Protein AF-0000000077149013 (afdb_homodimer)

pLDDT: mean 93.18, std 8.73, range [43.16, 98.94]

Nearest PDB structures (foldseek):
  7kct-assembly1_B  TM=9.239E-01  e=1.072E-62  Hydrogenobacter thermophilus
  7kbl-assembly1_A  TM=9.612E-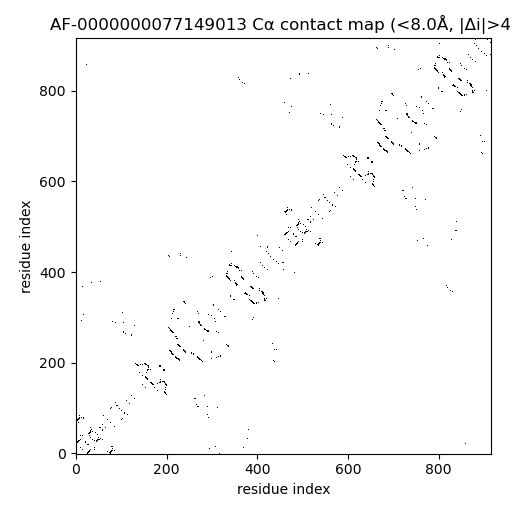01  e=2.343E-59  Hydrogenobacter thermophilus
  7kc7-assembly1_B  TM=8.946E-01  e=3.527E-60  Hydrogenobacter thermophilus
  1ulz-assembly1_A-2  TM=8.862E-01  e=1.771E-60  Aquifex aeolicus VF5
  5ks8-assembly1_B  TM=9.676E-01  e=6.541E-50  Methylobacillus flagellatus KT

Structure (mmCIF, N/CA/C/O backbone):
data_AF-0000000077149013-model_v1
#
loop_
_entity.id
_entity.type
_entity.pdbx_description
1 polymer 'Biotin carboxylase'
#
loop_
_atom_site.group_PDB
_atom_site.id
_atom_site.type_symbol
_atom_site.label_atom_id
_atom_site.label_alt_id
_atom_site.label_comp_id
_atom_site.label_asym_id
_atom_site.label_entity_id
_atom_site.label_seq_id
_atom_site.pdbx_PDB_ins_code
_atom_site.Cartn_x
_atom_site.Cartn_y
_atom_site.Cartn_z
_atom_site.occupancy
_atom_site.B_iso_or_equiv
_atom_site.auth_seq_id
_atom_site.auth_comp_id
_atom_site.auth_asym_id
_atom_site.auth_atom_id
_atom_site.pdbx_PDB_model_num
ATOM 1 N N . MET A 1 1 ? 26.406 -10.234 -0.593 1 88.75 1 MET A N 1
ATOM 2 C CA . MET A 1 1 ? 25.266 -9.703 -1.339 1 88.75 1 MET A CA 1
ATOM 3 C C . MET A 1 1 ? 25.641 -9.43 -2.791 1 88.75 1 MET A C 1
ATOM 5 O O . MET A 1 1 ? 26.812 -9.156 -3.092 1 88.75 1 MET A O 1
ATOM 9 N N . PHE A 1 2 ? 24.703 -9.703 -3.668 1 97.06 2 PHE A N 1
ATOM 10 C CA . PHE A 1 2 ? 24.938 -9.508 -5.094 1 97.06 2 PHE A CA 1
ATOM 11 C C . PHE A 1 2 ? 25.062 -8.031 -5.422 1 97.06 2 PHE A C 1
ATOM 13 O O . PHE A 1 2 ? 24.438 -7.188 -4.781 1 97.06 2 PHE A O 1
ATOM 20 N N . ASN A 1 3 ? 25.891 -7.766 -6.355 1 98 3 ASN A N 1
ATOM 21 C CA . ASN A 1 3 ? 26 -6.398 -6.848 1 98 3 ASN A CA 1
ATOM 22 C C . ASN A 1 3 ? 25.109 -6.172 -8.07 1 98 3 ASN A C 1
ATOM 24 O O . ASN A 1 3 ? 24.688 -5.047 -8.336 1 98 3 ASN A O 1
ATOM 28 N N . LYS A 1 4 ? 25.016 -7.203 -8.844 1 98.56 4 LYS A N 1
ATOM 29 C CA . LYS A 1 4 ? 24.234 -7.109 -10.078 1 98.56 4 LYS A CA 1
ATOM 30 C C . LYS A 1 4 ? 23.453 -8.391 -10.336 1 98.56 4 LYS A C 1
ATOM 32 O O . LYS A 1 4 ? 24.016 -9.492 -10.273 1 98.56 4 LYS A O 1
ATOM 37 N N . ILE A 1 5 ? 22.062 -8.234 -10.617 1 98.94 5 ILE A N 1
ATOM 38 C CA . ILE A 1 5 ? 21.156 -9.359 -10.859 1 98.94 5 ILE A CA 1
ATOM 39 C C . ILE A 1 5 ? 20.438 -9.18 -12.195 1 98.94 5 ILE A C 1
ATOM 41 O O . ILE A 1 5 ? 19.969 -8.086 -12.508 1 98.94 5 ILE A O 1
ATOM 45 N N . LEU A 1 6 ? 20.453 -10.234 -13.039 1 98.94 6 LEU A N 1
ATOM 46 C CA . LEU A 1 6 ? 19.641 -10.258 -14.25 1 98.94 6 LEU A CA 1
ATOM 47 C C . LEU A 1 6 ? 18.266 -10.828 -13.961 1 98.94 6 LEU A C 1
ATOM 49 O O . LEU A 1 6 ? 18.125 -11.859 -13.305 1 98.94 6 LEU A O 1
ATOM 53 N N . ILE A 1 7 ? 17.266 -10.125 -14.367 1 98.94 7 ILE A N 1
ATOM 54 C CA . ILE A 1 7 ? 15.891 -10.594 -14.242 1 98.94 7 ILE A CA 1
ATOM 55 C C . ILE A 1 7 ? 15.469 -11.312 -15.523 1 98.94 7 ILE A C 1
ATOM 57 O O . ILE A 1 7 ? 15.219 -10.672 -16.547 1 98.94 7 ILE A O 1
ATOM 61 N N . ALA A 1 8 ? 15.32 -12.617 -15.414 1 98.81 8 ALA A N 1
ATOM 62 C CA . ALA A 1 8 ? 14.977 -13.43 -16.578 1 98.81 8 ALA A CA 1
ATOM 63 C C . ALA A 1 8 ? 13.469 -13.617 -16.688 1 98.81 8 ALA A C 1
ATOM 65 O O . ALA A 1 8 ? 12.977 -14.75 -16.75 1 98.81 8 ALA A O 1
ATOM 66 N N . ASN A 1 9 ? 12.773 -12.539 -16.75 1 98.56 9 ASN A N 1
ATOM 67 C CA . ASN A 1 9 ? 11.32 -12.531 -16.828 1 98.56 9 ASN A CA 1
ATOM 68 C C . ASN A 1 9 ? 10.797 -11.211 -17.406 1 98.56 9 ASN A C 1
ATOM 70 O O . ASN A 1 9 ? 11.586 -10.375 -17.859 1 98.56 9 ASN A O 1
ATOM 74 N N . ARG A 1 10 ? 9.562 -11.062 -17.484 1 98.31 10 ARG A N 1
ATOM 75 C CA . ARG A 1 10 ? 8.844 -9.891 -17.969 1 98.31 10 ARG A CA 1
ATOM 76 C C . ARG A 1 10 ? 7.633 -9.586 -17.094 1 98.31 10 ARG A C 1
ATOM 78 O O . ARG A 1 10 ? 7.344 -10.328 -16.156 1 98.31 10 ARG A O 1
ATOM 85 N N . GLY A 1 11 ? 6.91 -8.508 -17.453 1 97.81 11 GLY A N 1
ATOM 86 C CA . GLY A 1 11 ? 5.625 -8.234 -16.828 1 97.81 11 GLY A CA 1
ATOM 87 C C . GLY A 1 11 ? 5.754 -7.746 -15.391 1 97.81 11 GLY A C 1
ATOM 88 O O . GLY A 1 11 ? 6.762 -7.137 -15.031 1 97.81 11 GLY A O 1
ATOM 89 N N . GLU A 1 12 ? 4.695 -7.906 -14.664 1 98.25 12 GLU A N 1
ATOM 90 C CA . GLU A 1 12 ? 4.594 -7.328 -13.328 1 98.25 12 GLU A CA 1
ATOM 91 C C . GLU A 1 12 ? 5.609 -7.957 -12.383 1 98.25 12 GLU A C 1
ATOM 93 O O . GLU A 1 12 ? 6.109 -7.293 -11.469 1 98.25 12 GLU A O 1
ATOM 98 N N . VAL A 1 13 ? 5.98 -9.219 -12.57 1 98.56 13 VAL A N 1
ATOM 99 C CA . VAL A 1 13 ? 6.918 -9.867 -11.664 1 98.56 13 VAL A CA 1
ATOM 100 C C . VAL A 1 13 ? 8.328 -9.312 -11.883 1 98.56 13 VAL A C 1
ATOM 102 O O . VAL A 1 13 ? 9.102 -9.18 -10.93 1 98.56 13 VAL A O 1
ATOM 105 N N . ALA A 1 14 ? 8.664 -9.023 -13.156 1 98.81 14 ALA A N 1
ATOM 106 C CA . ALA A 1 14 ? 9.961 -8.391 -13.414 1 98.81 14 ALA A CA 1
ATOM 107 C C . ALA A 1 14 ? 10.047 -7.027 -12.734 1 98.81 14 ALA A C 1
ATOM 109 O O . ALA A 1 14 ? 11.078 -6.695 -12.141 1 98.81 14 ALA A O 1
ATOM 110 N N . VAL A 1 15 ? 8.953 -6.285 -12.805 1 98.81 15 VAL A N 1
ATOM 111 C CA . VAL A 1 15 ? 8.898 -4.98 -12.156 1 98.81 15 VAL A CA 1
ATOM 112 C C . VAL A 1 15 ? 9.07 -5.152 -10.648 1 98.81 15 VAL A C 1
ATOM 114 O O . VAL A 1 15 ? 9.836 -4.422 -10.016 1 98.81 15 VAL A O 1
ATOM 117 N N . ARG A 1 16 ? 8.414 -6.102 -10.055 1 98.81 16 ARG A N 1
ATOM 118 C CA . ARG A 1 16 ? 8.477 -6.398 -8.625 1 98.81 16 ARG A CA 1
ATOM 119 C C . ARG A 1 16 ? 9.906 -6.715 -8.203 1 98.81 16 ARG A C 1
ATOM 121 O O . ARG A 1 16 ? 10.375 -6.242 -7.164 1 98.81 16 ARG A O 1
ATOM 128 N N . ILE A 1 17 ? 10.578 -7.48 -8.984 1 98.88 17 ILE A N 1
ATOM 129 C CA . ILE A 1 17 ? 11.938 -7.918 -8.664 1 98.88 17 ILE A CA 1
ATOM 130 C C . ILE A 1 17 ? 12.906 -6.746 -8.812 1 98.88 17 ILE A C 1
ATOM 132 O O . ILE A 1 17 ? 13.797 -6.559 -7.977 1 98.88 17 ILE A O 1
ATOM 136 N N . ILE A 1 18 ? 12.75 -5.98 -9.852 1 98.81 18 ILE A N 1
ATOM 137 C CA . ILE A 1 18 ? 13.602 -4.816 -10.078 1 98.81 18 ILE A CA 1
ATOM 138 C C . ILE A 1 18 ? 13.484 -3.859 -8.898 1 98.81 18 ILE A C 1
ATOM 140 O O . ILE A 1 18 ? 14.5 -3.393 -8.367 1 98.81 18 ILE A O 1
ATOM 144 N N . ARG A 1 19 ? 12.273 -3.598 -8.438 1 98.5 19 ARG A N 1
ATOM 145 C CA . ARG A 1 19 ? 12.062 -2.711 -7.297 1 98.5 19 ARG A CA 1
ATOM 146 C C . ARG A 1 19 ? 12.734 -3.262 -6.047 1 98.5 19 ARG A C 1
ATOM 148 O O . ARG A 1 19 ? 13.375 -2.518 -5.297 1 98.5 19 ARG A O 1
ATOM 155 N N . ALA A 1 20 ? 12.609 -4.543 -5.82 1 98.56 20 ALA A N 1
ATOM 156 C CA . ALA A 1 20 ? 13.242 -5.168 -4.668 1 98.56 20 ALA A CA 1
ATOM 157 C C . ALA A 1 20 ? 14.758 -5.016 -4.727 1 98.56 20 ALA A C 1
ATOM 159 O O . ALA A 1 20 ? 15.391 -4.656 -3.73 1 98.56 20 ALA A O 1
ATOM 160 N N . CYS A 1 21 ? 15.281 -5.293 -5.906 1 98.69 21 CYS A N 1
ATOM 161 C CA . CYS A 1 21 ? 16.719 -5.176 -6.09 1 98.69 21 CYS A CA 1
ATOM 162 C C . CYS A 1 21 ? 17.188 -3.752 -5.812 1 98.69 21 CYS A C 1
ATOM 164 O O . CYS A 1 21 ? 18.156 -3.543 -5.074 1 98.69 21 CYS A O 1
ATOM 166 N N . LYS A 1 22 ? 16.531 -2.836 -6.367 1 97.88 22 LYS A N 1
ATOM 167 C CA . LYS A 1 22 ? 16.922 -1.44 -6.188 1 97.88 22 LYS A CA 1
ATOM 168 C C . LYS A 1 22 ? 16.875 -1.041 -4.715 1 97.88 22 LYS A C 1
ATOM 170 O O . LYS A 1 22 ? 17.781 -0.356 -4.227 1 97.88 22 LYS A O 1
ATOM 175 N N . GLU A 1 23 ? 15.875 -1.445 -4.016 1 97.62 23 GLU A N 1
ATOM 176 C CA . GLU A 1 23 ? 15.766 -1.161 -2.588 1 97.62 23 GLU A CA 1
ATOM 177 C C . GLU A 1 23 ? 16.922 -1.794 -1.812 1 97.62 23 GLU A C 1
ATOM 179 O O . GLU A 1 23 ? 17.297 -1.31 -0.743 1 97.62 23 GLU A O 1
ATOM 184 N N . MET A 1 24 ? 17.469 -2.842 -2.355 1 97.69 24 MET A N 1
ATOM 185 C CA . MET A 1 24 ? 18.547 -3.562 -1.688 1 97.69 24 MET A CA 1
ATOM 186 C C . MET A 1 24 ? 19.906 -3.047 -2.141 1 97.69 24 MET A C 1
ATOM 188 O O . MET A 1 24 ? 20.953 -3.555 -1.71 1 97.69 24 MET A O 1
ATOM 192 N N . GLY A 1 25 ? 19.891 -2.086 -3.059 1 96.56 25 GLY A N 1
ATOM 193 C CA . GLY A 1 25 ? 21.141 -1.521 -3.553 1 96.56 25 GLY A CA 1
ATOM 194 C C . GLY A 1 25 ? 21.797 -2.385 -4.605 1 96.56 25 GLY A C 1
ATOM 195 O O . GLY A 1 25 ? 23.016 -2.33 -4.777 1 96.56 25 GLY A O 1
ATOM 196 N N . ILE A 1 26 ? 21.047 -3.219 -5.289 1 98.44 26 ILE A N 1
ATOM 197 C CA . ILE A 1 26 ? 21.562 -4.141 -6.297 1 98.44 26 ILE A CA 1
ATOM 198 C C . ILE A 1 26 ? 21.25 -3.604 -7.691 1 98.44 26 ILE A C 1
ATOM 200 O O . ILE A 1 26 ? 20.109 -3.225 -7.98 1 98.44 26 ILE A O 1
ATOM 204 N N . SER A 1 27 ? 22.234 -3.549 -8.57 1 98.44 27 SER A N 1
ATOM 205 C CA . SER A 1 27 ? 22.031 -3.146 -9.961 1 98.44 27 SER A CA 1
ATOM 206 C C . SER A 1 27 ? 21.203 -4.184 -10.711 1 98.44 27 SER A C 1
ATOM 208 O O . SER A 1 27 ? 21.391 -5.387 -10.523 1 98.44 27 SER A O 1
ATOM 210 N N . THR A 1 28 ? 20.375 -3.707 -11.648 1 98.81 28 THR A N 1
ATOM 211 C CA . THR A 1 28 ? 19.422 -4.602 -12.289 1 98.81 28 THR A CA 1
ATOM 212 C C . THR A 1 28 ? 19.656 -4.645 -13.797 1 98.81 28 THR A C 1
ATOM 214 O O . THR A 1 28 ? 19.953 -3.619 -14.414 1 98.81 28 THR A O 1
ATOM 217 N N . VAL A 1 29 ? 19.547 -5.855 -14.352 1 98.88 29 VAL A N 1
ATOM 218 C CA . VAL A 1 29 ? 19.594 -6.074 -15.797 1 98.88 29 VAL A CA 1
ATOM 219 C C . VAL A 1 29 ? 18.297 -6.707 -16.266 1 98.88 29 VAL A C 1
ATOM 221 O O . VAL A 1 29 ? 17.938 -7.812 -15.844 1 98.88 29 VAL A O 1
ATOM 224 N N . ALA A 1 30 ? 17.609 -6.016 -17.141 1 98.88 30 ALA A N 1
ATOM 225 C CA . ALA A 1 30 ? 16.406 -6.57 -17.734 1 98.88 30 ALA A CA 1
ATOM 226 C C . ALA A 1 30 ? 16.688 -7.164 -19.109 1 98.88 30 ALA A C 1
ATOM 228 O O . ALA A 1 30 ? 17.609 -6.715 -19.812 1 98.88 30 ALA A O 1
ATOM 229 N N . ILE A 1 31 ? 15.945 -8.148 -19.453 1 98.88 31 ILE A N 1
ATOM 230 C CA . ILE A 1 31 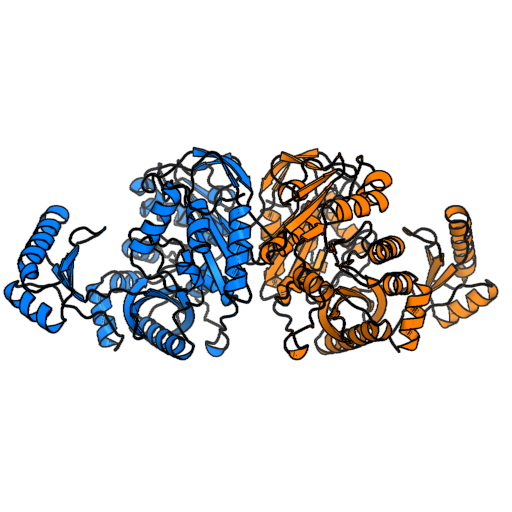? 15.914 -8.672 -20.812 1 98.88 31 ILE A CA 1
ATOM 231 C C . ILE A 1 31 ? 14.523 -8.453 -21.406 1 98.88 31 ILE A C 1
ATOM 233 O O . ILE A 1 31 ? 13.539 -8.344 -20.688 1 98.88 31 ILE A O 1
ATOM 237 N N . PHE A 1 32 ? 14.492 -8.367 -22.75 1 98.81 32 PHE A N 1
ATOM 238 C CA . PHE A 1 32 ? 13.195 -8.148 -23.391 1 98.81 32 PHE A CA 1
ATOM 239 C C . PHE A 1 32 ? 13.195 -8.672 -24.812 1 98.81 32 PHE A C 1
ATOM 241 O O . PHE A 1 32 ? 14.25 -8.758 -25.453 1 98.81 32 PHE A O 1
ATOM 248 N N . SER A 1 33 ? 12.055 -9.148 -25.234 1 98.69 33 SER A N 1
ATOM 249 C CA . SER A 1 33 ? 11.836 -9.43 -26.641 1 98.69 33 SER A CA 1
ATOM 250 C C . SER A 1 33 ? 11.57 -8.148 -27.422 1 98.69 33 SER A C 1
ATOM 252 O O . SER A 1 33 ? 11.297 -7.098 -26.844 1 98.69 33 SER A O 1
ATOM 254 N N . GLU A 1 34 ? 11.539 -8.281 -28.719 1 98.38 34 GLU A N 1
ATOM 255 C CA . GLU A 1 34 ? 11.234 -7.133 -29.562 1 98.38 34 GLU A CA 1
ATOM 256 C C . GLU A 1 34 ? 9.844 -6.578 -29.266 1 98.38 34 GLU A C 1
ATOM 258 O O . GLU A 1 34 ? 9.625 -5.367 -29.312 1 98.38 34 GLU A O 1
ATOM 263 N N . ALA A 1 35 ? 9.008 -7.414 -28.922 1 98.06 35 ALA A N 1
ATOM 264 C CA . ALA A 1 35 ? 7.633 -7.012 -28.641 1 98.06 35 ALA A CA 1
ATOM 265 C C . ALA A 1 35 ? 7.551 -6.23 -27.328 1 98.06 35 ALA A C 1
ATOM 267 O O . ALA A 1 35 ? 6.629 -5.438 -27.125 1 98.06 35 ALA A O 1
ATOM 268 N N . ASP A 1 36 ? 8.562 -6.391 -26.469 1 98.31 36 ASP A N 1
ATOM 269 C CA . ASP A 1 36 ? 8.539 -5.785 -25.141 1 98.31 36 ASP A CA 1
ATOM 270 C C . ASP A 1 36 ? 9.484 -4.59 -25.062 1 98.31 36 ASP A C 1
ATOM 272 O O . ASP A 1 36 ? 9.867 -4.16 -23.969 1 98.31 36 ASP A O 1
ATOM 276 N N . ARG A 1 37 ? 9.766 -4.07 -26.141 1 98.06 37 ARG A N 1
ATOM 277 C CA . ARG A 1 37 ? 10.75 -2.994 -26.203 1 98.06 37 ARG A CA 1
ATOM 278 C C . ARG A 1 37 ? 10.352 -1.837 -25.297 1 98.06 37 ARG A C 1
ATOM 280 O O . ARG A 1 37 ? 11.203 -1.197 -24.688 1 98.06 37 ARG A O 1
ATOM 287 N N . HIS A 1 38 ? 9.07 -1.606 -25.156 1 97.62 38 HIS A N 1
ATOM 288 C CA . HIS A 1 38 ? 8.602 -0.462 -24.375 1 97.62 38 HIS A CA 1
ATOM 289 C C . HIS A 1 38 ? 7.941 -0.909 -23.078 1 97.62 38 HIS A C 1
ATOM 291 O O . HIS A 1 38 ? 7.199 -0.143 -22.453 1 97.62 38 HIS A O 1
ATOM 297 N N . ALA A 1 39 ? 8.219 -2.137 -22.719 1 98.25 39 ALA A N 1
ATOM 298 C CA . ALA A 1 39 ? 7.66 -2.631 -21.469 1 98.25 39 ALA A CA 1
ATOM 299 C C . ALA A 1 39 ? 8.258 -1.898 -20.266 1 98.25 39 ALA A C 1
ATOM 301 O O . ALA A 1 39 ? 9.406 -1.44 -20.328 1 98.25 39 ALA A O 1
ATOM 302 N N . LEU A 1 40 ? 7.523 -1.811 -19.219 1 98.31 40 LEU A N 1
ATOM 303 C CA . LEU A 1 40 ? 7.898 -1.022 -18.047 1 98.31 40 LEU A CA 1
ATOM 304 C C . LEU A 1 40 ? 9.172 -1.565 -17.406 1 98.31 40 LEU A C 1
ATOM 306 O O . LEU A 1 40 ? 10.008 -0.795 -16.938 1 98.31 40 LEU A O 1
ATOM 310 N N . HIS A 1 41 ? 9.297 -2.896 -17.312 1 98.56 41 HIS A N 1
ATOM 311 C CA . HIS A 1 41 ? 10.477 -3.467 -16.672 1 98.56 41 HIS A CA 1
ATOM 312 C C . HIS A 1 41 ? 11.75 -3.084 -17.406 1 98.56 41 HIS A C 1
ATOM 314 O O . HIS A 1 41 ? 12.82 -2.982 -16.797 1 98.56 41 HIS A O 1
ATOM 320 N N . VAL A 1 42 ? 11.664 -2.879 -18.719 1 98.56 42 VAL A N 1
ATOM 321 C CA . VAL A 1 42 ? 12.805 -2.475 -19.547 1 98.56 42 VAL A CA 1
ATOM 322 C C . VAL A 1 42 ? 13.25 -1.066 -19.156 1 98.56 42 VAL A C 1
ATOM 324 O O . VAL A 1 42 ? 14.445 -0.801 -19.016 1 98.56 42 VAL A O 1
ATOM 327 N N . THR A 1 43 ? 12.312 -0.212 -18.891 1 97.12 43 THR A N 1
ATOM 328 C CA . THR A 1 43 ? 12.578 1.186 -18.562 1 97.12 43 THR A CA 1
ATOM 329 C C . THR A 1 43 ? 13.078 1.323 -17.125 1 97.12 43 THR A C 1
ATOM 331 O O . THR A 1 43 ? 13.906 2.184 -16.828 1 97.12 43 THR A O 1
ATOM 334 N N . LEU A 1 44 ? 12.648 0.525 -16.25 1 97.88 44 LEU A N 1
ATOM 335 C CA . LEU A 1 44 ? 12.938 0.665 -14.828 1 97.88 44 LEU A CA 1
ATOM 336 C C . LEU A 1 44 ? 14.312 0.098 -14.5 1 97.88 44 LEU A C 1
ATOM 338 O O . LEU A 1 44 ? 14.953 0.533 -13.539 1 97.88 44 LEU A O 1
ATOM 342 N N . ALA A 1 45 ? 14.758 -0.873 -15.266 1 98.56 45 ALA A N 1
ATOM 343 C CA . ALA A 1 45 ? 16.031 -1.538 -14.961 1 98.56 45 ALA A CA 1
ATOM 344 C C . ALA A 1 45 ? 17.203 -0.619 -15.242 1 98.56 45 ALA A C 1
ATOM 346 O O . ALA A 1 45 ? 17.109 0.314 -16.047 1 98.56 45 ALA A O 1
ATOM 347 N N . ASP A 1 46 ? 18.297 -0.883 -14.617 1 98.12 46 ASP A N 1
ATOM 348 C CA . ASP A 1 46 ? 19.5 -0.101 -14.828 1 98.12 46 ASP A CA 1
ATOM 349 C C . ASP A 1 46 ? 20.094 -0.368 -16.219 1 98.12 46 ASP A C 1
ATOM 351 O O . ASP A 1 46 ? 20.703 0.519 -16.812 1 98.12 46 ASP A O 1
ATOM 355 N N . GLU A 1 47 ? 20.016 -1.617 -16.641 1 98.31 47 GLU A N 1
ATOM 356 C CA . GLU A 1 47 ? 20.406 -2.072 -17.969 1 98.31 47 GLU A CA 1
ATOM 357 C C . GLU A 1 47 ? 19.328 -2.951 -18.594 1 98.31 47 GLU A C 1
ATOM 359 O O . GLU A 1 47 ? 18.609 -3.652 -17.875 1 98.31 47 GLU A O 1
ATOM 364 N N . SER A 1 48 ? 19.266 -2.893 -19.953 1 98.75 48 SER A N 1
ATOM 365 C CA . SER A 1 48 ? 18.297 -3.742 -20.641 1 98.75 48 SER A CA 1
ATOM 366 C C . SER A 1 48 ? 18.859 -4.25 -21.953 1 98.75 48 SER A C 1
ATOM 368 O O . SER A 1 48 ? 19.531 -3.514 -22.672 1 98.75 48 SER A O 1
ATOM 370 N N . TYR A 1 49 ? 18.578 -5.5 -22.25 1 98.81 49 TYR A N 1
ATOM 371 C CA . TYR A 1 49 ? 19.109 -6.117 -23.453 1 98.81 49 TYR A CA 1
ATOM 372 C C . TYR A 1 49 ? 18.016 -6.875 -24.203 1 98.81 49 TYR A C 1
ATOM 374 O O . TYR A 1 49 ? 17.234 -7.609 -23.594 1 98.81 49 TYR A O 1
ATOM 382 N N . CYS A 1 50 ? 17.953 -6.746 -25.5 1 98.75 50 CYS A N 1
ATOM 383 C CA . CYS A 1 50 ? 17.031 -7.5 -26.344 1 98.75 50 CYS A CA 1
ATOM 384 C C . CYS A 1 50 ? 17.531 -8.914 -26.578 1 98.75 50 CYS A C 1
ATOM 386 O O . CYS A 1 50 ? 18.688 -9.109 -26.984 1 98.75 50 CYS A O 1
ATOM 388 N N . ILE A 1 51 ? 16.672 -9.867 -26.406 1 98.56 51 ILE A N 1
ATOM 389 C CA . ILE A 1 51 ? 17.172 -11.234 -26.469 1 98.56 51 ILE A CA 1
ATOM 390 C C . ILE A 1 51 ? 16.484 -11.977 -27.625 1 98.56 51 ILE A C 1
ATOM 392 O O . ILE A 1 51 ? 16.594 -13.203 -27.734 1 98.56 51 ILE A O 1
ATOM 396 N N . GLY A 1 52 ? 15.672 -11.32 -28.453 1 98.25 52 GLY A N 1
ATOM 397 C CA . GLY A 1 52 ? 15.07 -11.992 -29.594 1 98.25 52 GLY A CA 1
ATOM 398 C C . GLY A 1 52 ? 13.719 -11.422 -29.984 1 98.25 52 GLY A C 1
ATOM 399 O O . GLY A 1 52 ? 13.305 -10.375 -29.469 1 98.25 52 GLY A O 1
ATOM 400 N N . PRO A 1 53 ? 13.078 -12.094 -30.969 1 98.19 53 PRO A N 1
ATOM 401 C CA . PRO A 1 53 ? 11.773 -11.641 -31.453 1 98.19 53 PRO A CA 1
ATOM 402 C C . PRO A 1 53 ? 10.641 -11.945 -30.469 1 98.19 53 PRO A C 1
ATOM 404 O O . PRO A 1 53 ? 10.898 -12.367 -29.328 1 98.19 53 PRO A O 1
ATOM 407 N N . ALA A 1 54 ? 9.43 -11.719 -30.828 1 97.81 54 ALA A N 1
ATOM 408 C CA . ALA A 1 54 ? 8.25 -11.773 -29.969 1 97.81 54 ALA A CA 1
ATOM 409 C C . ALA A 1 54 ? 7.988 -13.203 -29.5 1 97.81 54 ALA A C 1
ATOM 411 O O . ALA A 1 54 ? 7.516 -13.414 -28.375 1 97.81 54 ALA A O 1
ATOM 412 N N . GLN A 1 55 ? 8.344 -14.148 -30.297 1 96.62 55 GLN A N 1
ATOM 413 C CA . GLN A 1 55 ? 8.055 -15.539 -29.953 1 96.62 55 GLN A CA 1
ATOM 414 C C . GLN A 1 55 ? 8.812 -15.969 -28.703 1 96.62 55 GLN A C 1
ATOM 416 O O . GLN A 1 55 ? 10.047 -15.898 -28.672 1 96.62 55 GLN A O 1
ATOM 421 N N . THR A 1 56 ? 8.148 -16.516 -27.766 1 94.94 56 THR A N 1
ATOM 422 C CA . THR A 1 56 ? 8.727 -16.844 -26.453 1 94.94 56 THR A CA 1
ATOM 423 C C . THR A 1 56 ? 9.883 -17.812 -26.609 1 94.94 56 THR A C 1
ATOM 425 O O . THR A 1 56 ? 10.891 -17.703 -25.906 1 94.94 56 THR A O 1
ATOM 428 N N . GLY A 1 57 ? 9.703 -18.812 -27.469 1 95.19 57 GLY A N 1
ATOM 429 C CA . GLY A 1 57 ? 10.719 -19.828 -27.688 1 95.19 57 GLY A CA 1
ATOM 430 C C . GLY A 1 57 ? 12.023 -19.266 -28.219 1 95.19 57 GLY A C 1
ATOM 431 O O . GLY A 1 57 ? 13.086 -19.859 -28.031 1 95.19 57 GLY A O 1
ATOM 432 N N . LYS A 1 58 ? 11.938 -18.094 -28.781 1 97.06 58 LYS A N 1
ATOM 433 C CA . LYS A 1 58 ? 13.102 -17.469 -29.406 1 97.06 58 LYS A CA 1
ATOM 434 C C . LYS A 1 58 ? 13.617 -16.297 -28.578 1 97.06 58 LYS A C 1
ATOM 436 O O . LYS A 1 58 ? 14.578 -15.633 -28.953 1 97.06 58 LYS A O 1
ATOM 441 N N . SER A 1 59 ? 12.969 -16.078 -27.484 1 97.88 59 SER A N 1
ATOM 442 C CA . SER A 1 59 ? 13.375 -14.969 -26.625 1 97.88 59 SER A CA 1
ATOM 443 C C . SER A 1 59 ? 13.398 -15.398 -25.156 1 97.88 59 SER A C 1
ATOM 445 O O . SER A 1 59 ? 14.391 -15.945 -24.688 1 97.88 59 SER A O 1
ATOM 447 N N . TYR A 1 60 ? 12.297 -15.414 -24.469 1 98.06 60 TYR A N 1
ATOM 448 C CA . TYR A 1 60 ? 12.258 -15.586 -23.016 1 98.06 60 TYR A CA 1
ATOM 449 C C . TYR A 1 60 ? 12.562 -17.031 -22.641 1 98.06 60 TYR A C 1
ATOM 451 O O . TYR A 1 60 ? 12.875 -17.328 -21.484 1 98.06 60 TYR A O 1
ATOM 459 N N . LEU A 1 61 ? 12.484 -17.969 -23.594 1 97.12 61 LEU A N 1
ATOM 460 C CA . LEU A 1 61 ? 12.812 -19.359 -23.312 1 97.12 61 LEU A CA 1
ATOM 461 C C . LEU A 1 61 ? 14.156 -19.734 -23.938 1 97.12 61 LEU A C 1
ATOM 463 O O . LEU A 1 61 ? 14.562 -20.906 -23.906 1 97.12 61 LEU A O 1
ATOM 467 N N . ASN A 1 62 ? 14.797 -18.75 -24.531 1 98 62 ASN A N 1
ATOM 468 C CA . ASN A 1 62 ? 16.125 -18.953 -25.109 1 98 62 ASN A CA 1
ATOM 469 C C . ASN A 1 62 ? 17.203 -18.906 -24.031 1 98 62 ASN A C 1
ATOM 471 O O . ASN A 1 62 ? 17.781 -17.844 -23.781 1 98 62 ASN A O 1
ATOM 475 N N . MET A 1 63 ? 17.594 -20.078 -23.547 1 98.38 63 MET A N 1
ATOM 476 C CA . MET A 1 63 ? 18.516 -20.188 -22.422 1 98.38 63 MET A CA 1
ATOM 477 C C . MET A 1 63 ? 19.891 -19.625 -22.781 1 98.38 63 MET A C 1
ATOM 479 O O . MET A 1 63 ? 20.531 -18.953 -21.969 1 98.38 63 MET A O 1
ATOM 483 N N . VAL A 1 64 ? 20.312 -19.906 -23.953 1 97.75 64 VAL A N 1
ATOM 484 C CA . VAL A 1 64 ? 21.641 -19.484 -24.406 1 97.75 64 VAL A CA 1
ATOM 485 C C . VAL A 1 64 ? 21.719 -17.969 -24.469 1 97.75 64 VAL A C 1
ATOM 487 O O . VAL A 1 64 ? 22.703 -17.359 -24.031 1 97.75 64 VAL A O 1
ATOM 490 N N . ALA A 1 65 ? 20.719 -17.359 -25 1 98.44 65 ALA A N 1
ATOM 491 C CA . ALA A 1 65 ? 20.672 -15.898 -25.094 1 98.44 65 ALA A CA 1
ATOM 492 C C . ALA A 1 65 ? 20.719 -15.266 -23.703 1 98.44 65 ALA A C 1
ATOM 494 O O . ALA A 1 65 ? 21.422 -14.266 -23.5 1 98.44 65 ALA A O 1
ATOM 495 N N . ILE A 1 66 ? 20.016 -15.82 -22.797 1 98.81 66 ILE A N 1
ATOM 496 C CA . ILE A 1 66 ? 19.938 -15.273 -21.438 1 98.81 66 ILE A CA 1
ATOM 497 C C . ILE A 1 66 ? 21.281 -15.398 -20.75 1 98.81 66 ILE A C 1
ATOM 499 O O . ILE A 1 66 ? 21.766 -14.445 -20.141 1 98.81 66 ILE A O 1
ATOM 503 N N . ILE A 1 67 ? 21.922 -16.562 -20.875 1 98.62 67 ILE A N 1
ATOM 504 C CA . ILE A 1 67 ? 23.219 -16.797 -20.25 1 98.62 67 ILE A CA 1
ATOM 505 C C . ILE A 1 67 ? 24.266 -15.883 -20.875 1 98.62 67 ILE A C 1
ATOM 507 O O . ILE A 1 67 ? 25.125 -15.352 -20.172 1 98.62 67 ILE A O 1
ATOM 511 N N . THR A 1 68 ? 24.156 -15.719 -22.141 1 98.56 68 THR A N 1
ATOM 512 C CA . THR A 1 68 ? 25.094 -14.844 -22.844 1 98.56 68 THR A CA 1
ATOM 513 C C . THR A 1 68 ? 25.016 -13.422 -22.297 1 98.56 68 THR A C 1
ATOM 515 O O . THR A 1 68 ? 26.047 -12.789 -22.047 1 98.56 68 THR A O 1
ATOM 518 N N . VAL A 1 69 ? 23.812 -12.906 -22.125 1 98.75 69 VAL A N 1
ATOM 519 C CA . VAL A 1 69 ? 23.625 -11.562 -21.578 1 98.75 69 VAL A CA 1
ATOM 520 C C . VAL A 1 69 ? 24.156 -11.5 -20.156 1 98.75 69 VAL A C 1
ATOM 522 O O . VAL A 1 69 ? 24.828 -10.531 -19.781 1 98.75 69 VAL A O 1
ATOM 525 N N . ALA A 1 70 ? 23.844 -12.484 -19.359 1 98.81 70 ALA A N 1
ATOM 526 C CA . ALA A 1 70 ? 24.297 -12.516 -17.969 1 98.81 70 ALA A CA 1
ATOM 527 C C . ALA A 1 70 ? 25.812 -12.43 -17.875 1 98.81 70 ALA A C 1
ATOM 529 O O . ALA A 1 70 ? 26.344 -11.68 -17.062 1 98.81 70 ALA A O 1
ATOM 530 N N . ILE A 1 71 ? 26.484 -13.188 -18.703 1 98.38 71 ILE A N 1
ATOM 531 C CA . ILE A 1 71 ? 27.938 -13.211 -18.719 1 98.38 71 ILE A CA 1
ATOM 532 C C . ILE A 1 71 ? 28.469 -11.867 -19.203 1 98.38 71 ILE A C 1
ATOM 534 O O . ILE A 1 71 ? 29.375 -11.289 -18.594 1 98.38 71 ILE A O 1
ATOM 538 N N . ALA A 1 72 ? 27.859 -11.359 -20.266 1 98.19 72 ALA A N 1
ATOM 539 C CA . ALA A 1 72 ? 28.328 -10.125 -20.891 1 98.19 72 ALA A CA 1
ATOM 540 C C . ALA A 1 72 ? 28.219 -8.945 -19.922 1 98.19 72 ALA A C 1
ATOM 542 O O . ALA A 1 72 ? 29.031 -8.031 -19.953 1 98.19 72 ALA A O 1
ATOM 543 N N . CYS A 1 73 ? 27.219 -8.922 -19.109 1 97.88 73 CYS A N 1
ATOM 544 C CA . CYS A 1 73 ? 27 -7.793 -18.203 1 97.88 73 CYS A CA 1
ATOM 545 C C . CYS A 1 73 ? 27.594 -8.078 -16.828 1 97.88 73 CYS A C 1
ATOM 547 O O . CYS A 1 73 ? 27.484 -7.246 -15.922 1 97.88 73 CYS A O 1
ATOM 549 N N . ASN A 1 74 ? 28.156 -9.25 -16.609 1 98 74 ASN A N 1
ATOM 550 C CA . ASN A 1 74 ? 28.766 -9.656 -15.352 1 98 74 ASN A CA 1
ATOM 551 C C . ASN A 1 74 ? 27.75 -9.75 -14.227 1 98 74 ASN A C 1
ATOM 553 O O . ASN A 1 74 ? 28 -9.281 -13.109 1 98 74 ASN A O 1
ATOM 557 N N . ALA A 1 75 ? 26.562 -10.156 -14.547 1 98.62 75 ALA A N 1
ATOM 558 C CA . ALA A 1 75 ? 25.578 -10.438 -13.5 1 98.62 75 ALA A CA 1
ATOM 559 C C . ALA A 1 75 ? 26.016 -11.617 -12.641 1 98.62 75 ALA A C 1
ATOM 561 O O . ALA A 1 75 ? 26.453 -12.648 -13.164 1 98.62 75 ALA A O 1
ATOM 562 N N . GLN A 1 76 ? 25.844 -11.469 -11.367 1 98.69 76 GLN A N 1
ATOM 563 C CA . GLN A 1 76 ? 26.25 -12.523 -10.445 1 98.69 76 GLN A CA 1
ATOM 564 C C . GLN A 1 76 ? 25.125 -13.555 -10.258 1 98.69 76 GLN A C 1
ATOM 566 O O . GLN A 1 76 ? 25.391 -14.688 -9.867 1 98.69 76 GLN A O 1
ATOM 571 N N . ALA A 1 77 ? 23.953 -13.133 -10.516 1 98.88 77 ALA A N 1
ATOM 572 C CA . ALA A 1 77 ? 22.797 -13.992 -10.273 1 98.88 77 ALA A CA 1
ATOM 573 C C . ALA A 1 77 ? 21.672 -13.703 -11.273 1 98.88 77 ALA A C 1
ATOM 575 O O . ALA A 1 77 ? 21.656 -12.648 -11.914 1 98.88 77 ALA A O 1
ATOM 576 N N . ILE A 1 78 ? 20.766 -14.664 -11.445 1 98.94 78 ILE A N 1
ATOM 577 C CA . ILE A 1 78 ? 19.578 -14.547 -12.289 1 98.94 78 ILE A CA 1
ATOM 578 C C . ILE A 1 78 ? 18.328 -14.82 -11.461 1 98.94 78 ILE A C 1
ATOM 580 O O . ILE A 1 78 ? 18.219 -15.875 -10.828 1 98.94 78 ILE A O 1
ATOM 584 N N . HIS A 1 79 ? 17.469 -13.898 -11.375 1 98.94 79 HIS A N 1
ATOM 585 C CA . HIS A 1 79 ? 16.141 -14.117 -10.805 1 98.94 79 HIS A CA 1
ATOM 586 C C . HIS A 1 79 ? 15.141 -14.492 -11.891 1 98.94 79 HIS A C 1
ATOM 588 O O . HIS A 1 79 ? 14.859 -13.695 -12.789 1 98.94 79 HIS A O 1
ATOM 594 N N . PRO A 1 80 ? 14.492 -15.617 -11.758 1 98.5 80 PRO A N 1
ATOM 595 C CA . PRO A 1 80 ? 13.648 -16.094 -12.859 1 98.5 80 PRO A CA 1
ATOM 596 C C . PRO A 1 80 ? 12.188 -15.648 -12.719 1 98.5 80 PRO A C 1
ATOM 598 O O . PRO A 1 80 ? 11.398 -15.82 -13.648 1 98.5 80 PRO A O 1
ATOM 601 N N . GLY A 1 81 ? 11.789 -15.031 -11.602 1 98 81 GLY A N 1
ATOM 602 C CA . GLY A 1 81 ? 10.383 -14.758 -11.352 1 98 81 GLY A CA 1
ATOM 603 C C . GLY A 1 81 ? 9.523 -16 -11.328 1 98 81 GLY A C 1
ATOM 604 O O . GLY A 1 81 ? 9.836 -16.969 -10.617 1 98 81 GLY A O 1
ATOM 605 N N . TYR A 1 82 ? 8.422 -15.953 -11.953 1 96 82 TYR A N 1
ATOM 606 C CA . TYR A 1 82 ? 7.586 -17.125 -12.164 1 96 82 TYR A CA 1
ATOM 607 C C . TYR A 1 82 ? 7.203 -17.266 -13.641 1 96 82 TYR A C 1
ATOM 609 O O . TYR A 1 82 ? 7.223 -16.281 -14.383 1 96 82 TYR A O 1
ATOM 617 N N . GLY A 1 83 ? 6.93 -18.531 -14 1 92 83 GLY A N 1
ATOM 618 C CA . GLY A 1 83 ? 6.715 -18.797 -15.406 1 92 83 GLY A CA 1
ATOM 619 C C . GLY A 1 83 ? 8.008 -18.906 -16.203 1 92 83 GLY A C 1
ATOM 620 O O . GLY A 1 83 ? 9.094 -18.781 -15.641 1 92 83 GLY A O 1
ATOM 621 N N . LEU A 1 84 ? 7.871 -19.297 -17.484 1 95.69 84 LEU A N 1
ATOM 622 C CA . LEU A 1 84 ? 9.008 -19.375 -18.391 1 95.69 84 LEU A CA 1
ATOM 623 C C . LEU A 1 84 ? 10.047 -20.359 -17.891 1 95.69 84 LEU A C 1
ATOM 625 O O . LEU A 1 84 ? 9.758 -21.547 -17.719 1 95.69 84 LEU A O 1
ATOM 629 N N . LEU A 1 85 ? 11.25 -19.859 -17.516 1 96.31 85 LEU A N 1
ATOM 630 C CA . LEU A 1 85 ? 12.32 -20.797 -17.188 1 96.31 85 LEU A CA 1
ATOM 631 C C . LEU A 1 85 ? 12.461 -20.953 -15.68 1 96.31 85 LEU A C 1
ATOM 633 O O . LEU A 1 85 ? 13.43 -21.547 -15.203 1 96.31 85 LEU A O 1
ATOM 637 N N . SER A 1 86 ? 11.492 -20.531 -14.891 1 97 86 SER A N 1
ATOM 638 C CA . SER A 1 86 ? 11.609 -20.438 -13.445 1 97 86 SER A CA 1
ATOM 639 C C . SER A 1 86 ? 11.672 -21.812 -12.797 1 97 86 SER A C 1
ATOM 641 O O . SER A 1 86 ? 12.172 -21.969 -11.688 1 97 86 SER A O 1
ATOM 643 N N . GLU A 1 87 ? 11.188 -22.828 -13.5 1 93.25 87 GLU A N 1
ATOM 644 C CA . GLU A 1 87 ? 11.227 -24.188 -12.977 1 93.25 87 GLU A CA 1
ATOM 645 C C . GLU A 1 87 ? 11.906 -25.141 -13.953 1 93.25 87 GLU A C 1
ATOM 647 O O . GLU A 1 87 ? 11.547 -26.312 -14.023 1 93.25 87 GLU A O 1
ATOM 652 N N . ASN A 1 88 ? 12.781 -24.609 -14.766 1 95.5 88 ASN A N 1
ATOM 653 C CA . ASN A 1 88 ? 13.492 -25.406 -15.758 1 95.5 88 ASN A CA 1
ATOM 654 C C . ASN A 1 88 ? 14.844 -25.891 -15.227 1 95.5 88 ASN A C 1
ATOM 656 O O . ASN A 1 88 ? 15.789 -25.109 -15.125 1 95.5 88 ASN A O 1
ATOM 660 N N . ALA A 1 89 ? 14.945 -27.188 -15 1 96.62 89 ALA A N 1
ATOM 661 C CA . ALA A 1 89 ? 16.141 -27.766 -14.398 1 96.62 89 ALA A CA 1
ATOM 662 C C . ALA A 1 89 ? 17.359 -27.609 -15.32 1 96.62 89 ALA A C 1
ATOM 664 O O . ALA A 1 89 ? 18.469 -27.406 -14.844 1 96.62 89 ALA A O 1
ATOM 665 N N . LYS A 1 90 ? 17.141 -27.75 -16.594 1 96.94 90 LYS A N 1
ATOM 666 C CA . LYS A 1 90 ? 18.234 -27.594 -17.547 1 96.94 90 LYS A CA 1
ATOM 667 C C . LYS A 1 90 ? 18.812 -26.188 -17.484 1 96.94 90 LYS A C 1
ATOM 669 O O . LYS A 1 90 ? 20.031 -26.016 -17.547 1 96.94 90 LYS A O 1
ATOM 674 N N . PHE A 1 91 ? 18.016 -25.234 -17.453 1 98.31 91 PHE A N 1
ATOM 675 C CA . PHE A 1 91 ? 18.453 -23.844 -17.359 1 98.31 91 PHE A CA 1
ATOM 676 C C . PHE A 1 91 ? 19.266 -23.609 -16.094 1 98.31 91 PHE A C 1
ATOM 678 O O . PHE A 1 91 ? 20.297 -22.953 -16.109 1 98.31 91 PHE A O 1
ATOM 685 N N . VAL A 1 92 ? 18.766 -24.109 -14.977 1 98.44 92 VAL A N 1
ATOM 686 C CA . VAL A 1 92 ? 19.453 -23.969 -13.703 1 98.44 92 VAL A CA 1
ATOM 687 C C . VAL A 1 92 ? 20.844 -24.609 -13.789 1 98.44 92 VAL A C 1
ATOM 689 O O . VAL A 1 92 ? 21.828 -24.047 -13.312 1 98.44 92 VAL A O 1
ATOM 692 N N . SER A 1 93 ? 20.891 -25.797 -14.352 1 98.19 93 SER A N 1
ATOM 693 C CA . SER A 1 93 ? 22.172 -26.484 -14.531 1 98.19 93 SER A CA 1
ATOM 694 C C . SER A 1 93 ? 23.141 -25.641 -15.352 1 98.19 93 SER A C 1
ATOM 696 O O . SER A 1 93 ? 24.328 -25.594 -15.055 1 98.19 93 SER A O 1
ATOM 698 N N . LEU A 1 94 ? 22.609 -25.031 -16.391 1 98.19 94 LEU A N 1
ATOM 699 C CA . LEU A 1 94 ? 23.438 -24.172 -17.219 1 98.19 94 LEU A CA 1
ATOM 700 C C . LEU A 1 94 ? 23.969 -22.984 -16.422 1 98.19 94 LEU A C 1
ATOM 702 O O . LEU A 1 94 ? 25.141 -22.609 -16.578 1 98.19 94 LEU A O 1
ATOM 706 N N . CYS A 1 95 ? 23.125 -22.359 -15.633 1 98.56 95 CYS A N 1
ATOM 707 C CA . CYS A 1 95 ? 23.578 -21.281 -14.75 1 98.56 95 CYS A CA 1
ATOM 708 C C . CYS A 1 95 ? 24.734 -21.75 -13.867 1 98.56 95 CYS A C 1
ATOM 710 O O . CYS A 1 95 ? 25.734 -21.062 -13.734 1 98.56 95 CYS A O 1
ATOM 712 N N . GLU A 1 96 ? 24.531 -22.891 -13.266 1 97.12 96 GLU A N 1
ATOM 713 C CA . GLU A 1 96 ? 25.531 -23.453 -12.367 1 97.12 96 GLU A CA 1
ATOM 714 C C . GLU A 1 96 ? 26.859 -23.688 -13.086 1 97.12 96 GLU A C 1
ATOM 716 O O . GLU A 1 96 ? 27.922 -23.359 -12.555 1 97.12 96 GLU A O 1
ATOM 721 N N . LYS A 1 97 ? 26.812 -24.203 -14.203 1 97.44 97 LYS A N 1
ATOM 722 C CA . LYS A 1 97 ? 28.016 -24.484 -15 1 97.44 97 LYS A CA 1
ATOM 723 C C . LYS A 1 97 ? 28.734 -23.188 -15.375 1 97.44 97 LYS A C 1
ATOM 725 O O . LYS A 1 97 ? 29.969 -23.172 -15.516 1 97.44 97 LYS A O 1
ATOM 730 N N . CYS A 1 98 ? 27.984 -22.141 -15.57 1 97.88 98 CYS A N 1
ATOM 731 C CA . CYS A 1 98 ? 28.562 -20.859 -15.961 1 97.88 98 CYS A CA 1
ATOM 732 C C . CYS A 1 98 ? 28.891 -20.016 -14.734 1 97.88 98 CYS A C 1
ATOM 734 O O . CYS A 1 98 ? 29.266 -18.859 -14.859 1 97.88 98 CYS A O 1
ATOM 736 N N . ASN A 1 99 ? 28.75 -20.594 -13.57 1 97.38 99 ASN A N 1
ATOM 737 C CA . ASN A 1 99 ? 29.062 -19.938 -12.297 1 97.38 99 ASN A CA 1
ATOM 738 C C . ASN A 1 99 ? 28.188 -18.703 -12.078 1 97.38 99 ASN A C 1
ATOM 740 O O . ASN A 1 99 ? 28.688 -17.656 -11.664 1 97.38 99 ASN A O 1
ATOM 744 N N . ILE A 1 100 ? 26.984 -18.734 -12.516 1 98.5 100 ILE A N 1
ATOM 745 C CA . ILE A 1 100 ? 25.953 -17.75 -12.234 1 98.5 100 ILE A CA 1
ATOM 746 C C . ILE A 1 100 ? 24.953 -18.312 -11.227 1 98.5 100 ILE A C 1
ATOM 748 O O . ILE A 1 100 ? 24.438 -19.406 -11.406 1 98.5 100 ILE A O 1
ATOM 752 N N . VAL A 1 101 ? 24.688 -17.609 -10.164 1 98.69 101 VAL A N 1
ATOM 753 C CA . VAL A 1 101 ? 23.766 -18.094 -9.141 1 98.69 101 VAL A CA 1
ATOM 754 C C . VAL A 1 101 ? 22.328 -17.984 -9.641 1 98.69 101 VAL A C 1
ATOM 756 O O . VAL A 1 101 ? 21.891 -16.922 -10.078 1 98.69 101 VAL A O 1
ATOM 759 N N . PHE A 1 102 ? 21.688 -19.094 -9.734 1 98.69 102 PHE A N 1
ATOM 760 C CA . PHE A 1 102 ? 20.25 -19.094 -9.969 1 98.69 102 PHE A CA 1
ATOM 761 C C . PHE A 1 102 ? 19.5 -18.812 -8.68 1 98.69 102 PHE A C 1
ATOM 763 O O . PHE A 1 102 ? 19.641 -19.547 -7.691 1 98.69 102 PHE A O 1
ATOM 770 N N . ILE A 1 103 ? 18.719 -17.781 -8.617 1 98.81 103 ILE A N 1
ATOM 771 C CA . ILE A 1 103 ? 17.953 -17.438 -7.422 1 98.81 103 ILE A CA 1
ATOM 772 C C . ILE A 1 103 ? 16.719 -18.344 -7.336 1 98.81 103 ILE A C 1
ATOM 774 O O . ILE A 1 103 ? 15.633 -17.969 -7.801 1 98.81 103 ILE A O 1
ATOM 778 N N . GLY A 1 104 ? 16.828 -19.422 -6.746 1 98 104 GLY A N 1
ATOM 779 C CA . GLY A 1 104 ? 15.898 -20.547 -6.617 1 98 104 GLY A CA 1
ATOM 780 C C . GLY A 1 104 ? 16.578 -21.844 -6.207 1 98 104 GLY A C 1
ATOM 781 O O . GLY A 1 104 ? 17.75 -21.828 -5.824 1 98 104 GLY A O 1
ATOM 782 N N . PRO A 1 105 ? 15.875 -22.875 -6.176 1 97.5 105 PRO A N 1
ATOM 783 C CA . PRO A 1 105 ? 16.469 -24.156 -5.793 1 97.5 105 PRO A CA 1
ATOM 784 C C . PRO A 1 105 ? 17.422 -24.703 -6.852 1 97.5 105 PRO A C 1
ATOM 786 O O . PRO A 1 105 ? 17.484 -24.172 -7.965 1 97.5 105 PRO A O 1
ATOM 789 N N . SER A 1 106 ? 18.125 -25.719 -6.484 1 97.31 106 SER A N 1
ATOM 790 C CA . SER A 1 106 ? 19.078 -26.344 -7.391 1 97.31 106 SER A CA 1
ATOM 791 C C . SER A 1 106 ? 18.375 -27.094 -8.508 1 97.31 106 SER A C 1
ATOM 793 O O . SER A 1 106 ? 17.188 -27.391 -8.406 1 97.31 106 SER A O 1
ATOM 795 N N . ALA A 1 107 ? 19.172 -27.375 -9.531 1 97.5 107 ALA A N 1
ATOM 796 C CA . ALA A 1 107 ? 18.656 -28.141 -10.656 1 97.5 107 ALA A CA 1
ATOM 797 C C . ALA A 1 107 ? 18.141 -29.5 -10.203 1 97.5 107 ALA A C 1
ATOM 799 O O . ALA A 1 107 ? 17.109 -29.984 -10.695 1 97.5 107 ALA A O 1
ATOM 800 N N . ASP A 1 108 ? 18.781 -30.062 -9.258 1 95.62 108 ASP A N 1
ATOM 801 C CA . ASP A 1 108 ? 18.406 -31.375 -8.727 1 95.62 108 ASP A CA 1
ATOM 802 C C . ASP A 1 108 ? 17.047 -31.344 -8.047 1 95.62 108 ASP A C 1
ATOM 804 O O . ASP A 1 108 ? 16.188 -32.188 -8.297 1 95.62 108 ASP A O 1
ATOM 808 N N . ILE A 1 109 ? 16.859 -30.375 -7.215 1 95.06 109 ILE A N 1
ATOM 809 C CA . ILE A 1 109 ? 15.602 -30.219 -6.488 1 95.06 109 ILE A CA 1
ATOM 810 C C . ILE A 1 109 ? 14.453 -29.984 -7.469 1 95.06 109 ILE A C 1
ATOM 812 O O . ILE A 1 109 ? 13.391 -30.609 -7.352 1 95.06 109 ILE A O 1
ATOM 816 N N . ILE A 1 110 ? 14.695 -29.094 -8.453 1 95.5 110 ILE A N 1
ATOM 817 C CA . ILE A 1 110 ? 13.672 -28.766 -9.445 1 95.5 110 ILE A CA 1
ATOM 818 C C . ILE A 1 110 ? 13.312 -30.016 -10.242 1 95.5 110 ILE A C 1
ATOM 820 O O . ILE A 1 110 ? 12.133 -30.297 -10.477 1 95.5 110 ILE A O 1
ATOM 824 N N . SER A 1 111 ? 14.281 -30.766 -10.57 1 93.38 111 SER A N 1
ATOM 825 C CA . SER A 1 111 ? 14.055 -31.984 -11.336 1 93.38 111 SER A CA 1
ATOM 826 C C . SER A 1 111 ? 13.273 -33 -10.523 1 93.38 111 SER A C 1
ATOM 828 O O . SER A 1 111 ? 12.297 -33.594 -11.008 1 93.38 111 SER A O 1
ATOM 830 N N . LYS A 1 112 ? 13.648 -33.219 -9.305 1 90 112 LYS A N 1
ATOM 831 C CA . LYS A 1 112 ? 13.023 -34.219 -8.438 1 90 112 LYS A CA 1
ATOM 832 C C . LYS A 1 112 ? 11.57 -33.844 -8.148 1 90 112 LYS A C 1
ATOM 834 O O . LYS A 1 112 ? 10.688 -34.719 -8.172 1 90 112 LYS A O 1
ATOM 839 N N . MET A 1 113 ? 11.32 -32.625 -7.895 1 89.88 113 MET A N 1
ATOM 840 C CA . MET A 1 113 ? 9.977 -32.188 -7.504 1 89.88 113 MET A CA 1
ATOM 841 C C . MET A 1 113 ? 9.094 -31.969 -8.727 1 89.88 113 MET A C 1
ATOM 843 O O . MET A 1 113 ? 7.867 -31.984 -8.617 1 89.88 113 MET A O 1
ATOM 847 N N . GLY A 1 114 ? 9.758 -31.719 -9.852 1 83.56 114 GLY A N 1
ATOM 848 C CA . GLY A 1 114 ? 9.008 -31.578 -11.086 1 83.56 114 GLY A CA 1
ATOM 849 C C . GLY A 1 114 ? 8.453 -32.906 -11.602 1 83.56 114 GLY A C 1
ATOM 850 O O . GLY A 1 114 ? 7.469 -32.906 -12.344 1 83.56 114 GLY A O 1
ATOM 851 N N . ASP A 1 115 ? 9.031 -33.938 -11.188 1 81 115 ASP A N 1
ATOM 852 C CA . ASP A 1 115 ? 8.547 -35.281 -11.484 1 81 115 ASP A CA 1
ATOM 853 C C . ASP A 1 115 ? 7.465 -35.719 -10.492 1 81 115 ASP A C 1
ATOM 855 O O . ASP A 1 115 ? 7.77 -36.062 -9.352 1 81 115 ASP A O 1
ATOM 859 N N . LYS A 1 116 ? 6.273 -35.781 -10.961 1 75.56 116 LYS A N 1
ATOM 860 C CA . LYS A 1 116 ? 5.125 -35.969 -10.078 1 75.56 116 LYS A CA 1
ATOM 861 C C . LYS A 1 116 ? 5.223 -37.312 -9.359 1 75.56 116 LYS A C 1
ATOM 863 O O . LYS A 1 116 ? 4.836 -37.438 -8.195 1 75.56 116 LYS A O 1
ATOM 868 N N . ASP A 1 117 ? 5.648 -38.312 -10.07 1 76.12 117 ASP A N 1
ATOM 869 C CA . ASP A 1 117 ? 5.789 -39.625 -9.453 1 76.12 117 ASP A CA 1
ATOM 870 C C . ASP A 1 117 ? 6.852 -39.625 -8.359 1 76.12 117 ASP A C 1
ATOM 872 O O . ASP A 1 117 ? 6.652 -40.188 -7.285 1 76.12 117 ASP A O 1
ATOM 876 N N . ASN A 1 118 ? 7.93 -39.062 -8.695 1 82.25 118 ASN A N 1
ATOM 877 C CA . ASN A 1 118 ? 8.992 -38.938 -7.703 1 82.25 118 ASN A CA 1
ATOM 878 C C . ASN A 1 118 ? 8.539 -38.125 -6.492 1 82.25 118 ASN A C 1
ATOM 880 O O . ASN A 1 118 ? 8.828 -38.469 -5.352 1 82.25 118 ASN A O 1
ATOM 884 N N . ALA A 1 119 ? 7.906 -37.031 -6.754 1 85.56 119 ALA A N 1
ATOM 885 C CA . ALA A 1 119 ? 7.426 -36.156 -5.676 1 85.56 119 ALA A CA 1
ATOM 886 C C . ALA A 1 119 ? 6.469 -36.906 -4.758 1 85.56 119 ALA A C 1
ATOM 888 O O . ALA A 1 119 ? 6.57 -36.844 -3.533 1 85.56 119 ALA A O 1
ATOM 889 N N . ARG A 1 120 ? 5.586 -37.656 -5.332 1 84.75 120 ARG A N 1
ATOM 890 C CA . ARG A 1 120 ? 4.605 -38.438 -4.566 1 84.75 120 ARG A CA 1
ATOM 891 C C . ARG A 1 120 ? 5.285 -39.469 -3.686 1 84.75 120 ARG A C 1
ATOM 893 O O . ARG A 1 120 ? 4.93 -39.625 -2.514 1 84.75 120 ARG A O 1
ATOM 900 N N . ARG A 1 121 ? 6.16 -40.156 -4.23 1 86.5 121 ARG A N 1
ATOM 901 C CA . ARG A 1 121 ? 6.891 -41.188 -3.48 1 86.5 121 ARG A CA 1
ATOM 902 C C . ARG A 1 121 ? 7.652 -40.562 -2.316 1 86.5 121 ARG A C 1
ATOM 904 O O . ARG A 1 121 ? 7.672 -41.125 -1.214 1 86.5 121 ARG A O 1
ATOM 911 N N . MET A 1 122 ? 8.281 -39.5 -2.631 1 89.31 122 MET A N 1
ATOM 912 C CA . MET A 1 122 ? 9.031 -38.781 -1.589 1 89.31 122 MET A CA 1
ATOM 913 C C . MET A 1 122 ? 8.117 -38.375 -0.447 1 89.31 122 MET A C 1
ATOM 915 O O . MET A 1 122 ? 8.484 -38.469 0.724 1 89.31 122 MET A O 1
ATOM 919 N N . MET A 1 123 ? 6.965 -37.906 -0.811 1 90.94 123 MET A N 1
ATOM 920 C CA . MET A 1 123 ? 6.004 -37.469 0.196 1 90.94 123 MET A CA 1
ATOM 921 C C . MET A 1 123 ? 5.496 -38.625 1.02 1 90.94 123 MET A C 1
ATOM 923 O O . MET A 1 123 ? 5.355 -38.531 2.238 1 90.94 123 MET A O 1
ATOM 927 N N . GLN A 1 124 ? 5.234 -39.719 0.358 1 89.62 124 GLN A N 1
ATOM 928 C CA . GLN A 1 124 ? 4.812 -40.906 1.06 1 89.62 124 GLN A CA 1
ATOM 929 C C . GLN A 1 124 ? 5.871 -41.375 2.059 1 89.62 124 GLN A C 1
ATOM 931 O O . GLN A 1 124 ? 5.551 -41.719 3.197 1 89.62 124 GLN A O 1
ATOM 936 N N . ASN A 1 125 ? 7.051 -41.344 1.622 1 91.25 125 ASN A N 1
ATOM 937 C CA . ASN A 1 125 ? 8.156 -41.75 2.482 1 91.25 125 ASN A CA 1
ATOM 938 C C . ASN A 1 125 ? 8.297 -40.812 3.686 1 91.25 125 ASN A C 1
ATOM 940 O O . ASN A 1 125 ? 8.75 -41.219 4.75 1 91.25 125 ASN A O 1
ATOM 944 N N . ALA A 1 126 ? 7.941 -39.625 3.492 1 92.25 126 ALA A N 1
ATOM 945 C CA . ALA A 1 126 ? 8.039 -38.625 4.559 1 92.25 126 ALA A CA 1
ATOM 946 C C . ALA A 1 126 ? 6.762 -38.594 5.395 1 92.25 126 ALA A C 1
ATOM 948 O O . ALA A 1 126 ? 6.598 -37.719 6.258 1 92.25 126 ALA A O 1
ATOM 949 N N . SER A 1 127 ? 5.777 -39.438 5.125 1 92.19 127 SER A N 1
ATOM 950 C CA . SER A 1 127 ? 4.508 -39.531 5.836 1 92.19 127 SER A CA 1
ATOM 951 C C . SER A 1 127 ? 3.66 -38.281 5.648 1 92.19 127 SER A C 1
ATOM 953 O O . SER A 1 127 ? 3.023 -37.812 6.594 1 92.19 127 SER A O 1
ATOM 955 N N . VAL A 1 128 ? 3.854 -37.688 4.543 1 93.06 128 VAL A N 1
ATOM 956 C CA . VAL A 1 128 ? 2.979 -36.594 4.129 1 93.06 128 VAL A CA 1
ATOM 957 C C . VAL A 1 128 ? 1.746 -37.156 3.426 1 93.06 128 VAL A C 1
ATOM 959 O O . VAL A 1 128 ? 1.862 -38.031 2.547 1 93.06 128 VAL A O 1
ATOM 962 N N . PRO A 1 129 ? 0.59 -36.75 3.85 1 92.06 129 PRO A N 1
ATOM 963 C CA . PRO A 1 129 ? -0.613 -37.25 3.188 1 92.06 129 PRO A CA 1
ATOM 964 C C . PRO A 1 129 ? -0.647 -36.938 1.696 1 92.06 129 PRO A C 1
ATOM 966 O O . PRO A 1 129 ? -0.484 -35.781 1.309 1 92.06 129 PRO A O 1
ATOM 969 N N . VAL A 1 130 ? -0.861 -37.906 0.895 1 91.69 130 VAL A N 1
ATOM 970 C CA . VAL A 1 130 ? -0.989 -37.719 -0.547 1 91.69 130 VAL A CA 1
ATOM 971 C C . VAL A 1 130 ? -2.357 -38.219 -1.009 1 91.69 130 VAL A C 1
ATOM 973 O O . VAL A 1 130 ? -3.02 -38.969 -0.301 1 91.69 130 VAL A O 1
ATOM 976 N N . ILE A 1 131 ? -2.74 -37.75 -2.135 1 87.44 131 ILE A N 1
ATOM 977 C CA . ILE A 1 131 ? -4.008 -38.219 -2.691 1 87.44 131 ILE A CA 1
ATOM 978 C C . ILE A 1 131 ? -3.934 -39.719 -2.955 1 87.44 131 ILE A C 1
ATOM 980 O O . ILE A 1 131 ? -2.992 -40.188 -3.592 1 87.44 131 ILE A O 1
ATOM 984 N N . PRO A 1 132 ? -4.922 -40.344 -2.459 1 85.69 132 PRO A N 1
ATOM 985 C CA . PRO A 1 132 ? -4.902 -41.75 -2.764 1 85.69 132 PRO A CA 1
ATOM 986 C C . PRO A 1 132 ? -4.875 -42.062 -4.266 1 85.69 132 PRO A C 1
ATOM 988 O O . PRO A 1 132 ? -5.613 -41.406 -5.027 1 85.69 132 PRO A O 1
ATOM 991 N N . GLY A 1 133 ? -3.959 -42.844 -4.629 1 84.94 133 GLY A N 1
ATOM 992 C CA . GLY A 1 133 ? -3.799 -43.156 -6.047 1 84.94 133 GLY A CA 1
ATOM 993 C C . GLY A 1 133 ? -2.867 -44.312 -6.316 1 84.94 133 GLY A C 1
ATOM 994 O O . GLY A 1 133 ? -2.52 -45.062 -5.402 1 84.94 133 GLY A O 1
ATOM 995 N N . SER A 1 134 ? -2.684 -44.469 -7.668 1 81.69 134 SER A N 1
ATOM 996 C CA . SER A 1 134 ? -1.841 -45.594 -8.062 1 81.69 134 SER A CA 1
ATOM 997 C C . SER A 1 134 ? -0.568 -45.125 -8.75 1 81.69 134 SER A C 1
ATOM 999 O O . SER A 1 134 ? -0.473 -43.969 -9.156 1 81.69 134 SER A O 1
ATOM 1001 N N . ASP A 1 135 ? 0.378 -45.969 -8.711 1 78.69 135 ASP A N 1
ATOM 1002 C CA . ASP A 1 135 ? 1.469 -45.781 -9.664 1 78.69 135 ASP A CA 1
ATOM 1003 C C . ASP A 1 135 ? 0.999 -46.062 -11.094 1 78.69 135 ASP A C 1
ATOM 1005 O O . ASP A 1 135 ? -0.188 -46.281 -11.328 1 78.69 135 ASP A O 1
ATOM 1009 N N . ILE A 1 136 ? 1.964 -45.844 -12.047 1 79.56 136 ILE A N 1
ATOM 1010 C CA . ILE A 1 136 ? 1.641 -46.094 -13.445 1 79.56 136 ILE A CA 1
ATOM 1011 C C . ILE A 1 136 ? 1.073 -47.5 -13.602 1 79.56 136 ILE A C 1
ATOM 1013 O O . ILE A 1 136 ? 1.636 -48.469 -13.07 1 79.56 136 ILE A O 1
ATOM 1017 N N . ILE A 1 137 ? -0.064 -47.5 -14.273 1 80.56 137 ILE A N 1
ATOM 1018 C CA . ILE A 1 137 ? -0.766 -48.781 -14.453 1 80.56 137 ILE A CA 1
ATOM 1019 C C . ILE A 1 137 ? -0.183 -49.5 -15.656 1 80.56 137 ILE A C 1
ATOM 1021 O O . ILE A 1 137 ? -0.245 -49.031 -16.781 1 80.56 137 ILE A O 1
ATOM 1025 N N . GLU A 1 138 ? 0.467 -50.531 -15.398 1 73.94 138 GLU A N 1
ATOM 1026 C CA . GLU A 1 138 ? 1.057 -51.344 -16.469 1 73.94 138 GLU A CA 1
ATOM 1027 C C . GLU A 1 138 ? 0.019 -52.25 -17.125 1 73.94 138 GLU A C 1
ATOM 1029 O O . GLU A 1 138 ? 0.027 -52.438 -18.328 1 73.94 138 GLU A O 1
ATOM 1034 N N . ASN A 1 139 ? -0.885 -52.781 -16.219 1 74.94 139 ASN A N 1
ATOM 1035 C CA . ASN A 1 139 ? -1.877 -53.75 -16.688 1 74.94 139 ASN A CA 1
ATOM 1036 C C . ASN A 1 139 ? -3.295 -53.312 -16.344 1 74.94 139 ASN A C 1
ATOM 1038 O O . ASN A 1 139 ? -3.621 -53.094 -15.172 1 74.94 139 ASN A O 1
ATOM 1042 N N . PRO A 1 140 ? -4.16 -53.156 -17.375 1 71.06 140 PRO A N 1
ATOM 1043 C CA . PRO A 1 140 ? -5.531 -52.719 -17.141 1 71.06 140 PRO A CA 1
ATOM 1044 C C . PRO A 1 140 ? -6.277 -53.594 -16.141 1 71.06 140 PRO A C 1
ATOM 1046 O O . PRO A 1 140 ? -7.152 -53.094 -15.414 1 71.06 140 PRO A O 1
ATOM 1049 N N . LYS A 1 141 ? -5.996 -54.812 -16.203 1 74.88 141 LYS A N 1
ATOM 1050 C CA . LYS A 1 141 ? -6.699 -55.719 -15.273 1 74.88 141 LYS A CA 1
ATOM 1051 C C . LYS A 1 141 ? -6.406 -55.344 -13.82 1 74.88 141 LYS A C 1
ATOM 1053 O O . LYS A 1 141 ? -7.301 -55.375 -12.977 1 74.88 141 LYS A O 1
ATOM 1058 N N . ASP A 1 142 ? -5.223 -54.969 -13.617 1 83.19 142 ASP A N 1
ATOM 1059 C CA . ASP A 1 142 ? -4.82 -54.562 -12.273 1 83.19 142 ASP A CA 1
ATOM 1060 C C . ASP A 1 142 ? -5.383 -53.188 -11.938 1 83.19 142 ASP A C 1
ATOM 1062 O O . ASP A 1 142 ? -5.5 -52.844 -10.758 1 83.19 142 ASP A O 1
ATOM 1066 N N . ALA A 1 143 ? -5.734 -52.5 -12.945 1 86.12 143 ALA A N 1
ATOM 1067 C CA . ALA A 1 143 ? -6.199 -51.125 -12.773 1 86.12 143 ALA A CA 1
ATOM 1068 C C . ALA A 1 143 ? -7.555 -51.094 -12.07 1 86.12 143 ALA A C 1
ATOM 1070 O O . ALA A 1 143 ? -7.801 -50.219 -11.227 1 86.12 143 ALA A O 1
ATOM 1071 N N . ILE A 1 144 ? -8.312 -52.062 -12.367 1 85.88 144 ILE A N 1
ATOM 1072 C CA . ILE A 1 144 ? -9.648 -52.094 -11.781 1 85.88 144 ILE A CA 1
ATOM 1073 C C . ILE A 1 144 ? -9.547 -52.406 -10.289 1 85.88 144 ILE A C 1
ATOM 1075 O O . ILE A 1 144 ? -10.281 -51.844 -9.484 1 85.88 144 ILE A O 1
ATOM 1079 N N . LYS A 1 145 ? -8.703 -53.312 -9.984 1 87.38 145 LYS A N 1
ATOM 1080 C CA . LYS A 1 145 ? -8.492 -53.656 -8.578 1 87.38 145 LYS A CA 1
ATOM 1081 C C . LYS A 1 145 ? -8.008 -52.438 -7.793 1 87.38 145 LYS A C 1
ATOM 1083 O O . LYS A 1 145 ? -8.5 -52.188 -6.695 1 87.38 145 LYS A O 1
ATOM 1088 N N . ILE A 1 146 ? -7.074 -51.812 -8.336 1 87.81 146 ILE A N 1
ATOM 1089 C CA . ILE A 1 146 ? -6.523 -50.594 -7.711 1 87.81 146 ILE A CA 1
ATOM 1090 C C . ILE A 1 146 ? -7.621 -49.562 -7.547 1 87.81 146 ILE A C 1
ATOM 1092 O O . ILE A 1 146 ? -7.715 -48.906 -6.504 1 87.81 146 ILE A O 1
ATOM 1096 N N . ALA A 1 147 ? -8.391 -49.406 -8.531 1 89.88 147 ALA A N 1
ATOM 1097 C CA . ALA A 1 147 ? -9.492 -48.438 -8.523 1 89.88 147 ALA A CA 1
ATOM 1098 C C . ALA A 1 147 ? -10.484 -48.75 -7.402 1 89.88 147 ALA A C 1
ATOM 1100 O O . ALA A 1 147 ? -10.961 -47.844 -6.715 1 89.88 147 ALA A O 1
ATOM 1101 N N . ASN A 1 148 ? -10.734 -50 -7.289 1 88.94 148 ASN A N 1
ATOM 1102 C CA . ASN A 1 148 ? -11.656 -50.438 -6.25 1 88.94 148 ASN A CA 1
ATOM 1103 C C . ASN A 1 148 ? -11.086 -50.188 -4.852 1 88.94 148 ASN A C 1
ATOM 1105 O O . ASN A 1 148 ? -11.828 -49.844 -3.926 1 88.94 148 ASN A O 1
ATOM 1109 N N . ASP A 1 149 ? -9.891 -50.344 -4.73 1 89.88 149 ASP A N 1
ATOM 1110 C CA . ASP A 1 149 ? -9.227 -50.125 -3.453 1 89.88 149 ASP A CA 1
ATOM 1111 C C . ASP A 1 149 ? -9.266 -48.625 -3.084 1 89.88 149 ASP A C 1
ATOM 1113 O O . ASP A 1 149 ? -9.445 -48.281 -1.915 1 89.88 149 ASP A O 1
ATOM 1117 N N . ILE A 1 150 ? -9.031 -47.75 -4.004 1 88.06 150 ILE A N 1
ATOM 1118 C CA . ILE A 1 150 ? -9.039 -46.312 -3.795 1 88.06 150 ILE A CA 1
ATOM 1119 C C . ILE A 1 150 ? -10.477 -45.812 -3.58 1 88.06 150 ILE A C 1
ATOM 1121 O O . ILE A 1 150 ? -10.727 -44.969 -2.717 1 88.06 150 ILE A O 1
ATOM 1125 N N . GLY A 1 151 ? -11.359 -46.375 -4.289 1 88.5 151 GLY A N 1
ATOM 1126 C CA . GLY A 1 151 ? -12.766 -46 -4.215 1 88.5 151 GLY A CA 1
ATOM 1127 C C . GLY A 1 151 ? -13.141 -44.906 -5.203 1 88.5 151 GLY A C 1
ATOM 1128 O O . GLY A 1 151 ? -12.383 -43.969 -5.418 1 88.5 151 GLY A O 1
ATOM 1129 N N . TYR A 1 152 ? -14.305 -45.062 -5.844 1 88.94 152 TYR A N 1
ATOM 1130 C CA . TYR A 1 152 ? -14.836 -44.094 -6.809 1 88.94 152 TYR A CA 1
ATOM 1131 C C . TYR A 1 152 ? -15.477 -42.906 -6.098 1 88.94 152 TYR A C 1
ATOM 1133 O O . TYR A 1 152 ? -15.938 -43.031 -4.961 1 88.94 152 TYR A O 1
ATOM 1141 N N . PRO A 1 153 ? -15.531 -41.688 -6.609 1 88.56 153 PRO A N 1
ATOM 1142 C CA . PRO A 1 153 ? -15.07 -41.375 -7.961 1 88.56 153 PRO A CA 1
ATOM 1143 C C . PRO A 1 153 ? -13.547 -41.219 -8.047 1 88.56 153 PRO A C 1
ATOM 1145 O O . PRO A 1 153 ? -12.891 -41 -7.027 1 88.56 153 PRO A O 1
ATOM 1148 N N . LEU A 1 154 ? -13.055 -41.469 -9.344 1 89.81 154 LEU A N 1
ATOM 1149 C CA . LEU A 1 154 ? -11.617 -41.469 -9.586 1 89.81 154 LEU A CA 1
ATOM 1150 C C . LEU A 1 154 ? -11.266 -40.688 -10.836 1 89.81 154 LEU A C 1
ATOM 1152 O O . LEU A 1 154 ? -12.141 -40.406 -11.656 1 89.81 154 LEU A O 1
ATOM 1156 N N . LEU A 1 155 ? -10.016 -40.25 -10.828 1 86.19 155 LEU A N 1
ATOM 1157 C CA . LEU A 1 155 ? -9.469 -39.625 -12.031 1 86.19 155 LEU A CA 1
ATOM 1158 C C . LEU A 1 155 ? -8.406 -40.531 -12.656 1 86.19 155 LEU A C 1
ATOM 1160 O O . LEU A 1 155 ? -7.512 -41 -11.961 1 86.19 155 LEU A O 1
ATOM 1164 N N . ILE A 1 156 ? -8.609 -40.812 -13.953 1 84.81 156 ILE A N 1
ATOM 1165 C CA . ILE A 1 156 ? -7.547 -41.438 -14.727 1 84.81 156 ILE A CA 1
ATOM 1166 C C . ILE A 1 156 ? -6.699 -40.375 -15.406 1 84.81 156 ILE A C 1
ATOM 1168 O O . ILE A 1 156 ? -7.227 -39.5 -16.109 1 84.81 156 ILE A O 1
ATOM 1172 N N . LYS A 1 157 ? -5.469 -40.312 -15.031 1 80.31 157 LYS A N 1
ATOM 1173 C CA . LYS A 1 157 ? -4.57 -39.312 -15.609 1 80.31 157 LYS A CA 1
ATOM 1174 C C . LYS A 1 157 ? -3.449 -39.969 -16.406 1 80.31 157 LYS A C 1
ATOM 1176 O O . LYS A 1 157 ? -2.885 -41 -15.961 1 80.31 157 LYS A O 1
ATOM 1181 N N . ALA A 1 158 ? -3.268 -39.438 -17.594 1 74.75 158 ALA A N 1
ATOM 1182 C CA . ALA A 1 158 ? -2.121 -39.906 -18.375 1 74.75 158 ALA A CA 1
ATOM 1183 C C . ALA A 1 158 ? -0.817 -39.344 -17.812 1 74.75 158 ALA A C 1
ATOM 1185 O O . ALA A 1 158 ? -0.771 -38.188 -17.359 1 74.75 158 ALA A O 1
ATOM 1186 N N . ARG A 1 159 ? 0.217 -40.125 -17.797 1 70.38 159 ARG A N 1
ATOM 1187 C CA . ARG A 1 159 ? 1.527 -39.719 -17.312 1 70.38 159 ARG A CA 1
ATOM 1188 C C . ARG A 1 159 ? 2.016 -38.469 -18.047 1 70.38 159 ARG A C 1
ATOM 1190 O O . ARG A 1 159 ? 2.518 -37.531 -17.438 1 70.38 159 ARG A O 1
ATOM 1197 N N . ALA A 1 160 ? 1.921 -38.625 -19.328 1 58.5 160 ALA A N 1
ATOM 1198 C CA . ALA A 1 160 ? 2.416 -37.562 -20.188 1 58.5 160 ALA A CA 1
ATOM 1199 C C . ALA A 1 160 ? 1.328 -36.5 -20.453 1 58.5 160 ALA A C 1
ATOM 1201 O O . ALA A 1 160 ? 1.471 -35.656 -21.328 1 58.5 160 ALA A O 1
ATOM 1202 N N . GLY A 1 161 ? 0.268 -36.656 -19.609 1 52.84 161 GLY A N 1
ATOM 1203 C CA . GLY A 1 161 ? -0.841 -35.75 -19.906 1 52.84 161 GLY A CA 1
ATOM 1204 C C . GLY A 1 161 ? -0.656 -34.344 -19.359 1 52.84 161 GLY A C 1
ATOM 1205 O O . GLY A 1 161 ? 0.093 -34.156 -18.406 1 52.84 161 GLY A O 1
ATOM 1206 N N . GLY A 1 162 ? -0.886 -33.219 -20.172 1 51.09 162 GLY A N 1
ATOM 1207 C CA . GLY A 1 162 ? -0.921 -31.812 -19.828 1 51.09 162 GLY A CA 1
ATOM 1208 C C . GLY A 1 162 ? -2.143 -31.094 -20.375 1 51.09 162 GLY A C 1
ATOM 1209 O O . GLY A 1 162 ? -2.773 -31.562 -21.328 1 51.09 162 GLY A O 1
ATOM 1210 N N . GLY A 1 163 ? -2.75 -30.109 -19.734 1 44.78 163 GLY A N 1
ATOM 1211 C CA . GLY A 1 163 ? -3.826 -29.281 -20.25 1 44.78 163 GLY A CA 1
ATOM 1212 C C . GLY A 1 163 ? -5.18 -29.969 -20.203 1 44.78 163 GLY A C 1
ATOM 1213 O O . GLY A 1 163 ? -6.031 -29.734 -21.062 1 44.78 163 GLY A O 1
ATOM 1214 N N . GLY A 1 164 ? -5.352 -30.891 -19.359 1 54.69 164 GLY A N 1
ATOM 1215 C CA . GLY A 1 164 ? -6.637 -31.562 -19.266 1 54.69 164 GLY A CA 1
ATOM 1216 C C . GLY A 1 164 ? -6.754 -32.781 -20.172 1 54.69 164 GLY A C 1
ATOM 1217 O O . GLY A 1 164 ? -7.684 -33.562 -20.047 1 54.69 164 GLY A O 1
ATOM 1218 N N . LYS A 1 165 ? -5.848 -32.906 -21.156 1 57.19 165 LYS A N 1
ATOM 1219 C CA . LYS A 1 165 ? -5.879 -34.062 -22.062 1 57.19 165 LYS A CA 1
ATOM 1220 C C . LYS A 1 165 ? -5.379 -35.312 -21.375 1 57.19 165 LYS A C 1
ATOM 1222 O O . LYS A 1 165 ? -4.371 -35.281 -20.656 1 57.19 165 LYS A O 1
ATOM 1227 N N . GLY A 1 166 ? -6.039 -36.312 -21.484 1 63.75 166 GLY A N 1
ATOM 1228 C CA . GLY A 1 166 ? -5.711 -37.594 -20.891 1 63.75 166 GLY A CA 1
ATOM 1229 C C . GLY A 1 166 ? -6.219 -37.75 -19.469 1 63.75 166 GLY A C 1
ATOM 1230 O O . GLY A 1 166 ? -5.645 -38.5 -18.672 1 63.75 166 GLY A O 1
ATOM 1231 N N . ILE A 1 167 ? -7.047 -36.844 -19.062 1 74.69 167 ILE A N 1
ATOM 1232 C CA . ILE A 1 167 ? -7.656 -36.938 -17.75 1 74.69 167 ILE A CA 1
ATOM 1233 C C . ILE A 1 167 ? -9.133 -37.312 -17.875 1 74.69 167 ILE A C 1
ATOM 1235 O O . ILE A 1 167 ? -9.852 -36.688 -18.672 1 74.69 167 ILE A O 1
ATOM 1239 N N . ARG A 1 168 ? -9.625 -38.406 -17.25 1 80.19 168 ARG A N 1
ATOM 1240 C CA . ARG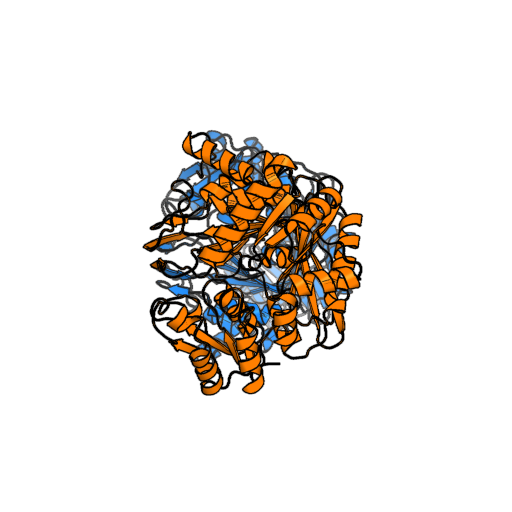 A 1 168 ? -11.016 -38.844 -17.297 1 80.19 168 ARG A CA 1
ATOM 1241 C C . ARG A 1 168 ? -11.555 -39.094 -15.891 1 80.19 168 ARG A C 1
ATOM 1243 O O . ARG A 1 168 ? -10.875 -39.688 -15.055 1 80.19 168 ARG A O 1
ATOM 1250 N N . LEU A 1 169 ? -12.641 -38.438 -15.656 1 85.88 169 LEU A N 1
ATOM 1251 C CA . LEU A 1 169 ? -13.344 -38.75 -14.414 1 85.88 169 LEU A CA 1
ATOM 1252 C C . LEU A 1 169 ? -14.141 -40.031 -14.531 1 85.88 169 LEU A C 1
ATOM 1254 O O . LEU A 1 169 ? -14.828 -40.25 -15.531 1 85.88 169 LEU A O 1
ATOM 1258 N N . VAL A 1 170 ? -14 -40.938 -13.609 1 88.38 170 VAL A N 1
ATOM 1259 C CA . VAL A 1 170 ? -14.719 -42.219 -13.555 1 88.38 170 VAL A CA 1
ATOM 1260 C C . VAL A 1 170 ? -15.547 -42.281 -12.281 1 88.38 170 VAL A C 1
ATOM 1262 O O . VAL A 1 170 ? -15 -42.312 -11.172 1 88.38 170 VAL A O 1
ATOM 1265 N N . ASN A 1 171 ? -16.781 -42.344 -12.375 1 90.12 171 ASN A N 1
ATOM 1266 C CA . ASN A 1 171 ? -17.656 -42.281 -11.219 1 90.12 171 ASN A CA 1
ATOM 1267 C C . ASN A 1 171 ? -17.969 -43.688 -10.703 1 90.12 171 ASN A C 1
ATOM 1269 O O . ASN A 1 171 ? -18.312 -43.875 -9.539 1 90.12 171 ASN A O 1
ATOM 1273 N N . LYS A 1 172 ? -18 -44.656 -11.672 1 91.62 172 LYS A N 1
ATOM 1274 C CA . LYS A 1 172 ? -18.359 -46 -11.297 1 91.62 172 LYS A CA 1
ATOM 1275 C C . LYS A 1 172 ? -17.469 -47.031 -12.016 1 91.62 172 LYS A C 1
ATOM 1277 O O . LYS A 1 172 ? -16.875 -46.719 -13.047 1 91.62 172 LYS A O 1
ATOM 1282 N N . GLU A 1 173 ? -17.484 -48.156 -11.484 1 90.31 173 GLU A N 1
ATOM 1283 C CA . GLU A 1 173 ? -16.609 -49.219 -11.969 1 90.31 173 GLU A CA 1
ATOM 1284 C C . GLU A 1 173 ? -16.891 -49.562 -13.422 1 90.31 173 GLU A C 1
ATOM 1286 O O . GLU A 1 173 ? -15.984 -49.844 -14.203 1 90.31 173 GLU A O 1
ATOM 1291 N N . ASP A 1 174 ? -18.141 -49.469 -13.789 1 89.44 174 ASP A N 1
ATOM 1292 C CA . ASP A 1 174 ? -18.547 -49.875 -15.125 1 89.44 174 ASP A CA 1
ATOM 1293 C C . ASP A 1 174 ? -17.984 -48.938 -16.188 1 89.44 174 ASP A C 1
ATOM 1295 O O . ASP A 1 174 ? -17.906 -49.281 -17.359 1 89.44 174 ASP A O 1
ATOM 1299 N N . GLU A 1 175 ? -17.578 -47.812 -15.742 1 90.5 175 GLU A N 1
ATOM 1300 C CA . GLU A 1 175 ? -17.062 -46.781 -16.656 1 90.5 175 GLU A CA 1
ATOM 1301 C C . GLU A 1 175 ? -15.539 -46.875 -16.75 1 90.5 175 GLU A C 1
ATOM 1303 O 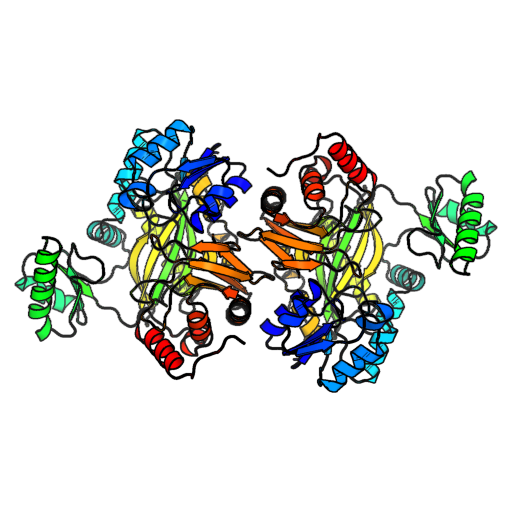O . GLU A 1 175 ? -14.938 -46.281 -17.641 1 90.5 175 GLU A O 1
ATOM 1308 N N . PHE A 1 176 ? -14.898 -47.594 -15.961 1 89.62 176 PHE A N 1
ATOM 1309 C CA . PHE A 1 176 ? -13.461 -47.5 -15.75 1 89.62 176 PHE A CA 1
ATOM 1310 C C . PHE A 1 176 ? -12.703 -47.938 -17 1 89.62 176 PHE A C 1
ATOM 1312 O O . PHE A 1 176 ? -11.812 -47.219 -17.469 1 89.62 176 PHE A O 1
ATOM 1319 N N . GLU A 1 177 ? -13.086 -49.094 -17.516 1 86.62 177 GLU A N 1
ATOM 1320 C CA . GLU A 1 177 ? -12.336 -49.656 -18.625 1 86.62 177 GLU A CA 1
ATOM 1321 C C . GLU A 1 177 ? -12.375 -48.719 -19.844 1 86.62 177 GLU A C 1
ATOM 1323 O O . GLU A 1 177 ? -11.344 -48.469 -20.469 1 86.62 177 GLU A O 1
ATOM 1328 N N . SER A 1 178 ? -13.578 -48.281 -20.094 1 88.75 178 SER A N 1
ATOM 1329 C CA . SER A 1 178 ? -13.727 -47.375 -21.234 1 88.75 178 SER A CA 1
ATOM 1330 C C . SER A 1 178 ? -12.953 -46.062 -21.016 1 88.75 178 SER A C 1
ATOM 1332 O O . SER A 1 178 ? -12.312 -45.562 -21.938 1 88.75 178 SER A O 1
ATOM 1334 N N . ALA A 1 179 ? -13.039 -45.562 -19.859 1 88.19 179 ALA A N 1
ATOM 1335 C CA . ALA A 1 179 ? -12.352 -44.312 -19.531 1 88.19 179 ALA A CA 1
ATOM 1336 C C . ALA A 1 179 ? -10.836 -44.5 -19.609 1 88.19 179 ALA A C 1
ATOM 1338 O O . ALA A 1 179 ? -10.125 -43.625 -20.094 1 88.19 179 ALA A O 1
ATOM 1339 N N . TYR A 1 180 ? -10.352 -45.594 -19.156 1 87.75 180 TYR A N 1
ATOM 1340 C CA . TYR A 1 180 ? -8.93 -45.906 -19.156 1 87.75 180 TYR A CA 1
ATOM 1341 C C . TYR A 1 180 ? -8.398 -46 -20.578 1 87.75 180 TYR A C 1
ATOM 1343 O O . TYR A 1 180 ? -7.367 -45.406 -20.906 1 87.75 180 TYR A O 1
ATOM 1351 N N . LEU A 1 181 ? -9.141 -46.719 -21.359 1 85.5 181 LEU A N 1
ATOM 1352 C CA . LEU A 1 181 ? -8.727 -46.906 -22.75 1 85.5 181 LEU A CA 1
ATOM 1353 C C . LEU A 1 181 ? -8.727 -45.594 -23.5 1 85.5 181 LEU A C 1
ATOM 1355 O O . LEU A 1 181 ? -7.824 -45.312 -24.297 1 85.5 181 LEU A O 1
ATOM 1359 N N . THR A 1 182 ? -9.719 -44.875 -23.219 1 86.75 182 THR A N 1
ATOM 1360 C CA . THR A 1 182 ? -9.82 -43.594 -23.875 1 86.75 182 THR A CA 1
ATOM 1361 C C . THR A 1 182 ? -8.68 -42.688 -23.453 1 86.75 182 THR A C 1
ATOM 1363 O O . THR A 1 182 ? -8.047 -42.031 -24.297 1 86.75 182 THR A O 1
ATOM 1366 N N . ALA A 1 183 ? -8.461 -42.562 -22.219 1 82.5 183 ALA A N 1
ATOM 1367 C CA . ALA A 1 183 ? -7.387 -41.719 -21.688 1 82.5 183 ALA A CA 1
ATOM 1368 C C . ALA A 1 183 ? -6.031 -42.188 -22.219 1 82.5 183 ALA A C 1
ATOM 1370 O O . ALA A 1 183 ? -5.207 -41.344 -22.625 1 82.5 183 ALA A O 1
ATOM 1371 N N . SER A 1 184 ? -5.848 -43.469 -22.203 1 84.06 184 SER A N 1
ATOM 1372 C CA . SER A 1 184 ? -4.59 -44.062 -22.672 1 84.06 184 SER A CA 1
ATOM 1373 C C . SER A 1 184 ? -4.375 -43.781 -24.156 1 84.06 184 SER A C 1
ATOM 1375 O O . SER A 1 184 ? -3.279 -43.406 -24.562 1 84.06 184 SER A O 1
ATOM 1377 N N . SER A 1 185 ? -5.406 -44 -24.891 1 85.06 185 SER A N 1
ATOM 1378 C CA . SER A 1 185 ? -5.328 -43.781 -26.344 1 85.06 185 SER A CA 1
ATOM 1379 C C . SER A 1 185 ? -5.082 -42.312 -26.688 1 85.06 185 SER A C 1
ATOM 1381 O O . SER A 1 185 ? -4.277 -42 -27.562 1 85.06 185 SER A O 1
ATOM 1383 N N . GLU A 1 186 ? -5.848 -41.562 -25.969 1 81.38 186 GLU A N 1
ATOM 1384 C CA . GLU A 1 186 ? -5.672 -40.125 -26.188 1 81.38 186 GLU A CA 1
ATOM 1385 C C . GLU A 1 186 ? -4.242 -39.688 -25.875 1 81.38 186 GLU A C 1
ATOM 1387 O O . GLU A 1 186 ? -3.648 -38.906 -26.609 1 81.38 186 GLU A O 1
ATOM 1392 N N . ALA A 1 187 ? -3.736 -40.094 -24.828 1 75.94 187 ALA A N 1
ATOM 1393 C CA . ALA A 1 187 ? -2.385 -39.75 -24.391 1 75.94 187 ALA A CA 1
ATOM 1394 C C . ALA A 1 187 ? -1.34 -40.312 -25.359 1 75.94 187 ALA A C 1
ATOM 1396 O O . ALA A 1 187 ? -0.352 -39.625 -25.672 1 75.94 187 ALA A O 1
ATOM 1397 N N . LYS A 1 188 ? -1.562 -41.562 -25.812 1 80.44 188 LYS A N 1
ATOM 1398 C CA . LYS A 1 188 ? -0.651 -42.188 -26.781 1 80.44 188 LYS A CA 1
ATOM 1399 C C . LYS A 1 188 ? -0.623 -41.406 -28.094 1 80.44 188 LYS A C 1
ATOM 1401 O O . LYS A 1 188 ? 0.447 -41.188 -28.656 1 80.44 188 LYS A O 1
ATOM 1406 N N . SER A 1 189 ? -1.782 -41 -28.469 1 78.19 189 SER A N 1
ATOM 1407 C CA . SER A 1 189 ? -1.901 -40.281 -29.719 1 78.19 189 SER A CA 1
ATOM 1408 C C . SER A 1 189 ? -1.295 -38.875 -29.594 1 78.19 189 SER A C 1
ATOM 1410 O O . SER A 1 189 ? -0.651 -38.375 -30.531 1 78.19 189 SER A O 1
ATOM 1412 N N . ALA A 1 190 ? -1.549 -38.312 -28.453 1 66.38 190 ALA A N 1
ATOM 1413 C CA . ALA A 1 190 ? -1.167 -36.938 -28.266 1 66.38 190 ALA A CA 1
ATOM 1414 C C . ALA A 1 190 ? 0.298 -36.812 -27.859 1 66.38 190 ALA A C 1
ATOM 1416 O O . ALA A 1 190 ? 0.983 -35.844 -28.25 1 66.38 190 ALA A O 1
ATOM 1417 N N . PHE A 1 191 ? 0.75 -37.75 -27.047 1 67.12 191 PHE A N 1
ATOM 1418 C CA . PHE A 1 191 ? 2.045 -37.562 -26.406 1 67.12 191 PHE A CA 1
ATOM 1419 C C . PHE A 1 191 ? 2.959 -38.75 -26.625 1 67.12 191 PHE A C 1
ATOM 1421 O O . PHE A 1 191 ? 4.113 -38.75 -26.203 1 67.12 191 PHE A O 1
ATOM 1428 N N . GLY A 1 192 ? 2.465 -39.812 -27.344 1 72.81 192 GLY A N 1
ATOM 1429 C CA . GLY A 1 192 ? 3.266 -40.969 -27.641 1 72.81 192 GLY A CA 1
ATOM 1430 C C . GLY A 1 192 ? 3.445 -41.875 -26.438 1 72.81 192 GLY A C 1
ATOM 1431 O O . GLY A 1 192 ? 4.254 -42.812 -26.469 1 72.81 192 GLY A O 1
ATOM 1432 N N . ASP A 1 193 ? 2.875 -41.562 -25.375 1 76.69 193 ASP A N 1
ATOM 1433 C CA . ASP A 1 193 ? 2.914 -42.344 -24.125 1 76.69 193 ASP A CA 1
ATOM 1434 C C . ASP A 1 193 ? 1.51 -42.531 -23.562 1 76.69 193 ASP A C 1
ATOM 1436 O O . ASP A 1 193 ? 0.868 -41.562 -23.125 1 76.69 193 ASP A O 1
ATOM 1440 N N . GLY A 1 194 ? 1.085 -43.719 -23.562 1 77.94 194 GLY A N 1
ATOM 1441 C CA . GLY A 1 194 ? -0.276 -44 -23.141 1 77.94 194 GLY A CA 1
ATOM 1442 C C . GLY A 1 194 ? -0.365 -44.469 -21.688 1 77.94 194 GLY A C 1
ATOM 1443 O O . GLY A 1 194 ? -1.422 -44.906 -21.234 1 77.94 194 GLY A O 1
ATOM 1444 N N . ALA A 1 195 ? 0.736 -44.312 -20.969 1 80.44 195 ALA A N 1
ATOM 1445 C CA . ALA A 1 195 ? 0.742 -44.719 -19.578 1 80.44 195 ALA A CA 1
ATOM 1446 C C . ALA A 1 195 ? -0.155 -43.844 -18.719 1 80.44 195 ALA A C 1
ATOM 1448 O O . ALA A 1 195 ? -0.149 -42.625 -18.875 1 80.44 195 ALA A O 1
ATOM 1449 N N . CYS A 1 196 ? -1.017 -44.562 -17.938 1 85.06 196 CYS A N 1
ATOM 1450 C CA . CYS A 1 196 ? -1.961 -43.812 -17.109 1 85.06 196 CYS A CA 1
ATOM 1451 C C . CYS A 1 196 ? -1.833 -44.25 -15.641 1 85.06 196 CYS A C 1
ATOM 1453 O O . CYS A 1 196 ? -1.271 -45.281 -15.336 1 85.06 196 CYS A O 1
ATOM 1455 N N . TYR A 1 197 ? -2.189 -43.375 -14.789 1 84.81 197 TYR A N 1
ATOM 1456 C CA . TYR A 1 197 ? -2.35 -43.656 -13.367 1 84.81 197 TYR A CA 1
ATOM 1457 C C . TYR A 1 197 ? -3.715 -43.219 -12.867 1 84.81 197 TYR A C 1
ATOM 1459 O O . TYR A 1 197 ? -4.445 -42.531 -13.578 1 84.81 197 TYR A O 1
ATOM 1467 N N . ILE A 1 198 ? -4.113 -43.812 -11.672 1 86.25 198 ILE A N 1
ATOM 1468 C CA . ILE A 1 198 ? -5.414 -43.531 -11.078 1 86.25 198 ILE A CA 1
ATOM 1469 C C . ILE A 1 198 ? -5.242 -42.719 -9.812 1 86.25 198 ILE A C 1
ATOM 1471 O O . ILE A 1 198 ? -4.301 -42.938 -9.039 1 86.25 198 ILE A O 1
ATOM 1475 N N . GLU A 1 199 ? -6.094 -41.688 -9.625 1 86.5 199 GLU A N 1
ATOM 1476 C CA . GLU A 1 199 ? -6.129 -40.875 -8.398 1 86.5 199 GLU A CA 1
ATOM 1477 C C . GLU A 1 199 ? -7.562 -40.688 -7.914 1 86.5 199 GLU A C 1
ATOM 1479 O O . GLU A 1 199 ? -8.492 -40.562 -8.727 1 86.5 199 GLU A O 1
ATOM 1484 N N . LYS A 1 200 ? -7.703 -40.688 -6.613 1 88.19 200 LYS A N 1
ATOM 1485 C CA . LYS A 1 200 ? -9.008 -40.344 -6.047 1 88.19 200 LYS A CA 1
ATOM 1486 C C . LYS A 1 200 ? -9.477 -38.969 -6.496 1 88.19 200 LYS A C 1
ATOM 1488 O O . LYS A 1 200 ? -8.688 -38.031 -6.539 1 88.19 200 LYS A O 1
ATOM 1493 N N . TYR A 1 201 ? -10.75 -39 -6.984 1 85.19 201 TYR A N 1
ATOM 1494 C CA . TYR A 1 201 ? -11.336 -37.688 -7.285 1 85.19 201 TYR A CA 1
ATOM 1495 C C . TYR A 1 201 ? -11.953 -37.062 -6.039 1 85.19 201 TYR A C 1
ATOM 1497 O O . TYR A 1 201 ? -12.898 -37.625 -5.465 1 85.19 201 TYR A O 1
ATOM 1505 N N . LEU A 1 202 ? -11.406 -36 -5.637 1 84.56 202 LEU A N 1
ATOM 1506 C CA . LEU A 1 202 ? -11.898 -35.312 -4.453 1 84.56 202 LEU A CA 1
ATOM 1507 C C . LEU A 1 202 ? -12.727 -34.094 -4.84 1 84.56 202 LEU A C 1
ATOM 1509 O O . LEU A 1 202 ? -12.211 -33.156 -5.426 1 84.56 202 LEU A O 1
ATOM 1513 N N . SER A 1 203 ? -14.031 -34.156 -4.562 1 84 203 SER A N 1
ATOM 1514 C CA . SER A 1 203 ? -14.914 -33.031 -4.797 1 84 203 SER A CA 1
ATOM 1515 C C . SER A 1 203 ? -16.062 -33 -3.795 1 84 203 SER A C 1
ATOM 1517 O O . SER A 1 203 ? -16.625 -34.062 -3.459 1 84 203 SER A O 1
ATOM 1519 N N . PRO A 1 204 ? -16.359 -31.828 -3.326 1 89.25 204 PRO A N 1
ATOM 1520 C CA . PRO A 1 204 ? -15.711 -30.516 -3.463 1 89.25 204 PRO A CA 1
ATOM 1521 C C . PRO A 1 204 ? -14.438 -30.406 -2.623 1 89.25 204 PRO A C 1
ATOM 1523 O O . PRO A 1 204 ? -14.328 -31.031 -1.569 1 89.25 204 PRO A O 1
ATOM 1526 N N . VAL A 1 205 ? -13.477 -29.734 -3.166 1 93 205 VAL A N 1
ATOM 1527 C CA . VAL A 1 205 ? -12.25 -29.531 -2.404 1 93 205 VAL A CA 1
ATOM 1528 C C . VAL A 1 205 ? -11.812 -28.062 -2.51 1 93 205 VAL A C 1
ATOM 1530 O O . VAL A 1 205 ? -12.234 -27.344 -3.422 1 93 205 VAL A O 1
ATOM 1533 N N . LYS A 1 206 ? -11.094 -27.688 -1.559 1 96.62 206 LYS A N 1
ATOM 1534 C CA . LYS A 1 206 ? -10.414 -26.391 -1.593 1 96.62 206 LYS A CA 1
ATOM 1535 C C . LYS A 1 206 ? -8.945 -26.562 -1.972 1 96.62 206 LYS A C 1
ATOM 1537 O O . LYS A 1 206 ? -8.344 -27.609 -1.714 1 96.62 206 LYS A O 1
ATOM 1542 N N . HIS A 1 207 ? -8.453 -25.625 -2.707 1 95.44 207 HIS A N 1
ATOM 1543 C CA . HIS A 1 207 ? -7.039 -25.531 -3.059 1 95.44 207 HIS A CA 1
ATOM 1544 C C . HIS A 1 207 ? -6.293 -24.594 -2.115 1 95.44 207 HIS A C 1
ATOM 1546 O O . HIS A 1 207 ? -6.426 -23.375 -2.213 1 95.44 207 HIS A O 1
ATOM 1552 N N . VAL A 1 208 ? -5.492 -25.156 -1.189 1 97.94 208 VAL A N 1
ATOM 1553 C CA . VAL A 1 208 ? -4.785 -24.375 -0.171 1 97.94 208 VAL A CA 1
ATOM 1554 C C . VAL A 1 208 ? -3.279 -24.531 -0.36 1 97.94 208 VAL A C 1
ATOM 1556 O O . VAL A 1 208 ? -2.791 -25.625 -0.662 1 97.94 208 VAL A O 1
ATOM 1559 N N . GLU A 1 209 ? -2.602 -23.453 -0.18 1 98.12 209 GLU A N 1
ATOM 1560 C CA . GLU A 1 209 ? -1.154 -23.438 -0.368 1 98.12 209 GLU A CA 1
ATOM 1561 C C . GLU A 1 209 ? -0.438 -22.938 0.88 1 98.12 20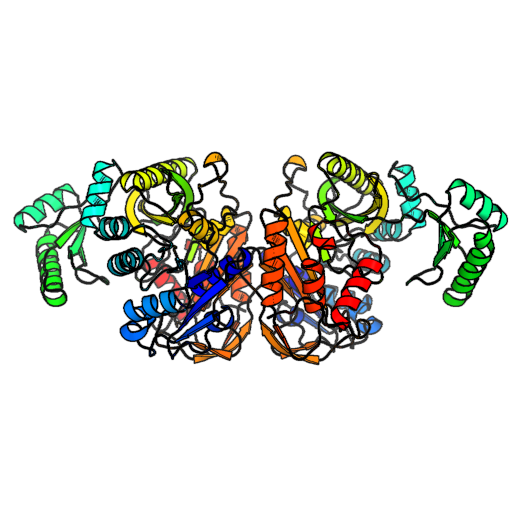9 GLU A C 1
ATOM 1563 O O . GLU A 1 209 ? -0.973 -22.109 1.615 1 98.12 209 GLU A O 1
ATOM 1568 N N . MET A 1 210 ? 0.746 -23.453 1.117 1 98.56 210 MET A N 1
ATOM 1569 C CA . MET A 1 210 ? 1.605 -23.016 2.209 1 98.56 210 MET A CA 1
ATOM 1570 C C . MET A 1 210 ? 2.912 -22.438 1.672 1 98.56 210 MET A C 1
ATOM 1572 O O . MET A 1 210 ? 3.611 -23.094 0.898 1 98.56 210 MET A O 1
ATOM 1576 N N . GLN A 1 211 ? 3.236 -21.234 2.043 1 98.69 211 GLN A N 1
ATOM 1577 C CA . GLN A 1 211 ? 4.473 -20.578 1.629 1 98.69 211 GLN A CA 1
ATOM 1578 C C . GLN A 1 211 ? 5.625 -20.938 2.562 1 98.69 211 GLN A C 1
ATOM 1580 O O . GLN A 1 211 ? 5.516 -20.781 3.779 1 98.69 211 GLN A O 1
ATOM 1585 N N . ILE A 1 212 ? 6.777 -21.312 2.033 1 98.56 212 ILE A N 1
ATOM 1586 C CA . ILE A 1 212 ? 7.918 -21.656 2.875 1 98.56 212 ILE A CA 1
ATOM 1587 C C . ILE A 1 212 ? 9.141 -20.859 2.439 1 98.56 212 ILE A C 1
ATOM 1589 O O . ILE A 1 212 ? 9.25 -20.469 1.275 1 98.56 212 ILE A O 1
ATOM 1593 N N . LEU A 1 213 ? 10.008 -20.578 3.328 1 98.44 213 LEU A N 1
ATOM 1594 C CA . LEU A 1 213 ? 11.359 -20.062 3.166 1 98.44 213 LEU A CA 1
ATOM 1595 C C . LEU A 1 213 ? 12.391 -21.031 3.719 1 98.44 213 LEU A C 1
ATOM 1597 O O . LEU A 1 213 ? 12.289 -21.469 4.871 1 98.44 213 LEU A O 1
ATOM 1601 N N . CYS A 1 214 ? 13.344 -21.344 2.912 1 98.56 214 CYS A N 1
ATOM 1602 C CA . CYS A 1 214 ? 14.375 -22.297 3.307 1 98.56 214 CYS A CA 1
ATOM 1603 C C . CYS A 1 214 ? 15.766 -21.75 3.01 1 98.56 214 CYS A C 1
ATOM 1605 O O . CYS A 1 214 ? 16.109 -21.5 1.851 1 98.56 214 CYS A O 1
ATOM 1607 N N . ASP A 1 215 ? 16.562 -21.609 4.074 1 98 215 ASP A N 1
ATOM 1608 C CA . ASP A 1 215 ? 17.922 -21.141 3.807 1 98 215 ASP A CA 1
ATOM 1609 C C . ASP A 1 215 ? 18.859 -22.297 3.443 1 98 215 ASP A C 1
ATOM 1611 O O . ASP A 1 215 ? 18.391 -23.422 3.223 1 98 215 ASP A O 1
ATOM 1615 N N . ASN A 1 216 ? 20.156 -22.016 3.217 1 96.88 216 ASN A N 1
ATOM 1616 C CA . ASN A 1 216 ? 21.125 -23.016 2.781 1 96.88 216 ASN A CA 1
ATOM 1617 C C . ASN A 1 216 ? 21.688 -23.797 3.959 1 96.88 216 ASN A C 1
ATOM 1619 O O . ASN A 1 216 ? 22.578 -24.625 3.787 1 96.88 216 ASN A O 1
ATOM 1623 N N . TYR A 1 217 ? 21.125 -23.609 5.141 1 96.94 217 TYR A N 1
ATOM 1624 C CA . TYR A 1 217 ? 21.719 -24.188 6.344 1 96.94 217 TYR A CA 1
ATOM 1625 C C . TYR A 1 217 ? 20.719 -25.109 7.039 1 96.94 217 TYR A C 1
ATOM 1627 O O . TYR A 1 217 ? 20.953 -25.531 8.18 1 96.94 217 TYR A O 1
ATOM 1635 N N . GLY A 1 218 ? 19.609 -25.328 6.398 1 95.75 218 GLY A N 1
ATOM 1636 C CA . GLY A 1 218 ? 18.672 -26.312 6.898 1 95.75 218 GLY A CA 1
ATOM 1637 C C . GLY A 1 218 ? 17.484 -25.703 7.633 1 95.75 218 GLY A C 1
ATOM 1638 O O . GLY A 1 218 ? 16.562 -26.406 8.039 1 95.75 218 GLY A O 1
ATOM 1639 N N . LYS A 1 219 ? 17.484 -24.453 7.844 1 97.19 219 LYS A N 1
ATOM 1640 C CA . LYS A 1 219 ? 16.359 -23.797 8.508 1 97.19 219 LYS A CA 1
ATOM 1641 C C . LYS A 1 219 ? 15.195 -23.609 7.543 1 97.19 219 LYS A C 1
ATOM 1643 O O . LYS A 1 219 ? 15.383 -23.125 6.422 1 97.19 219 LYS A O 1
ATOM 1648 N N . VAL A 1 220 ? 14 -23.984 7.977 1 98.06 220 VAL A N 1
ATOM 1649 C CA . VAL A 1 220 ? 12.766 -23.859 7.207 1 98.06 220 VAL A CA 1
ATOM 1650 C C . VAL A 1 220 ? 11.742 -23.047 8.008 1 98.06 220 VAL A C 1
ATOM 1652 O O . VAL A 1 220 ? 11.5 -23.344 9.18 1 98.06 220 VAL A O 1
ATOM 1655 N N . ILE A 1 221 ? 11.195 -22.047 7.355 1 97.81 221 ILE A N 1
ATOM 1656 C CA . ILE A 1 221 ? 10.117 -21.25 7.934 1 97.81 221 ILE A CA 1
ATOM 1657 C C . ILE A 1 221 ? 8.883 -21.312 7.039 1 97.81 221 ILE A C 1
ATOM 1659 O O . ILE A 1 221 ? 8.992 -21.25 5.812 1 97.81 221 ILE A O 1
ATOM 1663 N N . CYS A 1 222 ? 7.758 -21.531 7.684 1 98.44 222 CYS A N 1
ATOM 1664 C CA . CYS A 1 222 ? 6.488 -21.5 6.969 1 98.44 222 CYS A CA 1
ATOM 1665 C C . CYS A 1 222 ? 5.734 -20.203 7.258 1 98.44 222 CYS A C 1
ATOM 1667 O O . CYS A 1 222 ? 5.566 -19.828 8.422 1 98.44 222 CYS A O 1
ATOM 1669 N N . LEU A 1 223 ? 5.234 -19.5 6.23 1 98.19 223 LEU A N 1
ATOM 1670 C CA . LEU A 1 223 ? 4.664 -18.156 6.387 1 98.19 223 LEU A CA 1
ATOM 1671 C C . LEU A 1 223 ? 3.141 -18.219 6.43 1 98.19 223 LEU A C 1
ATOM 1673 O O . LEU A 1 223 ? 2.475 -17.188 6.426 1 98.19 223 LEU A O 1
ATOM 1677 N N . GLY A 1 224 ? 2.584 -19.453 6.402 1 97.5 224 GLY A N 1
ATOM 1678 C CA . GLY A 1 224 ? 1.136 -19.562 6.48 1 97.5 224 GLY A CA 1
ATOM 1679 C C . GLY A 1 224 ? 0.497 -19.984 5.168 1 97.5 224 GLY A C 1
ATOM 1680 O O . GLY A 1 224 ? 1.189 -20.406 4.246 1 97.5 224 GLY A O 1
ATOM 1681 N N . GLU A 1 225 ? -0.915 -19.859 5.152 1 98.44 225 GLU A N 1
ATOM 1682 C CA . GLU A 1 225 ? -1.664 -20.438 4.043 1 98.44 225 GLU A CA 1
ATOM 1683 C C . GLU A 1 225 ? -2.215 -19.359 3.119 1 98.44 225 GLU A C 1
ATOM 1685 O O . GLU A 1 225 ? -2.326 -18.203 3.512 1 98.44 225 GLU A O 1
ATOM 1690 N N . ARG A 1 226 ? -2.508 -19.766 1.901 1 98.44 226 ARG A N 1
ATOM 1691 C CA . ARG A 1 226 ? -3.305 -19.062 0.904 1 98.44 226 ARG A CA 1
ATOM 1692 C C . ARG A 1 226 ? -4.492 -19.906 0.454 1 98.44 226 ARG A C 1
ATOM 1694 O O . ARG A 1 226 ? -4.371 -21.125 0.301 1 98.44 226 ARG A O 1
ATOM 1701 N N . GLU A 1 227 ? -5.621 -19.266 0.319 1 98.31 227 GLU A N 1
ATOM 1702 C CA . GLU A 1 227 ? -6.805 -19.859 -0.294 1 98.31 227 GLU A CA 1
ATOM 1703 C C . GLU A 1 227 ? -6.879 -19.531 -1.783 1 98.31 227 GLU A C 1
ATOM 1705 O O . GLU A 1 227 ? -7.094 -18.375 -2.16 1 98.31 227 GLU A O 1
ATOM 1710 N N . CYS A 1 228 ? -6.68 -20.578 -2.592 1 97.31 228 CYS A N 1
ATOM 1711 C CA . CYS A 1 228 ? -6.59 -20.359 -4.031 1 97.31 228 CYS A CA 1
ATOM 1712 C C . CYS A 1 228 ? -7.637 -21.172 -4.773 1 97.31 228 CYS A C 1
ATOM 1714 O O . CYS A 1 228 ? -7.418 -21.594 -5.914 1 97.31 228 CYS A O 1
ATOM 1716 N N . SER A 1 229 ? -8.758 -21.375 -4.234 1 96.62 229 SER A N 1
ATOM 1717 C CA . SER A 1 229 ? -9.766 -22.312 -4.734 1 96.62 229 SER A CA 1
ATOM 1718 C C . SER A 1 229 ? -10.531 -21.719 -5.914 1 96.62 229 SER A C 1
ATOM 1720 O O . SER A 1 229 ? -11 -22.453 -6.785 1 96.62 229 SER A O 1
ATOM 1722 N N . LEU A 1 230 ? -10.711 -20.438 -5.953 1 95.62 230 LEU A N 1
ATOM 1723 C CA . LEU A 1 230 ? -11.461 -19.828 -7.047 1 95.62 230 LEU A CA 1
ATOM 1724 C C . LEU A 1 230 ? -10.625 -19.781 -8.32 1 95.62 230 LEU A C 1
ATOM 1726 O O . LEU A 1 230 ? -9.727 -18.938 -8.445 1 95.62 230 LEU A O 1
ATOM 1730 N N . GLN A 1 231 ? -11.008 -20.672 -9.188 1 90.88 231 GLN A N 1
ATOM 1731 C CA . GLN A 1 231 ? -10.234 -20.875 -10.414 1 90.88 231 GLN A CA 1
ATOM 1732 C C . GLN A 1 231 ? -11.148 -21.047 -11.617 1 90.88 231 GLN A C 1
ATOM 1734 O O . GLN A 1 231 ? -12.336 -21.359 -11.469 1 90.88 231 GLN A O 1
ATOM 1739 N N . ARG A 1 232 ? -10.617 -20.703 -12.711 1 84.88 232 ARG A N 1
ATOM 1740 C CA . ARG A 1 232 ? -11.227 -21.031 -14 1 84.88 232 ARG A CA 1
ATOM 1741 C C . ARG A 1 232 ? -10.289 -21.875 -14.852 1 84.88 232 ARG A C 1
ATOM 1743 O O . ARG A 1 232 ? -9.203 -21.438 -15.227 1 84.88 232 ARG A O 1
ATOM 1750 N N . LYS A 1 233 ? -10.664 -23.031 -15.188 1 77.5 233 LYS A N 1
ATOM 1751 C CA . LYS A 1 233 ? -9.828 -23.969 -15.93 1 77.5 233 LYS A CA 1
ATOM 1752 C C . LYS A 1 233 ? -8.453 -24.109 -15.289 1 77.5 233 LYS A C 1
ATOM 1754 O O . LYS A 1 233 ? -7.43 -23.969 -15.969 1 77.5 233 LYS A O 1
ATOM 1759 N N . HIS A 1 234 ? -8.43 -24.172 -14.016 1 73.69 234 HIS A N 1
ATOM 1760 C CA . HIS A 1 234 ? -7.25 -24.422 -13.195 1 73.69 234 HIS A CA 1
ATOM 1761 C C . HIS A 1 234 ? -6.348 -23.188 -13.141 1 73.69 234 HIS A C 1
ATOM 1763 O O . HIS A 1 234 ? -5.184 -23.281 -12.742 1 73.69 234 HIS A O 1
ATOM 1769 N N . GLN A 1 235 ? -6.875 -22.141 -13.68 1 82.81 235 GLN A N 1
ATOM 1770 C CA . GLN A 1 235 ? -6.18 -20.875 -13.516 1 82.81 235 GLN A CA 1
ATOM 1771 C C . GLN A 1 235 ? -6.758 -20.078 -12.344 1 82.81 235 GLN A C 1
ATOM 1773 O O . GLN A 1 235 ? -7.957 -19.797 -12.312 1 82.81 235 GLN A O 1
ATOM 1778 N N . LYS A 1 236 ? -5.922 -19.75 -11.477 1 92.5 236 LYS A N 1
ATOM 1779 C CA . LYS A 1 236 ? -6.359 -19.047 -10.281 1 92.5 236 LYS A CA 1
ATOM 1780 C C . LYS A 1 236 ? -6.848 -17.641 -10.617 1 92.5 236 LYS A C 1
ATOM 1782 O O . LYS A 1 236 ? -6.258 -16.953 -11.453 1 92.5 236 LYS A O 1
ATOM 1787 N N . LEU A 1 237 ? -7.973 -17.219 -10 1 95.25 237 LEU A N 1
ATOM 1788 C CA . LEU A 1 237 ? -8.586 -15.914 -10.281 1 95.25 237 LEU A CA 1
ATOM 1789 C C . LEU A 1 237 ? -8.469 -14.992 -9.07 1 95.25 237 LEU A C 1
ATOM 1791 O O . LEU A 1 237 ? -8.062 -13.836 -9.211 1 95.25 237 LEU A O 1
ATOM 1795 N N . VAL A 1 238 ? -8.914 -15.508 -7.941 1 97.94 238 VAL A N 1
ATOM 1796 C CA . VAL A 1 238 ? -8.914 -14.758 -6.688 1 97.94 238 VAL A CA 1
ATOM 1797 C C . VAL A 1 238 ? -8.211 -15.57 -5.602 1 97.94 238 VAL A C 1
ATOM 1799 O O . VAL A 1 238 ? -8.461 -16.766 -5.457 1 97.94 238 VAL A O 1
ATOM 1802 N N . GLU A 1 239 ? -7.34 -14.938 -4.895 1 98.19 239 GLU A N 1
ATOM 1803 C CA . GLU A 1 239 ? -6.641 -15.57 -3.781 1 98.19 239 GLU A CA 1
ATOM 1804 C C . GLU A 1 239 ? -6.82 -14.773 -2.492 1 98.19 239 GLU A C 1
ATOM 1806 O O . GLU A 1 239 ? -6.957 -13.547 -2.529 1 98.19 239 GLU A O 1
ATOM 1811 N N . GLU A 1 240 ? -6.828 -15.414 -1.402 1 98.56 240 GLU A N 1
ATOM 1812 C CA . GLU A 1 240 ? -6.91 -14.703 -0.13 1 98.56 240 GLU A CA 1
ATOM 1813 C C . GLU A 1 240 ? -6.105 -15.414 0.953 1 98.56 240 GLU A C 1
ATOM 1815 O O . GLU A 1 240 ? -5.77 -16.594 0.809 1 98.56 240 GLU A O 1
ATOM 1820 N N . SER A 1 241 ? -5.672 -14.766 1.868 1 98.69 241 SER A N 1
ATOM 1821 C CA . SER A 1 241 ? -5.012 -15.227 3.084 1 98.69 241 SER A CA 1
ATOM 1822 C C . SER A 1 241 ? -5.48 -14.445 4.305 1 98.69 241 SER A C 1
ATOM 1824 O O . SER A 1 241 ? -5.559 -13.211 4.266 1 98.69 241 SER A O 1
ATOM 1826 N N . PRO A 1 242 ? -5.848 -15.164 5.387 1 98 242 PRO A N 1
ATOM 1827 C CA . PRO A 1 242 ? -5.906 -16.609 5.566 1 98 242 PRO A CA 1
ATOM 1828 C C . PRO A 1 242 ? -7.105 -17.25 4.867 1 98 242 PRO A C 1
ATOM 1830 O O . PRO A 1 242 ? -7.906 -16.547 4.246 1 98 242 PRO A O 1
ATOM 1833 N N . SER A 1 243 ? -7.117 -18.5 4.859 1 97.75 243 SER A N 1
ATOM 1834 C CA . SER A 1 243 ? -8.25 -19.234 4.297 1 97.75 243 SER A CA 1
ATOM 1835 C C . SER A 1 243 ? -9.414 -19.281 5.273 1 97.75 243 SER A C 1
ATOM 1837 O O . SER A 1 243 ? -9.219 -19.438 6.48 1 97.75 243 SER A O 1
ATOM 1839 N N . THR A 1 244 ? -10.594 -19.188 4.734 1 94.81 244 THR A N 1
ATOM 1840 C CA . THR A 1 244 ? -11.789 -19.25 5.566 1 94.81 244 THR A CA 1
ATOM 1841 C C . THR A 1 244 ? -12.023 -20.672 6.062 1 94.81 244 THR A C 1
ATOM 1843 O O . THR A 1 244 ? -12.797 -20.891 7 1 94.81 244 THR A O 1
ATOM 1846 N N . ALA A 1 245 ? -11.328 -21.594 5.496 1 95.56 245 ALA A N 1
ATOM 1847 C CA . ALA A 1 245 ? -11.586 -23 5.789 1 95.56 245 ALA A CA 1
ATOM 1848 C C . ALA A 1 245 ? -10.594 -23.547 6.816 1 95.56 245 ALA A C 1
ATOM 1850 O O . ALA A 1 245 ? -10.703 -24.688 7.262 1 95.56 245 ALA A O 1
ATOM 1851 N N . ILE A 1 246 ? -9.719 -22.781 7.199 1 96.81 246 ILE A N 1
ATOM 1852 C CA . ILE A 1 246 ? -8.617 -23.266 8.016 1 96.81 246 ILE A CA 1
ATOM 1853 C C . ILE A 1 246 ? -8.641 -22.594 9.383 1 96.81 246 ILE A C 1
ATOM 1855 O O . ILE A 1 246 ? -8.609 -21.359 9.469 1 96.81 246 ILE A O 1
ATOM 1859 N N . ASP A 1 247 ? -8.711 -23.375 10.406 1 95.56 247 ASP A N 1
ATOM 1860 C CA . ASP A 1 247 ? -8.602 -22.844 11.758 1 95.56 247 ASP A CA 1
ATOM 1861 C C . ASP A 1 247 ? -7.168 -22.953 12.273 1 95.56 247 ASP A C 1
ATOM 1863 O O . ASP A 1 247 ? -6.266 -23.359 11.539 1 95.56 247 ASP A O 1
ATOM 1867 N N . THR A 1 248 ? -6.973 -22.578 13.469 1 95.12 248 THR A N 1
ATOM 1868 C CA . THR A 1 248 ? -5.633 -22.484 14.031 1 95.12 248 THR A CA 1
ATOM 1869 C C . THR A 1 248 ? -4.973 -23.859 14.109 1 95.12 248 THR A C 1
ATOM 1871 O O . THR A 1 248 ? -3.785 -24 13.805 1 95.12 248 THR A O 1
ATOM 1874 N N . GLU A 1 249 ? -5.715 -24.844 14.477 1 96.62 249 GLU A N 1
ATOM 1875 C CA . GLU A 1 249 ? -5.176 -26.203 14.625 1 96.62 249 GLU A CA 1
ATOM 1876 C C . GLU A 1 249 ? -4.789 -26.781 13.273 1 96.62 249 GLU A C 1
ATOM 1878 O O . GLU A 1 249 ? -3.707 -27.359 13.117 1 96.62 249 GLU A O 1
ATOM 1883 N N . LEU A 1 250 ? -5.73 -26.734 12.352 1 97.38 250 LEU A N 1
ATOM 1884 C CA . LEU A 1 250 ? -5.461 -27.234 11.008 1 97.38 250 LEU A CA 1
ATOM 1885 C C . LEU A 1 250 ? -4.281 -26.5 10.375 1 97.38 250 LEU A C 1
ATOM 1887 O O . LEU A 1 250 ? -3.461 -27.109 9.688 1 97.38 250 LEU A O 1
ATOM 1891 N N . ARG A 1 251 ? -4.195 -25.203 10.586 1 97.38 251 ARG A N 1
ATOM 1892 C CA . ARG A 1 251 ? -3.074 -24.406 10.094 1 97.38 251 ARG A CA 1
ATOM 1893 C C . ARG A 1 251 ? -1.749 -24.953 10.617 1 97.38 251 ARG A C 1
ATOM 1895 O O . ARG A 1 251 ? -0.799 -25.125 9.852 1 97.38 251 ARG A O 1
ATOM 1902 N N . LYS A 1 252 ? -1.682 -25.125 11.891 1 96.75 252 LYS A N 1
ATOM 1903 C CA . LYS A 1 252 ? -0.469 -25.641 12.516 1 96.75 252 LYS A CA 1
ATOM 1904 C C . LYS A 1 252 ? -0.068 -26.984 11.898 1 96.75 252 LYS A C 1
ATOM 1906 O O . LYS A 1 252 ? 1.104 -27.203 11.586 1 96.75 252 LYS A O 1
ATOM 1911 N N . LYS A 1 253 ? -1.06 -27.828 11.734 1 97 253 LYS A N 1
ATOM 1912 C CA . LYS A 1 253 ? -0.805 -29.141 11.148 1 97 253 LYS A CA 1
ATOM 1913 C C . LYS A 1 253 ? -0.271 -29.016 9.727 1 97 253 LYS A C 1
ATOM 1915 O O . LYS A 1 253 ? 0.688 -29.703 9.352 1 97 253 LYS A O 1
ATOM 1920 N N . MET A 1 254 ? -0.871 -28.234 8.969 1 97.62 254 MET A N 1
ATOM 1921 C CA . MET A 1 254 ? -0.469 -28.047 7.574 1 97.62 254 MET A CA 1
ATOM 1922 C C . MET A 1 254 ? 0.917 -27.422 7.488 1 97.62 254 MET A C 1
ATOM 1924 O O . MET A 1 254 ? 1.701 -27.75 6.598 1 97.62 254 MET A O 1
ATOM 1928 N N . MET A 1 255 ? 1.197 -26.5 8.375 1 97.81 255 MET A N 1
ATOM 1929 C CA . MET A 1 255 ? 2.525 -25.906 8.422 1 97.81 255 MET A CA 1
ATOM 1930 C C . MET A 1 255 ? 3.586 -26.938 8.766 1 97.81 255 MET A C 1
ATOM 1932 O O . MET A 1 255 ? 4.656 -26.969 8.156 1 97.81 255 MET A O 1
ATOM 1936 N N . GLU A 1 256 ? 3.293 -27.75 9.719 1 96.94 256 GLU A N 1
ATOM 1937 C CA . GLU A 1 256 ? 4.223 -28.812 10.102 1 96.94 256 GLU A CA 1
ATOM 1938 C C . GLU A 1 256 ? 4.504 -29.75 8.938 1 96.94 256 GLU A C 1
ATOM 1940 O O . GLU A 1 256 ? 5.652 -30.141 8.703 1 96.94 256 GLU A O 1
ATOM 1945 N N . VAL A 1 257 ? 3.451 -30.078 8.25 1 97.19 257 VAL A N 1
ATOM 1946 C CA . VAL A 1 257 ? 3.59 -30.969 7.102 1 97.19 257 VAL A CA 1
ATOM 1947 C C . VAL A 1 257 ? 4.418 -30.281 6.016 1 97.19 257 VAL A C 1
ATOM 1949 O O . VAL A 1 257 ? 5.242 -30.922 5.359 1 97.19 257 VAL A O 1
ATOM 1952 N N . SER A 1 258 ? 4.215 -29.031 5.809 1 97.88 258 SER A N 1
ATOM 1953 C CA . SER A 1 258 ? 4.957 -28.281 4.801 1 97.88 258 SER A CA 1
ATOM 1954 C C . SER A 1 258 ? 6.441 -28.219 5.137 1 97.88 258 SER A C 1
ATOM 1956 O O . SER A 1 258 ? 7.289 -28.297 4.246 1 97.88 258 SER A O 1
ATOM 1958 N N . VAL A 1 259 ? 6.73 -28.047 6.418 1 97.19 259 VAL A N 1
ATOM 1959 C CA . VAL A 1 259 ? 8.117 -28.062 6.875 1 97.19 259 VAL A CA 1
ATOM 1960 C C . VAL A 1 259 ? 8.727 -29.438 6.609 1 97.19 259 VAL A C 1
ATOM 1962 O O . VAL A 1 259 ? 9.875 -29.547 6.164 1 97.19 259 VAL A O 1
ATOM 1965 N N . LYS A 1 260 ? 7.953 -30.469 6.84 1 96.5 260 LYS A N 1
ATOM 1966 C CA . LYS A 1 260 ? 8.406 -31.828 6.566 1 96.5 260 LYS A CA 1
ATOM 1967 C C . LYS A 1 260 ? 8.711 -32.031 5.082 1 96.5 260 LYS A C 1
ATOM 1969 O O . LYS A 1 260 ? 9.695 -32.656 4.727 1 96.5 260 LYS A O 1
ATOM 1974 N N . VAL A 1 261 ? 7.863 -31.484 4.262 1 96.19 261 VAL A N 1
ATOM 1975 C CA . VAL A 1 261 ? 8.062 -31.562 2.818 1 96.19 261 VAL A CA 1
ATOM 1976 C C . VAL A 1 261 ? 9.391 -30.906 2.445 1 96.19 261 VAL A C 1
ATOM 1978 O O . VAL A 1 261 ? 10.18 -31.484 1.691 1 96.19 261 VAL A O 1
ATOM 1981 N N . ALA A 1 262 ? 9.625 -29.766 2.961 1 97 262 ALA A N 1
ATOM 1982 C CA . ALA A 1 262 ? 10.844 -29.016 2.662 1 97 262 ALA A CA 1
ATOM 1983 C C . ALA A 1 262 ? 12.078 -29.781 3.131 1 97 262 ALA A C 1
ATOM 1985 O O . ALA A 1 262 ? 13.086 -29.844 2.416 1 97 262 ALA A O 1
ATOM 1986 N N . LYS A 1 263 ? 12.008 -30.344 4.289 1 95.81 263 LYS A N 1
ATOM 1987 C CA . LYS A 1 263 ? 13.141 -31.062 4.855 1 95.81 263 LYS A CA 1
ATOM 1988 C C . LYS A 1 263 ? 13.414 -32.344 4.078 1 95.81 263 LYS A C 1
ATOM 1990 O O . LYS A 1 263 ? 14.57 -32.688 3.822 1 95.81 263 LYS A O 1
ATOM 1995 N N . ALA A 1 264 ? 12.367 -32.969 3.705 1 93.62 264 ALA A N 1
ATOM 1996 C CA . ALA A 1 264 ? 12.5 -34.219 2.967 1 93.62 264 ALA A CA 1
ATOM 1997 C C . ALA A 1 264 ? 13.172 -34 1.615 1 93.62 264 ALA A C 1
ATOM 1999 O O . ALA A 1 264 ? 13.828 -34.906 1.086 1 93.62 264 ALA A O 1
ATOM 2000 N N . THR A 1 265 ? 13.078 -32.875 1.069 1 93.19 265 THR A N 1
ATOM 2001 C CA . THR A 1 265 ? 13.609 -32.562 -0.251 1 93.19 265 THR A CA 1
ATOM 2002 C C . THR A 1 265 ? 14.898 -31.734 -0.133 1 93.19 265 THR A C 1
ATOM 2004 O O . THR A 1 265 ? 15.492 -31.359 -1.144 1 93.19 265 THR A O 1
ATOM 2007 N N . ASN A 1 266 ? 15.305 -31.422 1.052 1 94.81 266 ASN A N 1
ATOM 2008 C CA . ASN A 1 266 ? 16.406 -30.5 1.265 1 94.81 266 ASN A CA 1
ATOM 2009 C C . ASN A 1 266 ? 16.234 -29.203 0.461 1 94.81 266 ASN A C 1
ATOM 2011 O O . ASN A 1 266 ? 17.141 -28.797 -0.261 1 94.81 266 ASN A O 1
ATOM 2015 N N . TYR A 1 267 ? 15.078 -28.75 0.546 1 97.31 267 TYR A N 1
ATOM 2016 C CA . TYR A 1 267 ? 14.688 -27.594 -0.26 1 97.31 267 TYR A CA 1
ATOM 2017 C C . TYR A 1 267 ? 15.453 -26.344 0.16 1 97.31 267 TYR A C 1
ATOM 2019 O O . TYR A 1 267 ? 15.727 -26.141 1.347 1 97.31 267 TYR A O 1
ATOM 2027 N N . THR A 1 268 ? 15.812 -25.484 -0.785 1 97.75 268 THR A N 1
ATOM 2028 C CA . THR A 1 268 ? 16.406 -24.172 -0.547 1 97.75 268 THR A CA 1
ATOM 2029 C C . THR A 1 268 ? 15.703 -23.109 -1.383 1 97.75 268 THR A C 1
ATOM 2031 O O . THR A 1 268 ? 15.32 -23.359 -2.527 1 97.75 268 THR A O 1
ATOM 2034 N N . GLY A 1 269 ? 15.586 -21.906 -0.794 1 97.88 269 GLY A N 1
ATOM 2035 C CA . GLY A 1 269 ? 14.906 -20.812 -1.482 1 97.88 269 GLY A CA 1
ATOM 2036 C C . GLY A 1 269 ? 13.469 -20.641 -1.045 1 97.88 269 GLY A C 1
ATOM 2037 O O . GLY A 1 269 ? 13.109 -21 0.079 1 97.88 269 GLY A O 1
ATOM 2038 N N . VAL A 1 270 ? 12.703 -20 -1.903 1 98.25 270 VAL A N 1
ATOM 2039 C CA . VAL A 1 270 ? 11.273 -19.797 -1.696 1 98.25 270 VAL A CA 1
ATOM 2040 C C . VAL A 1 270 ? 10.484 -20.859 -2.447 1 98.25 270 VAL A C 1
ATOM 2042 O O . VAL A 1 270 ? 10.82 -21.203 -3.58 1 98.25 270 VAL A O 1
ATOM 2045 N N . GLY A 1 271 ? 9.492 -21.422 -1.788 1 97.94 271 GLY A N 1
ATOM 2046 C CA . GLY A 1 271 ? 8.633 -22.438 -2.398 1 97.94 271 GLY A CA 1
ATOM 2047 C C . GLY A 1 271 ? 7.223 -22.422 -1.846 1 97.94 271 GLY A C 1
ATOM 2048 O O . GLY A 1 271 ? 6.945 -21.766 -0.839 1 97.94 271 GLY A O 1
ATOM 2049 N N . THR A 1 272 ? 6.367 -23.109 -2.535 1 97.94 272 THR A N 1
ATOM 2050 C CA . THR A 1 272 ? 4.977 -23.234 -2.115 1 97.94 272 THR A CA 1
ATOM 2051 C C . THR A 1 272 ? 4.512 -24.688 -2.188 1 97.94 272 THR A C 1
ATOM 2053 O O . THR A 1 272 ? 4.652 -25.344 -3.225 1 97.94 272 THR A O 1
ATOM 2056 N N . VAL A 1 273 ? 3.998 -25.141 -1.077 1 97.06 273 VAL A N 1
ATOM 2057 C CA . VAL A 1 273 ? 3.396 -26.484 -1.044 1 97.06 273 VAL A CA 1
ATOM 2058 C C . VAL A 1 273 ? 1.887 -26.375 -1.248 1 97.06 273 VAL A C 1
ATOM 2060 O O . VAL A 1 273 ? 1.216 -25.594 -0.558 1 97.06 273 VAL A O 1
ATOM 2063 N N . GLU A 1 274 ? 1.395 -27.141 -2.203 1 94.94 274 GLU A N 1
ATOM 2064 C CA . GLU A 1 274 ? -0.028 -27.078 -2.525 1 94.94 274 GLU A CA 1
ATOM 2065 C C . GLU A 1 274 ? -0.767 -28.312 -2.004 1 94.94 274 GLU A C 1
ATOM 2067 O O . GLU A 1 274 ? -0.265 -29.438 -2.104 1 94.94 274 GLU A O 1
ATOM 2072 N N . PHE A 1 275 ? -1.935 -28.031 -1.441 1 96 275 PHE A N 1
ATOM 2073 C CA . PHE A 1 275 ? -2.773 -29.078 -0.877 1 96 275 PHE A CA 1
ATOM 2074 C C . PHE A 1 275 ? -4.195 -28.984 -1.413 1 96 275 PHE A C 1
ATOM 2076 O O . PHE A 1 275 ? -4.652 -27.906 -1.786 1 96 275 PHE A O 1
ATOM 2083 N N . LEU A 1 276 ? -4.809 -30.125 -1.442 1 93.88 276 LEU A N 1
ATOM 2084 C CA . LEU A 1 276 ? -6.262 -30.172 -1.536 1 93.88 276 LEU A CA 1
ATOM 2085 C C . LEU A 1 276 ? -6.887 -30.438 -0.169 1 93.88 276 LEU A C 1
ATOM 2087 O O . LEU A 1 276 ? -6.367 -31.25 0.607 1 93.88 276 LEU A O 1
ATOM 2091 N N . LEU A 1 277 ? -7.852 -29.656 0.159 1 96.5 277 LEU A N 1
ATOM 2092 C CA . LEU A 1 277 ? -8.555 -29.766 1.435 1 96.5 277 LEU A CA 1
ATOM 2093 C C . LEU A 1 277 ? -10.016 -30.141 1.223 1 96.5 277 LEU A C 1
ATOM 2095 O O . LEU A 1 277 ? -10.742 -29.438 0.52 1 96.5 277 LEU A O 1
ATOM 2099 N N . ASP A 1 278 ? -10.445 -31.234 1.849 1 93.06 278 ASP A N 1
ATOM 2100 C CA . ASP A 1 278 ? -11.828 -31.656 1.667 1 93.06 278 ASP A CA 1
ATOM 2101 C C . ASP A 1 278 ? -12.719 -31.125 2.781 1 93.06 278 ASP A C 1
ATOM 2103 O O . ASP A 1 278 ? -12.266 -30.359 3.635 1 93.06 278 ASP A O 1
ATOM 2107 N N . LYS A 1 279 ? -13.977 -31.391 2.768 1 90.62 279 LYS A N 1
ATOM 2108 C CA . LYS A 1 279 ? -14.969 -30.844 3.684 1 90.62 279 LYS A CA 1
ATOM 2109 C C . LYS A 1 279 ? -14.75 -31.344 5.105 1 90.62 279 LYS A C 1
ATOM 2111 O O . LYS A 1 279 ? -15.188 -30.719 6.07 1 90.62 279 LYS A O 1
ATOM 2116 N N . ASP A 1 280 ? -14.094 -32.469 5.234 1 91.5 280 ASP A N 1
ATOM 2117 C CA . ASP A 1 280 ? -13.867 -33.062 6.547 1 91.5 280 ASP A CA 1
ATOM 2118 C C . ASP A 1 280 ? -12.516 -32.656 7.121 1 91.5 280 ASP A C 1
ATOM 2120 O O . ASP A 1 280 ? -12.016 -33.281 8.062 1 91.5 280 ASP A O 1
ATOM 2124 N N . SER A 1 281 ? -11.797 -31.719 6.492 1 93.25 281 SER A N 1
ATOM 2125 C CA . SER A 1 281 ? -10.539 -31.125 6.934 1 93.25 281 SER A CA 1
ATOM 2126 C C . SER A 1 281 ? -9.375 -32.062 6.734 1 93.25 281 SER A C 1
ATOM 2128 O O . SER A 1 281 ? -8.359 -31.969 7.426 1 93.25 281 SER A O 1
ATOM 2130 N N . ASN A 1 282 ? -9.656 -33.062 5.875 1 93.75 282 ASN A N 1
ATOM 2131 C CA . ASN A 1 282 ? -8.508 -33.812 5.387 1 93.75 282 ASN A CA 1
ATOM 2132 C C . ASN A 1 282 ? -7.793 -33.094 4.258 1 93.75 282 ASN A C 1
ATOM 2134 O O . ASN A 1 282 ? -8.43 -32.469 3.408 1 93.75 282 ASN A O 1
ATOM 2138 N N . PHE A 1 283 ? -6.523 -33.094 4.398 1 96.19 283 PHE A N 1
ATOM 2139 C CA . PHE A 1 283 ? -5.781 -32.438 3.336 1 96.19 283 PHE A CA 1
ATOM 2140 C C . PHE A 1 283 ? -4.734 -33.375 2.736 1 96.19 283 PHE A C 1
ATOM 2142 O O . PHE A 1 283 ? -4.25 -34.281 3.41 1 96.19 283 PHE A O 1
ATOM 2149 N N . TYR A 1 284 ? -4.402 -33.156 1.44 1 93.94 284 TYR A N 1
ATOM 2150 C CA . TYR A 1 284 ? -3.516 -34.031 0.666 1 93.94 284 TYR A CA 1
ATOM 2151 C C . TYR A 1 284 ? -2.531 -33.188 -0.152 1 93.94 284 TYR A C 1
ATOM 2153 O O . TYR A 1 284 ? -2.912 -32.188 -0.775 1 93.94 284 TYR A O 1
ATOM 2161 N N . PHE A 1 285 ? -1.334 -33.656 -0.149 1 94.19 285 PHE A N 1
ATOM 2162 C CA . PHE A 1 285 ? -0.3 -33.031 -0.967 1 94.19 285 PHE A CA 1
ATOM 2163 C C . PHE A 1 285 ? -0.649 -33.125 -2.447 1 94.19 285 PHE A C 1
ATOM 2165 O O . PHE A 1 285 ? -0.99 -34.188 -2.939 1 94.19 285 PHE A O 1
ATOM 2172 N N . MET A 1 286 ? -0.572 -31.984 -3.068 1 87.19 286 MET A N 1
ATOM 2173 C CA . MET A 1 286 ? -0.815 -31.938 -4.508 1 87.19 286 MET A CA 1
ATOM 2174 C C . MET A 1 286 ? 0.493 -31.781 -5.277 1 87.19 286 MET A C 1
ATOM 2176 O O . MET A 1 286 ? 0.84 -32.625 -6.098 1 87.19 286 MET A O 1
ATOM 2180 N N . GLU A 1 287 ? 1.173 -30.766 -5.027 1 86.69 287 GLU A N 1
ATOM 2181 C CA . GLU A 1 287 ? 2.465 -30.484 -5.645 1 86.69 287 GLU A CA 1
ATOM 2182 C C . GLU A 1 287 ? 3.223 -29.422 -4.875 1 86.69 287 GLU A C 1
ATOM 2184 O O . GLU A 1 287 ? 2.689 -28.828 -3.934 1 86.69 287 GLU A O 1
ATOM 2189 N N . MET A 1 288 ? 4.453 -29.297 -5.219 1 92.62 288 MET A N 1
ATOM 2190 C CA . MET A 1 288 ? 5.266 -28.203 -4.719 1 92.62 288 MET A CA 1
ATOM 2191 C C . MET A 1 288 ? 5.777 -27.328 -5.867 1 92.62 288 MET A C 1
ATOM 2193 O O . MET A 1 288 ? 6.332 -27.844 -6.836 1 92.62 288 MET A O 1
ATOM 2197 N N . ASN A 1 289 ? 5.52 -26.062 -5.746 1 93.75 289 ASN A N 1
ATOM 2198 C CA . ASN A 1 289 ? 6.086 -25.125 -6.699 1 93.75 289 ASN A CA 1
ATOM 2199 C C . ASN A 1 289 ? 7.453 -24.609 -6.242 1 93.75 289 ASN A C 1
ATOM 2201 O O . ASN A 1 289 ? 7.566 -23.984 -5.188 1 93.75 289 ASN A O 1
ATOM 2205 N N . THR A 1 290 ? 8.438 -24.891 -7.066 1 96.88 290 THR A N 1
ATOM 2206 C CA . THR A 1 290 ? 9.82 -24.609 -6.691 1 96.88 290 THR A CA 1
ATOM 2207 C C . THR A 1 290 ? 10.242 -23.234 -7.172 1 96.88 290 THR A C 1
ATOM 2209 O O . THR A 1 290 ? 11.32 -23.078 -7.746 1 96.88 290 THR A O 1
ATOM 2212 N N . ARG A 1 291 ? 9.375 -22.281 -6.984 1 96.31 291 ARG A N 1
ATOM 2213 C CA . ARG A 1 291 ? 9.578 -20.906 -7.422 1 96.31 291 ARG A CA 1
ATOM 2214 C C . ARG A 1 291 ? 8.672 -19.953 -6.656 1 96.31 291 ARG A C 1
ATOM 2216 O O . ARG A 1 291 ? 7.883 -20.375 -5.816 1 96.31 291 ARG A O 1
ATOM 2223 N N . LEU A 1 292 ? 8.898 -18.688 -6.906 1 97.88 292 LEU A N 1
ATOM 2224 C CA . LEU A 1 292 ? 7.953 -17.656 -6.496 1 97.88 292 LEU A CA 1
ATOM 2225 C C . LEU A 1 292 ? 6.594 -17.875 -7.156 1 97.88 292 LEU A C 1
ATOM 2227 O O . LEU A 1 292 ? 6.52 -18.359 -8.289 1 97.88 292 LEU A O 1
ATOM 2231 N N . GLN A 1 293 ? 5.523 -17.531 -6.48 1 97.19 293 GLN A N 1
ATOM 2232 C CA . GLN A 1 293 ? 4.191 -17.672 -7.062 1 97.19 293 GLN A CA 1
ATOM 2233 C C . GLN A 1 293 ? 3.523 -16.312 -7.23 1 97.19 293 GLN A C 1
ATOM 2235 O O . GLN A 1 293 ? 3.904 -15.344 -6.574 1 97.19 293 GLN A O 1
ATOM 2240 N N . VAL A 1 294 ? 2.539 -16.297 -8.18 1 97.94 294 VAL A N 1
ATOM 2241 C CA . VAL A 1 294 ? 1.829 -15.078 -8.547 1 97.94 294 VAL A CA 1
ATOM 2242 C C . VAL A 1 294 ? 1.132 -14.492 -7.316 1 97.94 294 VAL A C 1
ATOM 2244 O O . VAL A 1 294 ? 1.089 -13.273 -7.141 1 97.94 294 VAL A O 1
ATOM 2247 N N . GLU A 1 295 ? 0.66 -15.391 -6.379 1 98.06 295 GLU A N 1
ATOM 2248 C CA . GLU A 1 295 ? -0.178 -14.992 -5.254 1 98.06 295 GLU A CA 1
ATOM 2249 C C . GLU A 1 295 ? 0.663 -14.711 -4.012 1 98.06 295 GLU A C 1
ATOM 2251 O O . GLU A 1 295 ? 0.123 -14.531 -2.92 1 98.06 295 GLU A O 1
ATOM 2256 N N . HIS A 1 296 ? 2.006 -14.5 -4.145 1 98.62 296 HIS A N 1
ATOM 2257 C CA . HIS A 1 296 ? 2.869 -14.297 -2.988 1 98.62 296 HIS A CA 1
ATOM 2258 C C . HIS A 1 296 ? 2.504 -13.008 -2.256 1 98.62 296 HIS A C 1
ATOM 2260 O O . HIS A 1 296 ? 2.746 -12.883 -1.053 1 98.62 296 HIS A O 1
ATOM 2266 N N . PRO A 1 297 ? 1.897 -12.016 -2.941 1 98.75 297 PRO A N 1
ATOM 2267 C CA . PRO A 1 297 ? 1.637 -10.75 -2.26 1 98.75 297 PRO A CA 1
ATOM 2268 C C . PRO A 1 297 ? 0.666 -10.898 -1.089 1 98.75 297 PRO A C 1
ATOM 2270 O O . PRO A 1 297 ? 0.77 -10.164 -0.101 1 98.75 297 PRO A O 1
ATOM 2273 N N . VAL A 1 298 ? -0.33 -11.82 -1.168 1 98.75 298 VAL A N 1
ATOM 2274 C CA . VAL A 1 298 ? -1.275 -11.945 -0.063 1 98.75 298 VAL A CA 1
ATOM 2275 C C . VAL A 1 298 ? -0.539 -12.383 1.2 1 98.75 298 VAL A C 1
ATOM 2277 O O . VAL A 1 298 ? -0.865 -11.938 2.303 1 98.75 298 VAL A O 1
ATOM 2280 N N . THR A 1 299 ? 0.459 -13.242 1.035 1 98.75 299 THR A N 1
ATOM 2281 C CA . THR A 1 299 ? 1.271 -13.672 2.166 1 98.75 299 THR A CA 1
ATOM 2282 C C . THR A 1 299 ? 2.109 -12.516 2.703 1 98.75 299 THR A C 1
ATOM 2284 O O . THR A 1 299 ? 2.229 -12.336 3.918 1 98.75 299 THR A O 1
ATOM 2287 N N . GLU A 1 300 ? 2.678 -11.766 1.761 1 98.5 300 GLU A N 1
ATOM 2288 C CA . GLU A 1 300 ? 3.484 -10.625 2.18 1 98.5 300 GLU A CA 1
ATOM 2289 C C . GLU A 1 300 ? 2.66 -9.641 3.014 1 98.5 300 GLU A C 1
ATOM 2291 O O . GLU A 1 300 ? 3.131 -9.141 4.039 1 98.5 300 GLU A O 1
ATOM 2296 N N . MET A 1 301 ? 1.449 -9.398 2.619 1 98.25 301 MET A N 1
ATOM 2297 C CA . MET A 1 301 ? 0.615 -8.383 3.244 1 98.25 301 MET A CA 1
ATOM 2298 C C . MET A 1 301 ? 0.179 -8.812 4.641 1 98.25 301 MET A C 1
ATOM 2300 O O . MET A 1 301 ? 0.085 -7.988 5.551 1 98.25 301 MET A O 1
ATOM 2304 N N . VAL A 1 302 ? -0.041 -10.102 4.887 1 98.06 302 VAL A N 1
ATOM 2305 C CA . VAL A 1 302 ? -0.576 -10.531 6.172 1 98.06 302 VAL A CA 1
ATOM 2306 C C . VAL A 1 302 ? 0.57 -10.82 7.137 1 98.06 302 VAL A C 1
ATOM 2308 O O . VAL A 1 302 ? 0.367 -10.883 8.352 1 98.06 302 VAL A O 1
ATOM 2311 N N . THR A 1 303 ? 1.817 -11 6.609 1 97.19 303 THR A N 1
ATOM 2312 C CA . THR A 1 303 ? 2.922 -11.359 7.488 1 97.19 303 THR A CA 1
ATOM 2313 C C . THR A 1 303 ? 3.879 -10.188 7.668 1 97.19 303 THR A C 1
ATOM 2315 O O . THR A 1 303 ? 4.66 -10.148 8.617 1 97.19 303 THR A O 1
ATOM 2318 N N . GLY A 1 304 ? 3.885 -9.305 6.652 1 95.5 304 GLY A N 1
ATOM 2319 C CA . GLY A 1 304 ? 4.848 -8.211 6.66 1 95.5 304 GLY A CA 1
ATOM 2320 C C . GLY A 1 304 ? 6.219 -8.625 6.148 1 95.5 304 GLY A C 1
ATOM 2321 O O . GLY A 1 304 ? 7.168 -7.84 6.199 1 95.5 304 GLY A O 1
ATOM 2322 N N . ILE A 1 305 ? 6.312 -9.812 5.578 1 96.75 305 ILE A N 1
ATOM 2323 C CA . ILE A 1 305 ? 7.594 -10.344 5.113 1 96.75 305 ILE A CA 1
ATOM 2324 C C . ILE A 1 305 ? 7.715 -10.141 3.605 1 96.75 305 ILE A C 1
ATOM 2326 O O . ILE A 1 305 ? 6.816 -10.508 2.848 1 96.75 305 ILE A O 1
ATOM 2330 N N . ASP A 1 306 ? 8.789 -9.516 3.189 1 97.69 306 ASP A N 1
ATOM 2331 C CA . ASP A 1 306 ? 9.07 -9.352 1.766 1 97.69 306 ASP A CA 1
ATOM 2332 C C . ASP A 1 306 ? 9.695 -10.625 1.185 1 97.69 306 ASP A C 1
ATOM 2334 O O . ASP A 1 306 ? 10.906 -10.844 1.318 1 97.69 306 ASP A O 1
ATOM 2338 N N . ILE A 1 307 ? 8.953 -11.391 0.524 1 98.5 307 ILE A N 1
ATOM 2339 C CA . ILE A 1 307 ? 9.336 -12.727 0.085 1 98.5 307 ILE A CA 1
ATOM 2340 C C . ILE A 1 307 ? 10.414 -12.617 -0.997 1 98.5 307 ILE A C 1
ATOM 2342 O O . ILE A 1 307 ? 11.359 -13.414 -1.019 1 98.5 307 ILE A O 1
ATOM 2346 N N . VAL A 1 308 ? 10.305 -11.617 -1.891 1 98.75 308 VAL A N 1
ATOM 2347 C CA . VAL A 1 308 ? 11.258 -11.469 -2.984 1 98.75 308 VAL A CA 1
ATOM 2348 C C . VAL A 1 308 ? 12.633 -11.102 -2.426 1 98.75 308 VAL A C 1
ATOM 2350 O O . VAL A 1 308 ? 13.648 -11.641 -2.859 1 98.75 308 VAL A O 1
ATOM 2353 N N . LYS A 1 309 ? 12.695 -10.227 -1.466 1 98.25 309 LYS A N 1
ATOM 2354 C CA . LYS A 1 309 ? 13.969 -9.859 -0.86 1 98.25 309 LYS A CA 1
ATOM 2355 C C . LYS A 1 309 ? 14.602 -11.047 -0.142 1 98.25 309 LYS A C 1
ATOM 2357 O O . LYS A 1 309 ? 15.82 -11.242 -0.201 1 98.25 309 LYS A O 1
ATOM 2362 N N . TRP A 1 310 ? 13.773 -11.828 0.533 1 98.12 310 TRP A N 1
ATOM 2363 C CA . TRP A 1 310 ? 14.312 -13 1.219 1 98.12 310 TRP A CA 1
ATOM 2364 C C . TRP A 1 310 ? 14.82 -14.031 0.218 1 98.12 310 TRP A C 1
ATOM 2366 O O . TRP A 1 310 ? 15.812 -14.719 0.472 1 98.12 310 TRP A O 1
ATOM 2376 N N . GLN A 1 311 ? 14.086 -14.156 -0.869 1 98.69 311 GLN A N 1
ATOM 2377 C CA . GLN A 1 311 ? 14.562 -15.062 -1.913 1 98.69 311 GLN A CA 1
ATOM 2378 C C . GLN A 1 311 ? 15.969 -14.688 -2.363 1 98.69 311 GLN A C 1
ATOM 2380 O O . GLN A 1 311 ? 16.828 -15.562 -2.533 1 98.69 311 GLN A O 1
ATOM 2385 N N . ILE A 1 312 ? 16.203 -13.422 -2.559 1 98.81 312 ILE A N 1
ATOM 2386 C CA . ILE A 1 312 ? 17.5 -12.914 -2.988 1 98.81 312 ILE A CA 1
ATOM 2387 C C . ILE A 1 312 ? 18.531 -13.141 -1.889 1 98.81 312 ILE A C 1
ATOM 2389 O O . ILE A 1 312 ? 19.641 -13.609 -2.156 1 98.81 312 ILE A O 1
ATOM 2393 N N . ARG A 1 313 ? 18.203 -12.875 -0.608 1 98.31 313 ARG A N 1
ATOM 2394 C CA . ARG A 1 313 ? 19.109 -13.047 0.522 1 98.31 313 ARG A CA 1
ATOM 2395 C C . ARG A 1 313 ? 19.531 -14.508 0.663 1 98.31 313 ARG A C 1
ATOM 2397 O O . ARG A 1 313 ? 20.719 -14.797 0.86 1 98.31 313 ARG A O 1
ATOM 2404 N N . ILE A 1 314 ? 18.578 -15.359 0.588 1 98.38 314 ILE A N 1
ATOM 2405 C CA . ILE A 1 314 ? 18.859 -16.781 0.738 1 98.38 314 ILE A CA 1
ATOM 2406 C C . ILE A 1 314 ? 19.797 -17.25 -0.366 1 98.38 314 ILE A C 1
ATOM 2408 O O . ILE A 1 314 ? 20.781 -17.953 -0.101 1 98.38 314 ILE A O 1
ATOM 2412 N N . ALA A 1 315 ? 19.516 -16.828 -1.602 1 98.56 315 ALA A N 1
ATOM 2413 C CA . ALA A 1 315 ? 20.359 -17.188 -2.734 1 98.56 315 ALA A CA 1
ATOM 2414 C C . ALA A 1 315 ? 21.781 -16.656 -2.555 1 98.56 315 ALA A C 1
ATOM 2416 O O . ALA A 1 315 ? 22.75 -17.266 -3.029 1 98.56 315 ALA A O 1
ATOM 2417 N N . ALA A 1 316 ? 21.922 -15.57 -1.861 1 98.19 316 ALA A N 1
ATOM 2418 C CA . ALA A 1 316 ? 23.219 -14.953 -1.606 1 98.19 316 ALA A CA 1
ATOM 2419 C C . ALA A 1 316 ? 23.938 -15.641 -0.445 1 98.19 316 ALA A C 1
ATOM 2421 O O . ALA A 1 316 ? 25.031 -15.227 -0.056 1 98.19 316 ALA A O 1
ATOM 2422 N N . GLY A 1 317 ? 23.266 -16.578 0.157 1 97.5 317 GLY A N 1
ATOM 2423 C CA . GLY A 1 317 ? 23.891 -17.359 1.205 1 97.5 317 GLY A CA 1
ATOM 2424 C C . GLY A 1 317 ? 23.609 -16.844 2.598 1 97.5 317 GLY A C 1
ATOM 2425 O O . GLY A 1 317 ? 24.25 -17.266 3.568 1 97.5 317 GLY A O 1
ATOM 2426 N N . MET A 1 318 ? 22.688 -15.984 2.732 1 97.38 318 MET A N 1
ATOM 2427 C CA . MET A 1 318 ? 22.359 -15.453 4.051 1 97.38 318 MET A CA 1
ATOM 2428 C C . MET A 1 318 ? 21.422 -16.391 4.801 1 97.38 318 MET A C 1
ATOM 2430 O O . MET A 1 318 ? 20.5 -16.953 4.215 1 97.38 318 MET A O 1
ATOM 2434 N N . PRO A 1 319 ? 21.688 -16.578 6.082 1 97.56 319 PRO A N 1
ATOM 2435 C CA . PRO A 1 319 ? 20.781 -17.406 6.879 1 97.56 319 PRO A CA 1
ATOM 2436 C C . PRO A 1 319 ? 19.469 -16.703 7.215 1 97.56 319 PRO A C 1
ATOM 2438 O O . PRO A 1 319 ? 19.422 -15.469 7.25 1 97.56 319 PRO A O 1
ATOM 2441 N N . LEU A 1 320 ? 18.469 -17.469 7.406 1 96.75 320 LEU A N 1
ATOM 2442 C CA . LEU A 1 320 ? 17.219 -16.906 7.906 1 96.75 320 LEU A CA 1
ATOM 2443 C C . LEU A 1 320 ? 17.375 -16.422 9.344 1 96.75 320 LEU A C 1
ATOM 2445 O O . LEU A 1 320 ? 17.781 -17.188 10.219 1 96.75 320 LEU A O 1
ATOM 2449 N N . ASN A 1 321 ? 17.047 -15.203 9.562 1 93.12 321 ASN A N 1
ATOM 2450 C CA . ASN A 1 321 ? 17.172 -14.648 10.906 1 93.12 321 ASN A CA 1
ATOM 2451 C C . ASN A 1 321 ? 15.797 -14.43 11.539 1 93.12 321 ASN A C 1
ATOM 2453 O O . ASN A 1 321 ? 15.656 -13.625 12.461 1 93.12 321 ASN A O 1
ATOM 2457 N N . VAL A 1 322 ? 14.82 -15.078 11.055 1 91.75 322 VAL A N 1
ATOM 2458 C CA . VAL A 1 322 ? 13.469 -15.016 11.602 1 91.75 322 VAL A CA 1
ATOM 2459 C C . VAL A 1 322 ? 13.086 -16.375 12.195 1 91.75 322 VAL A C 1
ATOM 2461 O O . VAL A 1 322 ? 13.406 -17.406 11.625 1 91.75 322 VAL A O 1
ATOM 2464 N N . GLU A 1 323 ? 12.477 -16.312 13.312 1 94.75 323 GLU A N 1
ATOM 2465 C CA . GLU A 1 323 ? 12.008 -17.531 13.961 1 94.75 323 GLU A CA 1
ATOM 2466 C C . GLU A 1 323 ? 10.531 -17.797 13.641 1 94.75 323 GLU A C 1
ATOM 2468 O O . GLU A 1 323 ? 9.75 -16.844 13.516 1 94.75 323 GLU A O 1
ATOM 2473 N N . GLN A 1 324 ? 10.195 -19.047 13.547 1 96.19 324 GLN A N 1
ATOM 2474 C CA . GLN A 1 324 ? 8.828 -19.438 13.234 1 96.19 324 GLN A CA 1
ATOM 2475 C C . GLN A 1 324 ? 7.832 -18.781 14.18 1 96.19 324 GLN A C 1
ATOM 2477 O O . GLN A 1 324 ? 6.762 -18.344 13.75 1 96.19 324 GLN A O 1
ATOM 2482 N N . GLU A 1 325 ? 8.219 -18.656 15.398 1 93.94 325 GLU A N 1
ATOM 2483 C CA . GLU A 1 325 ? 7.332 -18.141 16.438 1 93.94 325 GLU A CA 1
ATOM 2484 C C . GLU A 1 325 ? 7.039 -16.656 16.219 1 93.94 325 GLU A C 1
ATOM 2486 O O . GLU A 1 325 ? 6.031 -16.141 16.703 1 93.94 325 GLU A O 1
ATOM 2491 N N . ASN A 1 326 ? 7.879 -16.016 15.477 1 91.38 326 ASN A N 1
ATOM 2492 C CA . ASN A 1 326 ? 7.727 -14.586 15.25 1 91.38 326 ASN A CA 1
ATOM 2493 C C . ASN A 1 326 ? 6.902 -14.297 14 1 91.38 326 ASN A C 1
ATOM 2495 O O . ASN A 1 326 ? 6.59 -13.141 13.711 1 91.38 326 ASN A O 1
ATOM 2499 N N . ILE A 1 327 ? 6.617 -15.32 13.305 1 92.88 327 ILE A N 1
ATOM 2500 C CA . ILE A 1 327 ? 5.762 -15.164 12.133 1 92.88 327 ILE A CA 1
ATOM 2501 C C . ILE A 1 327 ? 4.297 -15.141 12.57 1 92.88 327 ILE A C 1
ATOM 2503 O O . ILE A 1 327 ? 3.797 -16.125 13.141 1 92.88 327 ILE A O 1
ATOM 2507 N N . GLN A 1 328 ? 3.701 -14.016 12.375 1 91.75 328 GLN A N 1
ATOM 2508 C CA . GLN A 1 328 ? 2.285 -13.875 12.695 1 91.75 328 GLN A CA 1
ATOM 2509 C C . GLN A 1 328 ? 1.48 -13.461 11.461 1 91.75 328 GLN A C 1
ATOM 2511 O O . GLN A 1 328 ? 1.911 -12.609 10.695 1 91.75 328 GLN A O 1
ATOM 2516 N N . VAL A 1 329 ? 0.444 -14.172 11.266 1 94.69 329 VAL A N 1
ATOM 2517 C CA . VAL A 1 329 ? -0.511 -13.797 10.227 1 94.69 329 VAL A CA 1
ATOM 2518 C C . VAL A 1 329 ? -1.576 -12.875 10.82 1 94.69 329 VAL A C 1
ATOM 2520 O O . VAL A 1 329 ? -2.32 -13.273 11.719 1 94.69 329 VAL A O 1
ATOM 2523 N N . LYS A 1 330 ? -1.609 -11.68 10.352 1 94.56 330 LYS A N 1
ATOM 2524 C CA . LYS A 1 330 ? -2.562 -10.695 10.859 1 94.56 330 LYS A CA 1
ATOM 2525 C C . LYS A 1 330 ? -3.451 -10.164 9.742 1 94.56 330 LYS A C 1
ATOM 2527 O O . LYS A 1 330 ? -2.998 -10 8.609 1 94.56 330 LYS A O 1
ATOM 2532 N N . GLY A 1 331 ? -4.688 -9.945 10.133 1 96.75 331 GLY A N 1
ATOM 2533 C CA . GLY A 1 331 ? -5.609 -9.367 9.164 1 96.75 331 GLY A CA 1
ATOM 2534 C C . GLY A 1 331 ? -5.992 -10.328 8.055 1 96.75 331 GLY A C 1
ATOM 2535 O O . GLY A 1 331 ? -6.004 -11.547 8.25 1 96.75 331 GLY A O 1
ATOM 2536 N N . HIS A 1 332 ? -6.445 -9.766 6.988 1 98.56 332 HIS A N 1
ATOM 2537 C CA . HIS A 1 332 ? -6.918 -10.516 5.832 1 98.56 332 HIS A CA 1
ATOM 2538 C C . HIS A 1 332 ? -6.57 -9.805 4.531 1 98.56 332 HIS A C 1
ATOM 2540 O O . HIS A 1 332 ? -6.668 -8.578 4.445 1 98.56 332 HIS A O 1
ATOM 2546 N N . CYS A 1 333 ? -6.125 -10.578 3.602 1 98.81 333 CYS A N 1
ATOM 2547 C CA . CYS A 1 333 ? -5.734 -10.016 2.316 1 98.81 333 CYS A CA 1
ATOM 2548 C C . CYS A 1 333 ? -6.414 -10.75 1.167 1 98.81 333 CYS A C 1
ATOM 2550 O O . CYS A 1 333 ? -6.605 -11.969 1.23 1 98.81 333 CYS A O 1
ATOM 2552 N N . ILE A 1 334 ? -6.844 -10.016 0.15 1 98.88 334 ILE A N 1
ATOM 2553 C CA . ILE A 1 334 ? -7.445 -10.547 -1.068 1 98.88 334 ILE A CA 1
ATOM 2554 C C . ILE A 1 334 ? -6.676 -10.031 -2.287 1 98.88 334 ILE A C 1
ATOM 2556 O O . ILE A 1 334 ? -6.309 -8.859 -2.346 1 98.88 334 ILE A O 1
ATOM 2560 N N . GLU A 1 335 ? -6.438 -10.906 -3.225 1 98.88 335 GLU A N 1
ATOM 2561 C CA . GLU A 1 335 ? -5.797 -10.562 -4.488 1 98.88 335 GLU A CA 1
ATOM 2562 C C . GLU A 1 335 ? -6.668 -10.961 -5.676 1 98.88 335 GLU A C 1
ATOM 2564 O O . GLU A 1 335 ? -7.176 -12.086 -5.73 1 98.88 335 GLU A O 1
ATOM 2569 N N . CYS A 1 336 ? -6.914 -10.047 -6.598 1 98.81 336 CYS A N 1
ATOM 2570 C CA . CYS A 1 336 ? -7.578 -10.32 -7.867 1 98.81 336 CYS A CA 1
ATOM 2571 C C . CYS A 1 336 ? -6.598 -10.211 -9.031 1 98.81 336 CYS A C 1
ATOM 2573 O O . CYS A 1 336 ? -5.898 -9.211 -9.164 1 98.81 336 CYS A O 1
ATOM 2575 N N . ARG A 1 337 ? -6.559 -11.211 -9.82 1 98.38 337 ARG A N 1
ATOM 2576 C CA . ARG A 1 337 ? -5.738 -11.18 -11.023 1 98.38 337 ARG A CA 1
ATOM 2577 C C . ARG A 1 337 ? -6.453 -10.445 -12.156 1 98.38 337 ARG A C 1
ATOM 2579 O O . ARG A 1 337 ? -7.391 -10.977 -12.75 1 98.38 337 ARG A O 1
ATOM 2586 N N . ILE A 1 338 ? -5.992 -9.297 -12.508 1 98.69 338 ILE A N 1
ATOM 2587 C CA . ILE A 1 338 ? -6.57 -8.516 -13.594 1 98.69 338 ILE A CA 1
ATOM 2588 C C . ILE A 1 338 ? -5.902 -8.891 -14.914 1 98.69 338 ILE A C 1
ATOM 2590 O O . ILE A 1 338 ? -4.711 -8.641 -15.109 1 98.69 338 ILE A O 1
ATOM 2594 N N . ASN A 1 339 ? -6.672 -9.461 -15.773 1 97.81 339 ASN A N 1
ATOM 2595 C CA . ASN A 1 339 ? -6.156 -9.938 -17.047 1 97.81 339 ASN A CA 1
ATOM 2596 C C . ASN A 1 339 ? -6.836 -9.242 -18.234 1 97.81 339 ASN A C 1
ATOM 2598 O O . ASN A 1 339 ? -8.008 -8.883 -18.141 1 97.81 339 ASN A O 1
ATOM 2602 N N . ALA A 1 340 ? -6.121 -9.102 -19.297 1 98.25 340 ALA A N 1
ATOM 2603 C CA . ALA A 1 340 ? -6.645 -8.555 -20.547 1 98.25 340 ALA A CA 1
ATOM 2604 C C . ALA A 1 340 ? -7.469 -9.602 -21.312 1 98.25 340 ALA A C 1
ATOM 2606 O O . ALA A 1 340 ? -7.055 -10.078 -22.359 1 98.25 340 ALA A O 1
ATOM 2607 N N . GLU A 1 341 ? -8.625 -9.883 -20.719 1 97.06 341 GLU A N 1
ATOM 2608 C CA . GLU A 1 341 ? -9.516 -10.891 -21.297 1 97.06 341 GLU A CA 1
ATOM 2609 C C . GLU A 1 341 ? -10.977 -10.484 -21.125 1 97.06 341 GLU A C 1
ATOM 2611 O O . GLU A 1 341 ? -11.312 -9.68 -20.25 1 97.06 341 GLU A O 1
ATOM 2616 N N . ASN A 1 342 ? -11.797 -11.055 -22.016 1 96.56 342 ASN A N 1
ATOM 2617 C CA . ASN A 1 342 ? -13.242 -10.852 -21.922 1 96.56 342 ASN A CA 1
ATOM 2618 C C . ASN A 1 342 ? -13.945 -12.094 -21.391 1 96.56 342 ASN A C 1
ATOM 2620 O O . ASN A 1 342 ? -14.195 -13.047 -22.141 1 96.56 342 ASN A O 1
ATOM 2624 N N . PRO A 1 343 ? -14.344 -12.055 -20.141 1 95.12 343 PRO A N 1
ATOM 2625 C CA . PRO A 1 343 ? -14.969 -13.242 -19.547 1 95.12 343 PRO A CA 1
ATOM 2626 C C . PRO A 1 343 ? -16.25 -13.648 -20.25 1 95.12 343 PRO A C 1
ATOM 2628 O O . PRO A 1 343 ? -16.594 -14.836 -20.297 1 95.12 343 PRO A O 1
ATOM 2631 N N . LEU A 1 344 ? -16.953 -12.773 -20.812 1 94.5 344 LEU A N 1
ATOM 2632 C CA . LEU A 1 344 ? -18.25 -13.047 -21.438 1 94.5 344 LEU A CA 1
ATOM 2633 C C . LEU A 1 344 ? -18.062 -13.633 -22.844 1 94.5 344 LEU A C 1
ATOM 2635 O O . LEU A 1 344 ? -19.016 -14.164 -23.422 1 94.5 344 LEU A O 1
ATOM 2639 N N . MET A 1 345 ? -16.906 -13.562 -23.359 1 94.69 345 MET A N 1
ATOM 2640 C CA . MET A 1 345 ? -16.562 -14.172 -24.641 1 94.69 345 MET A CA 1
ATOM 2641 C C . MET A 1 345 ? -15.523 -15.266 -24.453 1 94.69 345 MET A C 1
ATOM 2643 O O . MET A 1 345 ? -14.477 -15.242 -25.109 1 94.69 345 MET A O 1
ATOM 2647 N N . ASN A 1 346 ? -15.828 -16.125 -23.5 1 91.94 346 ASN A N 1
ATOM 2648 C CA . ASN A 1 346 ? -15 -17.281 -23.203 1 91.94 346 ASN A CA 1
ATOM 2649 C C . ASN A 1 346 ? -13.562 -16.891 -22.875 1 91.94 346 ASN A C 1
ATOM 2651 O O . ASN A 1 346 ? -12.617 -17.516 -23.344 1 91.94 346 ASN A O 1
ATOM 2655 N N . PHE A 1 347 ? -13.43 -15.703 -22.297 1 93.69 347 PHE A N 1
ATOM 2656 C CA . PHE A 1 347 ? -12.148 -15.195 -21.828 1 93.69 347 PHE A CA 1
ATOM 2657 C C . PHE A 1 347 ? -11.203 -14.953 -23 1 93.69 347 PHE A C 1
ATOM 2659 O O . PHE A 1 347 ? -10 -15.219 -22.906 1 93.69 347 PHE A O 1
ATOM 2666 N N . ARG A 1 348 ? -11.695 -14.539 -24.016 1 95.31 348 ARG A N 1
ATOM 2667 C CA . ARG A 1 348 ? -10.867 -14.156 -25.156 1 95.31 348 ARG A CA 1
ATOM 2668 C C . ARG A 1 348 ? -9.875 -13.062 -24.781 1 95.31 348 ARG A C 1
ATOM 2670 O O . ARG A 1 348 ? -10.258 -12.055 -24.188 1 95.31 348 ARG A O 1
ATOM 2677 N N . PRO A 1 349 ? -8.586 -13.305 -25.109 1 95.25 349 PRO A N 1
ATOM 2678 C CA . PRO A 1 349 ? -7.602 -12.266 -24.812 1 95.25 349 PRO A CA 1
ATOM 2679 C C . PRO A 1 349 ? -7.879 -10.961 -25.547 1 95.25 349 PRO A C 1
ATOM 2681 O O . PRO A 1 349 ? -8.469 -10.977 -26.641 1 95.25 349 PRO A O 1
ATOM 2684 N N . SER A 1 350 ? -7.461 -9.883 -24.969 1 97.25 350 SER A N 1
ATOM 2685 C CA . SER A 1 350 ? -7.664 -8.555 -25.547 1 97.25 350 SER A CA 1
ATOM 2686 C C . SER A 1 350 ? -6.371 -7.75 -25.531 1 97.25 350 SER A C 1
ATOM 2688 O O . SER A 1 350 ? -5.977 -7.211 -24.5 1 97.25 350 SER A O 1
ATOM 2690 N N . SER A 1 351 ? -5.695 -7.664 -26.656 1 97.38 351 SER A N 1
ATOM 2691 C CA . SER A 1 351 ? -4.512 -6.824 -26.812 1 97.38 351 SER A CA 1
ATOM 2692 C C . SER A 1 351 ? -4.875 -5.445 -27.344 1 97.38 351 SER A C 1
ATOM 2694 O O . SER A 1 351 ? -5.988 -5.238 -27.828 1 97.38 351 SER A O 1
ATOM 2696 N N . GLY A 1 352 ? -3.98 -4.523 -27.125 1 97.75 352 GLY A N 1
ATOM 2697 C CA . GLY A 1 352 ? -4.227 -3.184 -27.625 1 97.75 352 GLY A CA 1
ATOM 2698 C C . GLY A 1 352 ? -3.631 -2.094 -26.75 1 97.75 352 GLY A C 1
ATOM 2699 O O . GLY A 1 352 ? -2.877 -2.383 -25.828 1 97.75 352 GLY A O 1
ATOM 2700 N N . ASN A 1 353 ? -3.959 -0.874 -27.156 1 97.94 353 ASN A N 1
ATOM 2701 C CA . ASN A 1 353 ? -3.443 0.301 -26.453 1 97.94 353 ASN A CA 1
ATOM 2702 C C . ASN A 1 353 ? -4.34 0.696 -25.297 1 97.94 353 ASN A C 1
ATOM 2704 O O . ASN A 1 353 ? -5.562 0.753 -25.438 1 97.94 353 ASN A O 1
ATOM 2708 N N . ILE A 1 354 ? -3.703 0.951 -24.172 1 98 354 ILE A N 1
ATOM 2709 C CA . ILE A 1 354 ? -4.438 1.482 -23.031 1 98 354 ILE A CA 1
ATOM 2710 C C . ILE A 1 354 ? -4.609 2.992 -23.188 1 98 354 ILE A C 1
ATOM 2712 O O . ILE A 1 354 ? -3.652 3.752 -23.031 1 98 354 ILE A O 1
ATOM 2716 N N . SER A 1 355 ? -5.844 3.395 -23.391 1 97.12 355 SER A N 1
ATOM 2717 C CA . SER A 1 355 ? -6.109 4.801 -23.688 1 97.12 355 SER A CA 1
ATOM 2718 C C . SER A 1 355 ? -6.27 5.605 -22.391 1 97.12 355 SER A C 1
ATOM 2720 O O . SER A 1 355 ? -6 6.809 -22.375 1 97.12 355 SER A O 1
ATOM 2722 N N . LEU A 1 356 ? -6.742 5 -21.406 1 96.38 356 LEU A N 1
ATOM 2723 C CA . LEU A 1 356 ? -6.902 5.629 -20.094 1 96.38 356 LEU A CA 1
ATOM 2724 C C . LEU A 1 356 ? -6.609 4.637 -18.969 1 96.38 356 LEU A C 1
ATOM 2726 O O . LEU A 1 356 ? -7.141 3.523 -18.969 1 96.38 356 LEU A O 1
ATOM 2730 N N . LEU A 1 357 ? -5.758 5.055 -18.141 1 97.5 357 LEU A N 1
ATOM 2731 C CA . LEU A 1 357 ? -5.41 4.223 -16.984 1 97.5 357 LEU A CA 1
ATOM 2732 C C . LEU A 1 357 ? -5.562 5 -15.688 1 97.5 357 LEU A C 1
ATOM 2734 O O . LEU A 1 357 ? -5 6.086 -15.539 1 97.5 357 LEU A O 1
ATOM 2738 N N . HIS A 1 358 ? -6.375 4.516 -14.758 1 97.12 358 HIS A N 1
ATOM 2739 C CA . HIS A 1 358 ? -6.469 5.008 -13.391 1 97.12 358 HIS A CA 1
ATOM 2740 C C . HIS A 1 358 ? -6.379 3.861 -12.383 1 97.12 358 HIS A C 1
ATOM 2742 O O . HIS A 1 358 ? -7.23 2.969 -12.375 1 97.12 358 HIS A O 1
ATOM 2748 N N . ILE A 1 359 ? -5.406 3.889 -11.617 1 97.31 359 ILE A N 1
ATOM 2749 C CA . ILE A 1 359 ? -5.152 2.844 -10.633 1 97.31 359 ILE A CA 1
ATOM 2750 C C . ILE A 1 359 ? -5.645 3.297 -9.258 1 97.31 359 ILE A C 1
ATOM 2752 O O . ILE A 1 359 ? -5.344 4.41 -8.82 1 97.31 359 ILE A O 1
ATOM 2756 N N . PRO A 1 360 ? -6.449 2.438 -8.594 1 96.94 360 PRO A N 1
ATOM 2757 C CA . PRO A 1 360 ? -6.918 2.799 -7.258 1 96.94 360 PRO A CA 1
ATOM 2758 C C . PRO A 1 360 ? -5.777 2.943 -6.254 1 96.94 360 PRO A C 1
ATOM 2760 O O . PRO A 1 360 ? -4.676 2.436 -6.484 1 96.94 360 PRO A O 1
ATOM 2763 N N . GLY A 1 361 ? -6.066 3.746 -5.184 1 95.25 361 GLY A N 1
ATOM 2764 C CA . GLY A 1 361 ? -5.102 3.947 -4.117 1 95.25 361 GLY A CA 1
ATOM 2765 C C . GLY A 1 361 ? -5.727 3.924 -2.734 1 95.25 361 GLY A C 1
ATOM 2766 O O . GLY A 1 361 ? -6.773 3.307 -2.533 1 95.25 361 GLY A O 1
ATOM 2767 N N . GLY A 1 362 ? -5.02 4.5 -1.803 1 94 362 GLY A N 1
ATOM 2768 C CA . GLY A 1 362 ? -5.465 4.508 -0.419 1 94 362 GLY A CA 1
ATOM 2769 C C . GLY A 1 362 ? -4.715 3.527 0.458 1 94 362 GLY A C 1
ATOM 2770 O O . GLY A 1 362 ? -3.848 2.793 -0.023 1 94 362 GLY A O 1
ATOM 2771 N N . PRO A 1 363 ? -5.043 3.541 1.739 1 96.69 363 PRO A N 1
ATOM 2772 C CA . PRO A 1 363 ? -4.305 2.691 2.676 1 96.69 363 PRO A CA 1
ATOM 2773 C C . PRO A 1 363 ? -4.477 1.202 2.383 1 96.69 363 PRO A C 1
ATOM 2775 O O . PRO A 1 363 ? -5.602 0.725 2.232 1 96.69 363 PRO A O 1
ATOM 2778 N N . TRP A 1 364 ? -3.355 0.497 2.234 1 97.81 364 TRP A N 1
ATOM 2779 C CA . TRP A 1 364 ? -3.295 -0.958 2.139 1 97.81 364 TRP A CA 1
ATOM 2780 C C . TRP A 1 364 ? -3.973 -1.45 0.865 1 97.81 364 TRP A C 1
ATOM 2782 O O . TRP A 1 364 ? -4.617 -2.502 0.864 1 97.81 364 TRP A O 1
ATOM 2792 N N . VAL A 1 365 ? -3.992 -0.589 -0.155 1 98.44 365 VAL A N 1
ATOM 2793 C CA . VAL A 1 365 ? -4.324 -0.965 -1.525 1 98.44 365 VAL A CA 1
ATOM 2794 C C . VAL A 1 365 ? -3.055 -1.023 -2.369 1 98.44 365 VAL A C 1
ATOM 2796 O O . VAL A 1 365 ? -2.281 -0.064 -2.404 1 98.44 365 VAL A O 1
ATOM 2799 N N . ARG A 1 366 ? -2.814 -2.184 -2.928 1 98.44 366 ARG A N 1
ATOM 2800 C CA . ARG A 1 366 ? -1.612 -2.451 -3.709 1 98.44 366 ARG A CA 1
ATOM 2801 C C . ARG A 1 366 ? -1.968 -2.969 -5.102 1 98.44 366 ARG A C 1
ATOM 2803 O O . ARG A 1 366 ? -2.863 -3.801 -5.246 1 98.44 366 ARG A O 1
ATOM 2810 N N . PHE A 1 367 ? -1.375 -2.346 -6.109 1 98.5 367 PHE A N 1
ATOM 2811 C CA . PHE A 1 367 ? -1.522 -2.842 -7.477 1 98.5 367 PHE A CA 1
ATOM 2812 C C . PHE A 1 367 ? -0.162 -3.158 -8.086 1 98.5 367 PHE A C 1
ATOM 2814 O O . PHE A 1 367 ? 0.584 -2.25 -8.453 1 98.5 367 PHE A O 1
ATOM 2821 N N . ASP A 1 368 ? 0.185 -4.422 -8.141 1 98.62 368 ASP A N 1
ATOM 2822 C CA . ASP A 1 368 ? 1.388 -4.859 -8.844 1 98.62 368 ASP A CA 1
ATOM 2823 C C . ASP A 1 368 ? 1.138 -4.969 -10.344 1 98.62 368 ASP A C 1
ATOM 2825 O O . ASP A 1 368 ? 0.394 -5.844 -10.797 1 98.62 368 ASP A O 1
ATOM 2829 N N . THR A 1 369 ? 1.765 -4.074 -11.102 1 98.44 369 THR A N 1
ATOM 2830 C CA . THR A 1 369 ? 1.443 -4.012 -12.523 1 98.44 369 THR A CA 1
ATOM 2831 C C . THR A 1 369 ? 2.68 -3.643 -13.344 1 98.44 369 THR A C 1
ATOM 2833 O O . THR A 1 369 ? 3.688 -3.201 -12.789 1 98.44 369 THR A O 1
ATOM 2836 N N . ALA A 1 370 ? 2.586 -3.945 -14.625 1 97.75 370 ALA A N 1
ATOM 2837 C CA . ALA A 1 370 ? 3.611 -3.525 -15.57 1 97.75 370 ALA A CA 1
ATOM 2838 C C . ALA A 1 370 ? 3.039 -2.557 -16.609 1 97.75 370 ALA A C 1
ATOM 2840 O O . ALA A 1 370 ? 3.754 -2.105 -17.5 1 97.75 370 ALA A O 1
ATOM 2841 N N . ILE A 1 371 ? 1.772 -2.225 -16.469 1 97.88 371 ILE A N 1
ATOM 2842 C CA . ILE A 1 371 ? 1.172 -1.355 -17.469 1 97.88 371 ILE A CA 1
ATOM 2843 C C . ILE A 1 371 ? 1.298 0.103 -17.031 1 97.88 371 ILE A C 1
ATOM 2845 O O . ILE A 1 371 ? 1.511 0.389 -15.859 1 97.88 371 ILE A O 1
ATOM 2849 N N . TYR A 1 372 ? 1.247 0.983 -17.938 1 97.38 372 TYR A N 1
ATOM 2850 C CA . TYR A 1 372 ? 1.258 2.428 -17.75 1 97.38 372 TYR A CA 1
ATOM 2851 C C . TYR A 1 372 ? 0.446 3.131 -18.828 1 97.38 372 TYR A C 1
ATOM 2853 O O . TYR A 1 372 ? -0.043 2.49 -19.766 1 97.38 372 TYR A O 1
ATOM 2861 N N . GLN A 1 373 ? 0.189 4.352 -18.625 1 96.62 373 GLN A N 1
ATOM 2862 C CA . GLN A 1 373 ? -0.604 5.109 -19.594 1 96.62 373 GLN A CA 1
ATOM 2863 C C . GLN A 1 373 ? -0.035 4.977 -21 1 96.62 373 GLN A C 1
ATOM 2865 O O . GLN A 1 373 ? 1.168 5.148 -21.203 1 96.62 373 GLN A O 1
ATOM 2870 N N . ASP A 1 374 ? -0.867 4.629 -21.969 1 96.5 374 ASP A N 1
ATOM 2871 C CA . ASP A 1 374 ? -0.568 4.527 -23.406 1 96.5 374 ASP A CA 1
ATOM 2872 C C . ASP A 1 374 ? 0.285 3.297 -23.703 1 96.5 374 ASP A C 1
ATOM 2874 O O . ASP A 1 374 ? 0.872 3.186 -24.781 1 96.5 374 ASP A O 1
ATOM 2878 N N . TYR A 1 375 ? 0.381 2.42 -22.766 1 97.56 375 TYR A N 1
ATOM 2879 C CA . TYR A 1 375 ? 1.076 1.157 -22.984 1 97.56 375 TYR A CA 1
ATOM 2880 C C . TYR A 1 375 ? 0.316 0.282 -23.984 1 97.56 375 TYR A C 1
ATOM 2882 O O . TYR A 1 375 ? -0.915 0.208 -23.938 1 97.56 375 TYR A O 1
ATOM 2890 N N . TYR A 1 376 ? 1.05 -0.406 -24.828 1 98.12 376 TYR A N 1
ATOM 2891 C CA . TYR A 1 376 ? 0.47 -1.386 -25.75 1 98.12 376 TYR A CA 1
ATOM 2892 C C . TYR A 1 376 ? 0.627 -2.799 -25.203 1 98.12 376 TYR A C 1
ATOM 2894 O O . TYR A 1 376 ? 1.747 -3.297 -25.062 1 98.12 376 TYR A O 1
ATOM 2902 N N . VAL A 1 377 ? -0.455 -3.422 -24.922 1 98.06 377 VAL A N 1
ATOM 2903 C CA . VAL A 1 377 ? -0.46 -4.805 -24.453 1 98.06 377 VAL A CA 1
ATOM 2904 C C . VAL A 1 377 ? -0.269 -5.75 -25.641 1 98.06 377 VAL A C 1
ATOM 2906 O O . VAL A 1 377 ? -1.149 -5.871 -26.5 1 98.06 377 VAL A O 1
ATOM 2909 N N . PRO A 1 378 ? 0.817 -6.461 -25.641 1 97.12 378 PRO A N 1
ATOM 2910 C CA . PRO A 1 378 ? 1.083 -7.328 -26.781 1 97.12 378 PRO A CA 1
ATOM 2911 C C . PRO A 1 378 ? 0.264 -8.617 -26.75 1 97.12 378 PRO A C 1
ATOM 2913 O O . PRO A 1 378 ? -0.1 -9.094 -25.672 1 97.12 378 PRO A O 1
ATOM 2916 N N . PRO A 1 379 ? 0.024 -9.25 -27.891 1 96.44 379 PRO A N 1
ATOM 2917 C CA . PRO A 1 379 ? -0.769 -10.477 -27.969 1 96.44 379 PRO A CA 1
ATOM 2918 C C . PRO A 1 379 ? 0.081 -11.734 -27.828 1 96.44 379 PRO A C 1
ATOM 2920 O O . PRO A 1 379 ? -0.413 -12.844 -28.047 1 96.44 379 PRO A O 1
ATOM 2923 N N . PHE A 1 380 ? 1.252 -11.664 -27.391 1 94.81 380 PHE A N 1
ATOM 2924 C CA . PHE A 1 380 ? 2.193 -12.773 -27.516 1 94.81 380 PHE A CA 1
ATOM 2925 C C . PHE A 1 380 ? 2.363 -13.477 -26.172 1 94.81 380 PHE A C 1
ATOM 2927 O O . PHE A 1 380 ? 2.84 -14.609 -26.109 1 94.81 380 PHE A O 1
ATOM 2934 N N . TYR A 1 381 ? 1.981 -12.805 -25.156 1 94.94 381 TYR A N 1
ATOM 2935 C CA . TYR A 1 381 ? 2.346 -13.312 -23.828 1 94.94 381 TYR A CA 1
ATOM 2936 C C . TYR A 1 381 ? 1.118 -13.445 -22.938 1 94.94 381 TYR A C 1
ATOM 2938 O O . TYR A 1 381 ? -0.013 -13.281 -23.406 1 94.94 381 TYR A O 1
ATOM 2946 N N . ASP A 1 382 ? 1.428 -13.859 -21.641 1 90.38 382 ASP A N 1
ATOM 2947 C CA . ASP A 1 382 ? 0.338 -13.953 -20.672 1 90.38 382 ASP A CA 1
ATOM 2948 C C . ASP A 1 382 ? -0.436 -12.641 -20.594 1 90.38 382 ASP A C 1
ATOM 2950 O O . ASP A 1 382 ? 0.153 -11.555 -20.688 1 90.38 382 ASP A O 1
ATOM 2954 N N . SER A 1 383 ? -1.698 -12.703 -20.344 1 94 383 SER A N 1
ATOM 2955 C CA . SER A 1 383 ? -2.594 -11.555 -20.438 1 94 383 SER A CA 1
ATOM 2956 C C . SER A 1 383 ? -2.639 -10.781 -19.125 1 94 383 SER A C 1
ATOM 2958 O O . SER A 1 383 ? -3.426 -9.852 -18.969 1 94 383 SER A O 1
ATOM 2960 N N . MET A 1 384 ? -1.816 -11.086 -18.188 1 96.31 384 MET A N 1
ATOM 2961 C CA . MET A 1 384 ? -1.845 -10.43 -16.891 1 96.31 384 MET A CA 1
ATOM 2962 C C . MET A 1 384 ? -1.511 -8.953 -17.016 1 96.31 384 MET A C 1
ATOM 2964 O O . MET A 1 384 ? -0.446 -8.586 -17.516 1 96.31 384 MET A O 1
ATOM 2968 N N . LEU A 1 385 ? -2.465 -8.133 -16.594 1 98.25 385 LEU A N 1
ATOM 2969 C CA . LEU A 1 385 ? -2.26 -6.688 -16.562 1 98.25 385 LEU A CA 1
ATOM 2970 C C . LEU A 1 385 ? -1.704 -6.246 -15.211 1 98.25 385 LEU A C 1
ATOM 2972 O O . LEU A 1 385 ? -0.936 -5.285 -15.141 1 98.25 385 LEU A O 1
ATOM 2976 N N . GLY A 1 386 ? -2.154 -6.914 -14.227 1 98.31 386 GLY A N 1
ATOM 2977 C CA . GLY A 1 386 ? -1.724 -6.613 -12.875 1 98.31 386 GLY A CA 1
ATOM 2978 C C . GLY A 1 386 ? -2.471 -7.41 -11.82 1 98.31 386 GLY A C 1
ATOM 2979 O O . GLY A 1 386 ? -3.375 -8.18 -12.141 1 98.31 386 GLY A O 1
ATOM 2980 N N . LYS A 1 387 ? -2.039 -7.312 -10.625 1 98.75 387 LYS A N 1
ATOM 2981 C CA . LYS A 1 387 ? -2.658 -7.902 -9.438 1 98.75 387 LYS A CA 1
ATOM 2982 C C . LYS A 1 387 ? -3.158 -6.82 -8.484 1 98.75 387 LYS A C 1
ATOM 2984 O O . LYS A 1 387 ? -2.373 -6.004 -7.996 1 98.75 387 LYS A O 1
ATOM 2989 N N . LEU A 1 388 ? -4.465 -6.809 -8.297 1 98.81 388 LEU A N 1
ATOM 2990 C CA . LEU A 1 388 ? -5.031 -5.891 -7.316 1 98.81 388 LEU A CA 1
ATOM 2991 C C . LEU A 1 388 ? -5.117 -6.551 -5.945 1 98.81 388 LEU A C 1
ATOM 2993 O O . LEU A 1 388 ? -5.809 -7.562 -5.781 1 98.81 388 LEU A O 1
ATOM 2997 N N . ILE A 1 389 ? -4.359 -6.008 -4.941 1 98.88 389 ILE A N 1
ATOM 2998 C CA . ILE A 1 389 ? -4.219 -6.602 -3.615 1 98.88 389 ILE A CA 1
ATOM 2999 C C . ILE A 1 389 ? -4.715 -5.617 -2.557 1 98.88 389 ILE A C 1
ATOM 3001 O O . ILE A 1 389 ? -4.348 -4.441 -2.572 1 98.88 389 ILE A O 1
ATOM 3005 N N . VAL A 1 390 ? -5.582 -6.09 -1.692 1 98.81 390 VAL A N 1
ATOM 3006 C CA . VAL A 1 390 ? -6.055 -5.234 -0.607 1 98.81 390 VAL A CA 1
ATOM 3007 C C . VAL A 1 390 ? -5.898 -5.961 0.727 1 98.81 390 VAL A C 1
ATOM 3009 O O . VAL A 1 390 ? -5.965 -7.191 0.782 1 98.81 390 VAL A O 1
ATOM 3012 N N . TYR A 1 391 ? -5.664 -5.238 1.802 1 98.56 391 TYR A N 1
ATOM 3013 C CA . TYR A 1 391 ? -5.516 -5.746 3.16 1 98.56 391 TYR A CA 1
ATOM 3014 C C . TYR A 1 391 ? -6.449 -5.02 4.121 1 98.56 391 TYR A C 1
ATOM 3016 O O . TYR A 1 391 ? -6.629 -3.803 4.02 1 98.56 391 TYR A O 1
ATOM 3024 N N . GLY A 1 392 ? -7.082 -5.727 4.914 1 97.69 392 GLY A N 1
ATOM 3025 C CA . GLY A 1 392 ? -7.891 -5.211 6.008 1 97.69 392 GLY A CA 1
ATOM 3026 C C . GLY A 1 392 ? -7.695 -5.969 7.305 1 97.69 392 GLY A C 1
ATOM 3027 O O . GLY A 1 392 ? -7.082 -7.039 7.316 1 97.69 392 GLY A O 1
ATOM 3028 N N . ARG A 1 393 ? -8.188 -5.48 8.406 1 94.88 393 ARG A N 1
ATOM 3029 C CA . ARG A 1 393 ? -8.086 -6.121 9.719 1 94.88 393 ARG A CA 1
ATOM 3030 C C . ARG A 1 393 ? -8.969 -7.367 9.781 1 94.88 393 ARG A C 1
ATOM 3032 O O . ARG A 1 393 ? -8.664 -8.305 10.523 1 94.88 393 ARG A O 1
ATOM 3039 N N . THR A 1 394 ? -10.062 -7.27 8.984 1 96.56 394 THR A N 1
ATOM 3040 C CA . THR A 1 394 ? -10.984 -8.398 8.898 1 96.56 394 THR A CA 1
ATOM 3041 C C . THR A 1 394 ? -11.258 -8.758 7.438 1 96.56 394 THR A C 1
ATOM 3043 O O . THR A 1 394 ? -11 -7.957 6.535 1 96.56 394 THR A O 1
ATOM 3046 N N . ARG A 1 395 ? -11.75 -9.93 7.246 1 98.06 395 ARG A N 1
ATOM 3047 C CA . ARG A 1 395 ? -12.109 -10.359 5.898 1 98.06 395 ARG A CA 1
ATOM 3048 C C . ARG A 1 395 ? -13.18 -9.453 5.305 1 98.06 395 ARG A C 1
ATOM 3050 O O . ARG A 1 395 ? -13.125 -9.109 4.121 1 98.06 395 ARG A O 1
ATOM 3057 N N . GLU A 1 396 ? -14.125 -9.055 6.121 1 97.38 396 GLU A N 1
ATOM 3058 C CA . GLU A 1 396 ? -15.195 -8.172 5.672 1 97.38 396 GLU A CA 1
ATOM 3059 C C . GLU A 1 396 ? -14.648 -6.824 5.203 1 97.38 396 GLU A C 1
ATOM 3061 O O . GLU A 1 396 ? -15.078 -6.297 4.176 1 97.38 396 GLU A O 1
ATOM 3066 N N . GLU A 1 397 ? -13.727 -6.305 5.941 1 97.06 397 GLU A N 1
ATOM 3067 C CA . GLU A 1 397 ? -13.094 -5.051 5.547 1 97.06 397 GLU A CA 1
ATOM 3068 C C . GLU A 1 397 ? -12.359 -5.203 4.219 1 97.06 397 GLU A C 1
ATOM 3070 O O . GLU A 1 397 ? -12.383 -4.293 3.385 1 97.06 397 GLU A O 1
ATOM 3075 N N . SER A 1 398 ? -11.703 -6.305 4.07 1 98.44 398 SER A N 1
ATOM 3076 C CA . SER A 1 398 ? -10.969 -6.551 2.83 1 98.44 398 SER A CA 1
ATOM 3077 C C . SER A 1 398 ? -11.922 -6.664 1.644 1 98.44 398 SER A C 1
ATOM 3079 O O . SER A 1 398 ? -11.625 -6.18 0.551 1 98.44 398 SER A O 1
ATOM 3081 N N . ILE A 1 399 ? -13.016 -7.305 1.895 1 98.44 399 ILE A N 1
ATOM 3082 C CA . ILE A 1 399 ? -14.008 -7.461 0.836 1 98.44 399 ILE A CA 1
ATOM 3083 C C . ILE A 1 399 ? -14.523 -6.09 0.406 1 98.44 399 ILE A C 1
ATOM 3085 O O . ILE A 1 399 ? -14.555 -5.777 -0.787 1 98.44 399 ILE A O 1
ATOM 3089 N N . ARG A 1 400 ? -14.891 -5.254 1.31 1 97.69 400 ARG A N 1
ATOM 3090 C CA . ARG A 1 400 ? -15.391 -3.918 1.003 1 97.69 400 ARG A CA 1
ATOM 3091 C C . ARG A 1 400 ? -14.328 -3.084 0.292 1 97.69 400 ARG A C 1
ATOM 3093 O O . ARG A 1 400 ? -14.633 -2.375 -0.671 1 97.69 400 ARG A O 1
ATOM 3100 N N . LYS A 1 401 ? -13.195 -3.17 0.785 1 98.44 401 LYS A N 1
ATOM 3101 C CA . LYS A 1 401 ? -12.086 -2.426 0.188 1 98.44 401 LYS A CA 1
ATOM 3102 C C . LYS A 1 401 ? -11.836 -2.879 -1.247 1 98.44 401 LYS A C 1
ATOM 3104 O O . LYS A 1 401 ? -11.562 -2.057 -2.123 1 98.44 401 LYS A O 1
ATOM 3109 N N . MET A 1 402 ? -11.883 -4.156 -1.458 1 98.69 402 MET A N 1
ATOM 3110 C CA . MET A 1 402 ? -11.672 -4.668 -2.809 1 98.69 402 MET A CA 1
ATOM 3111 C C . MET A 1 402 ? -12.766 -4.18 -3.752 1 98.69 402 MET A C 1
ATOM 3113 O O . MET A 1 402 ? -12.492 -3.811 -4.895 1 98.69 402 MET A O 1
ATOM 3117 N N . MET A 1 403 ? -13.961 -4.207 -3.25 1 98.06 403 MET A N 1
ATOM 3118 C CA . MET A 1 403 ? -15.062 -3.717 -4.074 1 98.06 403 MET A CA 1
ATOM 3119 C C . MET A 1 403 ? -14.844 -2.254 -4.449 1 98.06 403 MET A C 1
ATOM 3121 O O . MET A 1 403 ? -15.055 -1.868 -5.602 1 98.06 403 MET A O 1
ATOM 3125 N N . VAL A 1 404 ? -14.414 -1.48 -3.514 1 97.88 404 VAL A N 1
ATOM 3126 C CA . VAL A 1 404 ? -14.156 -0.065 -3.76 1 97.88 404 VAL A CA 1
ATOM 3127 C C . VAL A 1 404 ? -13 0.087 -4.742 1 97.88 404 VAL A C 1
ATOM 3129 O O . VAL A 1 404 ? -13.07 0.877 -5.688 1 97.88 404 VAL A O 1
ATOM 3132 N N . ALA A 1 405 ? -11.938 -0.641 -4.523 1 98.5 405 ALA A N 1
ATOM 3133 C CA . ALA A 1 405 ? -10.758 -0.571 -5.387 1 98.5 405 ALA A CA 1
ATOM 3134 C C . ALA A 1 405 ? -11.102 -0.978 -6.816 1 98.5 405 ALA A C 1
ATOM 3136 O O . ALA A 1 405 ? -10.672 -0.328 -7.773 1 98.5 405 ALA A O 1
ATOM 3137 N N . LEU A 1 406 ? -11.867 -2.037 -6.934 1 98.44 406 LEU A N 1
ATOM 3138 C CA . LEU A 1 406 ? -12.273 -2.494 -8.258 1 98.44 406 LEU A CA 1
ATOM 3139 C C . LEU A 1 406 ? -13.141 -1.448 -8.953 1 98.44 406 LEU A C 1
ATOM 3141 O O . LEU A 1 406 ? -13.023 -1.244 -10.164 1 98.44 406 LEU A O 1
ATOM 3145 N N . SER A 1 407 ? -13.977 -0.808 -8.203 1 96.88 407 SER A N 1
ATOM 3146 C CA . SER A 1 407 ? -14.867 0.199 -8.773 1 96.88 407 SER A CA 1
ATOM 3147 C C . SER A 1 407 ? -14.086 1.423 -9.242 1 96.88 407 SER A C 1
ATOM 3149 O O . SER A 1 407 ? -14.531 2.143 -10.133 1 96.88 407 SER A O 1
ATOM 3151 N N . GLU A 1 408 ? -12.984 1.647 -8.648 1 97.31 408 GLU A N 1
ATOM 3152 C CA . GLU A 1 408 ? -12.172 2.816 -8.969 1 97.31 408 GLU A CA 1
ATOM 3153 C C . GLU A 1 408 ? -11.203 2.518 -10.117 1 97.31 408 GLU A C 1
ATOM 3155 O O . GLU A 1 408 ? -10.719 3.434 -10.781 1 97.31 408 GLU A O 1
ATOM 3160 N N . LEU A 1 409 ? -10.891 1.276 -10.359 1 98 409 LEU A N 1
ATOM 3161 C CA . LEU A 1 409 ? -9.938 0.876 -11.391 1 98 409 LEU A CA 1
ATOM 3162 C C . LEU A 1 409 ? -10.492 1.162 -12.781 1 98 409 LEU A C 1
ATOM 3164 O O . LEU A 1 409 ? -11.594 0.725 -13.117 1 98 409 LEU A O 1
ATOM 3168 N N . VAL A 1 410 ? -9.688 1.912 -13.586 1 97.62 410 VAL A N 1
ATOM 3169 C CA . VAL A 1 410 ? -10.086 2.207 -14.961 1 97.62 410 VAL A CA 1
ATOM 3170 C C . VAL A 1 410 ? -8.977 1.785 -15.922 1 97.62 410 VAL A C 1
ATOM 3172 O O . VAL A 1 410 ? -7.836 2.234 -15.797 1 97.62 410 VAL A O 1
ATOM 3175 N N . ILE A 1 411 ? -9.258 0.936 -16.75 1 97.94 411 ILE A N 1
ATOM 3176 C CA . ILE A 1 411 ? -8.422 0.546 -17.875 1 97.94 411 ILE A CA 1
ATOM 3177 C C . ILE A 1 411 ? -9.234 0.587 -19.172 1 97.94 411 ILE A C 1
ATOM 3179 O O . ILE A 1 411 ? -10.062 -0.294 -19.422 1 97.94 411 ILE A O 1
ATOM 3183 N N . GLU A 1 412 ? -8.984 1.54 -19.984 1 97.62 412 GLU A N 1
ATOM 3184 C CA . GLU A 1 412 ? -9.742 1.695 -21.219 1 97.62 412 GLU A CA 1
ATOM 3185 C C . GLU A 1 412 ? -8.875 1.392 -22.438 1 97.62 412 GLU A C 1
ATOM 3187 O O . GLU A 1 412 ? -7.645 1.497 -22.375 1 97.62 412 GLU A O 1
ATOM 3192 N N . GLY A 1 413 ? -9.484 1.046 -23.469 1 98 413 GLY A N 1
ATOM 3193 C CA . GLY A 1 413 ? -8.805 0.725 -24.719 1 98 413 GLY A CA 1
ATOM 3194 C C . GLY A 1 413 ? -8.68 -0.767 -24.953 1 98 413 GLY A C 1
ATOM 3195 O O . GLY A 1 413 ? -8.5 -1.202 -26.094 1 98 413 GLY A O 1
ATOM 3196 N N . ILE A 1 414 ? -8.82 -1.517 -23.922 1 98.12 414 ILE A N 1
ATOM 3197 C CA . ILE A 1 414 ? -8.82 -2.973 -24.031 1 98.12 414 ILE A CA 1
ATOM 3198 C C . ILE A 1 414 ? -9.859 -3.553 -23.078 1 98.12 414 ILE A C 1
ATOM 3200 O O . ILE A 1 414 ? -10.336 -2.859 -22.172 1 98.12 414 ILE A O 1
ATOM 3204 N N . GLU A 1 415 ? -10.18 -4.797 -23.281 1 97.88 415 GLU A N 1
ATOM 3205 C CA . GLU A 1 415 ? -11.078 -5.496 -22.375 1 97.88 415 GLU A CA 1
ATOM 3206 C C . GLU A 1 415 ? -10.305 -6.176 -21.25 1 97.88 415 GLU A C 1
ATOM 3208 O O . GLU A 1 415 ? -9.148 -6.566 -21.438 1 97.88 415 GLU A O 1
ATOM 3213 N N . HIS A 1 416 ? -10.93 -6.227 -20.156 1 98.12 416 HIS A N 1
ATOM 3214 C CA . HIS A 1 416 ? -10.305 -6.895 -19.016 1 98.12 416 HIS A CA 1
ATOM 3215 C C . HIS A 1 416 ? -11.359 -7.531 -18.109 1 98.12 416 HIS A C 1
ATOM 3217 O O . HIS A 1 416 ? -12.555 -7.285 -18.266 1 98.12 416 HIS A O 1
ATOM 3223 N N . ASN A 1 417 ? -10.953 -8.281 -17.078 1 97.38 417 ASN A N 1
ATOM 3224 C CA . ASN A 1 417 ? -11.867 -9.148 -16.344 1 97.38 417 ASN A CA 1
ATOM 3225 C C . ASN A 1 417 ? -12.242 -8.547 -14.992 1 97.38 417 ASN A C 1
ATOM 3227 O O . ASN A 1 417 ? -12.711 -9.25 -14.102 1 97.38 417 ASN A O 1
ATOM 3231 N N . SER A 1 418 ? -12.055 -7.234 -14.773 1 97.69 418 SER A N 1
ATOM 3232 C CA . SER A 1 418 ? -12.312 -6.613 -13.484 1 97.69 418 SER A CA 1
ATOM 3233 C C . SER A 1 418 ? -13.781 -6.723 -13.102 1 97.69 418 SER A C 1
ATOM 3235 O O . SER A 1 418 ? -14.117 -6.855 -11.922 1 97.69 418 SER A O 1
ATOM 3237 N N . LEU A 1 419 ? -14.695 -6.664 -14.07 1 96.62 419 LEU A N 1
ATOM 3238 C CA . LEU A 1 419 ? -16.125 -6.785 -13.781 1 96.62 419 LEU A CA 1
ATOM 3239 C C . LEU A 1 419 ? -16.453 -8.172 -13.25 1 96.62 419 LEU A C 1
ATOM 3241 O O . LEU A 1 419 ? -17.344 -8.328 -12.398 1 96.62 419 LEU A O 1
ATOM 3245 N N . LEU A 1 420 ? -15.859 -9.211 -13.844 1 97.19 420 LEU A N 1
ATOM 3246 C CA . LEU A 1 420 ? -16.031 -10.555 -13.297 1 97.19 420 LEU A CA 1
ATOM 3247 C C . LEU A 1 420 ? -15.625 -10.602 -11.828 1 97.19 420 LEU A C 1
ATOM 3249 O O . LEU A 1 420 ? -16.344 -11.172 -11 1 97.19 420 LEU A O 1
ATOM 3253 N N . HIS A 1 421 ? -14.477 -10.016 -11.484 1 98.19 421 HIS A N 1
ATOM 3254 C CA . HIS A 1 421 ? -14 -10 -10.102 1 98.19 421 HIS A CA 1
ATOM 3255 C C . HIS A 1 421 ? -14.992 -9.289 -9.188 1 98.19 421 HIS A C 1
ATOM 3257 O O . HIS A 1 421 ? -15.234 -9.734 -8.062 1 98.19 421 HIS A O 1
ATOM 3263 N N . MET A 1 422 ? -15.539 -8.148 -9.672 1 97.81 422 MET A N 1
ATOM 3264 C CA . MET A 1 422 ? -16.562 -7.457 -8.898 1 97.81 422 MET A CA 1
ATOM 3265 C C . MET A 1 422 ? -17.719 -8.391 -8.578 1 97.81 422 MET A C 1
ATOM 3267 O O . MET A 1 422 ? -18.203 -8.414 -7.441 1 97.81 422 MET A O 1
ATOM 3271 N N . ASN A 1 423 ? -18.141 -9.156 -9.562 1 97.56 423 ASN A N 1
ATOM 3272 C CA . ASN A 1 423 ? -19.266 -10.07 -9.383 1 97.56 423 ASN A CA 1
ATOM 3273 C C . ASN A 1 423 ? -18.891 -11.242 -8.484 1 97.56 423 ASN A C 1
ATOM 3275 O O . ASN A 1 423 ? -19.719 -11.734 -7.715 1 97.56 423 ASN A O 1
ATOM 3279 N N . ILE A 1 424 ? -17.672 -11.695 -8.547 1 97.69 424 ILE A N 1
ATOM 3280 C CA . ILE A 1 424 ? -17.219 -12.773 -7.68 1 97.69 424 ILE A CA 1
ATOM 3281 C C . ILE A 1 424 ? -17.203 -12.297 -6.23 1 97.69 424 ILE A C 1
ATOM 3283 O O . ILE A 1 424 ? -17.812 -12.922 -5.359 1 97.69 424 ILE A O 1
ATOM 3287 N N . ILE A 1 425 ? -16.578 -11.18 -5.965 1 97.88 425 ILE A N 1
ATOM 3288 C CA . ILE A 1 425 ? -16.375 -10.656 -4.617 1 97.88 425 ILE A CA 1
ATOM 3289 C C . ILE A 1 425 ? -17.719 -10.312 -3.992 1 97.88 425 ILE A C 1
ATOM 3291 O O . ILE A 1 425 ? -17.922 -10.477 -2.785 1 97.88 425 ILE A O 1
ATOM 3295 N N . SER A 1 426 ? -18.641 -9.898 -4.824 1 95.38 426 SER A N 1
ATOM 3296 C CA . SER A 1 426 ? -19.953 -9.484 -4.328 1 95.38 426 SER A CA 1
ATOM 3297 C C . SER A 1 426 ? -20.875 -10.688 -4.148 1 95.38 426 SER A C 1
ATOM 3299 O O . SER A 1 426 ? -21.953 -10.562 -3.553 1 95.38 426 SER A O 1
ATOM 3301 N N . SER A 1 427 ? -20.547 -11.812 -4.637 1 96.19 427 SER A N 1
ATOM 3302 C CA . SER A 1 427 ? -21.406 -12.984 -4.613 1 96.19 427 SER A CA 1
ATOM 3303 C C . SER A 1 427 ? -21.562 -13.531 -3.199 1 96.19 427 SER A C 1
ATOM 3305 O O . SER A 1 427 ? -20.672 -13.359 -2.361 1 96.19 427 SER A O 1
ATOM 3307 N N . GLN A 1 428 ? -22.641 -14.188 -2.965 1 95.12 428 GLN A N 1
ATOM 3308 C CA . GLN A 1 428 ? -22.906 -14.789 -1.664 1 95.12 428 GLN A CA 1
ATOM 3309 C C . GLN A 1 428 ? -21.922 -15.914 -1.363 1 95.12 428 GLN A C 1
ATOM 3311 O O . GLN A 1 428 ? -21.469 -16.062 -0.229 1 95.12 428 GLN A O 1
ATOM 3316 N N . ILE A 1 429 ? -21.625 -16.688 -2.373 1 95.06 429 ILE A N 1
ATOM 3317 C CA . ILE A 1 429 ? -20.75 -17.828 -2.193 1 95.06 429 ILE A CA 1
ATOM 3318 C C . ILE A 1 429 ? -19.375 -17.359 -1.734 1 95.06 429 ILE A C 1
ATOM 3320 O O . ILE A 1 429 ? -18.703 -18.016 -0.932 1 95.06 429 ILE A O 1
ATOM 3324 N N . PHE A 1 430 ? -18.906 -16.266 -2.213 1 97.5 430 PHE A N 1
ATOM 3325 C CA . PHE A 1 430 ? -17.625 -15.719 -1.788 1 97.5 430 PHE A CA 1
ATOM 3326 C C . PHE A 1 430 ? -17.703 -15.172 -0.369 1 97.5 430 PHE A C 1
ATOM 3328 O O . PHE A 1 430 ? -16.828 -15.438 0.459 1 97.5 430 PHE A O 1
ATOM 3335 N N . ARG A 1 431 ? -18.656 -14.383 -0.119 1 96.44 431 ARG A N 1
ATOM 3336 C CA . ARG A 1 431 ? -18.812 -13.734 1.18 1 96.44 431 ARG A CA 1
ATOM 3337 C C . ARG A 1 431 ? -18.922 -14.766 2.297 1 96.44 431 ARG A C 1
ATOM 3339 O O . ARG A 1 431 ? -18.438 -14.539 3.406 1 96.44 431 ARG A O 1
ATOM 3346 N N . GLU A 1 432 ? -19.484 -15.883 1.946 1 95.88 432 GLU A N 1
ATOM 3347 C CA . GLU A 1 432 ? -19.656 -16.938 2.938 1 95.88 432 GLU A CA 1
ATOM 3348 C C . GLU A 1 432 ? -18.406 -17.812 3.029 1 95.88 432 GLU A C 1
ATOM 3350 O O . GLU A 1 432 ? -18.234 -18.562 3.994 1 95.88 432 GLU A O 1
ATOM 3355 N N . GLY A 1 433 ? -17.594 -17.719 2.041 1 95 433 GLY A N 1
ATOM 3356 C CA . GLY A 1 433 ? -16.391 -18.531 2.016 1 95 433 GLY A CA 1
ATOM 3357 C C . GLY A 1 433 ? -16.656 -19.984 1.685 1 95 433 GLY A C 1
ATOM 3358 O O . GLY A 1 433 ? -15.836 -20.859 1.983 1 95 433 GLY A O 1
ATOM 3359 N N . SER A 1 434 ? -17.766 -20.297 1.019 1 93.81 434 SER A N 1
ATOM 3360 C CA . SER A 1 434 ? -18.188 -21.688 0.794 1 93.81 434 SER A CA 1
ATOM 3361 C C . SER A 1 434 ? -17.781 -22.156 -0.594 1 93.81 434 SER A C 1
ATOM 3363 O O . SER A 1 434 ? -18.125 -23.266 -1.003 1 93.81 434 SER A O 1
ATOM 3365 N N . TYR A 1 435 ? -16.984 -21.391 -1.276 1 94.88 435 TYR A N 1
ATOM 3366 C CA . TYR A 1 435 ? -16.562 -21.766 -2.619 1 94.88 435 TYR A CA 1
ATOM 3367 C C . TYR A 1 435 ? -15.531 -22.891 -2.572 1 94.88 435 TYR A C 1
ATOM 3369 O O . TYR A 1 435 ? -14.891 -23.125 -1.541 1 94.88 435 TYR A O 1
ATOM 3377 N N . SER A 1 436 ? -15.422 -23.625 -3.666 1 94.75 436 SER A N 1
ATOM 3378 C CA . SER A 1 436 ? -14.461 -24.703 -3.895 1 94.75 436 SER A CA 1
ATOM 3379 C C . SER A 1 436 ? -13.812 -24.578 -5.266 1 94.75 436 SER A C 1
ATOM 3381 O O . SER A 1 436 ? -13.945 -23.547 -5.934 1 94.75 436 SER A O 1
ATOM 3383 N N . THR A 1 437 ? -13.094 -25.578 -5.629 1 92.06 437 THR A N 1
ATOM 3384 C CA . THR A 1 437 ? -12.438 -25.562 -6.934 1 92.06 437 THR A CA 1
ATOM 3385 C C . THR A 1 437 ? -13.43 -25.891 -8.047 1 92.06 437 THR A C 1
ATOM 3387 O O . THR A 1 437 ? -13.062 -25.938 -9.219 1 92.06 437 THR A O 1
ATOM 3390 N N . ASP A 1 438 ? -14.672 -26.125 -7.684 1 90.5 438 ASP A N 1
ATOM 3391 C CA . ASP A 1 438 ? -15.695 -26.453 -8.672 1 90.5 438 ASP A CA 1
ATOM 3392 C C . ASP A 1 438 ? -15.898 -25.312 -9.664 1 90.5 438 ASP A C 1
ATOM 3394 O O . ASP A 1 438 ? -16.203 -24.188 -9.266 1 90.5 438 ASP A O 1
ATOM 3398 N N . PRO A 1 439 ? -15.828 -25.625 -10.898 1 87.75 439 PRO A N 1
ATOM 3399 C CA . PRO A 1 439 ? -15.977 -24.578 -11.914 1 87.75 439 PRO A CA 1
ATOM 3400 C C . PRO A 1 439 ? -17.375 -23.969 -11.938 1 87.75 439 PRO A C 1
ATOM 3402 O O . PRO A 1 439 ? -17.578 -22.891 -12.492 1 87.75 439 PRO A O 1
ATOM 3405 N N . ILE A 1 440 ? -18.266 -24.656 -11.297 1 88.56 440 ILE A N 1
ATOM 3406 C CA . ILE A 1 440 ? -19.672 -24.234 -11.312 1 88.56 440 ILE A CA 1
ATOM 3407 C C . ILE A 1 440 ? -19.797 -22.859 -10.672 1 88.56 440 ILE A C 1
ATOM 3409 O O . ILE A 1 440 ? -20.688 -22.078 -11.031 1 88.56 440 ILE A O 1
ATOM 3413 N N . HIS A 1 441 ? -19 -22.594 -9.758 1 92.25 441 HIS A N 1
ATOM 3414 C CA . HIS A 1 441 ? -19.062 -21.297 -9.07 1 92.25 441 HIS A CA 1
ATOM 3415 C C . HIS A 1 441 ? -18.875 -20.141 -10.047 1 92.25 441 HIS A C 1
ATOM 3417 O O . HIS A 1 441 ? -19.688 -19.219 -10.086 1 92.25 441 HIS A O 1
ATOM 3423 N N . ILE A 1 442 ? -17.922 -20.234 -10.875 1 92.44 442 ILE A N 1
ATOM 3424 C CA . ILE A 1 442 ? -17.609 -19.172 -11.828 1 92.44 442 ILE A CA 1
ATOM 3425 C C . ILE A 1 442 ? -18.609 -19.188 -12.969 1 92.44 442 ILE A C 1
ATOM 3427 O O . ILE A 1 442 ? -19.031 -18.141 -13.453 1 92.44 442 ILE A O 1
ATOM 3431 N N . GLU A 1 443 ? -18.984 -20.391 -13.32 1 93.12 443 GLU A N 1
ATOM 3432 C CA . GLU A 1 443 ? -19.969 -20.516 -14.391 1 93.12 443 GLU A CA 1
ATOM 3433 C C . GLU A 1 443 ? -21.281 -19.844 -14.008 1 93.12 443 GLU A C 1
ATOM 3435 O O . GLU A 1 443 ? -21.891 -19.156 -14.828 1 93.12 443 GLU A O 1
ATOM 3440 N N . ASN A 1 444 ? -21.703 -20.031 -12.812 1 94.31 444 ASN A N 1
ATOM 3441 C CA . ASN A 1 444 ? -22.938 -19.422 -12.336 1 94.31 444 ASN A CA 1
ATOM 3442 C C . ASN A 1 444 ? -22.828 -17.891 -12.336 1 94.31 444 ASN A C 1
ATOM 3444 O O . ASN A 1 444 ? -23.766 -17.203 -12.727 1 94.31 444 ASN A O 1
ATOM 3448 N N . ILE A 1 445 ? -21.75 -17.391 -11.961 1 94.75 445 ILE A N 1
ATOM 3449 C CA . ILE A 1 445 ? -21.547 -15.953 -11.906 1 94.75 445 ILE A CA 1
ATOM 3450 C C . ILE A 1 445 ? -21.531 -15.375 -13.32 1 94.75 445 ILE A C 1
ATOM 3452 O O . ILE A 1 445 ? -22.156 -14.344 -13.578 1 94.75 445 ILE A O 1
ATOM 3456 N N . LEU A 1 446 ? -20.922 -16.062 -14.234 1 94.44 446 LEU A N 1
ATOM 3457 C CA . LEU A 1 446 ? -20.891 -15.625 -15.625 1 94.44 446 LEU A CA 1
ATOM 3458 C C . LEU A 1 446 ? -22.281 -15.609 -16.219 1 94.44 446 LEU A C 1
ATOM 3460 O O . LEU A 1 446 ? -22.641 -14.695 -16.969 1 94.44 446 LEU A O 1
ATOM 3464 N N . ASN A 1 447 ? -23 -16.625 -15.867 1 93.94 447 ASN A N 1
ATOM 3465 C CA . ASN A 1 447 ? -24.375 -16.703 -16.359 1 93.94 447 ASN A CA 1
ATOM 3466 C C . ASN A 1 447 ? -25.219 -15.539 -15.828 1 93.94 447 ASN A C 1
ATOM 3468 O O . ASN A 1 447 ? -26.047 -14.984 -16.562 1 93.94 447 ASN A O 1
ATOM 3472 N N . GLU A 1 448 ? -25 -15.227 -14.648 1 93.12 448 GLU A N 1
ATOM 3473 C CA . GLU A 1 448 ? -25.719 -14.094 -14.062 1 93.12 448 GLU A CA 1
ATOM 3474 C C . GLU A 1 448 ? -25.328 -12.781 -14.75 1 93.12 448 GLU A C 1
ATOM 3476 O O . GLU A 1 448 ? -26.188 -11.922 -14.984 1 93.12 448 GLU A O 1
ATOM 3481 N N . MET A 1 449 ? -24.141 -12.625 -15.078 1 92.44 449 MET A N 1
ATOM 3482 C CA . MET A 1 449 ? -23.656 -11.43 -15.758 1 92.44 449 MET A CA 1
ATOM 3483 C C . MET A 1 449 ? -24.266 -11.305 -17.141 1 92.44 449 MET A C 1
ATOM 3485 O O . MET A 1 449 ? -24.688 -10.219 -17.547 1 92.44 449 MET A O 1
ATOM 3489 N N . LYS A 1 450 ? -24.344 -12.383 -17.828 1 90.81 450 LYS A N 1
ATOM 3490 C CA . LYS A 1 450 ? -24.906 -12.398 -19.172 1 90.81 450 LYS A CA 1
ATOM 3491 C C . LYS A 1 450 ? -26.375 -12.031 -19.156 1 90.81 450 LYS A C 1
ATOM 3493 O O . LYS A 1 450 ? -26.875 -11.414 -20.109 1 90.81 450 LYS A O 1
ATOM 3498 N N . ASN A 1 451 ? -27.016 -12.336 -18.078 1 87.81 451 ASN A N 1
ATOM 3499 C CA . ASN A 1 451 ? -28.453 -12.078 -17.969 1 87.81 451 ASN A CA 1
ATOM 3500 C C . ASN A 1 451 ? -28.734 -10.688 -17.422 1 87.81 451 ASN A C 1
ATOM 3502 O O . ASN A 1 451 ? -29.891 -10.336 -17.172 1 87.81 451 ASN A O 1
ATOM 3506 N N . GLY A 1 452 ? -27.734 -9.844 -17.219 1 78.88 452 GLY A N 1
ATOM 3507 C CA . GLY A 1 452 ? -27.906 -8.477 -16.734 1 78.88 452 GLY A CA 1
ATOM 3508 C C . GLY A 1 452 ? -28.094 -8.391 -15.234 1 78.88 452 GLY A C 1
ATOM 3509 O O . GLY A 1 452 ? -28.453 -7.332 -14.719 1 78.88 452 GLY A O 1
ATOM 3510 N N . ASN A 1 453 ? -27.953 -9.477 -14.531 1 73.06 453 ASN A N 1
ATOM 3511 C CA . ASN A 1 453 ? -28.188 -9.516 -13.094 1 73.06 453 ASN A CA 1
ATOM 3512 C C . ASN A 1 453 ? -26.891 -9.352 -12.305 1 73.06 453 ASN A C 1
ATOM 3514 O O . ASN A 1 453 ? -26.875 -9.555 -11.094 1 73.06 453 ASN A O 1
ATOM 3518 N N . GLY A 1 454 ? -25.938 -9.055 -12.852 1 68.31 454 GLY A N 1
ATOM 3519 C CA . GLY A 1 454 ? -24.672 -8.922 -12.156 1 68.31 454 GLY A CA 1
ATOM 3520 C C . GLY A 1 454 ? -24.438 -7.535 -11.594 1 68.31 454 GLY A C 1
ATOM 3521 O O . GLY A 1 454 ? -25.234 -6.625 -11.828 1 68.31 454 GLY A O 1
ATOM 3522 N N . ALA A 1 455 ? -23.438 -7.504 -10.68 1 69.31 455 ALA A N 1
ATOM 3523 C CA . ALA A 1 455 ? -23.031 -6.215 -10.125 1 69.31 455 ALA A CA 1
ATOM 3524 C C . ALA A 1 455 ? -22.438 -5.316 -11.219 1 69.31 455 ALA A C 1
ATOM 3526 O O . ALA A 1 455 ? -21.844 -5.805 -12.172 1 69.31 455 ALA A O 1
ATOM 3527 N N . THR A 1 456 ? -22.859 -4.055 -11.164 1 58.31 456 THR A N 1
ATOM 3528 C CA . THR A 1 456 ? -22.297 -3.096 -12.109 1 58.31 456 THR A CA 1
ATOM 3529 C C . THR A 1 456 ? -21.297 -2.18 -11.414 1 58.31 456 THR A C 1
ATOM 3531 O O . THR A 1 456 ? -21.375 -1.967 -10.203 1 58.31 456 THR A O 1
ATOM 3534 N N . ILE A 1 457 ? -20.219 -2.01 -11.969 1 52.75 457 ILE A N 1
ATOM 3535 C CA . ILE A 1 457 ? -19.281 -1.009 -11.477 1 52.75 457 ILE A CA 1
ATOM 3536 C C . ILE A 1 457 ? -19.781 0.389 -11.836 1 52.75 457 ILE A C 1
ATOM 3538 O O . ILE A 1 457 ? -20.047 0.679 -13.008 1 52.75 457 ILE A O 1
ATOM 3542 N N . CYS A 1 458 ? -20.406 1.146 -10.844 1 43.69 458 CYS A N 1
ATOM 3543 C CA . CYS A 1 458 ? -20.859 2.508 -11.102 1 43.69 458 CYS A CA 1
ATOM 3544 C C . CYS A 1 458 ? -19.703 3.502 -10.961 1 43.69 458 CYS A C 1
ATOM 3546 O O . CYS A 1 458 ? -18.766 3.271 -10.188 1 43.69 458 CYS A O 1
ATOM 3548 N N . MET B 1 1 ? -24.422 4.535 12.562 1 88.69 1 MET B N 1
ATOM 3549 C CA . MET B 1 1 ? -23.516 4.863 11.477 1 88.69 1 MET B CA 1
ATOM 3550 C C . MET B 1 1 ? -24.203 5.758 10.445 1 88.69 1 MET B C 1
ATOM 3552 O O . MET B 1 1 ? -25.422 5.703 10.281 1 88.69 1 MET B O 1
ATOM 3556 N N . PHE B 1 2 ? -23.422 6.699 9.93 1 97.12 2 PHE B N 1
ATOM 3557 C CA . PHE B 1 2 ? -23.969 7.633 8.945 1 97.12 2 PHE B CA 1
ATOM 3558 C C . PHE B 1 2 ? -24.297 6.918 7.641 1 97.12 2 PHE B C 1
ATOM 3560 O O . PHE B 1 2 ? -23.625 5.953 7.273 1 97.12 2 PHE B O 1
ATOM 3567 N N . ASN B 1 3 ? -25.297 7.387 7.023 1 98 3 ASN B N 1
ATOM 3568 C CA . ASN B 1 3 ? -25.625 6.871 5.695 1 98 3 ASN B CA 1
ATOM 3569 C C . ASN B 1 3 ? -25.016 7.738 4.594 1 98 3 ASN B C 1
ATOM 3571 O O . ASN B 1 3 ? -24.766 7.258 3.488 1 98 3 ASN B O 1
ATOM 3575 N N . LYS B 1 4 ? -24.984 8.992 4.879 1 98.56 4 LYS B N 1
ATOM 3576 C CA . LYS B 1 4 ? -24.484 9.945 3.895 1 98.56 4 LYS B CA 1
ATOM 3577 C C . LYS B 1 4 ? -23.656 11.039 4.562 1 98.56 4 LYS B C 1
ATOM 3579 O O . LYS B 1 4 ? -24.094 11.648 5.539 1 98.56 4 LYS B O 1
ATOM 3584 N N . ILE B 1 5 ? -22.359 11.289 3.99 1 98.94 5 ILE B N 1
ATOM 3585 C CA . ILE B 1 5 ? -21.422 12.273 4.523 1 98.94 5 ILE B CA 1
ATOM 3586 C C . ILE B 1 5 ? -21.016 13.242 3.418 1 98.94 5 ILE B C 1
ATOM 3588 O O . ILE B 1 5 ? -20.703 12.828 2.297 1 98.94 5 ILE B O 1
ATOM 3592 N N . LEU B 1 6 ? -21.094 14.555 3.705 1 98.94 6 LEU B N 1
ATOM 3593 C CA . LEU B 1 6 ? -20.531 15.57 2.814 1 98.94 6 LEU B CA 1
ATOM 3594 C C . LEU B 1 6 ? -19.062 15.844 3.146 1 98.94 6 LEU B C 1
ATOM 3596 O O . LEU B 1 6 ? -18.719 16.031 4.316 1 98.94 6 LEU B O 1
ATOM 3600 N N . ILE B 1 7 ? -18.25 15.797 2.16 1 98.94 7 ILE B N 1
ATOM 3601 C CA . ILE B 1 7 ? -16.844 16.125 2.324 1 98.94 7 ILE B CA 1
ATOM 3602 C C . ILE B 1 7 ? -16.609 17.594 1.992 1 98.94 7 ILE B C 1
ATOM 3604 O O . ILE B 1 7 ? -16.625 17.984 0.822 1 98.94 7 ILE B O 1
ATOM 3608 N N . ALA B 1 8 ? -16.312 18.359 3.029 1 98.81 8 ALA B N 1
ATOM 3609 C CA . ALA B 1 8 ? -16.141 19.812 2.863 1 98.81 8 ALA B CA 1
ATOM 3610 C C . ALA B 1 8 ? -14.672 20.156 2.639 1 98.81 8 ALA B C 1
ATOM 3612 O O . ALA B 1 8 ? -14.102 20.969 3.365 1 98.81 8 ALA B O 1
ATOM 3613 N N . ASN B 1 9 ? -14.109 19.562 1.641 1 98.56 9 ASN B N 1
ATOM 3614 C CA . ASN B 1 9 ? -12.711 19.75 1.289 1 98.56 9 ASN B CA 1
ATOM 3615 C C . ASN B 1 9 ? -12.438 19.391 -0.168 1 98.56 9 ASN B C 1
ATOM 3617 O O . ASN B 1 9 ? -13.375 19.141 -0.931 1 98.56 9 ASN B O 1
ATOM 3621 N N . ARG B 1 10 ? -11.266 19.469 -0.584 1 98.31 10 ARG B N 1
ATOM 3622 C CA . ARG B 1 10 ? -10.766 19.156 -1.919 1 98.31 10 ARG B CA 1
ATOM 3623 C C . ARG B 1 10 ? -9.438 18.406 -1.846 1 98.31 10 ARG B C 1
ATOM 3625 O O . ARG B 1 10 ? -8.898 18.203 -0.758 1 98.31 10 ARG B O 1
ATOM 3632 N N . GLY B 1 11 ? -8.906 18.062 -3.031 1 97.88 11 GLY B N 1
ATOM 3633 C CA . GLY B 1 11 ? -7.559 17.531 -3.107 1 97.88 11 GLY B CA 1
ATOM 3634 C C . GLY B 1 11 ? -7.445 16.109 -2.572 1 97.88 11 GLY B C 1
ATOM 3635 O O . GLY B 1 11 ? -8.414 15.352 -2.605 1 97.88 11 GLY B O 1
ATOM 3636 N N . GLU B 1 12 ? -6.254 15.766 -2.211 1 98.25 12 GLU B N 1
ATOM 3637 C CA . GLU B 1 12 ? -5.949 14.383 -1.841 1 98.25 12 GLU B CA 1
ATOM 3638 C C . GLU B 1 12 ? -6.691 13.969 -0.575 1 98.25 12 GLU B C 1
ATOM 3640 O O . GLU B 1 12 ? -7.062 12.805 -0.415 1 98.25 12 GLU B O 1
ATOM 3645 N N . VAL B 1 13 ? -6.977 14.891 0.345 1 98.56 13 VAL B N 1
ATOM 3646 C CA . VAL B 1 13 ? -7.652 14.531 1.589 1 98.56 13 VAL B CA 1
ATOM 3647 C C . VAL B 1 13 ? -9.117 14.211 1.308 1 98.56 13 VAL B C 1
ATOM 3649 O O . VAL B 1 13 ? -9.703 13.336 1.945 1 98.56 13 VAL B O 1
ATOM 3652 N N . ALA B 1 14 ? -9.734 14.969 0.365 1 98.81 14 ALA B N 1
ATOM 3653 C CA . ALA B 1 14 ? -11.102 14.641 -0.022 1 98.81 14 ALA B CA 1
ATOM 3654 C C . ALA B 1 14 ? -11.18 13.234 -0.615 1 98.81 14 ALA B C 1
ATOM 3656 O O . ALA B 1 14 ? -12.102 12.469 -0.3 1 98.81 14 ALA B O 1
ATOM 3657 N N . VAL B 1 15 ? -10.203 12.906 -1.443 1 98.81 15 VAL B N 1
ATOM 3658 C CA . VAL B 1 15 ? -10.133 11.578 -2.039 1 98.81 15 VAL B CA 1
ATOM 3659 C C . VAL B 1 15 ? -9.984 10.523 -0.943 1 98.81 15 VAL B C 1
ATOM 3661 O O . VAL B 1 15 ? -10.68 9.5 -0.956 1 98.81 15 VAL B O 1
ATOM 3664 N N . ARG B 1 16 ? -9.141 10.75 0.012 1 98.81 16 ARG B N 1
ATOM 3665 C CA . ARG B 1 16 ? -8.891 9.852 1.134 1 98.81 16 ARG B CA 1
ATOM 3666 C C . ARG B 1 16 ? -10.172 9.594 1.922 1 98.81 16 ARG B C 1
ATOM 3668 O O . ARG B 1 16 ? -10.469 8.453 2.291 1 98.81 16 ARG B O 1
ATOM 3675 N N . ILE B 1 17 ? -10.914 10.617 2.156 1 98.88 17 ILE B N 1
ATOM 3676 C CA . ILE B 1 17 ? -12.133 10.523 2.955 1 98.88 17 ILE B CA 1
ATOM 3677 C C . ILE B 1 17 ? -13.219 9.797 2.164 1 98.88 17 ILE B C 1
ATOM 3679 O O . ILE B 1 17 ? -13.938 8.961 2.713 1 98.88 17 ILE B O 1
ATOM 3683 N N . ILE B 1 18 ? -13.336 10.109 0.898 1 98.81 18 ILE B N 1
ATOM 3684 C CA . ILE B 1 18 ? -14.32 9.453 0.044 1 98.81 18 ILE B CA 1
ATOM 3685 C C . ILE B 1 18 ? -14.062 7.949 0.027 1 98.81 18 ILE B C 1
ATOM 3687 O O . ILE B 1 18 ? -14.992 7.156 0.199 1 98.81 18 ILE B O 1
ATOM 3691 N N . ARG B 1 19 ? -12.812 7.547 -0.138 1 98.56 19 ARG B N 1
ATOM 3692 C CA . ARG B 1 19 ? -12.469 6.129 -0.147 1 98.56 19 ARG B CA 1
ATOM 3693 C C . ARG B 1 19 ? -12.828 5.469 1.181 1 98.56 19 ARG B C 1
ATOM 3695 O O . ARG B 1 19 ? -13.367 4.363 1.202 1 98.56 19 ARG B O 1
ATOM 3702 N N . ALA B 1 20 ? -12.531 6.129 2.277 1 98.56 20 ALA B N 1
ATOM 3703 C CA . ALA B 1 20 ? -12.867 5.594 3.594 1 98.56 20 ALA B CA 1
ATOM 3704 C C . ALA B 1 20 ? -14.375 5.398 3.742 1 98.56 20 ALA B C 1
ATOM 3706 O O . ALA B 1 20 ? -14.828 4.348 4.203 1 98.56 20 ALA B O 1
ATOM 3707 N N . CYS B 1 21 ? -15.094 6.438 3.314 1 98.69 21 CYS B N 1
ATOM 3708 C CA . CYS B 1 21 ? -16.547 6.367 3.396 1 98.69 21 CYS B CA 1
ATOM 3709 C C . CYS B 1 21 ? -17.094 5.199 2.576 1 98.69 21 CYS B C 1
ATOM 3711 O O . CYS B 1 21 ? -17.906 4.418 3.064 1 98.69 21 CYS B O 1
ATOM 3713 N N . LYS B 1 22 ? -16.641 5.086 1.414 1 97.88 22 LYS B N 1
ATOM 3714 C CA . LYS B 1 22 ? -17.109 4.02 0.539 1 97.88 22 LYS B CA 1
ATOM 3715 C C . LYS B 1 22 ? -16.812 2.646 1.136 1 97.88 22 LYS B C 1
ATOM 3717 O O . LYS B 1 22 ? -17.656 1.75 1.097 1 97.88 22 LYS B O 1
ATOM 3722 N N . GLU B 1 23 ? -15.656 2.463 1.676 1 97.62 23 GLU B N 1
ATOM 3723 C CA . GLU B 1 23 ? -15.305 1.203 2.32 1 97.62 23 GLU B CA 1
ATOM 3724 C C . GLU B 1 23 ? -16.219 0.912 3.508 1 97.62 23 GLU B C 1
ATOM 3726 O O . GLU B 1 23 ? -16.422 -0.248 3.871 1 97.62 23 GLU B O 1
ATOM 3731 N N . MET B 1 24 ? -16.766 1.954 4.082 1 97.69 24 MET B N 1
ATOM 3732 C CA . MET B 1 24 ? -17.609 1.809 5.258 1 97.69 24 MET B CA 1
ATOM 3733 C C . MET B 1 24 ? -19.078 1.698 4.855 1 97.69 24 MET B C 1
ATOM 3735 O O . MET B 1 24 ? -19.969 1.599 5.711 1 97.69 24 MET B O 1
ATOM 3739 N N . GLY B 1 25 ? -19.328 1.776 3.549 1 96.56 25 GLY B N 1
ATOM 3740 C CA . GLY B 1 25 ? -20.688 1.676 3.059 1 96.56 25 GLY B CA 1
ATOM 3741 C C . GLY B 1 25 ? -21.469 2.971 3.193 1 96.56 25 GLY B C 1
ATOM 3742 O O . GLY B 1 25 ? -22.703 2.953 3.281 1 96.56 25 GLY B O 1
ATOM 3743 N N . ILE B 1 26 ? -20.781 4.094 3.268 1 98.5 26 ILE B N 1
ATOM 3744 C CA . ILE B 1 26 ? -21.391 5.402 3.447 1 98.5 26 ILE B CA 1
ATOM 3745 C C . ILE B 1 26 ? -21.422 6.148 2.115 1 98.5 26 ILE B C 1
ATOM 3747 O O . ILE B 1 26 ? -20.406 6.23 1.425 1 98.5 26 ILE B O 1
ATOM 3751 N N . SER B 1 27 ? -22.562 6.695 1.723 1 98.5 27 SER B N 1
ATOM 3752 C CA . SER B 1 27 ? -22.672 7.512 0.518 1 98.5 27 SER B CA 1
ATOM 3753 C C . SER B 1 27 ? -21.922 8.828 0.674 1 98.5 27 SER B C 1
ATOM 3755 O O . SER B 1 27 ? -21.938 9.438 1.743 1 98.5 27 SER B O 1
ATOM 3757 N N . THR B 1 28 ? -21.344 9.305 -0.426 1 98.81 28 THR B N 1
ATOM 3758 C CA . THR B 1 28 ? -20.453 10.461 -0.334 1 98.81 28 THR B CA 1
ATOM 3759 C C . THR B 1 28 ? -20.984 11.617 -1.188 1 98.81 28 THR B C 1
ATOM 3761 O O . THR B 1 28 ? -21.5 11.398 -2.285 1 98.81 28 THR B O 1
ATOM 3764 N N . VAL B 1 29 ? -20.875 12.828 -0.628 1 98.88 29 VAL B N 1
ATOM 3765 C CA . VAL B 1 29 ? -21.188 14.062 -1.342 1 98.88 29 VAL B CA 1
ATOM 3766 C C . VAL B 1 29 ? -19.938 14.953 -1.411 1 98.88 29 VAL B C 1
ATOM 3768 O O . VAL B 1 29 ? -19.422 15.375 -0.38 1 98.88 29 VAL B O 1
ATOM 3771 N N . ALA B 1 30 ? -19.531 15.219 -2.604 1 98.88 30 ALA B N 1
ATOM 3772 C CA . ALA B 1 30 ? -18.406 16.141 -2.795 1 98.88 30 ALA B CA 1
ATOM 3773 C C . ALA B 1 30 ? -18.906 17.531 -3.135 1 98.88 30 ALA B C 1
ATOM 3775 O O . ALA B 1 30 ? -19.969 17.703 -3.729 1 98.88 30 ALA B O 1
ATOM 3776 N N . ILE B 1 31 ? -18.156 18.516 -2.752 1 98.88 31 ILE B N 1
ATOM 3777 C CA . ILE B 1 31 ? -18.344 19.891 -3.205 1 98.88 31 ILE B CA 1
ATOM 3778 C C . ILE B 1 31 ? -17.125 20.328 -4.012 1 98.88 31 ILE B C 1
ATOM 3780 O O . ILE B 1 31 ? -16.031 19.797 -3.846 1 98.88 31 ILE B O 1
ATOM 3784 N N . PHE B 1 32 ? -17.375 21.297 -4.918 1 98.81 32 PHE B N 1
ATOM 3785 C CA . PHE B 1 32 ? -16.25 21.75 -5.727 1 98.81 32 PHE B CA 1
ATOM 3786 C C . PHE B 1 32 ? -16.484 23.172 -6.219 1 98.81 32 PHE B C 1
ATOM 3788 O O . PHE B 1 32 ? -17.625 23.625 -6.332 1 98.81 32 PHE B O 1
ATOM 3795 N N . SER B 1 33 ? -15.406 23.906 -6.336 1 98.69 33 SER B N 1
ATOM 3796 C CA . SER B 1 33 ? -15.445 25.188 -7.039 1 98.69 33 SER B CA 1
ATOM 3797 C C . SER B 1 33 ? -15.453 24.984 -8.555 1 98.69 33 SER B C 1
ATOM 3799 O O . SER B 1 33 ? -15.172 23.891 -9.039 1 98.69 33 SER B O 1
ATOM 3801 N N . GLU B 1 34 ? -15.68 26.047 -9.25 1 98.38 34 GLU B N 1
ATOM 3802 C CA . GLU B 1 34 ? -15.656 25.984 -10.711 1 98.38 34 GLU B CA 1
ATOM 3803 C C . GLU B 1 34 ? -14.297 25.531 -11.219 1 98.38 34 GLU B C 1
ATOM 3805 O O . GLU B 1 34 ? -14.203 24.812 -12.219 1 98.38 34 GLU B O 1
ATOM 3810 N N . ALA B 1 35 ? -13.32 25.891 -10.539 1 98.06 35 ALA B N 1
ATOM 3811 C CA . ALA B 1 35 ? -11.961 25.547 -10.945 1 98.06 35 ALA B CA 1
ATOM 3812 C C . ALA B 1 35 ? -11.695 24.062 -10.742 1 98.06 35 ALA B C 1
ATOM 3814 O O . ALA B 1 35 ? -10.844 23.484 -11.414 1 98.06 35 ALA B O 1
ATOM 3815 N N . ASP B 1 36 ? -12.492 23.406 -9.891 1 98.31 36 ASP B N 1
ATOM 3816 C CA . ASP B 1 36 ? -12.266 22.016 -9.539 1 98.31 36 ASP B CA 1
ATOM 3817 C C . ASP B 1 36 ? -13.289 21.094 -10.211 1 98.31 36 ASP B C 1
ATOM 3819 O O . ASP B 1 36 ? -13.492 19.953 -9.789 1 98.31 36 ASP B O 1
ATOM 3823 N N . ARG B 1 37 ? -13.828 21.562 -11.219 1 98.12 37 ARG B N 1
ATOM 3824 C CA . ARG B 1 37 ? -14.906 20.828 -11.883 1 98.12 37 ARG B CA 1
ATOM 3825 C C . ARG B 1 37 ? -14.445 19.438 -12.281 1 98.12 37 ARG B C 1
ATOM 3827 O O . ARG B 1 37 ? -15.219 18.469 -12.219 1 98.12 37 ARG B O 1
ATOM 3834 N N . HIS B 1 38 ? -13.195 19.281 -12.617 1 97.62 38 HIS B N 1
ATOM 3835 C CA . HIS B 1 38 ? -12.695 18 -13.102 1 97.62 38 HIS B CA 1
ATOM 3836 C C . HIS B 1 38 ? -11.75 17.375 -12.094 1 97.62 38 HIS B C 1
ATOM 3838 O O . HIS B 1 38 ? -10.969 16.484 -12.438 1 97.62 38 HIS B O 1
ATOM 3844 N N . ALA B 1 39 ? -11.836 17.859 -10.883 1 98.31 39 ALA B N 1
ATOM 3845 C CA . ALA B 1 39 ? -10.992 17.281 -9.844 1 98.31 39 ALA B CA 1
ATOM 3846 C C . ALA B 1 39 ? -11.406 15.836 -9.547 1 98.31 39 ALA B C 1
ATOM 3848 O O . ALA B 1 39 ? -12.57 15.477 -9.703 1 98.31 39 ALA B O 1
ATOM 3849 N N . LEU B 1 40 ? -10.484 15.047 -9.102 1 98.31 40 LEU B N 1
ATOM 3850 C CA . LEU B 1 40 ? -10.688 13.617 -8.906 1 98.31 40 LEU B CA 1
ATOM 3851 C C . LEU B 1 40 ? -11.75 13.359 -7.848 1 98.31 40 LEU B C 1
ATOM 3853 O O . LEU B 1 40 ? -12.555 12.43 -7.977 1 98.31 40 LEU B O 1
ATOM 3857 N N . HIS B 1 41 ? -11.734 14.125 -6.75 1 98.56 41 HIS B N 1
ATOM 3858 C CA . HIS B 1 41 ? -12.703 13.891 -5.684 1 98.56 41 HIS B CA 1
ATOM 3859 C C . HIS B 1 41 ? -14.133 14.094 -6.18 1 98.56 41 HIS B C 1
ATOM 3861 O O . HIS B 1 41 ? -15.062 13.469 -5.672 1 98.56 41 HIS B O 1
ATOM 3867 N N . VAL B 1 42 ? -14.32 14.969 -7.16 1 98.56 42 VAL B N 1
ATOM 3868 C CA . VAL B 1 42 ? -15.633 15.227 -7.75 1 98.56 42 VAL B CA 1
ATOM 3869 C C . VAL B 1 42 ? -16.125 13.984 -8.492 1 98.56 42 VAL B C 1
ATOM 3871 O O . VAL B 1 42 ? -17.281 13.602 -8.375 1 98.56 42 VAL B O 1
ATOM 3874 N N . THR B 1 43 ? -15.234 13.32 -9.172 1 97.12 43 THR B N 1
ATOM 3875 C CA . THR B 1 43 ? -15.57 12.156 -9.977 1 97.12 43 THR B CA 1
ATOM 3876 C C . THR B 1 43 ? -15.781 10.922 -9.102 1 97.12 43 THR B C 1
ATOM 3878 O O . THR B 1 43 ? -16.609 10.07 -9.406 1 97.12 43 THR B O 1
ATOM 3881 N N . LEU B 1 44 ? -15.117 10.812 -8.031 1 97.88 44 LEU B N 1
ATOM 3882 C CA . LEU B 1 44 ? -15.125 9.617 -7.203 1 97.88 44 LEU B CA 1
ATOM 3883 C C . LEU B 1 44 ? -16.359 9.594 -6.293 1 97.88 44 LEU B C 1
ATOM 3885 O O . LEU B 1 44 ? -16.828 8.523 -5.906 1 97.88 44 LEU B O 1
ATOM 3889 N N . ALA B 1 45 ? -16.844 10.758 -5.941 1 98.56 45 ALA B N 1
ATOM 3890 C CA . ALA B 1 45 ? -17.953 10.836 -4.996 1 98.56 45 ALA B CA 1
ATOM 3891 C C . ALA B 1 45 ? -19.25 10.344 -5.633 1 98.56 45 ALA B C 1
ATOM 3893 O O . ALA B 1 45 ? -19.391 10.359 -6.855 1 98.56 45 ALA B O 1
ATOM 3894 N N . ASP B 1 46 ? -20.156 9.938 -4.816 1 98.12 46 ASP B N 1
ATOM 3895 C CA . ASP B 1 46 ? -21.469 9.492 -5.301 1 98.12 46 ASP B CA 1
ATOM 3896 C C . ASP B 1 46 ? -22.281 10.656 -5.836 1 98.12 46 ASP B C 1
ATOM 3898 O O . ASP B 1 46 ? -23.078 10.492 -6.762 1 98.12 46 ASP B O 1
ATOM 3902 N N . GLU B 1 47 ? -22.172 11.797 -5.164 1 98.31 47 GLU B N 1
ATOM 3903 C CA . GLU B 1 47 ? -22.781 13.062 -5.559 1 98.31 47 GLU B CA 1
ATOM 3904 C C . GLU B 1 47 ? -21.766 14.203 -5.492 1 98.31 47 GLU B C 1
ATOM 3906 O O . GLU B 1 47 ? -20.844 14.18 -4.668 1 98.31 47 GLU B O 1
ATOM 3911 N N . SER B 1 48 ? -21.969 15.195 -6.398 1 98.75 48 SER B N 1
ATOM 3912 C CA . SER B 1 48 ? -21.094 16.359 -6.371 1 98.75 48 SER B CA 1
ATOM 3913 C C . SER B 1 48 ? -21.844 17.641 -6.691 1 98.75 48 SER B C 1
ATOM 3915 O O . SER B 1 48 ? -22.719 17.656 -7.562 1 98.75 48 SER B O 1
ATOM 3917 N N . TYR B 1 49 ? -21.531 18.688 -5.965 1 98.81 49 TYR B N 1
ATOM 3918 C CA . TYR B 1 49 ? -22.234 19.953 -6.141 1 98.81 49 TYR B CA 1
ATOM 3919 C C . TYR B 1 49 ? -21.234 21.109 -6.242 1 98.81 49 TYR B C 1
ATOM 3921 O O . TYR B 1 49 ? -20.297 21.203 -5.457 1 98.81 49 TYR B O 1
ATOM 3929 N N . CYS B 1 50 ? -21.453 22.016 -7.164 1 98.75 50 CYS B N 1
AT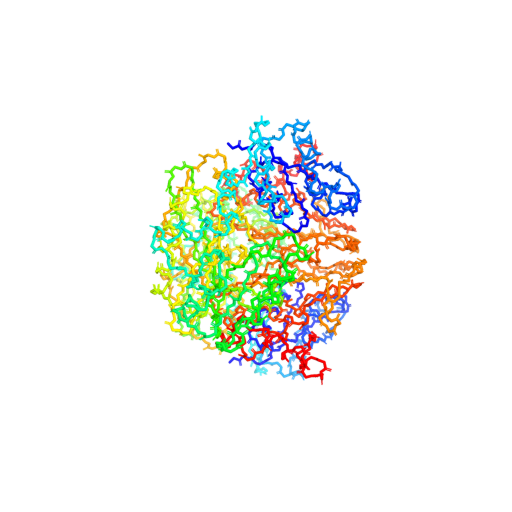OM 3930 C CA . CYS B 1 50 ? -20.641 23.234 -7.297 1 98.75 50 CYS B CA 1
ATOM 3931 C C . CYS B 1 50 ? -21.047 24.281 -6.266 1 98.75 50 CYS B C 1
ATOM 3933 O O . CYS B 1 50 ? -22.234 24.594 -6.133 1 98.75 50 CYS B O 1
ATOM 3935 N N . ILE B 1 51 ? -20.078 24.844 -5.598 1 98.56 51 ILE B N 1
ATOM 3936 C CA . ILE B 1 51 ? -20.453 25.734 -4.496 1 98.56 51 ILE B CA 1
ATOM 3937 C C . ILE B 1 51 ? -19.938 27.141 -4.781 1 98.56 51 ILE B C 1
ATOM 3939 O O . ILE B 1 51 ? -19.938 28 -3.893 1 98.56 51 ILE B O 1
ATOM 3943 N N . GLY B 1 52 ? -19.375 27.422 -5.957 1 98.25 52 GLY B N 1
ATOM 3944 C CA . GLY B 1 52 ? -18.953 28.781 -6.27 1 98.25 52 GLY B CA 1
ATOM 3945 C C . GLY B 1 52 ? -17.75 28.828 -7.207 1 98.25 52 GLY B C 1
ATOM 3946 O O . GLY B 1 52 ? -17.359 27.812 -7.766 1 98.25 52 GLY B O 1
ATOM 3947 N N . PRO B 1 53 ? -17.266 30.078 -7.438 1 98.19 53 PRO B N 1
ATOM 3948 C CA . PRO B 1 53 ? -16.125 30.266 -8.336 1 98.19 53 PRO B CA 1
ATOM 3949 C C . PRO B 1 53 ? -14.797 29.828 -7.719 1 98.19 53 PRO B C 1
ATOM 3951 O O . PRO B 1 53 ? -14.789 29.219 -6.645 1 98.19 53 PRO B O 1
ATOM 3954 N N . ALA B 1 54 ? -13.703 30.062 -8.367 1 97.81 54 ALA B N 1
ATOM 3955 C CA . ALA B 1 54 ? -12.383 29.547 -8.023 1 97.81 54 ALA B CA 1
ATOM 3956 C C . ALA B 1 54 ? -11.898 30.125 -6.695 1 97.81 54 ALA B C 1
ATOM 3958 O O . ALA B 1 54 ? -11.203 29.453 -5.934 1 97.81 54 ALA B O 1
ATOM 3959 N N . GLN B 1 55 ? -12.312 31.328 -6.402 1 96.62 55 GLN B N 1
ATOM 3960 C CA . GLN B 1 55 ? -11.828 31.984 -5.191 1 96.62 55 GLN B CA 1
ATOM 3961 C C . GLN B 1 55 ? -12.297 31.25 -3.939 1 96.62 55 GLN B C 1
ATOM 3963 O O . GLN B 1 55 ? -13.5 31.062 -3.732 1 96.62 55 GLN B O 1
ATOM 3968 N N . THR B 1 56 ? -11.414 30.922 -3.057 1 95 56 THR B N 1
ATOM 3969 C CA . THR B 1 56 ? -11.695 30.094 -1.893 1 95 56 THR B CA 1
ATOM 3970 C C . THR B 1 56 ? -12.766 30.734 -1.015 1 95 56 THR B C 1
ATOM 3972 O O . THR B 1 56 ? -13.625 30.047 -0.47 1 95 56 THR B O 1
ATOM 3975 N N . GLY B 1 57 ? -12.664 32.062 -0.827 1 95.12 57 GLY B N 1
ATOM 3976 C CA . GLY B 1 57 ? -13.609 32.781 0.009 1 95.12 57 GLY B CA 1
ATOM 3977 C C . GLY B 1 57 ? -15.039 32.688 -0.499 1 95.12 57 GLY B C 1
ATOM 3978 O O . GLY B 1 57 ? -15.984 32.844 0.274 1 95.12 57 GLY B O 1
ATOM 3979 N N . LYS B 1 58 ? -15.172 32.375 -1.76 1 97.06 58 LYS B N 1
ATOM 3980 C CA . LYS B 1 58 ? -16.484 32.344 -2.395 1 97.06 58 LYS B CA 1
ATOM 3981 C C . LYS B 1 58 ? -16.938 30.922 -2.662 1 97.06 58 LYS B C 1
ATOM 3983 O O . LYS B 1 58 ? -18.016 30.688 -3.211 1 97.06 58 LYS B O 1
ATOM 3988 N N . SER B 1 59 ? -16.109 30 -2.279 1 97.88 59 SER B N 1
ATOM 3989 C CA . SER B 1 59 ? -16.438 28.594 -2.504 1 97.88 59 SER B CA 1
ATOM 3990 C C . SER B 1 59 ? -16.125 27.75 -1.271 1 97.88 59 SER B C 1
ATOM 3992 O O . SER B 1 59 ? -16.953 27.656 -0.362 1 97.88 59 SER B O 1
ATOM 3994 N N . TYR B 1 60 ? -14.922 27.344 -1.058 1 98.06 60 TYR B N 1
ATOM 3995 C CA . TYR B 1 60 ? -14.578 26.359 -0.036 1 98.06 60 TYR B CA 1
ATOM 3996 C C . TYR B 1 60 ? -14.664 26.969 1.357 1 98.06 60 TYR B C 1
ATOM 3998 O O . TYR B 1 60 ? -14.711 26.234 2.355 1 98.06 60 TYR B O 1
ATOM 4006 N N . LEU B 1 61 ? -14.68 28.297 1.477 1 97.12 61 LEU B N 1
ATOM 4007 C CA . LEU B 1 61 ? -14.82 28.953 2.771 1 97.12 61 LEU B CA 1
ATOM 4008 C C . LEU B 1 61 ? -16.219 29.547 2.932 1 97.12 61 LEU B C 1
ATOM 4010 O O . LEU B 1 61 ? -16.5 30.234 3.92 1 97.12 61 LEU B O 1
ATOM 4014 N N . ASN B 1 62 ? -17.062 29.297 1.945 1 98 62 ASN B N 1
ATOM 4015 C CA . ASN B 1 62 ? -18.438 29.75 2.01 1 98 62 ASN B CA 1
ATOM 4016 C C . ASN B 1 62 ? -19.297 28.812 2.85 1 98 62 ASN B C 1
ATOM 4018 O O . ASN B 1 62 ? -19.906 27.875 2.318 1 98 62 ASN B O 1
ATOM 4022 N N . MET B 1 63 ? -19.453 29.141 4.117 1 98.38 63 MET B N 1
ATOM 4023 C CA . MET B 1 63 ? -20.125 28.266 5.082 1 98.38 63 MET B CA 1
ATOM 4024 C C . MET B 1 63 ? -21.594 28.062 4.699 1 98.38 63 MET B C 1
ATOM 4026 O O . MET B 1 63 ? -22.109 26.953 4.82 1 98.38 63 MET B O 1
ATOM 4030 N N . VAL B 1 64 ? -22.219 29.078 4.27 1 97.75 64 VAL B N 1
ATOM 4031 C CA . VAL B 1 64 ? -23.641 29.047 3.934 1 97.75 64 VAL B CA 1
ATOM 4032 C C . VAL B 1 64 ? -23.875 28.109 2.752 1 97.75 64 VAL B C 1
ATOM 4034 O O . VAL B 1 64 ? -24.797 27.281 2.768 1 97.75 64 VAL B O 1
ATOM 4037 N N . ALA B 1 65 ? -23.047 28.203 1.764 1 98.5 65 ALA B N 1
ATOM 4038 C CA . ALA B 1 65 ? -23.172 27.344 0.595 1 98.5 65 ALA B CA 1
ATOM 4039 C C . ALA B 1 65 ? -23 25.875 0.981 1 98.5 65 ALA B C 1
ATOM 4041 O O . ALA B 1 65 ? -23.734 25.016 0.488 1 98.5 65 ALA B O 1
ATOM 4042 N N . ILE B 1 66 ? -22.078 25.609 1.825 1 98.81 66 ILE B N 1
ATOM 4043 C CA . ILE B 1 66 ? -21.781 24.234 2.23 1 98.81 66 ILE B CA 1
ATOM 4044 C C . ILE B 1 66 ? -22.953 23.672 3.025 1 98.81 66 ILE B C 1
ATOM 4046 O O . ILE B 1 66 ? -23.391 22.547 2.77 1 98.81 66 ILE B O 1
ATOM 4050 N N . ILE B 1 67 ? -23.484 24.438 3.955 1 98.62 67 ILE B N 1
ATOM 4051 C CA . ILE B 1 67 ? -24.594 24 4.781 1 98.62 67 ILE B CA 1
ATOM 4052 C C . ILE B 1 67 ? -25.828 23.797 3.91 1 98.62 67 ILE B C 1
ATOM 4054 O O . ILE B 1 67 ? -26.578 22.828 4.109 1 98.62 67 ILE B O 1
ATOM 4058 N N . THR B 1 68 ? -26 24.656 2.977 1 98.56 68 THR B N 1
ATOM 4059 C CA . THR B 1 68 ? -27.125 24.547 2.059 1 98.56 68 THR B CA 1
ATOM 4060 C C . THR B 1 68 ? -27.078 23.219 1.301 1 98.56 68 THR B C 1
ATOM 4062 O O . THR B 1 68 ? -28.078 22.531 1.182 1 98.56 68 THR B O 1
ATOM 4065 N N . VAL B 1 69 ? -25.906 22.859 0.785 1 98.75 69 VAL B N 1
ATOM 4066 C CA . VAL B 1 69 ? -25.75 21.609 0.058 1 98.75 69 VAL B CA 1
ATOM 4067 C C . VAL B 1 69 ? -26 20.438 0.999 1 98.75 69 VAL B C 1
ATOM 4069 O O . VAL B 1 69 ? -26.656 19.453 0.628 1 98.75 69 VAL B O 1
ATOM 4072 N N . ALA B 1 70 ? -25.438 20.484 2.174 1 98.81 70 ALA B N 1
ATOM 4073 C CA . ALA B 1 70 ? -25.594 19.406 3.145 1 98.81 70 ALA B CA 1
ATOM 4074 C C . ALA B 1 70 ? -27.062 19.141 3.436 1 98.81 70 ALA B C 1
ATOM 4076 O O . ALA B 1 70 ? -27.5 17.984 3.482 1 98.81 70 ALA B O 1
ATOM 4077 N N . ILE B 1 71 ? -27.812 20.203 3.643 1 98.38 71 ILE B N 1
ATOM 4078 C CA . ILE B 1 71 ? -29.234 20.078 3.939 1 98.38 71 ILE B CA 1
ATOM 4079 C C . ILE B 1 71 ? -29.984 19.547 2.717 1 98.38 71 ILE B C 1
ATOM 4081 O O . ILE B 1 71 ? -30.797 18.625 2.832 1 98.38 71 ILE B O 1
ATOM 4085 N N . ALA B 1 72 ? -29.641 20.078 1.557 1 98.19 72 ALA B N 1
ATOM 4086 C CA . ALA B 1 72 ? -30.328 19.719 0.319 1 98.19 72 ALA B CA 1
ATOM 4087 C C . ALA B 1 72 ? -30.141 18.234 0.002 1 98.19 72 ALA B C 1
ATOM 4089 O O . ALA B 1 72 ? -31.047 17.594 -0.548 1 98.19 72 ALA B O 1
ATOM 4090 N N . CYS B 1 73 ? -29.016 17.688 0.297 1 97.81 73 CYS B N 1
ATOM 4091 C CA . CYS B 1 73 ? -28.734 16.297 -0.046 1 97.81 73 CYS B CA 1
ATOM 4092 C C . CYS B 1 73 ? -29 15.383 1.138 1 97.81 73 CYS B C 1
ATOM 4094 O O . CYS B 1 73 ? -28.797 14.164 1.045 1 97.81 73 CYS B O 1
ATOM 4096 N N . ASN B 1 74 ? -29.391 15.914 2.27 1 98 74 ASN B N 1
ATOM 4097 C CA . ASN B 1 74 ? -29.719 15.164 3.479 1 98 74 ASN B CA 1
ATOM 4098 C C . ASN B 1 74 ? -28.484 14.461 4.043 1 98 74 ASN B C 1
ATOM 4100 O O . ASN B 1 74 ? -28.547 13.289 4.422 1 98 74 ASN B O 1
ATOM 4104 N N . ALA B 1 75 ? -27.359 15.078 3.92 1 98.62 75 ALA B N 1
ATOM 4105 C CA . ALA B 1 75 ? -26.172 14.547 4.586 1 98.62 75 ALA B CA 1
ATOM 4106 C C . ALA B 1 75 ? -26.312 14.617 6.102 1 98.62 75 ALA B C 1
ATOM 4108 O O . ALA B 1 75 ? -26.75 15.633 6.645 1 98.62 75 ALA B O 1
ATOM 4109 N N . GLN B 1 76 ? -25.891 13.578 6.742 1 98.69 76 GLN B N 1
ATOM 4110 C CA . GLN B 1 76 ? -26 13.516 8.195 1 98.69 76 GLN B CA 1
ATOM 4111 C C . GLN B 1 76 ? -24.781 14.141 8.875 1 98.69 76 GLN B C 1
ATOM 4113 O O . GLN B 1 76 ? -24.859 14.547 10.031 1 98.69 76 GLN B O 1
ATOM 4118 N N . ALA B 1 77 ? -23.719 14.172 8.164 1 98.88 77 ALA B N 1
ATOM 4119 C CA . ALA B 1 77 ? -22.469 14.648 8.734 1 98.88 77 ALA B CA 1
ATOM 4120 C C . ALA B 1 77 ? -21.594 15.328 7.676 1 98.88 77 ALA B C 1
ATOM 4122 O O . ALA B 1 77 ? -21.812 15.141 6.477 1 98.88 77 ALA B O 1
ATOM 4123 N N . ILE B 1 78 ? -20.656 16.156 8.117 1 98.94 78 ILE B N 1
ATOM 4124 C CA . ILE B 1 78 ? -19.688 16.844 7.27 1 98.94 78 ILE B CA 1
ATOM 4125 C C . ILE B 1 78 ? -18.266 16.5 7.742 1 98.94 78 ILE B C 1
ATOM 4127 O O . ILE B 1 78 ? -17.938 16.703 8.914 1 98.94 78 ILE B O 1
ATOM 4131 N N . HIS B 1 79 ? -17.5 15.914 6.918 1 98.94 79 HIS B N 1
ATOM 4132 C CA . HIS B 1 79 ? -16.078 15.75 7.172 1 98.94 79 HIS B CA 1
ATOM 4133 C C . HIS B 1 79 ? -15.273 16.906 6.586 1 98.94 79 HIS B C 1
ATOM 4135 O O . HIS B 1 79 ? -15.258 17.094 5.367 1 98.94 79 HIS B O 1
ATOM 4141 N N . PRO B 1 80 ? -14.516 17.594 7.391 1 98.5 80 PRO B N 1
ATOM 4142 C CA . PRO B 1 80 ? -13.867 18.812 6.898 1 98.5 80 PRO B CA 1
ATOM 4143 C C . PRO B 1 80 ? -12.453 18.562 6.367 1 98.5 80 PRO B C 1
ATOM 4145 O O . PRO B 1 80 ? -11.852 19.438 5.762 1 98.5 80 PRO B O 1
ATOM 4148 N N . GLY B 1 81 ? -11.898 17.344 6.52 1 98 81 GLY B N 1
ATOM 4149 C CA . GLY B 1 81 ? -10.5 17.109 6.188 1 98 81 GLY B CA 1
ATOM 4150 C C . GLY B 1 81 ? -9.547 17.969 6.984 1 98 81 GLY B C 1
ATOM 4151 O O . GLY B 1 81 ? -9.617 18.016 8.211 1 98 81 GLY B O 1
ATOM 4152 N N . TYR B 1 82 ? -8.602 18.516 6.332 1 96.06 82 TYR B N 1
ATOM 4153 C CA . TYR B 1 82 ? -7.719 19.516 6.926 1 96.06 82 TYR B CA 1
ATOM 4154 C C . TYR B 1 82 ? -7.629 20.766 6.043 1 96.06 82 TYR B C 1
ATOM 4156 O O . TYR B 1 82 ? -7.891 20.703 4.84 1 96.06 82 TYR B O 1
ATOM 4164 N N . GLY B 1 83 ? -7.309 21.875 6.73 1 92.06 83 GLY B N 1
ATOM 4165 C CA . GLY B 1 83 ? -7.352 23.141 6.023 1 92.06 83 GLY B CA 1
ATOM 4166 C C . GLY B 1 83 ? -8.758 23.688 5.867 1 92.06 83 GLY B C 1
ATOM 4167 O O . GLY B 1 83 ? -9.727 23.078 6.332 1 92.06 83 GLY B O 1
ATOM 4168 N N . LEU B 1 84 ? -8.844 24.922 5.352 1 95.69 84 LEU B N 1
ATOM 4169 C CA . LEU B 1 84 ? -10.125 25.562 5.062 1 95.69 84 LEU B CA 1
ATOM 4170 C C . LEU B 1 84 ? -10.953 25.719 6.336 1 95.69 84 LEU B C 1
ATOM 4172 O O . LEU B 1 84 ? -10.523 26.391 7.281 1 95.69 84 LEU B O 1
ATOM 4176 N N . LEU B 1 85 ? -12.102 25 6.418 1 96.38 85 LEU B N 1
ATOM 4177 C CA . LEU B 1 85 ? -12.992 25.266 7.543 1 96.38 85 LEU B CA 1
ATOM 4178 C C . LEU B 1 85 ? -12.812 24.203 8.625 1 96.38 85 LEU B C 1
ATOM 4180 O O . LEU B 1 85 ? -13.609 24.125 9.562 1 96.38 85 LEU B O 1
ATOM 4184 N N . SER B 1 86 ? -11.758 23.422 8.602 1 97.06 86 SER B N 1
ATOM 4185 C CA . SER B 1 86 ? -11.594 22.25 9.453 1 97.06 86 SER B CA 1
ATOM 4186 C C . SER B 1 86 ? -11.398 22.641 10.914 1 97.06 86 SER B C 1
ATOM 4188 O O . SER B 1 86 ? -11.656 21.828 11.812 1 97.06 86 SER B O 1
ATOM 4190 N N . GLU B 1 87 ? -10.969 23.859 11.141 1 93.44 87 GLU B N 1
ATOM 4191 C CA . GLU B 1 87 ? -10.773 24.328 12.516 1 93.44 87 GLU B CA 1
ATOM 4192 C C . GLU B 1 87 ? -11.539 25.625 12.766 1 93.44 87 GLU B C 1
ATOM 4194 O O . GLU B 1 87 ? -11.094 26.469 13.547 1 93.44 87 GLU B O 1
ATOM 4199 N N . ASN B 1 88 ? -12.602 25.812 12.039 1 95.62 88 ASN B N 1
ATOM 4200 C CA . ASN B 1 88 ? -13.414 27.016 12.172 1 95.62 88 ASN B CA 1
ATOM 4201 C C . ASN B 1 88 ? -14.578 26.797 13.141 1 95.62 88 ASN B C 1
ATOM 4203 O O . ASN B 1 88 ? -15.555 26.141 12.797 1 95.62 88 ASN B O 1
ATOM 4207 N N . ALA B 1 89 ? -14.516 27.469 14.281 1 96.56 89 ALA B N 1
ATOM 4208 C CA . ALA B 1 89 ? -15.508 27.266 15.336 1 96.56 89 ALA B CA 1
ATOM 4209 C C . ALA B 1 89 ? -16.891 27.75 14.883 1 96.56 89 ALA B C 1
ATOM 4211 O O . ALA B 1 89 ? -17.906 27.156 15.242 1 96.56 89 ALA B O 1
ATOM 4212 N N . LYS B 1 90 ? -16.906 28.828 14.156 1 96.94 90 LYS B N 1
ATOM 4213 C CA . LYS B 1 90 ? -18.188 29.359 13.672 1 96.94 90 LYS B CA 1
ATOM 4214 C C . LYS B 1 90 ? -18.875 28.359 12.758 1 96.94 90 LYS B C 1
ATOM 4216 O O . LYS B 1 90 ? -20.094 28.172 12.836 1 96.94 90 LYS B O 1
ATOM 4221 N N . PHE B 1 91 ? -18.172 27.781 11.898 1 98.31 91 PHE B N 1
ATOM 4222 C CA . PHE B 1 91 ? -18.719 26.781 10.984 1 98.31 91 PHE B CA 1
ATOM 4223 C C . PHE B 1 91 ? -19.281 25.594 11.758 1 98.31 91 PHE B C 1
ATOM 4225 O O . PHE B 1 91 ? -20.359 25.094 11.445 1 98.31 91 PHE B O 1
ATOM 4232 N N . VAL B 1 92 ? -18.531 25.109 12.719 1 98.5 92 VAL B N 1
ATOM 4233 C CA . VAL B 1 92 ? -18.969 23.984 13.539 1 98.5 92 VAL B CA 1
ATOM 4234 C C . VAL B 1 92 ? -20.266 24.328 14.258 1 98.5 92 VAL B C 1
ATOM 4236 O O . VAL B 1 92 ? -21.188 23.516 14.32 1 98.5 92 VAL B O 1
ATOM 4239 N N . SER B 1 93 ? -20.312 25.531 14.812 1 98.25 93 SER B N 1
ATOM 4240 C CA . SER B 1 93 ? -21.531 25.984 15.477 1 98.25 93 SER B CA 1
ATOM 4241 C C . SER B 1 93 ? -22.719 25.984 14.523 1 98.25 93 SER B C 1
ATOM 4243 O O . SER B 1 93 ? -23.828 25.609 14.906 1 98.25 93 SER B O 1
ATOM 4245 N N . LEU B 1 94 ? -22.469 26.422 13.312 1 98.19 94 LEU B N 1
ATOM 4246 C CA . LEU B 1 94 ? -23.516 26.422 12.297 1 98.19 94 LEU B CA 1
ATOM 4247 C C . LEU B 1 94 ? -24 25 12.016 1 98.19 94 LEU B C 1
ATOM 4249 O O . LEU B 1 94 ? -25.203 24.766 11.859 1 98.19 94 LEU B O 1
ATOM 4253 N N . CYS B 1 95 ? -23.078 24.078 11.859 1 98.56 95 CYS B N 1
ATOM 4254 C CA . CYS B 1 95 ? -23.453 22.672 11.672 1 98.56 95 CYS B CA 1
ATOM 4255 C C . CYS B 1 95 ? -24.344 22.188 12.805 1 98.56 95 CYS B C 1
ATOM 4257 O O . CYS B 1 95 ? -25.375 21.562 12.555 1 98.56 95 CYS B O 1
ATOM 4259 N N . GLU B 1 96 ? -23.938 22.484 14 1 97.25 96 GLU B N 1
ATOM 4260 C CA . GLU B 1 96 ? -24.688 22.078 15.188 1 97.25 96 GLU B CA 1
ATOM 4261 C C . GLU B 1 96 ? -26.094 22.641 15.172 1 97.25 96 GLU B C 1
ATOM 4263 O O . GLU B 1 96 ? -27.062 21.938 15.461 1 97.25 96 GLU B O 1
ATOM 4268 N N . LYS B 1 97 ? -26.234 23.828 14.859 1 97.5 97 LYS B N 1
ATOM 4269 C CA . LYS B 1 97 ? -27.531 24.5 14.82 1 97.5 97 LYS B CA 1
ATOM 4270 C C . LYS B 1 97 ? -28.422 23.891 13.75 1 97.5 97 LYS B C 1
ATOM 4272 O O . LYS B 1 97 ? -29.656 23.875 13.898 1 97.5 97 LYS B O 1
ATOM 4277 N N . CYS B 1 98 ? -27.828 23.438 12.703 1 97.94 98 CYS B N 1
ATOM 4278 C CA . CYS B 1 98 ? -28.578 22.859 11.594 1 97.94 98 CYS B CA 1
ATOM 4279 C C . CYS B 1 98 ? -28.75 21.359 11.781 1 97.94 98 CYS B C 1
ATOM 4281 O O . CYS B 1 98 ? -29.234 20.672 10.883 1 97.94 98 CYS B O 1
ATOM 4283 N N . ASN B 1 99 ? -28.312 20.844 12.891 1 97.38 99 ASN B N 1
ATOM 4284 C CA . ASN B 1 99 ? -28.422 19.438 13.242 1 97.38 99 ASN B CA 1
ATOM 4285 C C . ASN B 1 99 ? -27.656 18.562 12.266 1 97.38 99 ASN B C 1
ATOM 4287 O O . ASN B 1 99 ? -28.156 17.516 11.828 1 97.38 99 ASN B O 1
ATOM 4291 N N . ILE B 1 100 ? -26.562 19.016 11.789 1 98.5 100 ILE B N 1
ATOM 4292 C CA . ILE B 1 100 ? -25.594 18.266 11 1 98.5 100 ILE B CA 1
ATOM 4293 C C . ILE B 1 100 ? -24.375 17.953 11.852 1 98.5 100 ILE B C 1
ATOM 4295 O O . ILE B 1 100 ? -23.781 18.844 12.461 1 98.5 100 ILE B O 1
ATOM 4299 N N . VAL B 1 101 ? -23.953 16.719 11.922 1 98.69 101 VAL B N 1
ATOM 4300 C CA . VAL B 1 101 ? -22.812 16.328 12.742 1 98.69 101 VAL B CA 1
ATOM 4301 C C . VAL B 1 101 ? -21.516 16.781 12.062 1 98.69 101 VAL B C 1
ATOM 4303 O O . VAL B 1 101 ? -21.281 16.469 10.898 1 98.69 101 VAL B O 1
ATOM 4306 N N . PHE B 1 102 ? -20.812 17.625 12.734 1 98.69 102 PHE B N 1
ATOM 4307 C CA . PHE B 1 102 ? -19.453 17.938 12.305 1 98.69 102 PHE B CA 1
ATOM 4308 C C . PHE B 1 102 ? -18.484 16.844 12.734 1 98.69 102 PHE B C 1
ATOM 4310 O O . PHE B 1 102 ? -18.359 16.547 13.93 1 98.69 102 PHE B O 1
ATOM 4317 N N . ILE B 1 103 ? -17.812 16.188 11.82 1 98.81 103 ILE B N 1
ATOM 4318 C CA . ILE B 1 103 ? -16.859 15.148 12.156 1 98.81 103 ILE B CA 1
ATOM 4319 C C . ILE B 1 103 ? -15.555 15.773 12.648 1 98.81 103 ILE B C 1
ATOM 4321 O O . ILE B 1 103 ? -14.625 15.992 11.867 1 98.81 103 ILE B O 1
ATOM 4325 N N . GLY B 1 104 ? -15.438 16 13.867 1 98 104 GLY B N 1
ATOM 4326 C CA . GLY B 1 104 ? -14.406 16.703 14.609 1 98 104 GLY B CA 1
ATOM 4327 C C . GLY B 1 104 ? -14.867 17.172 15.977 1 98 104 GLY B C 1
ATOM 4328 O O . GLY B 1 104 ? -15.938 16.781 16.453 1 98 104 GLY B O 1
ATOM 4329 N N . PRO B 1 105 ? -14.086 17.875 16.641 1 97.5 105 PRO B N 1
ATOM 4330 C CA . PRO B 1 105 ? -14.469 18.359 17.969 1 97.5 105 PRO B CA 1
ATOM 4331 C C . PRO B 1 105 ? -15.555 19.438 17.922 1 97.5 105 PRO B C 1
ATOM 4333 O O . PRO B 1 105 ? -15.883 19.922 16.844 1 97.5 105 PRO B O 1
ATOM 4336 N N . SER B 1 106 ? -16.078 19.75 19.047 1 97.31 106 SER B N 1
ATOM 4337 C CA . SER B 1 106 ? -17.125 20.75 19.156 1 97.31 106 SER B CA 1
ATOM 4338 C C . SER B 1 106 ? -16.594 22.141 18.891 1 97.31 106 SER B C 1
ATOM 4340 O O . SER B 1 106 ? -15.375 22.375 18.953 1 97.31 106 SER B O 1
ATOM 4342 N N . ALA B 1 107 ? -17.547 23.031 18.625 1 97.56 107 ALA B N 1
ATOM 4343 C CA . ALA B 1 107 ? -17.188 24.438 18.422 1 97.56 107 ALA B CA 1
ATOM 4344 C C . ALA B 1 107 ? -16.469 25 19.641 1 97.56 107 ALA B C 1
ATOM 4346 O O . ALA B 1 107 ? -15.516 25.781 19.5 1 97.56 107 ALA B O 1
ATOM 4347 N N . ASP B 1 108 ? -16.844 24.594 20.781 1 95.62 108 ASP B N 1
ATOM 4348 C CA . ASP B 1 108 ? -16.266 25.062 22.031 1 95.62 108 ASP B CA 1
ATOM 4349 C C . ASP B 1 108 ? -14.797 24.641 22.156 1 95.62 108 ASP B C 1
ATOM 4351 O O . ASP B 1 108 ? -13.938 25.469 22.484 1 95.62 108 ASP B O 1
ATOM 4355 N N . ILE B 1 109 ? -14.547 23.406 21.891 1 95.12 109 ILE B N 1
ATOM 4356 C CA . ILE B 1 109 ? -13.188 22.875 21.984 1 95.12 109 ILE B CA 1
ATOM 4357 C C . ILE B 1 109 ? -12.289 23.578 20.969 1 95.12 109 ILE B C 1
ATOM 4359 O O . ILE B 1 109 ? -11.172 23.969 21.297 1 95.12 109 ILE B O 1
ATOM 4363 N N . ILE B 1 110 ? -12.812 23.734 19.719 1 95.56 110 ILE B N 1
ATOM 4364 C CA . ILE B 1 110 ? -12.039 24.359 18.672 1 95.56 110 ILE B CA 1
ATOM 4365 C C . ILE B 1 110 ? -11.727 25.812 19.047 1 95.56 110 ILE B C 1
ATOM 4367 O O . ILE B 1 110 ? -10.594 26.266 18.875 1 95.56 110 ILE B O 1
ATOM 4371 N N . SER B 1 111 ? -12.656 26.453 19.594 1 93.38 111 SER B N 1
ATOM 4372 C CA . SER B 1 111 ? -12.469 27.844 20.016 1 93.38 111 SER B CA 1
ATOM 4373 C C . SER B 1 111 ? -11.445 27.953 21.141 1 93.38 111 SER B C 1
ATOM 4375 O O . SER B 1 111 ? -10.547 28.781 21.078 1 93.38 111 SER B O 1
ATOM 4377 N N . LYS B 1 112 ? -11.555 27.125 22.125 1 89.94 112 LYS B N 1
ATOM 4378 C CA . LYS B 1 112 ? -10.68 27.172 23.281 1 89.94 112 LYS B CA 1
ATOM 4379 C C . LYS B 1 112 ? -9.242 26.844 22.906 1 89.94 112 LYS B C 1
ATOM 4381 O O . LYS B 1 112 ? -8.305 27.5 23.375 1 89.94 112 LYS B O 1
ATOM 4386 N N . MET B 1 113 ? -9.062 25.891 22.062 1 89.88 113 MET B N 1
ATOM 4387 C CA . MET B 1 113 ? -7.723 25.438 21.703 1 89.88 113 MET B CA 1
ATOM 4388 C C . MET B 1 113 ? -7.121 26.328 20.625 1 89.88 113 MET B C 1
ATOM 4390 O O . MET B 1 113 ? -5.902 26.375 20.453 1 89.88 113 MET B O 1
ATOM 4394 N N . GLY B 1 114 ? -8.023 26.953 19.875 1 83.62 114 GLY B N 1
ATOM 4395 C CA . GLY B 1 114 ? -7.555 27.875 18.844 1 83.62 114 GLY B CA 1
ATOM 4396 C C . GLY B 1 114 ? -6.984 29.156 19.422 1 83.62 114 GLY B C 1
ATOM 4397 O O . GLY B 1 114 ? -6.172 29.828 18.781 1 83.62 114 GLY B O 1
ATOM 4398 N N . ASP B 1 115 ? -7.359 29.469 20.594 1 81 115 ASP B N 1
ATOM 4399 C CA . ASP B 1 115 ? -6.816 30.609 21.344 1 81 115 ASP B CA 1
ATOM 4400 C C . ASP B 1 115 ? -5.527 30.234 22.062 1 81 115 ASP B C 1
ATOM 4402 O O . ASP B 1 115 ? -5.562 29.578 23.094 1 81 115 ASP B O 1
ATOM 4406 N N . LYS B 1 116 ? -4.453 30.719 21.578 1 75.5 116 LYS B N 1
ATOM 4407 C CA . LYS B 1 116 ? -3.141 30.297 22.047 1 75.5 116 LYS B CA 1
ATOM 4408 C C . LYS B 1 116 ? -2.967 30.594 23.531 1 75.5 116 LYS B C 1
ATOM 4410 O O . LYS B 1 116 ? -2.346 29.828 24.266 1 75.5 116 LYS B O 1
ATOM 4415 N N . ASP B 1 117 ? -3.426 31.75 23.938 1 76.06 117 ASP B N 1
ATOM 4416 C CA . ASP B 1 117 ? -3.32 32.125 25.344 1 76.06 117 ASP B CA 1
ATOM 4417 C C . ASP B 1 117 ? -4.145 31.172 26.219 1 76.06 117 ASP B C 1
ATOM 4419 O O . ASP B 1 117 ? -3.686 30.75 27.281 1 76.06 117 ASP B O 1
ATOM 4423 N N . ASN B 1 118 ? -5.316 30.953 25.797 1 82.06 118 ASN B N 1
ATOM 4424 C CA . ASN B 1 118 ? -6.172 30.016 26.516 1 82.06 118 ASN B CA 1
ATOM 4425 C C . ASN B 1 118 ? -5.566 28.609 26.562 1 82.06 118 ASN B C 1
ATOM 4427 O O . ASN B 1 118 ? -5.598 27.953 27.594 1 82.06 118 ASN B O 1
ATOM 4431 N N . ALA B 1 119 ? -5.105 28.188 25.453 1 85.62 119 ALA B N 1
ATOM 4432 C CA . ALA B 1 119 ? -4.504 26.859 25.375 1 85.62 119 ALA B CA 1
ATOM 4433 C C . ALA B 1 119 ? -3.316 26.734 26.328 1 85.62 119 ALA B C 1
ATOM 4435 O O . ALA B 1 119 ? -3.182 25.719 27.031 1 85.62 119 ALA B O 1
ATOM 4436 N N . ARG B 1 120 ? -2.498 27.734 26.359 1 84.88 120 ARG B N 1
ATOM 4437 C CA . ARG B 1 120 ? -1.318 27.734 27.219 1 84.88 120 ARG B CA 1
ATOM 4438 C C . ARG B 1 120 ? -1.711 27.672 28.688 1 84.88 120 ARG B C 1
ATOM 4440 O O . ARG B 1 120 ? -1.117 26.906 29.469 1 84.88 120 ARG B O 1
ATOM 4447 N N . ARG B 1 121 ? -2.609 28.438 29.062 1 86.5 121 ARG B N 1
ATOM 4448 C CA . ARG B 1 121 ? -3.076 28.453 30.438 1 86.5 121 ARG B CA 1
ATOM 4449 C C . ARG B 1 121 ? -3.648 27.109 30.844 1 86.5 121 ARG B C 1
ATOM 4451 O O . ARG B 1 121 ? -3.396 26.625 31.938 1 86.5 121 ARG B O 1
ATOM 4458 N N . MET B 1 122 ? -4.426 26.594 29.953 1 89.31 122 MET B N 1
ATOM 4459 C CA . MET B 1 122 ? -5.012 25.281 30.219 1 89.31 122 MET B CA 1
ATOM 4460 C C . MET B 1 122 ? -3.93 24.234 30.422 1 89.31 122 MET B C 1
ATOM 4462 O O . MET B 1 122 ? -4.051 23.375 31.297 1 89.31 122 MET B O 1
ATOM 4466 N N . MET B 1 123 ? -2.922 24.312 29.609 1 90.88 123 MET B N 1
ATOM 4467 C CA . MET B 1 123 ? -1.829 23.344 29.703 1 90.88 123 MET B CA 1
ATOM 4468 C C . MET B 1 123 ? -1.058 2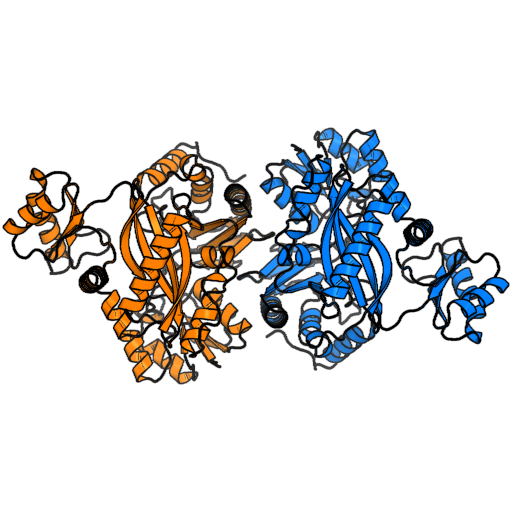3.531 31.016 1 90.88 123 MET B C 1
ATOM 4470 O O . MET B 1 123 ? -0.69 22.547 31.656 1 90.88 123 MET B O 1
ATOM 4474 N N . GLN B 1 124 ? -0.84 24.75 31.359 1 89.56 124 GLN B N 1
ATOM 4475 C CA . GLN B 1 124 ? -0.173 25.031 32.625 1 89.56 124 GLN B CA 1
ATOM 4476 C C . GLN B 1 124 ? -0.966 24.469 33.812 1 89.56 124 GLN B C 1
ATOM 4478 O O . GLN B 1 124 ? -0.395 23.844 34.688 1 89.56 124 GLN B O 1
ATOM 4483 N N . ASN B 1 125 ? -2.209 24.656 33.75 1 91.25 125 ASN B N 1
ATOM 4484 C CA . ASN B 1 125 ? -3.082 24.156 34.812 1 91.25 125 ASN B CA 1
ATOM 4485 C C . ASN B 1 125 ? -3.066 22.641 34.875 1 91.25 125 ASN B C 1
ATOM 4487 O O . ASN B 1 125 ? -3.26 22.047 35.938 1 91.25 125 ASN B O 1
ATOM 4491 N N . ALA B 1 126 ? -2.865 22.047 33.781 1 92.25 126 ALA B N 1
ATOM 4492 C CA . ALA B 1 126 ? -2.84 20.594 33.688 1 92.25 126 ALA B CA 1
ATOM 4493 C C . ALA B 1 126 ? -1.433 20.062 33.938 1 92.25 126 ALA B C 1
ATOM 4495 O O . ALA B 1 126 ? -1.183 18.859 33.781 1 92.25 126 ALA B O 1
ATOM 4496 N N . SER B 1 127 ? -0.441 20.891 34.219 1 92.19 127 SER B N 1
ATOM 4497 C CA . SER B 1 127 ? 0.949 20.547 34.469 1 92.19 127 SER B CA 1
ATOM 4498 C C . SER B 1 127 ? 1.62 19.953 33.25 1 92.19 127 SER B C 1
ATOM 4500 O O . SER B 1 127 ? 2.383 18.984 33.344 1 92.19 127 SER B O 1
ATOM 4502 N N . VAL B 1 128 ? 1.154 20.391 32.156 1 93.06 128 VAL B N 1
ATOM 4503 C CA . VAL B 1 128 ? 1.822 20.078 30.891 1 93.06 128 VAL B CA 1
ATOM 4504 C C . VAL B 1 128 ? 2.939 21.094 30.641 1 93.06 128 VAL B C 1
ATOM 4506 O O . VAL B 1 128 ? 2.734 22.297 30.766 1 93.06 128 VAL B O 1
ATOM 4509 N N . PRO B 1 129 ? 4.113 20.625 30.359 1 92.06 129 PRO B N 1
ATOM 4510 C CA . PRO B 1 129 ? 5.207 21.562 30.094 1 92.06 129 PRO B CA 1
ATOM 4511 C C . PRO B 1 129 ? 4.914 22.484 28.906 1 92.06 129 PRO B C 1
ATOM 4513 O O . PRO B 1 129 ? 4.574 22.016 27.828 1 92.06 129 PRO B O 1
ATOM 4516 N N . VAL B 1 130 ? 5.055 23.734 29.094 1 91.62 130 VAL B N 1
ATOM 4517 C CA . VAL B 1 130 ? 4.875 24.734 28.047 1 91.62 130 VAL B CA 1
ATOM 4518 C C . VAL B 1 130 ? 6.164 25.531 27.859 1 91.62 130 VAL B C 1
ATOM 4520 O O . VAL B 1 130 ? 7.02 25.547 28.75 1 91.62 130 VAL B O 1
ATOM 4523 N N . ILE B 1 131 ? 6.266 26.125 26.734 1 87.31 131 ILE B N 1
ATOM 4524 C CA . ILE B 1 131 ? 7.434 26.953 26.484 1 87.31 131 ILE B CA 1
ATOM 4525 C C . ILE B 1 131 ? 7.449 28.125 27.484 1 87.31 131 ILE B C 1
ATOM 4527 O O . ILE B 1 131 ? 6.449 28.828 27.641 1 87.31 131 ILE B O 1
ATOM 4531 N N . PRO B 1 132 ? 8.57 28.234 28.062 1 85.5 132 PRO B N 1
ATOM 4532 C CA . PRO B 1 132 ? 8.625 29.375 28.969 1 85.5 132 PRO B CA 1
ATOM 4533 C C . PRO B 1 132 ? 8.336 30.703 28.266 1 85.5 132 PRO B C 1
ATOM 4535 O O . PRO B 1 132 ? 8.844 30.953 27.172 1 85.5 132 PRO B O 1
ATOM 4538 N N . GLY B 1 133 ? 7.441 31.422 28.828 1 84.81 133 GLY B N 1
ATOM 4539 C CA . GLY B 1 133 ? 7.031 32.656 28.203 1 84.81 133 GLY B CA 1
ATOM 4540 C C . GLY B 1 133 ? 6.176 33.531 29.094 1 84.81 133 GLY B C 1
ATOM 4541 O O . GLY B 1 133 ? 6.086 33.281 30.312 1 84.81 133 GLY B O 1
ATOM 4542 N N . SER B 1 134 ? 5.754 34.656 28.438 1 81.5 134 SER B N 1
ATOM 4543 C CA . SER B 1 134 ? 4.961 35.594 29.219 1 81.5 134 SER B CA 1
ATOM 4544 C C . SER B 1 134 ? 3.537 35.688 28.672 1 81.5 134 SER B C 1
ATOM 4546 O O . SER B 1 134 ? 3.254 35.25 27.562 1 81.5 134 SER B O 1
ATOM 4548 N N . ASP B 1 135 ? 2.693 36.125 29.516 1 78.5 135 ASP B N 1
ATOM 4549 C CA . ASP B 1 135 ? 1.425 36.625 29 1 78.5 135 ASP B CA 1
ATOM 4550 C C . ASP B 1 135 ? 1.626 37.938 28.219 1 78.5 135 ASP B C 1
ATOM 4552 O O . ASP B 1 135 ? 2.76 38.375 28.031 1 78.5 135 ASP B O 1
ATOM 4556 N N . ILE B 1 136 ? 0.484 38.438 27.688 1 79.25 136 ILE B N 1
ATOM 4557 C CA . ILE B 1 136 ? 0.547 39.719 26.938 1 79.25 136 ILE B CA 1
ATOM 4558 C C . ILE B 1 136 ? 1.207 40.781 27.812 1 79.25 136 ILE B C 1
ATOM 4560 O O . ILE B 1 136 ? 0.852 40.938 28.969 1 79.25 136 ILE B O 1
ATOM 4564 N N . ILE B 1 137 ? 2.18 41.375 27.156 1 80.38 137 ILE B N 1
ATOM 4565 C CA . ILE B 1 137 ? 2.951 42.406 27.875 1 80.38 137 ILE B CA 1
ATOM 4566 C C . ILE B 1 137 ? 2.225 43.75 27.797 1 80.38 137 ILE B C 1
ATOM 4568 O O . ILE B 1 137 ? 2.014 44.281 26.719 1 80.38 137 ILE B O 1
ATOM 4572 N N . GLU B 1 138 ? 1.744 44.156 28.875 1 73.81 138 GLU B N 1
ATOM 4573 C CA . GLU B 1 138 ? 1.043 45.438 28.922 1 73.81 138 GLU B CA 1
ATOM 4574 C C . GLU B 1 138 ? 2.023 46.625 29 1 73.81 138 GLU B C 1
ATOM 4576 O O . GLU B 1 138 ? 1.802 47.656 28.406 1 73.81 138 GLU B O 1
ATOM 4581 N N . ASN B 1 139 ? 3.137 46.375 29.781 1 74.69 139 ASN B N 1
ATOM 4582 C CA . ASN B 1 139 ? 4.109 47.438 30.031 1 74.69 139 ASN B CA 1
ATOM 4583 C C . ASN B 1 139 ? 5.52 47 29.641 1 74.69 139 ASN B C 1
ATOM 4585 O O . ASN B 1 139 ? 6.027 46 30.141 1 74.69 139 ASN B O 1
ATOM 4589 N N . PRO B 1 140 ? 6.152 47.781 28.734 1 71 140 PRO B N 1
ATOM 4590 C CA . PRO B 1 140 ? 7.5 47.406 28.281 1 71 140 PRO B CA 1
ATOM 4591 C C . PRO B 1 140 ? 8.492 47.25 29.438 1 71 140 PRO B C 1
ATOM 4593 O O . PRO B 1 140 ? 9.422 46.469 29.344 1 71 140 PRO B O 1
ATOM 4596 N N . LYS B 1 141 ? 8.328 48.062 30.391 1 74.62 141 LYS B N 1
ATOM 4597 C CA . LYS B 1 141 ? 9.258 47.969 31.5 1 74.62 141 LYS B CA 1
ATOM 4598 C C . LYS B 1 141 ? 9.195 46.594 32.188 1 74.62 141 LYS B C 1
ATOM 4600 O O . LYS B 1 141 ? 10.227 46.031 32.562 1 74.62 141 LYS B O 1
ATOM 4605 N N . ASP B 1 142 ? 8.047 46.125 32.25 1 83.19 142 ASP B N 1
ATOM 4606 C CA . ASP B 1 142 ? 7.852 44.812 32.844 1 83.19 142 ASP B CA 1
ATOM 4607 C C . ASP B 1 142 ? 8.328 43.719 31.891 1 83.19 142 ASP B C 1
ATOM 4609 O O . ASP B 1 142 ? 8.641 42.594 32.312 1 83.19 142 ASP B O 1
ATOM 4613 N N . ALA B 1 143 ? 8.422 44.062 30.688 1 85.94 143 ALA B N 1
ATOM 4614 C CA . ALA B 1 143 ? 8.789 43.125 29.656 1 85.94 143 ALA B CA 1
ATOM 4615 C C . ALA B 1 143 ? 10.242 42.688 29.812 1 85.94 143 ALA B C 1
ATOM 4617 O O . ALA B 1 143 ? 10.578 41.5 29.594 1 85.94 143 ALA B O 1
ATOM 4618 N N . ILE B 1 144 ? 11.016 43.594 30.203 1 85.69 144 ILE B N 1
ATOM 4619 C CA . ILE B 1 144 ? 12.438 43.312 30.344 1 85.69 144 ILE B CA 1
ATOM 4620 C C . ILE B 1 144 ? 12.656 42.375 31.516 1 85.69 144 ILE B C 1
ATOM 4622 O O . ILE B 1 144 ? 13.477 41.438 31.438 1 85.69 144 ILE B O 1
ATOM 4626 N N . LYS B 1 145 ? 11.969 42.625 32.562 1 87.25 145 LYS B N 1
ATOM 4627 C CA . LYS B 1 145 ? 12.07 41.75 33.719 1 87.25 145 LYS B CA 1
ATOM 4628 C C . LYS B 1 145 ? 11.641 40.344 33.375 1 87.25 145 LYS B C 1
ATOM 4630 O O . LYS B 1 145 ? 12.312 39.375 33.75 1 87.25 145 LYS B O 1
ATOM 4635 N N . ILE B 1 146 ? 10.57 40.25 32.75 1 87.69 146 ILE B N 1
ATOM 4636 C CA . ILE B 1 146 ? 10.047 38.938 32.312 1 87.69 146 ILE B CA 1
ATOM 4637 C C . ILE B 1 146 ? 11.055 38.25 31.406 1 87.69 146 ILE B C 1
ATOM 4639 O O . ILE B 1 146 ? 11.297 37.062 31.531 1 87.69 146 ILE B O 1
ATOM 4643 N N . ALA B 1 147 ? 11.594 38.969 30.531 1 89.81 147 ALA B N 1
ATOM 4644 C CA . ALA B 1 147 ? 12.586 38.469 29.594 1 89.81 147 ALA B CA 1
ATOM 4645 C C . ALA B 1 147 ? 13.797 37.906 30.328 1 89.81 147 ALA B C 1
ATOM 4647 O O . ALA B 1 147 ? 14.32 36.844 29.969 1 89.81 147 ALA B O 1
ATOM 4648 N N . ASN B 1 148 ? 14.18 38.625 31.297 1 88.88 148 ASN B N 1
ATOM 4649 C CA . ASN B 1 148 ? 15.328 38.219 32.094 1 88.88 148 ASN B CA 1
ATOM 4650 C C . ASN B 1 148 ? 15.023 36.938 32.875 1 88.88 148 ASN B C 1
ATOM 4652 O O . ASN B 1 148 ? 15.891 36.094 33.062 1 88.88 148 ASN B O 1
ATOM 4656 N N . ASP B 1 149 ? 13.883 36.844 33.312 1 89.81 149 ASP B N 1
ATOM 4657 C CA . ASP B 1 149 ? 13.469 35.656 34.062 1 89.81 149 ASP B CA 1
ATOM 4658 C C . ASP B 1 149 ? 13.445 34.406 33.156 1 89.81 149 ASP B C 1
ATOM 4660 O O . ASP B 1 149 ? 13.812 33.312 33.562 1 89.81 149 ASP B O 1
ATOM 4664 N N . ILE B 1 150 ? 12.953 34.531 31.953 1 88 150 ILE B N 1
ATOM 4665 C CA . ILE B 1 150 ? 12.875 33.469 30.984 1 88 150 ILE B CA 1
ATOM 4666 C C . ILE B 1 150 ? 14.273 33.125 30.469 1 88 150 ILE B C 1
ATOM 4668 O O . ILE B 1 150 ? 14.609 31.938 30.312 1 88 150 ILE B O 1
ATOM 4672 N N . GLY B 1 151 ? 15.047 34.094 30.281 1 88.5 151 GLY B N 1
ATOM 4673 C CA . GLY B 1 151 ? 16.391 33.906 29.766 1 88.5 151 GLY B CA 1
ATOM 4674 C C . GLY B 1 151 ? 16.469 34.031 28.25 1 88.5 151 GLY B C 1
ATOM 4675 O O . GLY B 1 151 ? 15.602 33.5 27.547 1 88.5 151 GLY B O 1
ATOM 4676 N N . TYR B 1 152 ? 17.5 34.688 27.734 1 88.94 152 TYR B N 1
ATOM 4677 C CA . TYR B 1 152 ? 17.734 34.875 26.312 1 88.94 152 TYR B CA 1
ATOM 4678 C C . TYR B 1 152 ? 18.406 33.625 25.719 1 88.94 152 TYR B C 1
ATOM 4680 O O . TYR B 1 152 ? 19.094 32.875 26.422 1 88.94 152 TYR B O 1
ATOM 4688 N N . PRO B 1 153 ? 18.234 33.25 24.469 1 88.5 153 PRO B N 1
ATOM 4689 C CA . PRO B 1 153 ? 17.484 34 23.484 1 88.5 153 PRO B CA 1
ATOM 4690 C C . PRO B 1 153 ? 15.969 33.844 23.609 1 88.5 153 PRO B C 1
ATOM 4692 O O . PRO B 1 153 ? 15.508 32.875 24.203 1 88.5 153 PRO B O 1
ATOM 4695 N N . LEU B 1 154 ? 15.258 34.938 23.094 1 89.88 154 LEU B N 1
ATOM 4696 C CA . LEU B 1 154 ? 13.812 35 23.219 1 89.88 154 LEU B CA 1
ATOM 4697 C C . LEU B 1 154 ? 13.156 35.406 21.906 1 89.88 154 LEU B C 1
ATOM 4699 O O . LEU B 1 154 ? 13.82 35.938 21.016 1 89.88 154 LEU B O 1
ATOM 4703 N N . LEU B 1 155 ? 11.906 35 21.828 1 85.94 155 LEU B N 1
ATOM 4704 C CA . LEU B 1 155 ? 11.078 35.469 20.719 1 85.94 155 LEU B CA 1
ATOM 4705 C C . LEU B 1 155 ? 10 36.438 21.219 1 85.94 155 LEU B C 1
ATOM 4707 O O . LEU B 1 155 ? 9.312 36.156 22.203 1 85.94 155 LEU B O 1
ATOM 4711 N N . ILE B 1 156 ? 9.977 37.625 20.609 1 84.75 156 ILE B N 1
ATOM 4712 C CA . ILE B 1 156 ? 8.844 38.531 20.812 1 84.75 156 ILE B CA 1
ATOM 4713 C C . ILE B 1 156 ? 7.781 38.281 19.75 1 84.75 156 ILE B C 1
ATOM 4715 O O . ILE B 1 156 ? 8.078 38.312 18.547 1 84.75 156 ILE B O 1
ATOM 4719 N N . LYS B 1 157 ? 6.645 37.844 20.172 1 80.12 157 LYS B N 1
ATOM 4720 C CA . LYS B 1 157 ? 5.566 37.531 19.234 1 80.12 157 LYS B CA 1
ATOM 4721 C C . LYS B 1 157 ? 4.375 38.469 19.469 1 80.12 157 LYS B C 1
ATOM 4723 O O . LYS B 1 157 ? 4.004 38.75 20.609 1 80.12 157 LYS B O 1
ATOM 4728 N N . ALA B 1 158 ? 3.916 39 18.359 1 74.56 158 ALA B N 1
ATOM 4729 C CA . ALA B 1 158 ? 2.688 39.812 18.453 1 74.56 158 ALA B CA 1
ATOM 4730 C C . ALA B 1 158 ? 1.472 38.906 18.625 1 74.56 158 ALA B C 1
ATOM 4732 O O . ALA B 1 158 ? 1.404 37.812 18.047 1 74.56 158 ALA B O 1
ATOM 4733 N N . ARG B 1 159 ? 0.532 39.281 19.453 1 70.25 159 ARG B N 1
ATOM 4734 C CA . ARG B 1 159 ? -0.691 38.531 19.688 1 70.25 159 ARG B CA 1
ATOM 4735 C C . ARG B 1 159 ? -1.428 38.25 18.391 1 70.25 159 ARG B C 1
ATOM 4737 O O . ARG B 1 159 ? -1.891 37.125 18.156 1 70.25 159 ARG B O 1
ATOM 4744 N N . ALA B 1 160 ? -1.561 39.344 17.688 1 58.69 160 ALA B N 1
ATOM 4745 C CA . ALA B 1 160 ? -2.311 39.25 16.438 1 58.69 160 ALA B CA 1
ATOM 4746 C C . ALA B 1 160 ? -1.395 38.875 15.273 1 58.69 160 ALA B C 1
ATOM 4748 O O . ALA B 1 160 ? -1.78 39 14.109 1 58.69 160 ALA B O 1
ATOM 4749 N N . GLY B 1 161 ? -0.183 38.438 15.703 1 53.16 161 GLY B N 1
ATOM 4750 C CA . GLY B 1 161 ? 0.757 38.188 14.617 1 53.16 161 GLY B CA 1
ATOM 4751 C C . GLY B 1 161 ? 0.551 36.844 13.938 1 53.16 161 GLY B C 1
ATOM 4752 O O . GLY B 1 161 ? -0.011 35.938 14.531 1 53.16 161 GLY B O 1
ATOM 4753 N N . GLY B 1 162 ? 0.511 36.75 12.523 1 51.28 162 GLY B N 1
ATOM 4754 C CA . GLY B 1 162 ? 0.483 35.562 11.664 1 51.28 162 GLY B CA 1
ATOM 4755 C C . GLY B 1 162 ? 1.495 35.625 10.539 1 51.28 162 GLY B C 1
ATOM 4756 O O . GLY B 1 162 ? 1.974 36.719 10.18 1 51.28 162 GLY B O 1
ATOM 4757 N N . GLY B 1 163 ? 2.111 34.594 10.055 1 44.72 163 GLY B N 1
ATOM 4758 C CA . GLY B 1 163 ? 2.98 34.531 8.891 1 44.72 163 GLY B CA 1
ATOM 4759 C C . GLY B 1 163 ? 4.375 35.062 9.164 1 44.72 163 GLY B C 1
ATOM 4760 O O . GLY B 1 163 ? 5.008 35.656 8.281 1 44.72 163 GLY B O 1
ATOM 4761 N N . GLY B 1 164 ? 4.824 35.031 10.367 1 54.75 164 GLY B N 1
ATOM 4762 C CA . GLY B 1 164 ? 6.16 35.531 10.688 1 54.75 164 GLY B CA 1
ATOM 4763 C C . GLY B 1 164 ? 6.199 37 11.008 1 54.75 164 GLY B C 1
ATOM 4764 O O . GLY B 1 164 ? 7.203 37.5 11.516 1 54.75 164 GLY B O 1
ATOM 4765 N N . LYS B 1 165 ? 5.137 37.75 10.695 1 57.06 165 LYS B N 1
ATOM 4766 C CA . LYS B 1 165 ? 5.094 39.156 10.984 1 57.06 165 LYS B CA 1
ATOM 4767 C C . LYS B 1 165 ? 4.855 39.406 12.469 1 57.06 165 LYS B C 1
ATOM 4769 O O . LYS B 1 165 ? 4.012 38.75 13.086 1 57.06 165 LYS B O 1
ATOM 4774 N N . GLY B 1 166 ? 5.551 40.219 13.023 1 63.69 166 GLY B N 1
ATOM 4775 C CA . GLY B 1 166 ? 5.469 40.562 14.43 1 63.69 166 GLY B CA 1
ATOM 4776 C C . GLY B 1 166 ? 6.258 39.625 15.32 1 63.69 166 GLY B C 1
ATOM 4777 O O . GLY B 1 166 ? 5.926 39.438 16.5 1 63.69 166 GLY B O 1
ATOM 4778 N N . ILE B 1 167 ? 7.074 38.812 14.734 1 74.69 167 ILE B N 1
ATOM 4779 C CA . ILE B 1 167 ? 7.934 37.938 15.516 1 74.69 167 ILE B CA 1
ATOM 4780 C C . ILE B 1 167 ? 9.383 38.406 15.414 1 74.69 167 ILE B C 1
ATOM 4782 O O . ILE B 1 167 ? 9.875 38.688 14.312 1 74.69 167 ILE B O 1
ATOM 4786 N N . ARG B 1 168 ? 10.102 38.688 16.531 1 80.12 168 ARG B N 1
ATOM 4787 C CA . ARG B 1 168 ? 11.492 39.125 16.578 1 80.12 168 ARG B CA 1
ATOM 4788 C C . ARG B 1 168 ? 12.312 38.25 17.516 1 80.12 168 ARG B C 1
ATOM 4790 O O . ARG B 1 168 ? 11.867 37.938 18.625 1 80.12 168 ARG B O 1
ATOM 4797 N N . LEU B 1 169 ? 13.359 37.781 16.969 1 85.94 169 LEU B N 1
ATOM 4798 C CA . LEU B 1 169 ? 14.32 37.094 17.812 1 85.94 169 LEU B CA 1
ATOM 4799 C C . LEU B 1 169 ? 15.188 38.062 18.578 1 85.94 169 LEU B C 1
ATOM 4801 O O . LEU B 1 169 ? 15.68 39.031 18 1 85.94 169 LEU B O 1
ATOM 4805 N N . VAL B 1 170 ? 15.32 37.938 19.875 1 88.44 170 VAL B N 1
ATOM 4806 C CA . VAL B 1 170 ? 16.141 38.781 20.734 1 88.44 170 VAL B CA 1
ATOM 4807 C C . VAL B 1 170 ? 17.203 37.938 21.422 1 88.44 170 VAL B C 1
ATOM 4809 O O . VAL B 1 170 ? 16.891 37.062 22.234 1 88.44 170 VAL B O 1
ATOM 4812 N N . ASN B 1 171 ? 18.391 38.156 21.156 1 90.06 171 ASN B N 1
ATOM 4813 C CA . ASN B 1 171 ? 19.469 37.312 21.672 1 90.06 171 ASN B CA 1
ATOM 4814 C C . ASN B 1 171 ? 20 37.875 23 1 90.06 171 ASN B C 1
ATOM 4816 O O . ASN B 1 171 ? 20.578 37.125 23.781 1 90.06 171 ASN B O 1
ATOM 4820 N N . LYS B 1 172 ? 19.938 39.188 23.125 1 91.88 172 LYS B N 1
ATOM 4821 C CA . LYS B 1 172 ? 20.484 39.812 24.328 1 91.88 172 LYS B CA 1
ATOM 4822 C C . LYS B 1 172 ? 19.578 40.938 24.812 1 91.88 172 LYS B C 1
ATOM 4824 O O . LYS B 1 172 ? 18.766 41.469 24.062 1 91.88 172 LYS B O 1
ATOM 4829 N N . GLU B 1 173 ? 19.781 41.281 26.016 1 90.25 173 GLU B N 1
ATOM 4830 C CA . GLU B 1 173 ? 18.938 42.25 26.688 1 90.25 173 GLU B CA 1
ATOM 4831 C C . GLU B 1 173 ? 18.969 43.594 25.984 1 90.25 173 GLU B C 1
ATOM 4833 O O . GLU B 1 173 ? 17.953 44.281 25.891 1 90.25 173 GLU B O 1
ATOM 4838 N N . ASP B 1 174 ? 20.094 43.938 25.438 1 89.31 174 ASP B N 1
ATOM 4839 C CA . ASP B 1 174 ? 20.266 45.25 24.844 1 89.31 174 ASP B CA 1
ATOM 4840 C C . ASP B 1 174 ? 19.422 45.406 23.578 1 89.31 174 ASP B C 1
ATOM 4842 O O . ASP B 1 174 ? 19.156 46.531 23.141 1 89.31 174 ASP B O 1
ATOM 4846 N N . GLU B 1 175 ? 19.016 44.312 23.078 1 90.44 175 GLU B N 1
ATOM 4847 C CA . GLU B 1 175 ? 18.234 44.312 21.844 1 90.44 175 GLU B CA 1
ATOM 4848 C C . GLU B 1 175 ? 16.734 44.281 22.141 1 90.44 175 GLU B C 1
ATOM 4850 O O . GLU B 1 175 ? 15.922 44.531 21.25 1 90.44 175 GLU B O 1
ATOM 4855 N N . PHE B 1 176 ? 16.344 44.094 23.312 1 89.62 176 PHE B N 1
ATOM 4856 C CA . PHE B 1 176 ? 14.969 43.75 23.656 1 89.62 176 PHE B CA 1
ATOM 4857 C C . PHE B 1 176 ? 14.023 44.906 23.359 1 89.62 176 PHE B C 1
ATOM 4859 O O . PHE B 1 176 ? 12.992 44.719 22.688 1 89.62 176 PHE B O 1
ATOM 4866 N N . GLU B 1 177 ? 14.414 46.062 23.844 1 86.5 177 GLU B N 1
ATOM 4867 C CA . GLU B 1 177 ? 13.523 47.188 23.719 1 86.5 177 GLU B CA 1
ATOM 4868 C C . GLU B 1 177 ? 13.234 47.531 22.266 1 86.5 177 GLU B C 1
ATOM 4870 O O . GLU B 1 177 ? 12.086 47.75 21.875 1 86.5 177 GLU B O 1
ATOM 4875 N N . SER B 1 178 ? 14.305 47.562 21.516 1 88.62 178 SER B N 1
ATOM 4876 C CA . SER B 1 178 ? 14.148 47.844 20.109 1 88.62 178 SER B CA 1
ATOM 4877 C C . SER B 1 178 ? 13.32 46.781 19.391 1 88.62 178 SER B C 1
ATOM 4879 O O . SER B 1 178 ? 12.469 47.094 18.562 1 88.62 178 SER B O 1
ATOM 4881 N N . ALA B 1 179 ? 13.586 45.594 19.719 1 88.19 179 ALA B N 1
ATOM 4882 C CA . ALA B 1 179 ? 12.867 44.469 19.109 1 88.19 179 ALA B CA 1
ATOM 4883 C C . ALA B 1 179 ? 11.383 44.5 19.484 1 88.19 179 ALA B C 1
ATOM 4885 O O . ALA B 1 179 ? 10.516 44.25 18.656 1 88.19 179 ALA B O 1
ATOM 4886 N N . TYR B 1 180 ? 11.102 44.812 20.703 1 87.81 180 TYR B N 1
ATOM 4887 C CA . TYR B 1 180 ? 9.734 44.875 21.219 1 87.81 180 TYR B CA 1
ATOM 4888 C C . TYR B 1 180 ? 8.945 46 20.5 1 87.81 180 TYR B C 1
ATOM 4890 O O . TYR B 1 180 ? 7.824 45.75 20.047 1 87.81 180 TYR B O 1
ATOM 4898 N N . LEU B 1 181 ? 9.586 47.125 20.422 1 85.38 181 LEU B N 1
ATOM 4899 C CA . LEU B 1 181 ? 8.93 48.25 19.797 1 85.38 181 LEU B CA 1
ATOM 4900 C C . LEU B 1 181 ? 8.656 47.969 18.312 1 85.38 181 LEU B C 1
ATOM 4902 O O . LEU B 1 181 ? 7.594 48.344 17.797 1 85.38 181 LEU B O 1
ATOM 4906 N N . THR B 1 182 ? 9.617 47.406 17.766 1 86.75 182 THR B N 1
ATOM 4907 C CA . THR B 1 182 ? 9.469 47.094 16.344 1 86.75 182 THR B CA 1
ATOM 4908 C C . THR B 1 182 ? 8.352 46.062 16.141 1 86.75 182 THR B C 1
ATOM 4910 O O . THR B 1 182 ? 7.512 46.219 15.258 1 86.75 182 THR B O 1
ATOM 4913 N N . ALA B 1 183 ? 8.375 45.031 16.875 1 82.44 183 ALA B N 1
ATOM 4914 C CA . ALA B 1 183 ? 7.355 44 16.766 1 82.44 183 ALA B CA 1
ATOM 4915 C C . ALA B 1 183 ? 5.965 44.562 17.047 1 82.44 183 ALA B C 1
ATOM 4917 O O . ALA B 1 183 ? 5.008 44.25 16.328 1 82.44 183 ALA B O 1
ATOM 4918 N N . SER B 1 184 ? 5.906 45.375 18.078 1 84.06 184 SER B N 1
ATOM 4919 C CA . SER B 1 184 ? 4.641 45.969 18.484 1 84.06 184 SER B CA 1
ATOM 4920 C C . SER B 1 184 ? 4.117 46.906 17.406 1 84.06 184 SER B C 1
ATOM 4922 O O . SER B 1 184 ? 2.93 46.875 17.062 1 84.06 184 SER B O 1
ATOM 4924 N N . SER B 1 185 ? 4.988 47.688 16.891 1 84.94 185 SER B N 1
ATOM 4925 C CA . SER B 1 185 ? 4.613 48.656 15.859 1 84.94 185 SER B CA 1
ATOM 4926 C C . SER B 1 185 ? 4.176 47.969 14.578 1 84.94 185 SER B C 1
ATOM 4928 O O . SER B 1 185 ? 3.189 48.344 13.953 1 84.94 185 SER B O 1
ATOM 4930 N N . GLU B 1 186 ? 4.98 47 14.273 1 81.56 186 GLU B N 1
ATOM 4931 C CA . GLU B 1 186 ? 4.645 46.219 13.094 1 81.56 186 GLU B CA 1
ATOM 4932 C C . GLU B 1 186 ? 3.27 45.562 13.234 1 81.56 186 GLU B C 1
ATOM 4934 O O . GLU B 1 186 ? 2.473 45.562 12.289 1 81.56 186 GLU B O 1
ATOM 4939 N N . ALA B 1 187 ? 3.014 45 14.289 1 76.12 187 ALA B N 1
ATOM 4940 C CA . ALA B 1 187 ? 1.748 44.312 14.555 1 76.12 187 ALA B CA 1
ATOM 4941 C C . ALA B 1 187 ? 0.59 45.312 14.586 1 76.12 187 ALA B C 1
ATOM 4943 O O . ALA B 1 187 ? -0.498 45 14.078 1 76.12 187 ALA B O 1
ATOM 4944 N N . LYS B 1 188 ? 0.83 46.469 15.203 1 80.31 188 LYS B N 1
ATOM 4945 C CA . LYS B 1 188 ? -0.191 47.5 15.266 1 80.31 188 LYS B CA 1
ATOM 4946 C C . LYS B 1 188 ? -0.546 48 13.867 1 80.31 188 LYS B C 1
ATOM 4948 O O . LYS B 1 188 ? -1.723 48.219 13.547 1 80.31 188 LYS B O 1
ATOM 4953 N N . SER B 1 189 ? 0.471 48.156 13.102 1 78.31 189 SER B N 1
ATOM 4954 C CA . SER B 1 189 ? 0.276 48.625 11.734 1 78.31 189 SER B CA 1
ATOM 4955 C C . SER B 1 189 ? -0.414 47.594 10.875 1 78.31 189 SER B C 1
ATOM 4957 O O . SER B 1 189 ? -1.257 47.906 10.039 1 78.31 189 SER B O 1
ATOM 4959 N N . ALA B 1 190 ? 0.012 46.375 11.109 1 66.56 190 ALA B N 1
ATOM 4960 C CA . ALA B 1 190 ? -0.448 45.281 10.242 1 66.56 190 ALA B CA 1
ATOM 4961 C C . ALA B 1 190 ? -1.81 44.781 10.688 1 66.56 190 ALA B C 1
ATOM 4963 O O . ALA B 1 190 ? -2.639 44.406 9.859 1 66.56 190 ALA B O 1
ATOM 4964 N N . PHE B 1 191 ? -2.008 44.75 12.016 1 67.06 191 PHE B N 1
ATOM 4965 C CA . PHE B 1 191 ? -3.164 44 12.508 1 67.06 191 PHE B CA 1
ATOM 4966 C C . PHE B 1 191 ? -3.998 44.875 13.453 1 67.06 191 PHE B C 1
ATOM 4968 O O . PHE B 1 191 ? -5.043 44.438 13.938 1 67.06 191 PHE B O 1
ATOM 4975 N N . GLY B 1 192 ? -3.57 46.125 13.703 1 72.94 192 GLY B N 1
ATOM 4976 C CA . GLY B 1 192 ? -4.305 47.031 14.578 1 72.94 192 GLY B CA 1
ATOM 4977 C C . GLY B 1 192 ? -4.16 46.688 16.047 1 72.94 192 GLY B C 1
ATOM 4978 O O . GLY B 1 192 ? -4.879 47.219 16.891 1 72.94 192 GLY B O 1
ATOM 4979 N N . ASP B 1 193 ? -3.416 45.719 16.344 1 76.75 193 ASP B N 1
ATOM 4980 C CA . ASP B 1 193 ? -3.141 45.25 17.703 1 76.75 193 ASP B CA 1
ATOM 4981 C C . ASP B 1 193 ? -1.642 45.094 17.938 1 76.75 193 ASP B C 1
ATOM 4983 O O . ASP B 1 193 ? -1.014 44.219 17.359 1 76.75 193 ASP B O 1
ATOM 4987 N N . GLY B 1 194 ? -1.12 45.906 18.766 1 78 194 GLY B N 1
ATOM 4988 C CA . GLY B 1 194 ? 0.317 45.906 18.984 1 78 194 GLY B CA 1
ATOM 4989 C C . GLY B 1 194 ? 0.729 45.094 20.203 1 78 194 GLY B C 1
ATOM 4990 O O . GLY B 1 194 ? 1.89 45.156 20.625 1 78 194 GLY B O 1
ATOM 4991 N N . ALA B 1 195 ? -0.218 44.344 20.75 1 80.38 195 ALA B N 1
ATOM 4992 C CA . ALA B 1 195 ? 0.091 43.562 21.938 1 80.38 195 ALA B CA 1
ATOM 4993 C C . ALA B 1 195 ? 1.056 42.438 21.609 1 80.38 195 ALA B C 1
ATOM 4995 O O . ALA B 1 195 ? 0.91 41.75 20.594 1 80.38 195 ALA B O 1
ATOM 4996 N N . CYS B 1 196 ? 2.109 42.375 22.484 1 85 196 CYS B N 1
ATOM 4997 C CA . CYS B 1 196 ? 3.129 41.344 22.266 1 85 196 CYS B CA 1
ATOM 4998 C C . CYS B 1 196 ? 3.328 40.5 23.5 1 85 196 CYS B C 1
ATOM 5000 O O . CYS B 1 196 ? 2.928 40.875 24.594 1 85 196 CYS B O 1
ATOM 5002 N N . TYR B 1 197 ? 3.77 39.312 23.297 1 84.75 197 TYR B N 1
ATOM 5003 C CA . TYR B 1 197 ? 4.23 38.438 24.359 1 84.75 197 TYR B CA 1
ATOM 5004 C C . TYR B 1 197 ? 5.617 37.875 24.062 1 84.75 197 TYR B C 1
ATOM 5006 O O . TYR B 1 197 ? 6.129 38.062 22.953 1 84.75 197 TYR B O 1
ATOM 5014 N N . ILE B 1 198 ? 6.297 37.406 25.188 1 86.06 198 ILE B N 1
ATOM 5015 C CA . ILE B 1 198 ? 7.66 36.906 25.078 1 86.06 198 ILE B CA 1
ATOM 5016 C C . ILE B 1 198 ? 7.656 35.375 25.266 1 86.06 198 ILE B C 1
ATOM 5018 O O . ILE B 1 198 ? 6.91 34.844 26.094 1 86.06 198 ILE B O 1
ATOM 5022 N N . GLU B 1 199 ? 8.438 34.656 24.422 1 86.5 199 GLU B N 1
ATOM 5023 C CA . GLU B 1 199 ? 8.633 33.219 24.578 1 86.5 199 GLU B CA 1
ATOM 5024 C C . GLU B 1 199 ? 10.109 32.844 24.438 1 86.5 199 GLU B C 1
ATOM 5026 O O . GLU B 1 199 ? 10.844 33.469 23.672 1 86.5 199 GLU B O 1
ATOM 5031 N N . LYS B 1 200 ? 10.508 31.875 25.219 1 88 200 LYS B N 1
ATOM 5032 C CA . LYS B 1 200 ? 11.859 31.359 25.062 1 88 200 LYS B CA 1
ATOM 5033 C C . LYS B 1 200 ? 12.102 30.844 23.641 1 88 200 LYS B C 1
ATOM 5035 O O . LYS B 1 200 ? 11.234 30.203 23.062 1 88 200 LYS B O 1
ATOM 5040 N N . TYR B 1 201 ? 13.25 31.344 23.109 1 85.12 201 TYR B N 1
ATOM 5041 C CA . TYR B 1 201 ? 13.641 30.781 21.812 1 85.12 201 TYR B CA 1
ATOM 5042 C C . TYR B 1 201 ? 14.43 29.484 21.984 1 85.12 201 TYR B C 1
ATOM 5044 O O . TYR B 1 201 ? 15.516 29.484 22.578 1 85.12 201 TYR B O 1
ATOM 5052 N N . LEU B 1 202 ? 13.875 28.453 21.531 1 84.56 202 LEU B N 1
ATOM 5053 C CA . LEU B 1 202 ? 14.516 27.156 21.641 1 84.56 202 LEU B CA 1
ATOM 5054 C C . LEU B 1 202 ? 15.141 26.734 20.312 1 84.56 202 LEU B C 1
ATOM 5056 O O . LEU B 1 202 ? 14.422 26.531 19.328 1 84.56 202 LEU B O 1
ATOM 5060 N N . SER B 1 203 ? 16.484 26.703 20.281 1 84 203 SER B N 1
ATOM 5061 C CA . SER B 1 203 ? 17.188 26.219 19.109 1 84 203 SER B CA 1
ATOM 5062 C C . SER B 1 203 ? 18.516 25.562 19.469 1 84 203 SER B C 1
ATOM 5064 O O . SER B 1 203 ? 19.219 26.016 20.375 1 84 203 SER B O 1
ATOM 5066 N N . PRO B 1 204 ? 18.781 24.469 18.828 1 89.19 204 PRO B N 1
ATOM 5067 C CA . PRO B 1 204 ? 18 23.672 17.875 1 89.19 204 PRO B CA 1
ATOM 5068 C C . PRO B 1 204 ? 16.906 22.844 18.547 1 89.19 204 PRO B C 1
ATOM 5070 O O . PRO B 1 204 ? 17.062 22.438 19.703 1 89.19 204 PRO B O 1
ATOM 5073 N N . VAL B 1 205 ? 15.797 22.734 17.891 1 92.94 205 VAL B N 1
ATOM 5074 C CA . VAL B 1 205 ? 14.727 21.906 18.438 1 92.94 205 VAL B CA 1
ATOM 5075 C C . VAL B 1 205 ? 14.148 21.016 17.359 1 92.94 205 VAL B C 1
ATOM 5077 O O . VAL B 1 205 ? 14.312 21.281 16.172 1 92.94 205 VAL B O 1
ATOM 5080 N N . LYS B 1 206 ? 13.594 19.969 17.812 1 96.56 206 LYS B N 1
ATOM 5081 C CA . LYS B 1 206 ? 12.797 19.109 16.938 1 96.56 206 LYS B CA 1
ATOM 5082 C C . LYS B 1 206 ? 11.305 19.375 17.125 1 96.56 206 LYS B C 1
ATOM 5084 O O . LYS B 1 206 ? 10.875 19.797 18.203 1 96.56 206 LYS B O 1
ATOM 5089 N N . HIS B 1 207 ? 10.602 19.281 16.047 1 95.44 207 HIS B N 1
ATOM 5090 C CA . HIS B 1 207 ? 9.148 19.359 16.047 1 95.44 207 HIS B CA 1
ATOM 5091 C C . HIS B 1 207 ? 8.516 17.969 16.062 1 95.44 207 HIS B C 1
ATOM 5093 O O . HIS B 1 207 ? 8.516 17.266 15.055 1 95.44 207 HIS B O 1
ATOM 5099 N N . VAL B 1 208 ? 7.969 17.547 17.219 1 97.94 208 VAL B N 1
ATOM 5100 C CA . VAL B 1 208 ? 7.41 16.219 17.406 1 97.94 208 VAL B CA 1
ATOM 5101 C C . VAL B 1 208 ? 5.914 16.312 17.703 1 97.94 208 VAL B C 1
ATOM 5103 O O . VAL B 1 208 ? 5.48 17.203 18.438 1 97.94 208 VAL B O 1
ATOM 5106 N N . GLU B 1 209 ? 5.184 15.414 17.109 1 98.12 209 GLU B N 1
ATOM 5107 C CA . GLU B 1 209 ? 3.734 15.414 17.281 1 98.12 209 GLU B CA 1
ATOM 5108 C C . GLU B 1 209 ? 3.236 14.078 17.812 1 98.12 209 GLU B C 1
ATOM 5110 O O . GLU B 1 209 ? 3.83 13.031 17.547 1 98.12 209 GLU B O 1
ATOM 5115 N N . MET B 1 210 ? 2.18 14.133 18.594 1 98.62 210 MET B N 1
ATOM 5116 C CA . MET B 1 210 ? 1.515 12.93 19.109 1 98.62 210 MET B CA 1
ATOM 5117 C C . MET B 1 210 ? 0.079 12.852 18.594 1 98.62 210 MET B C 1
ATOM 5119 O O . MET B 1 210 ? -0.695 13.797 18.75 1 98.62 210 MET B O 1
ATOM 5123 N N . GLN B 1 211 ? -0.277 11.758 17.969 1 98.69 211 GLN B N 1
ATOM 5124 C CA . GLN B 1 211 ? -1.627 11.531 17.469 1 98.69 211 GLN B CA 1
ATOM 5125 C C . GLN B 1 211 ? -2.533 10.953 18.547 1 98.69 211 GLN B C 1
ATOM 5127 O O . GLN B 1 211 ? -2.201 9.938 19.156 1 98.69 211 GLN B O 1
ATOM 5132 N N . ILE B 1 212 ? -3.721 11.5 18.734 1 98.56 212 ILE B N 1
ATOM 5133 C CA . ILE B 1 212 ? -4.637 10.977 19.75 1 98.56 212 ILE B CA 1
ATOM 5134 C C . ILE B 1 212 ? -5.988 10.672 19.109 1 98.56 212 ILE B C 1
ATOM 5136 O O . ILE B 1 212 ? -6.367 11.297 18.109 1 98.56 212 ILE B O 1
ATOM 5140 N N . LEU B 1 213 ? -6.684 9.734 19.609 1 98.44 213 LEU B N 1
ATOM 5141 C CA . LEU B 1 213 ? -8.086 9.391 19.375 1 98.44 213 LEU B CA 1
ATOM 5142 C C . LEU B 1 213 ? -8.891 9.5 20.672 1 98.44 213 LEU B C 1
ATOM 5144 O O . LEU B 1 213 ? -8.523 8.914 21.688 1 98.44 213 LEU B O 1
ATOM 5148 N N . CYS B 1 214 ? -9.945 10.234 20.594 1 98.56 214 CYS B N 1
ATOM 5149 C CA . CYS B 1 214 ? -10.789 10.453 21.766 1 98.56 214 CYS B CA 1
ATOM 5150 C C . CYS B 1 214 ? -12.258 10.195 21.453 1 98.56 214 CYS B C 1
ATOM 5152 O O . CYS B 1 214 ? -12.836 10.875 20.594 1 98.56 214 CYS B O 1
ATOM 5154 N N . ASP B 1 215 ? -12.852 9.219 22.172 1 98 215 ASP B N 1
ATOM 5155 C CA . ASP B 1 215 ? -14.266 8.992 21.906 1 98 215 ASP B CA 1
ATOM 5156 C C . ASP B 1 215 ? -15.141 9.93 22.734 1 98 215 ASP B C 1
ATOM 5158 O O . ASP B 1 215 ? -14.633 10.867 23.359 1 98 215 ASP B O 1
ATOM 5162 N N . ASN B 1 216 ? -16.469 9.789 22.641 1 96.94 216 ASN B N 1
ATOM 5163 C CA . ASN B 1 216 ? -17.406 10.672 23.328 1 96.94 216 ASN B CA 1
ATOM 5164 C C . ASN B 1 216 ? -17.656 10.242 24.766 1 96.94 216 ASN B C 1
ATOM 5166 O O . ASN B 1 216 ? -18.484 10.812 25.453 1 96.94 216 ASN B O 1
ATOM 5170 N N . TYR B 1 217 ? -16.891 9.273 25.25 1 97 217 TYR B N 1
ATOM 5171 C CA . TYR B 1 217 ? -17.172 8.68 26.547 1 97 217 TYR B CA 1
ATOM 5172 C C . TYR B 1 217 ? -15.977 8.836 27.484 1 97 217 TYR B C 1
ATOM 5174 O O . TYR B 1 217 ? -15.93 8.211 28.547 1 97 217 TYR B O 1
ATOM 5182 N N . GLY B 1 218 ? -15.008 9.578 27.031 1 95.88 218 GLY B N 1
ATOM 5183 C CA . GLY B 1 218 ? -13.898 9.914 27.906 1 95.88 218 GLY B CA 1
ATOM 5184 C C . GLY B 1 218 ? -12.664 9.07 27.656 1 95.88 218 GLY B C 1
ATOM 5185 O O . GLY B 1 218 ? -11.609 9.312 28.266 1 95.88 218 GLY B O 1
ATOM 5186 N N . LYS B 1 219 ? -12.734 8.109 26.828 1 97.31 219 LYS B N 1
ATOM 5187 C CA . LYS B 1 219 ? -11.562 7.289 26.516 1 97.31 219 LYS B CA 1
ATOM 5188 C C . LYS B 1 219 ? -10.633 8 25.531 1 97.31 219 LYS B C 1
ATOM 5190 O O . LYS B 1 219 ? -11.086 8.547 24.531 1 97.31 219 LYS B O 1
ATOM 5195 N N . VAL B 1 220 ? -9.344 8.023 25.875 1 98 220 VAL B N 1
ATOM 5196 C CA . VAL B 1 220 ? -8.305 8.641 25.062 1 98 220 VAL B CA 1
ATOM 5197 C C . VAL B 1 220 ? -7.223 7.609 24.75 1 98 220 VAL B C 1
ATOM 5199 O O . VAL B 1 220 ? -6.73 6.922 25.641 1 98 220 VAL B O 1
ATOM 5202 N N . ILE B 1 221 ? -6.91 7.504 23.469 1 97.81 221 ILE B N 1
ATOM 5203 C CA . ILE B 1 221 ? -5.82 6.652 23 1 97.81 221 ILE B CA 1
ATOM 5204 C C . ILE B 1 221 ? -4.789 7.492 22.25 1 97.81 221 ILE B C 1
ATOM 5206 O O . ILE B 1 221 ? -5.145 8.375 21.469 1 97.81 221 ILE B O 1
ATOM 5210 N N . CYS B 1 222 ? -3.537 7.25 22.594 1 98.44 222 CYS B N 1
ATOM 5211 C CA . CYS B 1 222 ? -2.443 7.887 21.875 1 98.44 222 CYS B CA 1
ATOM 5212 C C . CYS B 1 222 ? -1.771 6.902 20.922 1 98.44 222 CYS B C 1
ATOM 5214 O O . CYS B 1 222 ? -1.413 5.793 21.312 1 98.44 222 CYS B O 1
ATOM 5216 N N . LEU B 1 223 ? -1.549 7.273 19.625 1 98.25 223 LEU B N 1
ATOM 5217 C CA . LEU B 1 223 ? -1.089 6.348 18.594 1 98.25 223 LEU B CA 1
ATOM 5218 C C . LEU B 1 223 ? 0.412 6.488 18.375 1 98.25 223 LEU B C 1
ATOM 52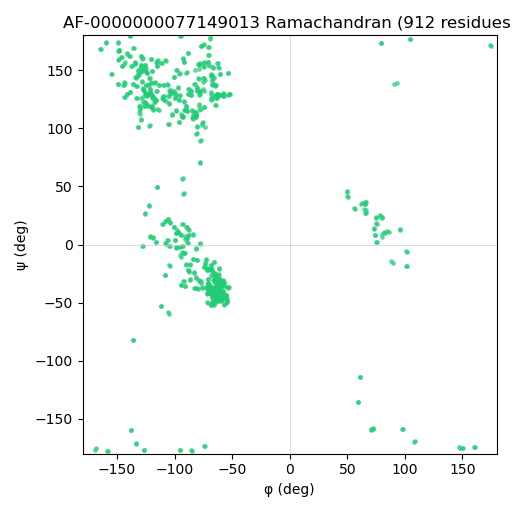20 O O . LEU B 1 223 ? 0.966 5.879 17.453 1 98.25 223 LEU B O 1
ATOM 5224 N N . GLY B 1 224 ? 1.063 7.355 19.188 1 97.5 224 GLY B N 1
ATOM 5225 C CA . GLY B 1 224 ? 2.502 7.5 19.031 1 97.5 224 GLY B CA 1
ATOM 5226 C C . GLY B 1 224 ? 2.904 8.828 18.406 1 97.5 224 GLY B C 1
ATOM 5227 O O . GLY B 1 224 ? 2.086 9.742 18.297 1 97.5 224 GLY B O 1
ATOM 5228 N N . GLU B 1 225 ? 4.27 8.898 18.031 1 98.44 225 GLU B N 1
ATOM 5229 C CA . GLU B 1 225 ? 4.836 10.188 17.641 1 98.44 225 GLU B CA 1
ATOM 5230 C C . GLU B 1 225 ? 5.094 10.242 16.141 1 98.44 225 GLU B C 1
ATOM 5232 O O . GLU B 1 225 ? 5.176 9.211 15.477 1 98.44 225 GLU B O 1
ATOM 5237 N N . ARG B 1 226 ? 5.168 11.453 15.633 1 98.44 226 ARG B N 1
ATOM 5238 C CA . ARG B 1 226 ? 5.684 11.828 14.32 1 98.44 226 ARG B CA 1
ATOM 5239 C C . ARG B 1 226 ? 6.832 12.828 14.445 1 98.44 226 ARG B C 1
ATOM 5241 O O . ARG B 1 226 ? 6.797 13.719 15.297 1 98.44 226 ARG B O 1
ATOM 5248 N N . GLU B 1 227 ? 7.855 12.617 13.656 1 98.31 227 GLU B N 1
ATOM 5249 C CA . GLU B 1 227 ? 8.945 13.578 13.492 1 98.31 227 GLU B CA 1
ATOM 5250 C C . GLU B 1 227 ? 8.688 14.508 12.312 1 98.31 227 GLU B C 1
ATOM 5252 O O . GLU B 1 227 ? 8.711 14.07 11.156 1 98.31 227 GLU B O 1
ATOM 5257 N N . CYS B 1 228 ? 8.43 15.773 12.641 1 97.31 228 CYS B N 1
ATOM 5258 C CA . CYS B 1 228 ? 8.031 16.719 11.609 1 97.31 228 CYS B CA 1
ATOM 5259 C C . CYS B 1 228 ? 8.984 17.906 11.562 1 97.31 228 CYS B C 1
ATOM 5261 O O . CYS B 1 228 ? 8.578 19.016 11.219 1 97.31 228 CYS B O 1
ATOM 5263 N N . SER B 1 229 ? 10.211 17.734 11.828 1 96.69 229 SER B N 1
ATOM 5264 C CA . SER B 1 229 ? 11.18 18.812 12.023 1 96.69 229 SER B CA 1
ATOM 5265 C C . SER B 1 229 ? 11.633 19.391 10.695 1 96.69 229 SER B C 1
ATOM 5267 O O . SER B 1 229 ? 11.992 20.578 10.617 1 96.69 229 SER B O 1
ATOM 5269 N N . LEU B 1 230 ? 11.672 18.625 9.656 1 95.62 230 LEU B N 1
ATOM 5270 C CA . LEU B 1 230 ? 12.133 19.125 8.367 1 95.62 230 LEU B CA 1
ATOM 5271 C C . LEU B 1 230 ? 11.055 19.984 7.707 1 95.62 230 LEU B C 1
ATOM 5273 O O . LEU B 1 230 ? 10.078 19.453 7.168 1 95.62 230 LEU B O 1
ATOM 5277 N N . GLN B 1 231 ? 11.344 21.266 7.785 1 90.94 231 GLN B N 1
ATOM 5278 C CA . GLN B 1 231 ? 10.367 22.25 7.332 1 90.94 231 GLN B CA 1
ATOM 5279 C C . GLN B 1 231 ? 11.031 23.359 6.531 1 90.94 231 GLN B C 1
ATOM 5281 O O . GLN B 1 231 ? 12.242 23.562 6.629 1 90.94 231 GLN B O 1
ATOM 5286 N N . ARG B 1 232 ? 10.258 23.922 5.691 1 84.62 232 ARG B N 1
ATOM 5287 C CA . ARG B 1 232 ? 10.617 25.172 5.016 1 84.62 232 ARG B CA 1
ATOM 5288 C C . ARG B 1 232 ? 9.609 26.266 5.324 1 84.62 232 ARG B C 1
ATOM 5290 O O . ARG B 1 232 ? 8.438 26.172 4.957 1 84.62 232 ARG B O 1
ATOM 5297 N N . LYS B 1 233 ? 10.008 27.297 5.914 1 77.44 233 LYS B N 1
ATOM 5298 C CA . LYS B 1 233 ? 9.125 28.391 6.332 1 77.44 233 LYS B CA 1
ATOM 5299 C C . LYS B 1 233 ? 7.926 27.875 7.109 1 77.44 233 LYS B C 1
ATOM 5301 O O . LYS B 1 233 ? 6.781 28.188 6.785 1 77.44 233 LYS B O 1
ATOM 5306 N N . HIS B 1 234 ? 8.188 26.938 7.949 1 73.62 234 HIS B N 1
ATOM 5307 C CA . HIS B 1 234 ? 7.219 26.359 8.883 1 73.62 234 HIS B CA 1
ATOM 5308 C C . HIS B 1 234 ? 6.238 25.438 8.164 1 73.62 234 HIS B C 1
ATOM 5310 O O . HIS B 1 234 ? 5.199 25.078 8.719 1 73.62 234 HIS B O 1
ATOM 5316 N N . GLN B 1 235 ? 6.547 25.219 6.934 1 82.81 235 GLN B N 1
ATOM 5317 C CA . GLN B 1 235 ? 5.785 24.219 6.207 1 82.81 235 GLN B CA 1
ATOM 5318 C C . GLN B 1 235 ? 6.512 22.875 6.211 1 82.81 235 GLN B C 1
ATOM 5320 O O . GLN B 1 235 ? 7.668 22.781 5.793 1 82.81 235 GLN B O 1
ATOM 5325 N N . LYS B 1 236 ? 5.836 21.938 6.664 1 92.5 236 LYS B N 1
ATOM 5326 C CA . LYS B 1 236 ? 6.438 20.609 6.781 1 92.5 236 LYS B CA 1
ATOM 5327 C C . LYS B 1 236 ? 6.719 20.016 5.406 1 92.5 236 LYS B C 1
ATOM 5329 O O . LYS B 1 236 ? 5.914 20.156 4.484 1 92.5 236 LYS B O 1
ATOM 5334 N N . LEU B 1 237 ? 7.902 19.375 5.242 1 95.25 237 LEU B N 1
ATOM 5335 C CA . LEU B 1 237 ? 8.328 18.812 3.965 1 95.25 237 LEU B CA 1
ATOM 5336 C C . LEU B 1 237 ? 8.367 17.281 4.035 1 95.25 237 LEU B C 1
ATOM 5338 O O . LEU B 1 237 ? 7.836 16.609 3.152 1 95.25 237 LEU B O 1
ATOM 5342 N N . VAL B 1 238 ? 9.078 16.797 5.035 1 98 238 VAL B N 1
ATOM 5343 C CA . VAL B 1 238 ? 9.25 15.359 5.242 1 98 238 VAL B CA 1
ATOM 5344 C C . VAL B 1 238 ? 8.859 14.992 6.672 1 98 238 VAL B C 1
ATOM 5346 O O . VAL B 1 238 ? 9.242 15.68 7.625 1 98 238 VAL B O 1
ATOM 5349 N N . GLU B 1 239 ? 8.086 13.961 6.805 1 98.19 239 GLU B N 1
ATOM 5350 C CA . GLU B 1 239 ? 7.684 13.453 8.109 1 98.19 239 GLU B CA 1
ATOM 5351 C C . GLU B 1 239 ? 8.039 11.977 8.266 1 98.19 239 GLU B C 1
ATOM 5353 O O . GLU B 1 239 ? 8.039 11.234 7.285 1 98.19 239 GLU B O 1
ATOM 5358 N N . GLU B 1 240 ? 8.32 11.562 9.43 1 98.56 240 GLU B N 1
ATOM 5359 C CA . GLU B 1 240 ? 8.586 10.148 9.656 1 98.56 240 GLU B CA 1
ATOM 5360 C C . GLU B 1 240 ? 8.086 9.711 11.031 1 98.56 240 GLU B C 1
ATOM 5362 O O . GLU B 1 240 ? 7.844 10.547 11.906 1 98.56 240 GLU B O 1
ATOM 5367 N N . SER B 1 241 ? 7.789 8.555 11.18 1 98.69 241 SER B N 1
ATOM 5368 C CA . SER B 1 241 ? 7.426 7.867 12.414 1 98.69 241 SER B CA 1
ATOM 5369 C C . SER B 1 241 ? 8.055 6.48 12.484 1 98.69 241 SER B C 1
ATOM 5371 O O . SER B 1 241 ? 8.016 5.727 11.508 1 98.69 241 SER B O 1
ATOM 5373 N N . PRO B 1 242 ? 8.688 6.152 13.625 1 98.06 242 PRO B N 1
ATOM 5374 C CA . PRO B 1 242 ? 8.922 6.957 14.828 1 98.06 242 PRO B CA 1
ATOM 5375 C C . PRO B 1 242 ? 10.008 8.008 14.641 1 98.06 242 PRO B C 1
ATOM 5377 O O . PRO B 1 242 ? 10.594 8.102 13.555 1 98.06 242 PRO B O 1
ATOM 5380 N N . SER B 1 243 ? 10.141 8.812 15.594 1 97.75 243 SER B N 1
ATOM 5381 C CA . SER B 1 243 ? 11.195 9.82 15.57 1 97.75 243 SER B CA 1
ATOM 5382 C C . SER B 1 243 ? 12.539 9.211 15.977 1 97.75 243 SER B C 1
ATOM 5384 O O . SER B 1 243 ? 12.602 8.375 16.891 1 97.75 243 SER B O 1
ATOM 5386 N N . THR B 1 244 ? 13.57 9.672 15.344 1 94.81 244 THR B N 1
ATOM 5387 C CA . THR B 1 244 ? 14.906 9.195 15.664 1 94.81 244 THR B CA 1
ATOM 5388 C C . THR B 1 244 ? 15.367 9.758 17.016 1 94.81 244 THR B C 1
ATOM 5390 O O . THR B 1 244 ? 16.328 9.25 17.609 1 94.81 244 THR B O 1
ATOM 5393 N N . ALA B 1 245 ? 14.664 10.719 17.5 1 95.56 245 ALA B N 1
ATOM 5394 C CA . ALA B 1 245 ? 15.102 11.422 18.703 1 95.56 245 ALA B CA 1
ATOM 5395 C C . ALA B 1 245 ? 14.383 10.898 19.938 1 95.56 245 ALA B C 1
ATOM 5397 O O . ALA B 1 245 ? 14.695 11.305 21.062 1 95.56 245 ALA B O 1
ATOM 5398 N N . ILE B 1 246 ? 13.531 10.023 19.766 1 96.88 246 ILE B N 1
ATOM 5399 C CA . ILE B 1 246 ? 12.664 9.625 20.859 1 96.88 246 ILE B CA 1
ATOM 5400 C C . ILE B 1 246 ? 12.891 8.148 21.188 1 96.88 246 ILE B C 1
ATOM 5402 O O . ILE B 1 246 ? 12.758 7.285 20.312 1 96.88 246 ILE B O 1
ATOM 5406 N N . ASP B 1 247 ? 13.234 7.891 22.406 1 95.62 247 ASP B N 1
ATOM 5407 C CA . ASP B 1 247 ? 13.344 6.508 22.859 1 95.62 247 ASP B CA 1
ATOM 5408 C C . ASP B 1 247 ? 12.062 6.051 23.547 1 95.62 247 ASP B C 1
ATOM 5410 O O . ASP B 1 247 ? 11.07 6.785 23.578 1 95.62 247 ASP B O 1
ATOM 5414 N N . THR B 1 248 ? 12.07 4.895 24.031 1 95.19 248 THR B N 1
ATOM 5415 C CA . THR B 1 248 ? 10.867 4.273 24.578 1 95.19 248 THR B CA 1
ATOM 5416 C C . THR B 1 248 ? 10.367 5.035 25.797 1 95.19 248 THR B C 1
ATOM 5418 O O . THR B 1 248 ? 9.156 5.25 25.953 1 95.19 248 THR B O 1
ATOM 5421 N N . GLU B 1 249 ? 11.258 5.461 26.641 1 96.62 249 GLU B N 1
ATOM 5422 C CA . GLU B 1 249 ? 10.891 6.16 27.859 1 96.62 249 GLU B CA 1
ATOM 5423 C C . GLU B 1 249 ? 10.297 7.535 27.547 1 96.62 249 GLU B C 1
ATOM 5425 O O . GLU B 1 249 ? 9.266 7.914 28.109 1 96.62 249 GLU B O 1
ATOM 5430 N N . LEU B 1 250 ? 11.023 8.297 26.766 1 97.38 250 LEU B N 1
ATOM 5431 C CA . LEU B 1 250 ? 10.539 9.617 26.359 1 97.38 250 LEU B CA 1
ATOM 5432 C C . LEU B 1 250 ? 9.195 9.508 25.641 1 97.38 250 LEU B C 1
ATOM 5434 O O . LEU B 1 250 ? 8.32 10.352 25.844 1 97.38 250 LEU B O 1
ATOM 5438 N N . ARG B 1 251 ? 9.031 8.508 24.812 1 97.44 251 ARG B N 1
ATOM 5439 C CA . ARG B 1 251 ? 7.77 8.266 24.125 1 97.44 251 ARG B CA 1
ATOM 5440 C C . ARG B 1 251 ? 6.629 8.094 25.125 1 97.44 251 ARG B C 1
ATOM 5442 O O . ARG B 1 251 ? 5.566 8.703 24.969 1 97.44 251 ARG B O 1
ATOM 5449 N N . LYS B 1 252 ? 6.84 7.23 26.062 1 96.75 252 LYS B N 1
ATOM 5450 C CA . LYS B 1 252 ? 5.828 6.98 27.078 1 96.75 252 LYS B CA 1
ATOM 5451 C C . LYS B 1 252 ? 5.441 8.273 27.797 1 96.75 252 LYS B C 1
ATOM 5453 O O . LYS B 1 252 ? 4.254 8.539 28 1 96.75 252 LYS B O 1
ATOM 5458 N N . LYS B 1 253 ? 6.449 9.039 28.141 1 97.06 253 LYS B N 1
ATOM 5459 C CA . LYS B 1 253 ? 6.207 10.305 28.828 1 97.06 253 LYS B CA 1
ATOM 5460 C C . LYS B 1 253 ? 5.391 11.25 27.969 1 97.06 253 LYS B C 1
ATOM 5462 O O . LYS B 1 253 ? 4.445 11.883 28.438 1 97.06 253 LYS B O 1
ATOM 5467 N N . MET B 1 254 ? 5.758 11.383 26.766 1 97.69 254 MET B N 1
ATOM 5468 C CA . MET B 1 254 ? 5.07 12.289 25.844 1 97.69 254 MET B CA 1
ATOM 5469 C C . MET B 1 254 ? 3.643 11.82 25.594 1 97.69 254 MET B C 1
ATOM 5471 O O . MET B 1 254 ? 2.734 12.641 25.453 1 97.69 254 MET B O 1
ATOM 5475 N N . MET B 1 255 ? 3.457 10.523 25.516 1 97.81 255 MET B N 1
ATOM 5476 C CA . MET B 1 255 ? 2.115 9.977 25.344 1 97.81 255 MET B CA 1
ATOM 5477 C C . MET B 1 255 ? 1.242 10.289 26.547 1 97.81 255 MET B C 1
ATOM 5479 O O . MET B 1 255 ? 0.077 10.664 26.406 1 97.81 255 MET B O 1
ATOM 5483 N N . GLU B 1 256 ? 1.797 10.125 27.703 1 97 256 GLU B N 1
ATOM 5484 C CA . GLU B 1 256 ? 1.064 10.422 28.922 1 97 256 GLU B CA 1
ATOM 5485 C C . GLU B 1 256 ? 0.646 11.891 28.984 1 97 256 GLU B C 1
ATOM 5487 O O . GLU B 1 256 ? -0.485 12.203 29.359 1 97 256 GLU B O 1
ATOM 5492 N N . VAL B 1 257 ? 1.568 12.719 28.594 1 97.19 257 VAL B N 1
ATOM 5493 C CA . VAL B 1 257 ? 1.288 14.148 28.578 1 97.19 257 VAL B CA 1
ATOM 5494 C C . VAL B 1 257 ? 0.203 14.453 27.547 1 97.19 257 VAL B C 1
ATOM 5496 O O . VAL B 1 257 ? -0.673 15.289 27.797 1 97.19 257 VAL B O 1
ATOM 5499 N N . SER B 1 258 ? 0.241 13.812 26.422 1 97.88 258 SER B N 1
ATOM 5500 C CA . SER B 1 258 ? -0.753 14.031 25.375 1 97.88 258 SER B CA 1
ATOM 5501 C C . SER B 1 258 ? -2.143 13.602 25.844 1 97.88 258 SER B C 1
ATOM 5503 O O . SER B 1 258 ? -3.137 14.25 25.516 1 97.88 258 SER B O 1
ATOM 5505 N N . VAL B 1 259 ? -2.184 12.492 26.562 1 97.19 259 VAL B N 1
ATOM 5506 C CA . VAL B 1 259 ? -3.443 12.031 27.125 1 97.19 259 VAL B CA 1
ATOM 5507 C C . VAL B 1 259 ? -3.963 13.062 28.125 1 97.19 259 VAL B C 1
ATOM 5509 O O . VAL B 1 259 ? -5.16 13.359 28.172 1 97.19 259 VAL B O 1
ATOM 5512 N N . LYS B 1 260 ? -3.07 13.617 28.891 1 96.5 260 LYS B N 1
ATOM 5513 C CA . LYS B 1 260 ? -3.439 14.664 29.844 1 96.5 260 LYS B CA 1
ATOM 5514 C C . LYS B 1 260 ? -4.016 15.883 29.141 1 96.5 260 LYS B C 1
ATOM 5516 O O . LYS B 1 260 ? -4.984 16.484 29.609 1 96.5 260 LYS B O 1
ATOM 5521 N N . VAL B 1 261 ? -3.404 16.234 28.047 1 96.19 261 VAL B N 1
ATOM 5522 C CA . VAL B 1 261 ? -3.877 17.359 27.25 1 96.19 261 VAL B CA 1
ATOM 5523 C C . VAL B 1 261 ? -5.312 17.109 26.797 1 96.19 261 VAL B C 1
ATOM 5525 O O . VAL B 1 261 ? -6.176 17.969 26.922 1 96.19 261 VAL B O 1
ATOM 5528 N N . ALA B 1 262 ? -5.539 15.961 26.297 1 97 262 ALA B N 1
ATOM 5529 C CA . ALA B 1 262 ? -6.859 15.594 25.781 1 97 262 ALA B CA 1
ATOM 5530 C C . ALA B 1 262 ? -7.902 15.609 26.891 1 97 262 ALA B C 1
ATOM 5532 O O . ALA B 1 262 ? -9.016 16.109 26.703 1 97 262 ALA B O 1
ATOM 5533 N N . LYS B 1 263 ? -7.551 15.109 28.016 1 95.81 263 LYS B N 1
ATOM 5534 C CA . LYS B 1 263 ? -8.477 15.039 29.141 1 95.81 263 LYS B CA 1
ATOM 5535 C C . LYS B 1 263 ? -8.781 16.438 29.688 1 95.81 263 LYS B C 1
ATOM 5537 O O . LYS B 1 263 ? -9.922 16.734 30.031 1 95.81 263 LYS B O 1
ATOM 5542 N N . ALA B 1 264 ? -7.766 17.219 29.734 1 93.62 264 ALA B N 1
ATOM 5543 C CA . ALA B 1 264 ? -7.926 18.562 30.266 1 93.62 264 ALA B CA 1
ATOM 5544 C C . ALA B 1 264 ? -8.867 19.391 29.375 1 93.62 264 ALA B C 1
ATOM 5546 O O . ALA B 1 264 ? -9.539 20.297 29.859 1 93.62 264 ALA B O 1
ATOM 5547 N N . THR B 1 265 ? -8.992 19.062 28.156 1 93.19 265 THR B N 1
ATOM 5548 C CA . THR B 1 265 ? -9.805 19.828 27.203 1 93.19 265 THR B CA 1
ATOM 5549 C C . THR B 1 265 ? -11.109 19.094 26.906 1 93.19 265 THR B C 1
ATOM 5551 O O . THR B 1 265 ? -11.93 19.562 26.125 1 93.19 265 THR B O 1
ATOM 5554 N N . ASN B 1 266 ? -11.305 17.953 27.484 1 94.81 266 ASN B N 1
ATOM 5555 C CA . ASN B 1 266 ? -12.43 17.094 27.141 1 94.81 266 ASN B CA 1
ATOM 5556 C C . ASN B 1 266 ? -12.531 16.906 25.625 1 94.81 266 ASN B C 1
ATOM 5558 O O . ASN B 1 266 ? -13.594 17.094 25.047 1 94.81 266 ASN B O 1
ATOM 5562 N N . TYR B 1 267 ? -11.43 16.641 25.094 1 97.31 267 TYR B N 1
ATOM 5563 C CA . TYR B 1 267 ? -11.312 16.547 23.641 1 97.31 267 TYR B CA 1
ATOM 5564 C C . TYR B 1 267 ? -12.102 15.352 23.109 1 97.31 267 TYR B C 1
ATOM 5566 O O . TYR B 1 267 ? -12.156 14.297 23.75 1 97.31 267 TYR B O 1
ATOM 5574 N N . THR B 1 268 ? -12.711 15.469 21.938 1 97.75 268 THR B N 1
ATOM 5575 C CA . THR B 1 268 ? -13.359 14.391 21.203 1 97.75 268 THR B CA 1
ATOM 5576 C C . THR B 1 268 ? -12.938 14.406 19.734 1 97.75 268 THR B C 1
ATOM 5578 O O . THR B 1 268 ? -12.758 15.469 19.141 1 97.75 268 THR B O 1
ATOM 5581 N N . GLY B 1 269 ? -12.836 13.188 19.172 1 97.88 269 GLY B N 1
ATOM 5582 C CA . GLY B 1 269 ? -12.406 13.078 17.781 1 97.88 269 GLY B CA 1
ATOM 5583 C C . GLY B 1 269 ? -10.93 12.766 17.641 1 97.88 269 GLY B C 1
ATOM 5584 O O . GLY B 1 269 ? -10.328 12.172 18.531 1 97.88 269 GLY B O 1
ATOM 5585 N N . VAL B 1 270 ? -10.414 13.086 16.469 1 98.25 270 VAL B N 1
ATOM 5586 C CA . VAL B 1 270 ? -8.992 12.93 16.156 1 98.25 270 VAL B CA 1
ATOM 5587 C C . VAL B 1 270 ? -8.273 14.258 16.344 1 98.25 270 VAL B C 1
ATOM 5589 O O . VAL B 1 270 ? -8.789 15.312 15.992 1 98.25 270 VAL B O 1
ATOM 5592 N N . GLY B 1 271 ? -7.121 14.219 17 1 98 271 GLY B N 1
ATOM 5593 C CA . GLY B 1 271 ? -6.312 15.406 17.219 1 98 271 GLY B CA 1
ATOM 5594 C C . GLY B 1 271 ? -4.824 15.117 17.266 1 98 271 GLY B C 1
ATOM 5595 O O . GLY B 1 271 ? -4.414 13.961 17.328 1 98 271 GLY B O 1
ATOM 5596 N N . THR B 1 272 ? -4.066 16.172 17.188 1 97.94 272 THR B N 1
ATOM 5597 C CA . THR B 1 272 ? -2.611 16.047 17.266 1 97.94 272 THR B CA 1
ATOM 5598 C C . THR B 1 272 ? -2.035 17.078 18.219 1 97.94 272 THR B C 1
ATOM 5600 O O . THR B 1 272 ? -2.311 18.281 18.094 1 97.94 272 THR B O 1
ATOM 5603 N N . VAL B 1 273 ? -1.271 16.578 19.172 1 97.06 273 VAL B N 1
ATOM 5604 C CA . VAL B 1 273 ? -0.553 17.469 20.078 1 97.06 273 VAL B CA 1
ATOM 5605 C C . VAL B 1 273 ? 0.869 17.688 19.562 1 97.06 273 VAL B C 1
ATOM 5607 O O . VAL B 1 273 ? 1.586 16.734 19.266 1 97.06 273 VAL B O 1
ATOM 5610 N N . GLU B 1 274 ? 1.233 18.969 19.469 1 94.94 274 GLU B N 1
ATOM 5611 C CA . GLU B 1 274 ? 2.551 19.297 18.938 1 94.94 274 GLU B CA 1
ATOM 5612 C C . GLU B 1 274 ? 3.492 19.766 20.062 1 94.94 274 GLU B C 1
ATOM 5614 O O . GLU B 1 274 ? 3.088 20.516 20.953 1 94.94 274 GLU B O 1
ATOM 5619 N N . PHE B 1 275 ? 4.715 19.266 19.953 1 96 275 PHE B N 1
ATOM 5620 C CA . PHE B 1 275 ? 5.742 19.594 20.938 1 96 275 PHE B CA 1
ATOM 5621 C C . PHE B 1 275 ? 7.016 20.062 20.25 1 96 275 PHE B C 1
ATOM 5623 O O . PHE B 1 275 ? 7.285 19.688 19.109 1 96 275 PHE B O 1
ATOM 5630 N N . LEU B 1 276 ? 7.715 20.875 20.969 1 93.88 276 LEU B N 1
ATOM 5631 C CA . LEU B 1 276 ? 9.117 21.109 20.656 1 93.88 276 LEU B CA 1
ATOM 5632 C C . LEU B 1 276 ? 10.023 20.297 21.594 1 93.88 276 LEU B C 1
ATOM 5634 O O . LEU B 1 276 ? 9.742 20.172 22.781 1 93.88 276 LEU B O 1
ATOM 5638 N N . LEU B 1 277 ? 10.969 19.641 20.984 1 96.5 277 LEU B N 1
ATOM 5639 C CA . LEU B 1 277 ? 11.914 18.812 21.719 1 96.5 277 LEU B CA 1
ATOM 5640 C C . LEU B 1 277 ? 13.328 19.344 21.594 1 96.5 277 LEU B C 1
ATOM 5642 O O . LEU B 1 277 ? 13.836 19.5 20.484 1 96.5 277 LEU B O 1
ATOM 5646 N N . ASP B 1 278 ? 13.969 19.609 22.734 1 93 278 ASP B N 1
ATOM 5647 C CA . ASP B 1 278 ? 15.328 20.156 22.672 1 93 278 ASP B CA 1
ATOM 5648 C C . ASP B 1 278 ? 16.375 19.031 22.766 1 93 278 ASP B C 1
ATOM 5650 O O . ASP B 1 278 ? 16.016 17.859 22.812 1 93 278 ASP B O 1
ATOM 5654 N N . LYS B 1 279 ? 17.609 19.344 22.719 1 90.44 279 LYS B N 1
ATOM 5655 C CA . LYS B 1 279 ? 18.719 18.375 22.672 1 90.44 279 LYS B CA 1
ATOM 5656 C C . LYS B 1 279 ? 18.828 17.609 23.984 1 90.44 279 LYS B C 1
ATOM 5658 O O . LYS B 1 279 ? 19.375 16.5 24.016 1 90.44 279 LYS B O 1
ATOM 5663 N N . ASP B 1 280 ? 18.312 18.172 25.047 1 91.44 280 ASP B N 1
ATOM 5664 C CA . ASP B 1 280 ? 18.406 17.547 26.359 1 91.44 280 ASP B CA 1
ATOM 5665 C C . ASP B 1 280 ? 17.156 16.719 26.656 1 91.44 280 ASP B C 1
ATOM 5667 O O . ASP B 1 280 ? 16.922 16.359 27.812 1 91.44 280 ASP B O 1
ATOM 5671 N N . SER B 1 281 ? 16.25 16.516 25.719 1 93.19 281 SER B N 1
ATOM 5672 C CA . SER B 1 281 ? 15.062 15.68 25.781 1 93.19 281 SER B CA 1
ATOM 5673 C C . SER B 1 281 ? 13.969 16.344 26.625 1 93.19 281 SER B C 1
ATOM 5675 O O . SER B 1 281 ? 13.102 15.656 27.172 1 93.19 281 SER B O 1
ATOM 5677 N N . ASN B 1 282 ? 14.172 17.656 26.781 1 93.69 282 ASN B N 1
ATOM 5678 C CA . ASN B 1 282 ? 13.023 18.406 27.281 1 93.69 282 ASN B CA 1
ATOM 5679 C C . ASN B 1 282 ? 12.031 18.719 26.172 1 93.69 282 ASN B C 1
ATOM 5681 O O . ASN B 1 282 ? 12.438 19.031 25.047 1 93.69 282 ASN B O 1
ATOM 5685 N N . PHE B 1 283 ? 10.812 18.516 26.516 1 96.19 283 PHE B N 1
ATOM 5686 C CA . PHE B 1 283 ? 9.812 18.828 25.5 1 96.19 283 PHE B CA 1
ATOM 5687 C C . PHE B 1 283 ? 8.766 19.781 26.047 1 96.19 283 PHE B C 1
ATOM 5689 O O . PHE B 1 283 ? 8.508 19.812 27.25 1 96.19 283 PHE B O 1
ATOM 5696 N N . TYR B 1 284 ? 8.172 20.594 25.141 1 93.94 284 TYR B N 1
ATOM 5697 C CA . TYR B 1 284 ? 7.238 21.656 25.5 1 93.94 284 TYR B CA 1
ATOM 5698 C C . TYR B 1 284 ? 6.039 21.656 24.562 1 93.94 284 TYR B C 1
ATOM 5700 O O . TYR B 1 284 ? 6.195 21.531 23.344 1 93.94 284 TYR B O 1
ATOM 5708 N N . PHE B 1 285 ? 4.906 21.844 25.141 1 94.12 285 PHE B N 1
ATOM 5709 C CA . PHE B 1 285 ? 3.676 21.969 24.359 1 94.12 285 PHE B CA 1
ATOM 5710 C C . PHE B 1 285 ? 3.73 23.188 23.453 1 94.12 285 PHE B C 1
ATOM 5712 O O . PHE B 1 285 ? 4.07 24.281 23.906 1 94.12 285 PHE B O 1
ATOM 5719 N N . MET B 1 286 ? 3.418 22.922 22.219 1 87.06 286 MET B N 1
ATOM 5720 C CA . MET B 1 286 ? 3.365 24.016 21.25 1 87.06 286 MET B CA 1
ATOM 5721 C C . MET B 1 286 ? 1.923 24.375 20.906 1 87.06 286 MET B C 1
ATOM 5723 O O . MET B 1 286 ? 1.502 25.516 21.094 1 87.06 286 MET B O 1
ATOM 5727 N N . GLU B 1 287 ? 1.228 23.469 20.438 1 86.56 287 GLU B N 1
ATOM 5728 C CA . GLU B 1 287 ? -0.181 23.641 20.094 1 86.56 287 GLU B CA 1
ATOM 5729 C C . GLU B 1 287 ? -0.87 22.297 19.906 1 86.56 287 GLU B C 1
ATOM 5731 O O . GLU B 1 287 ? -0.219 21.25 19.938 1 86.56 287 GLU B O 1
ATOM 5736 N N . MET B 1 288 ? -2.148 22.359 19.844 1 92.69 288 MET B N 1
ATOM 5737 C CA . MET B 1 288 ? -2.949 21.203 19.484 1 92.69 288 MET B CA 1
ATOM 5738 C C . MET B 1 288 ? -3.756 21.469 18.219 1 92.69 288 MET B C 1
ATOM 5740 O O . MET B 1 288 ? -4.453 22.469 18.125 1 92.69 288 MET B O 1
ATOM 5744 N N . ASN B 1 289 ? -3.6 20.594 17.281 1 93.75 289 ASN B N 1
ATOM 5745 C CA . ASN B 1 289 ? -4.43 20.656 16.078 1 93.75 289 ASN B CA 1
ATOM 5746 C C . ASN B 1 289 ? -5.715 19.844 16.25 1 93.75 289 ASN B C 1
ATOM 5748 O O . ASN B 1 289 ? -5.672 18.625 16.453 1 93.75 289 ASN B O 1
ATOM 5752 N N . THR B 1 290 ? -6.824 20.547 16.141 1 96.94 290 THR B N 1
ATOM 5753 C CA . THR B 1 290 ? -8.125 19.953 16.438 1 96.94 290 THR B CA 1
ATOM 5754 C C . THR B 1 290 ? -8.758 19.391 15.18 1 96.94 290 THR B C 1
ATOM 5756 O O . THR B 1 290 ? -9.945 19.609 14.922 1 96.94 290 THR B O 1
ATOM 5759 N N . ARG B 1 291 ? -7.961 18.719 14.406 1 96.44 291 ARG B N 1
ATOM 5760 C CA . ARG B 1 291 ? -8.375 18.141 13.133 1 96.44 291 ARG B CA 1
ATOM 5761 C C . ARG B 1 291 ? -7.426 17.031 12.695 1 96.44 291 ARG B C 1
ATOM 5763 O O . ARG B 1 291 ? -6.438 16.75 13.383 1 96.44 291 ARG B O 1
ATOM 5770 N N . LEU B 1 292 ? -7.816 16.391 11.625 1 97.88 292 LEU B N 1
ATOM 5771 C CA . LEU B 1 292 ? -6.906 15.5 10.906 1 97.88 292 LEU B CA 1
ATOM 5772 C C . LEU B 1 292 ? -5.691 16.266 10.398 1 97.88 292 LEU B C 1
ATOM 5774 O O . LEU B 1 292 ? -5.797 17.453 10.062 1 97.88 292 LEU B O 1
ATOM 5778 N N . GLN B 1 293 ? -4.539 15.648 10.336 1 97.19 293 GLN B N 1
ATOM 5779 C CA . GLN B 1 293 ? -3.344 16.297 9.82 1 97.19 293 GLN B CA 1
ATOM 5780 C C . GLN B 1 293 ? -2.848 15.617 8.547 1 97.19 293 GLN B C 1
ATOM 5782 O O . GLN B 1 293 ? -3.176 14.453 8.297 1 97.19 293 GLN B O 1
ATOM 5787 N N . VAL B 1 294 ? -2.088 16.422 7.754 1 97.94 294 VAL B N 1
ATOM 5788 C CA . VAL B 1 294 ? -1.578 15.984 6.461 1 97.94 294 VAL B CA 1
ATOM 5789 C C . VAL B 1 294 ? -0.708 14.742 6.641 1 97.94 294 VAL B C 1
ATOM 5791 O O . VAL B 1 294 ? -0.749 13.82 5.82 1 97.94 294 VAL B O 1
ATOM 5794 N N . GLU B 1 295 ? 0.032 14.656 7.801 1 98.06 295 GLU B N 1
ATOM 5795 C CA . GLU B 1 295 ? 1.038 13.617 8.031 1 98.06 295 GLU B CA 1
ATOM 5796 C C . GLU B 1 295 ? 0.438 12.414 8.758 1 98.06 295 GLU B C 1
ATOM 5798 O O . GLU B 1 295 ? 1.165 11.516 9.18 1 98.06 295 GLU B O 1
ATOM 5803 N N . HIS B 1 296 ? -0.917 12.25 8.781 1 98.62 296 HIS B N 1
ATOM 5804 C CA . HIS B 1 296 ? -1.548 11.156 9.516 1 98.62 296 HIS B CA 1
ATOM 5805 C C . HIS B 1 296 ? -1.169 9.805 8.914 1 98.62 296 HIS B C 1
ATOM 5807 O O . HIS B 1 296 ? -1.182 8.789 9.609 1 98.62 296 HIS B O 1
ATOM 5813 N N . PRO B 1 297 ? -0.806 9.742 7.621 1 98.75 297 PRO B N 1
ATOM 5814 C CA . PRO B 1 297 ? -0.538 8.43 7.027 1 98.75 297 PRO B CA 1
ATOM 5815 C C . PRO B 1 297 ? 0.653 7.727 7.672 1 98.75 297 PRO B C 1
ATOM 5817 O O . PRO B 1 297 ? 0.68 6.496 7.746 1 98.75 297 PRO B O 1
ATOM 5820 N N . VAL B 1 298 ? 1.697 8.477 8.133 1 98.75 298 VAL B N 1
ATOM 5821 C CA . VAL B 1 298 ? 2.85 7.801 8.719 1 98.75 298 VAL B CA 1
ATOM 5822 C C . VAL B 1 298 ? 2.424 7.051 9.977 1 98.75 298 VAL B C 1
ATOM 5824 O O . VAL B 1 298 ? 2.918 5.957 10.258 1 98.75 298 VAL B O 1
ATOM 5827 N N . THR B 1 299 ? 1.496 7.637 10.727 1 98.75 299 THR B N 1
ATOM 5828 C CA . THR B 1 299 ? 0.968 6.977 11.914 1 98.75 299 THR B CA 1
ATOM 5829 C C . THR B 1 299 ? 0.148 5.746 11.531 1 98.75 299 THR B C 1
ATOM 5831 O O . THR B 1 299 ? 0.252 4.699 12.172 1 98.75 299 THR B O 1
ATOM 5834 N N . GLU B 1 300 ? -0.667 5.922 10.484 1 98.5 300 GLU B N 1
ATOM 5835 C CA . GLU B 1 300 ? -1.476 4.793 10.031 1 98.5 300 GLU B CA 1
ATOM 5836 C C . GLU B 1 300 ? -0.6 3.609 9.641 1 98.5 300 GLU B C 1
ATOM 5838 O O . GLU B 1 300 ? -0.903 2.465 9.984 1 98.5 300 GLU B O 1
ATOM 5843 N N . MET B 1 301 ? 0.481 3.869 8.977 1 98.25 301 MET B N 1
ATOM 5844 C CA . MET B 1 301 ? 1.322 2.812 8.422 1 98.25 301 MET B CA 1
ATOM 5845 C C . MET B 1 301 ? 2.066 2.07 9.531 1 98.25 301 MET B C 1
ATOM 5847 O O . MET B 1 301 ? 2.266 0.858 9.445 1 98.25 301 MET B O 1
ATOM 5851 N N . VAL B 1 302 ? 2.447 2.736 10.617 1 98.12 302 VAL B N 1
ATOM 5852 C CA . VAL B 1 302 ? 3.264 2.08 11.633 1 98.12 302 VAL B CA 1
ATOM 5853 C C . VAL B 1 302 ? 2.363 1.428 12.68 1 98.12 302 VAL B C 1
ATOM 5855 O O . VAL B 1 302 ? 2.805 0.553 13.43 1 98.12 302 VAL B O 1
ATOM 5858 N N . THR B 1 303 ? 1.058 1.826 12.734 1 97.25 303 THR B N 1
ATOM 5859 C CA . THR B 1 303 ? 0.187 1.286 13.773 1 97.25 303 THR B CA 1
ATOM 5860 C C . THR B 1 303 ? -0.823 0.31 13.172 1 97.25 303 THR B C 1
ATOM 5862 O O . THR B 1 303 ? -1.399 -0.51 13.891 1 97.25 303 THR B O 1
ATOM 5865 N N . GLY B 1 304 ? -1.114 0.516 11.883 1 95.56 304 GLY B N 1
ATOM 5866 C CA . GLY B 1 304 ? -2.156 -0.279 11.258 1 95.56 304 GLY B CA 1
ATOM 5867 C C . GLY B 1 304 ? -3.553 0.247 11.523 1 95.56 304 GLY B C 1
ATOM 5868 O O . GLY B 1 304 ? -4.543 -0.386 11.148 1 95.56 304 GLY B O 1
ATOM 5869 N N . ILE B 1 305 ? -3.645 1.438 12.094 1 96.81 305 ILE B N 1
ATOM 5870 C CA . ILE B 1 305 ? -4.934 2.012 12.461 1 96.81 305 ILE B CA 1
ATOM 5871 C C . ILE B 1 305 ? -5.375 3.014 11.398 1 96.81 305 ILE B C 1
ATOM 5873 O O . ILE B 1 305 ? -4.613 3.91 11.023 1 96.81 305 ILE B O 1
ATOM 5877 N N . ASP B 1 306 ? -6.57 2.828 10.875 1 97.69 306 ASP B N 1
ATOM 5878 C CA . ASP B 1 306 ? -7.145 3.779 9.922 1 97.69 306 ASP B CA 1
ATOM 5879 C C . ASP B 1 306 ? -7.75 4.977 10.648 1 97.69 306 ASP B C 1
ATOM 5881 O O . ASP B 1 306 ? -8.875 4.91 11.141 1 97.69 306 ASP B O 1
ATOM 5885 N N . ILE B 1 307 ? -7.074 6.043 10.68 1 98.5 307 ILE B N 1
ATOM 5886 C CA . ILE B 1 307 ? -7.414 7.199 11.5 1 98.5 307 ILE B CA 1
ATOM 5887 C C . ILE B 1 307 ? -8.688 7.859 10.969 1 98.5 307 ILE B C 1
ATOM 5889 O O . ILE B 1 307 ? -9.539 8.289 11.742 1 98.5 307 ILE B O 1
ATOM 5893 N N . VAL B 1 308 ? -8.844 7.906 9.633 1 98.75 308 VAL B N 1
ATOM 5894 C CA . VAL B 1 308 ? -10.008 8.555 9.031 1 98.75 308 VAL B CA 1
ATOM 5895 C C . VAL B 1 308 ? -11.273 7.766 9.367 1 98.75 308 VAL B C 1
ATOM 5897 O O . VAL B 1 308 ? -12.297 8.352 9.711 1 98.75 308 VAL B O 1
ATOM 5900 N N . LYS B 1 309 ? -11.227 6.469 9.305 1 98.25 309 LYS B N 1
ATOM 5901 C CA . LYS B 1 309 ? -12.391 5.656 9.656 1 98.25 309 LYS B CA 1
ATOM 5902 C C . LYS B 1 309 ? -12.75 5.812 11.125 1 98.25 309 LYS B C 1
ATOM 5904 O O . LYS B 1 309 ? -13.938 5.871 11.477 1 98.25 309 LYS B O 1
ATOM 5909 N N . TRP B 1 310 ? -11.734 5.879 11.977 1 98.12 310 TRP B N 1
ATOM 5910 C CA . TRP B 1 310 ? -12.016 6.062 13.398 1 98.12 310 TRP B CA 1
ATOM 5911 C C . TRP B 1 310 ? -12.617 7.438 13.664 1 98.12 310 TRP B C 1
ATOM 5913 O O . TRP B 1 310 ? -13.469 7.594 14.539 1 98.12 310 TRP B O 1
ATOM 5923 N N . GLN B 1 311 ? -12.102 8.414 12.945 1 98.69 311 GLN B N 1
ATOM 5924 C CA . GLN B 1 311 ? -12.68 9.742 13.078 1 98.69 311 GLN B CA 1
ATOM 5925 C C . GLN B 1 311 ? -14.18 9.719 12.797 1 98.69 311 GLN B C 1
ATOM 5927 O O . GLN B 1 311 ? -14.969 10.328 13.523 1 98.69 311 GLN B O 1
ATOM 5932 N N . ILE B 1 312 ? -14.57 9.031 11.758 1 98.81 312 ILE B N 1
ATOM 5933 C CA . ILE B 1 312 ? -15.969 8.914 11.367 1 98.81 312 ILE B CA 1
ATOM 5934 C C . ILE B 1 312 ? -16.734 8.125 12.422 1 98.81 312 ILE B C 1
ATOM 5936 O O . ILE B 1 312 ? -17.828 8.531 12.836 1 98.81 312 ILE B O 1
ATOM 5940 N N . ARG B 1 313 ? -16.188 7.008 12.945 1 98.31 313 ARG B N 1
ATOM 5941 C CA . ARG B 1 313 ? -16.844 6.176 13.953 1 98.31 313 ARG B CA 1
ATOM 5942 C C . ARG B 1 313 ? -17.094 6.965 15.234 1 98.31 313 ARG B C 1
ATOM 5944 O O . ARG B 1 313 ? -18.172 6.895 15.812 1 98.31 313 ARG B O 1
ATOM 5951 N N . ILE B 1 314 ? -16.094 7.672 15.648 1 98.38 314 ILE B N 1
ATOM 5952 C CA . ILE B 1 314 ? -16.203 8.445 16.891 1 98.38 314 ILE B CA 1
ATOM 5953 C C . ILE B 1 314 ? -17.297 9.492 16.734 1 98.38 314 ILE B C 1
ATOM 5955 O O . ILE B 1 314 ? -18.125 9.656 17.641 1 98.38 314 ILE B O 1
ATOM 5959 N N . ALA B 1 315 ? -17.297 10.18 15.602 1 98.56 315 ALA B N 1
ATOM 5960 C CA . ALA B 1 315 ? -18.312 11.203 15.344 1 98.56 315 ALA B CA 1
ATOM 5961 C C . ALA B 1 315 ? -19.703 10.594 15.336 1 98.56 315 ALA B C 1
ATOM 5963 O O . ALA B 1 315 ? -20.688 11.258 15.695 1 98.56 315 ALA B O 1
ATOM 5964 N N . ALA B 1 316 ? -19.812 9.352 14.961 1 98.19 316 ALA B N 1
ATOM 5965 C CA . ALA B 1 316 ? -21.094 8.641 14.906 1 98.19 316 ALA B CA 1
ATOM 5966 C C . ALA B 1 316 ? -21.484 8.133 16.281 1 98.19 316 ALA B C 1
ATOM 5968 O O . ALA B 1 316 ? -22.516 7.473 16.438 1 98.19 316 ALA B O 1
ATOM 5969 N N . GLY B 1 317 ? -20.625 8.344 17.234 1 97.5 317 GLY B N 1
ATOM 5970 C CA . GLY B 1 317 ? -20.969 7.992 18.609 1 97.5 317 GLY B CA 1
ATOM 5971 C C . GLY B 1 317 ? -20.453 6.617 19.016 1 97.5 317 GLY B C 1
ATOM 5972 O O . GLY B 1 317 ? -20.844 6.09 20.062 1 97.5 317 GLY B O 1
ATOM 5973 N N . MET B 1 318 ? -19.609 6.043 18.266 1 97.38 318 MET B N 1
ATOM 5974 C CA . MET B 1 318 ? -19.078 4.73 18.609 1 97.38 318 MET B CA 1
ATOM 5975 C C . MET B 1 318 ? -17.938 4.852 19.609 1 97.38 318 MET B C 1
ATOM 5977 O O . MET B 1 318 ? -17.094 5.742 19.484 1 97.38 318 MET B O 1
ATOM 5981 N N . PRO B 1 319 ? -17.906 3.986 20.594 1 97.56 319 PRO B N 1
ATOM 5982 C CA . PRO B 1 319 ? -16.781 4 21.531 1 97.56 319 PRO B CA 1
ATOM 5983 C C . PRO B 1 319 ? -15.508 3.408 20.938 1 97.56 319 PRO B C 1
ATOM 5985 O O . PRO B 1 319 ? -15.57 2.592 20.016 1 97.56 319 PRO B O 1
ATOM 5988 N N . LEU B 1 320 ? -14.422 3.836 21.438 1 96.75 320 LEU B N 1
ATOM 5989 C CA . LEU B 1 320 ? -13.156 3.217 21.078 1 96.75 320 LEU B CA 1
ATOM 5990 C C . LEU B 1 320 ? -13.062 1.796 21.625 1 96.75 320 LEU B C 1
ATOM 5992 O O . LEU B 1 320 ? -13.227 1.581 22.828 1 96.75 320 LEU B O 1
ATOM 5996 N N . ASN B 1 321 ? -12.828 0.881 20.766 1 93.12 321 ASN B N 1
ATOM 5997 C CA . ASN B 1 321 ? -12.727 -0.507 21.203 1 93.12 321 ASN B CA 1
ATOM 5998 C C . ASN B 1 321 ? -11.281 -1.003 21.156 1 93.12 321 ASN B C 1
ATOM 6000 O O . ASN B 1 321 ? -11.039 -2.209 21.094 1 93.12 321 ASN B O 1
ATOM 6004 N N . VAL B 1 322 ? -10.367 -0.138 21.156 1 91.94 322 VAL B N 1
ATOM 6005 C CA . VAL B 1 322 ? -8.945 -0.471 21.188 1 91.94 322 VAL B CA 1
ATOM 6006 C C . VAL B 1 322 ? -8.328 -0.011 22.5 1 91.94 322 VAL B C 1
ATOM 6008 O O . VAL B 1 322 ? -8.664 1.063 23 1 91.94 322 VAL B O 1
ATOM 6011 N N . GLU B 1 323 ? -7.523 -0.819 23.047 1 94.88 323 GLU B N 1
ATOM 6012 C CA . GLU B 1 323 ? -6.816 -0.481 24.266 1 94.88 323 GLU B CA 1
ATOM 6013 C C . GLU B 1 323 ? -5.422 0.06 23.969 1 94.88 323 GLU B C 1
ATOM 6015 O O . GLU B 1 323 ? -4.773 -0.369 23.016 1 94.88 323 GLU B O 1
ATOM 6020 N N . GLN B 1 324 ? -4.988 0.958 24.812 1 96.19 324 GLN B N 1
ATOM 6021 C CA . GLN B 1 324 ? -3.68 1.579 24.641 1 96.19 324 GLN B CA 1
ATOM 6022 C C . GLN B 1 324 ? -2.582 0.526 24.516 1 96.19 324 GLN B C 1
ATOM 6024 O O . GLN B 1 324 ? -1.667 0.668 23.703 1 96.19 324 GLN B O 1
ATOM 6029 N N . GLU B 1 325 ? -2.725 -0.523 25.266 1 93.94 325 GLU B N 1
ATOM 6030 C CA . GLU B 1 325 ? -1.704 -1.564 25.328 1 93.94 325 GLU B CA 1
ATOM 6031 C C . GLU B 1 325 ? -1.605 -2.32 24 1 93.94 325 GLU B C 1
ATOM 6033 O O . GLU B 1 325 ? -0.576 -2.93 23.703 1 93.94 325 GLU B O 1
ATOM 6038 N N . ASN B 1 326 ? -2.635 -2.246 23.234 1 91.56 326 ASN B N 1
ATOM 6039 C CA . ASN B 1 326 ? -2.672 -2.98 21.969 1 91.56 326 ASN B CA 1
ATOM 6040 C C . ASN B 1 326 ? -2.137 -2.141 20.812 1 91.56 326 ASN B C 1
ATOM 6042 O O . ASN B 1 326 ? -1.998 -2.635 19.688 1 91.56 326 ASN B O 1
ATOM 6046 N N . ILE B 1 327 ? -1.896 -0.924 21.109 1 93.12 327 ILE B N 1
ATOM 6047 C CA . ILE B 1 327 ? -1.303 -0.058 20.094 1 93.12 327 ILE B CA 1
ATOM 6048 C C . ILE B 1 327 ? 0.21 -0.263 20.062 1 93.12 327 ILE B C 1
ATOM 6050 O O . ILE B 1 327 ? 0.898 -0.023 21.047 1 93.12 327 ILE B O 1
ATOM 6054 N N . GLN B 1 328 ? 0.651 -0.783 18.969 1 91.88 328 GLN B N 1
ATOM 6055 C CA . GLN B 1 328 ? 2.084 -0.986 18.781 1 91.88 328 GLN B CA 1
ATOM 6056 C C . GLN B 1 328 ? 2.588 -0.236 17.547 1 91.88 328 GLN B C 1
ATOM 6058 O O . GLN B 1 328 ? 1.937 -0.243 16.5 1 91.88 328 GLN B O 1
ATOM 6063 N N . VAL B 1 329 ? 3.621 0.458 17.75 1 94.81 329 VAL B N 1
ATOM 6064 C CA . VAL B 1 329 ? 4.312 1.097 16.641 1 94.81 329 VAL B CA 1
ATOM 6065 C C . VAL B 1 329 ? 5.383 0.158 16.094 1 94.81 329 VAL B C 1
ATOM 6067 O O . VAL B 1 329 ? 6.324 -0.202 16.797 1 94.81 329 VAL B O 1
ATOM 6070 N N . LYS B 1 330 ? 5.219 -0.252 14.883 1 94.62 330 LYS B N 1
ATOM 6071 C CA . LYS B 1 330 ? 6.156 -1.18 14.258 1 94.62 330 LYS B CA 1
ATOM 6072 C C . LYS B 1 330 ? 6.75 -0.586 12.984 1 94.62 330 LYS B C 1
ATOM 6074 O O . LYS B 1 330 ? 6.07 0.136 12.25 1 94.62 330 LYS B O 1
ATOM 6079 N N . GLY B 1 331 ? 8.008 -0.917 12.82 1 96.75 331 GLY B N 1
ATOM 6080 C CA . GLY B 1 331 ? 8.664 -0.473 11.602 1 96.75 331 GLY B CA 1
ATOM 6081 C C . GLY B 1 331 ? 8.906 1.024 11.562 1 96.75 331 GLY B C 1
ATOM 6082 O O . GLY B 1 331 ? 9.078 1.655 12.609 1 96.75 331 GLY B O 1
ATOM 6083 N N . HIS B 1 332 ? 9.078 1.52 10.383 1 98.56 332 HIS B N 1
ATOM 6084 C CA . HIS B 1 332 ? 9.383 2.928 10.156 1 98.56 332 HIS B CA 1
ATOM 6085 C C . HIS B 1 332 ? 8.719 3.43 8.875 1 98.56 332 HIS B C 1
ATOM 6087 O O . HIS B 1 332 ? 8.688 2.719 7.871 1 98.56 332 HIS B O 1
ATOM 6093 N N . CYS B 1 333 ? 8.18 4.59 8.977 1 98.81 333 CYS B N 1
ATOM 6094 C CA . CYS B 1 333 ? 7.488 5.168 7.832 1 98.81 333 CYS B CA 1
ATOM 6095 C C . CYS B 1 333 ? 7.992 6.578 7.547 1 98.81 333 CYS B C 1
ATOM 6097 O O . CYS B 1 333 ? 8.312 7.328 8.477 1 98.81 333 CYS B O 1
ATOM 6099 N N . ILE B 1 334 ? 8.141 6.914 6.273 1 98.88 334 ILE B N 1
ATOM 6100 C CA . ILE B 1 334 ? 8.539 8.242 5.809 1 98.88 334 ILE B CA 1
ATOM 6101 C C . ILE B 1 334 ? 7.5 8.766 4.816 1 98.88 334 ILE B C 1
ATOM 6103 O O . ILE B 1 334 ? 7.02 8.023 3.959 1 98.88 334 ILE B O 1
ATOM 6107 N N . GLU B 1 335 ? 7.16 10.016 4.945 1 98.88 335 GLU B N 1
ATOM 6108 C CA . GLU B 1 335 ? 6.25 10.703 4.031 1 98.88 335 GLU B CA 1
ATOM 6109 C C . GLU B 1 335 ? 6.902 11.945 3.43 1 98.88 335 GLU B C 1
ATOM 6111 O O . GLU B 1 335 ? 7.488 12.75 4.152 1 98.88 335 GLU B O 1
ATOM 6116 N N . CYS B 1 336 ? 6.887 12.078 2.121 1 98.81 336 CYS B N 1
ATOM 6117 C CA . CYS B 1 336 ? 7.305 13.281 1.407 1 98.81 336 CYS B CA 1
ATOM 6118 C C . CYS B 1 336 ? 6.109 14 0.804 1 98.81 336 CYS B C 1
ATOM 6120 O O . CYS B 1 336 ? 5.305 13.398 0.093 1 98.81 336 CYS B O 1
ATOM 6122 N N . ARG B 1 337 ? 6.008 15.242 1.075 1 98.38 337 ARG B N 1
ATOM 6123 C CA . ARG B 1 337 ? 4.965 16.062 0.466 1 98.38 337 ARG B CA 1
ATOM 6124 C C . ARG B 1 337 ? 5.371 16.516 -0.932 1 98.38 337 ARG B C 1
ATOM 6126 O O . ARG B 1 337 ? 6.207 17.406 -1.081 1 98.38 337 ARG B O 1
ATOM 6133 N N . ILE B 1 338 ? 4.742 16 -1.928 1 98.69 338 ILE B N 1
ATOM 6134 C CA . ILE B 1 338 ? 5.023 16.375 -3.309 1 98.69 338 ILE B CA 1
ATOM 6135 C C . ILE B 1 338 ? 4.145 17.562 -3.707 1 98.69 338 ILE B C 1
ATOM 6137 O O . ILE B 1 338 ? 2.92 17.438 -3.787 1 98.69 338 ILE B O 1
ATOM 6141 N N . ASN B 1 339 ? 4.777 18.656 -3.957 1 97.88 339 ASN B N 1
ATOM 6142 C CA . ASN B 1 339 ? 4.062 19.891 -4.281 1 97.88 339 ASN B CA 1
ATOM 6143 C C . ASN B 1 339 ? 4.43 20.406 -5.672 1 97.88 339 ASN B C 1
ATOM 6145 O O . ASN B 1 339 ? 5.559 20.219 -6.129 1 97.88 339 ASN B O 1
ATOM 6149 N N . ALA B 1 340 ? 3.498 21.062 -6.301 1 98.25 340 ALA B N 1
ATOM 6150 C CA . ALA B 1 340 ? 3.711 21.703 -7.594 1 98.25 340 ALA B CA 1
ATOM 6151 C C . ALA B 1 340 ? 4.461 23.016 -7.43 1 98.25 340 ALA B C 1
ATOM 6153 O O . ALA B 1 340 ? 3.891 24.094 -7.629 1 98.25 340 ALA B O 1
ATOM 6154 N N . GLU B 1 341 ? 5.738 22.875 -7.094 1 97.06 341 GLU B N 1
ATOM 6155 C CA . GLU B 1 341 ? 6.594 24.031 -6.855 1 97.06 341 GLU B CA 1
ATOM 6156 C C . GLU B 1 341 ? 8.016 23.781 -7.352 1 97.06 341 GLU B C 1
ATOM 6158 O O . GLU B 1 341 ? 8.43 22.625 -7.496 1 97.06 341 GLU B O 1
ATOM 6163 N N . ASN B 1 342 ? 8.688 24.891 -7.641 1 96.56 342 ASN B N 1
ATOM 6164 C CA . ASN B 1 342 ? 10.094 24.828 -8.023 1 96.56 342 ASN B CA 1
ATOM 6165 C C . ASN B 1 342 ? 11.008 25.297 -6.887 1 96.56 342 ASN B C 1
ATOM 6167 O O . ASN B 1 342 ? 11.188 26.5 -6.68 1 96.56 342 ASN B O 1
ATOM 6171 N N . PRO B 1 343 ? 11.641 24.359 -6.227 1 95.12 343 PRO B N 1
ATOM 6172 C CA . PRO B 1 343 ? 12.477 24.719 -5.082 1 95.12 343 PRO B CA 1
ATOM 6173 C C . PRO B 1 343 ? 13.633 25.656 -5.465 1 95.12 343 PRO B C 1
ATOM 6175 O O . PRO B 1 343 ? 14.062 26.469 -4.656 1 95.12 343 PRO B O 1
ATOM 6178 N N . LEU B 1 344 ? 14.117 25.578 -6.605 1 94.44 344 LEU B N 1
ATOM 6179 C CA . LEU B 1 344 ? 15.281 26.344 -7.039 1 94.44 344 LEU B CA 1
ATOM 6180 C C . LEU B 1 344 ? 14.883 27.766 -7.422 1 94.44 344 LEU B C 1
ATOM 6182 O O . LEU B 1 344 ? 15.742 28.641 -7.566 1 94.44 344 LEU B O 1
ATOM 6186 N N . MET B 1 345 ? 13.648 28.016 -7.574 1 94.62 345 MET B N 1
ATOM 6187 C CA . MET B 1 345 ? 13.117 29.344 -7.836 1 94.62 345 MET B CA 1
ATOM 6188 C C . MET B 1 345 ? 12.242 29.812 -6.684 1 94.62 345 MET B C 1
ATOM 6190 O O . MET B 1 345 ? 11.086 30.203 -6.887 1 94.62 345 MET B O 1
ATOM 6194 N N . ASN B 1 346 ? 12.805 29.672 -5.504 1 91.94 346 ASN B N 1
ATOM 6195 C CA . ASN B 1 346 ? 12.164 30.109 -4.266 1 91.94 346 ASN B CA 1
ATOM 6196 C C . ASN B 1 346 ? 10.789 29.469 -4.09 1 91.94 346 ASN B C 1
ATOM 6198 O O . ASN B 1 346 ? 9.828 30.156 -3.715 1 91.94 346 ASN B O 1
ATOM 6202 N N . PHE B 1 347 ? 10.664 28.266 -4.598 1 93.75 347 PHE B N 1
ATOM 6203 C CA . PHE B 1 347 ? 9.453 27.453 -4.438 1 93.75 347 PHE B CA 1
ATOM 6204 C C . PHE B 1 347 ? 8.281 28.109 -5.156 1 93.75 347 PHE B C 1
ATOM 6206 O O . PHE B 1 347 ? 7.152 28.094 -4.656 1 93.75 347 PHE B O 1
ATOM 6213 N N . ARG B 1 348 ? 8.508 28.672 -6.207 1 95.31 348 ARG B N 1
ATOM 6214 C CA . ARG B 1 348 ? 7.441 29.219 -7.043 1 95.31 348 ARG B CA 1
ATOM 6215 C C . ARG B 1 348 ? 6.445 28.125 -7.438 1 95.31 348 ARG B C 1
ATOM 6217 O O . ARG B 1 348 ? 6.84 27.062 -7.91 1 95.31 348 ARG B O 1
ATOM 6224 N N . PRO B 1 349 ? 5.145 28.422 -7.199 1 95.19 349 PRO B N 1
ATOM 6225 C CA . PRO B 1 349 ? 4.152 27.422 -7.609 1 95.19 349 PRO B CA 1
ATOM 6226 C C . PRO B 1 349 ? 4.152 27.172 -9.117 1 95.19 349 PRO B C 1
ATOM 6228 O O . PRO B 1 349 ? 4.508 28.062 -9.891 1 95.19 349 PRO B O 1
ATOM 6231 N N . SER B 1 350 ? 3.762 26 -9.492 1 97.25 350 SER B N 1
ATOM 6232 C CA . SER B 1 350 ? 3.723 25.609 -10.891 1 97.25 350 SER B CA 1
ATOM 6233 C C . SER B 1 350 ? 2.389 24.953 -11.242 1 97.25 350 SER B C 1
ATOM 6235 O O . SER B 1 350 ? 2.164 23.781 -10.938 1 97.25 350 SER B O 1
ATOM 6237 N N . SER B 1 351 ? 1.497 25.688 -11.867 1 97.38 351 SER B N 1
ATOM 6238 C CA . SER B 1 351 ? 0.232 25.156 -12.367 1 97.38 351 SER B CA 1
ATOM 6239 C C . SER B 1 351 ? 0.354 24.703 -13.82 1 97.38 351 SER B C 1
ATOM 6241 O O . SER B 1 351 ? 1.318 25.047 -14.5 1 97.38 351 SER B O 1
ATOM 6243 N N . GLY B 1 352 ? -0.572 23.875 -14.211 1 97.75 352 GLY B N 1
ATOM 6244 C CA . GLY B 1 352 ? -0.561 23.422 -15.594 1 97.75 352 GLY B CA 1
ATOM 6245 C C . GLY B 1 352 ? -1.068 22 -15.766 1 97.75 352 GLY B C 1
ATOM 6246 O O . GLY B 1 352 ? -1.591 21.406 -14.82 1 97.75 352 GLY B O 1
ATOM 6247 N N . ASN B 1 353 ? -0.944 21.547 -17 1 97.94 353 ASN B N 1
ATOM 6248 C CA . ASN B 1 353 ? -1.417 20.219 -17.359 1 97.94 353 ASN B CA 1
ATOM 6249 C C . ASN B 1 353 ? -0.346 19.156 -17.125 1 97.94 353 ASN B C 1
ATOM 6251 O O . ASN B 1 353 ? 0.812 19.344 -17.5 1 97.94 353 ASN B O 1
ATOM 6255 N N . ILE B 1 354 ? -0.77 18.078 -16.5 1 98 354 ILE B N 1
ATOM 6256 C CA . ILE B 1 354 ? 0.125 16.938 -16.344 1 98 354 ILE B CA 1
ATOM 6257 C C . ILE B 1 354 ? 0.12 16.109 -17.625 1 98 354 ILE B C 1
ATOM 6259 O O . ILE B 1 354 ? -0.857 15.414 -17.906 1 98 354 ILE B O 1
ATOM 6263 N N . SER B 1 355 ? 1.249 16.125 -18.281 1 97.12 355 SER B N 1
ATOM 6264 C CA . SER B 1 355 ? 1.318 15.453 -19.578 1 97.12 355 SER B CA 1
ATOM 6265 C C . SER B 1 355 ? 1.659 13.977 -19.438 1 97.12 355 SER B C 1
ATOM 6267 O O . SER B 1 355 ? 1.295 13.156 -20.281 1 97.12 355 SER B O 1
ATOM 6269 N N . LEU B 1 356 ? 2.367 13.648 -18.453 1 96.38 356 LEU B N 1
ATOM 6270 C CA . LEU B 1 356 ? 2.729 12.266 -18.156 1 96.38 356 LEU B CA 1
ATOM 6271 C C . LEU B 1 356 ? 2.756 12.023 -16.641 1 96.38 356 LEU B C 1
ATOM 6273 O O . LEU B 1 356 ? 3.385 12.781 -15.898 1 96.38 356 LEU B O 1
ATOM 6277 N N . LEU B 1 357 ? 2.057 11.055 -16.281 1 97.56 357 LEU B N 1
ATOM 6278 C CA . LEU B 1 357 ? 2.02 10.688 -14.867 1 97.56 357 LEU B CA 1
ATOM 6279 C C . LEU B 1 357 ? 2.352 9.211 -14.688 1 97.56 357 LEU B C 1
ATOM 6281 O O . LEU B 1 357 ? 1.729 8.344 -15.305 1 97.56 357 LEU B O 1
ATOM 6285 N N . HIS B 1 358 ? 3.381 8.883 -13.898 1 97.12 358 HIS B N 1
ATOM 6286 C CA . HIS B 1 358 ? 3.697 7.535 -13.445 1 97.12 358 HIS B CA 1
ATOM 6287 C C . HIS B 1 358 ? 3.916 7.5 -11.938 1 97.12 358 HIS B C 1
ATOM 6289 O O . HIS B 1 358 ? 4.828 8.148 -11.422 1 97.12 358 HIS B O 1
ATOM 6295 N N . ILE B 1 359 ? 3.107 6.801 -11.289 1 97.38 359 ILE B N 1
ATOM 6296 C CA . ILE B 1 359 ? 3.152 6.699 -9.836 1 97.38 359 ILE B CA 1
ATOM 6297 C C . ILE B 1 359 ? 3.859 5.41 -9.43 1 97.38 359 ILE B C 1
ATOM 6299 O O . ILE B 1 359 ? 3.547 4.332 -9.945 1 97.38 359 ILE B O 1
ATOM 6303 N N . PRO B 1 360 ? 4.863 5.527 -8.531 1 97 360 PRO B N 1
ATOM 6304 C CA . PRO B 1 360 ? 5.551 4.32 -8.07 1 97 360 PRO B CA 1
ATOM 6305 C C . PRO B 1 360 ? 4.621 3.357 -7.332 1 97 360 PRO B C 1
ATOM 6307 O O . PRO B 1 360 ? 3.555 3.762 -6.863 1 97 360 PRO B O 1
ATOM 6310 N N . GLY B 1 361 ? 5.035 2.057 -7.344 1 95.31 361 GLY B N 1
ATOM 6311 C CA . GLY B 1 361 ? 4.289 1.024 -6.645 1 95.31 361 GLY B CA 1
ATOM 6312 C C . GLY B 1 361 ? 5.18 0.053 -5.891 1 95.31 361 GLY B C 1
ATOM 6313 O O . GLY B 1 361 ? 6.297 0.397 -5.508 1 95.31 361 GLY B O 1
ATOM 6314 N N . GLY B 1 362 ? 4.617 -1.101 -5.609 1 94.12 362 GLY B N 1
ATOM 6315 C CA . GLY B 1 362 ? 5.328 -2.113 -4.848 1 94.12 362 GLY B CA 1
ATOM 6316 C C . GLY B 1 362 ? 4.855 -2.223 -3.41 1 94.12 362 GLY B C 1
ATOM 6317 O O . GLY B 1 362 ? 3.982 -1.465 -2.98 1 94.12 362 GLY B O 1
ATOM 6318 N N . PRO B 1 363 ? 5.43 -3.178 -2.699 1 96.81 363 PRO B N 1
ATOM 6319 C CA . PRO B 1 363 ? 4.969 -3.412 -1.329 1 96.81 363 PRO B CA 1
ATOM 6320 C C . PRO B 1 363 ? 5.211 -2.219 -0.41 1 96.81 363 PRO B C 1
ATOM 6322 O O . PRO B 1 363 ? 6.328 -1.693 -0.357 1 96.81 363 PRO B O 1
ATOM 6325 N N . TRP B 1 364 ? 4.156 -1.758 0.254 1 97.81 364 TRP B N 1
ATOM 6326 C CA . TRP B 1 364 ? 4.207 -0.756 1.314 1 97.81 364 TRP B CA 1
ATOM 6327 C C . TRP B 1 364 ? 4.668 0.591 0.768 1 97.81 364 TRP B C 1
ATOM 6329 O O . TRP B 1 364 ? 5.398 1.323 1.438 1 97.81 364 TRP B O 1
ATOM 6339 N N . VAL B 1 365 ? 4.406 0.823 -0.521 1 98.44 365 VAL B N 1
ATOM 6340 C CA . VAL B 1 365 ? 4.496 2.137 -1.148 1 98.44 365 VAL B CA 1
ATOM 6341 C C . VAL B 1 365 ? 3.096 2.701 -1.374 1 98.44 365 VAL B C 1
ATOM 6343 O O . VAL B 1 365 ? 2.242 2.041 -1.973 1 98.44 365 VAL B O 1
ATOM 6346 N N . ARG B 1 366 ? 2.863 3.85 -0.789 1 98.44 366 ARG B N 1
ATOM 6347 C CA . ARG B 1 366 ? 1.561 4.504 -0.831 1 98.44 366 ARG B CA 1
ATOM 6348 C C . ARG B 1 366 ? 1.68 5.93 -1.365 1 98.44 366 ARG B C 1
ATOM 6350 O O . ARG B 1 366 ? 2.6 6.66 -0.993 1 98.44 366 ARG B O 1
ATOM 6357 N N . PHE B 1 367 ? 0.847 6.246 -2.348 1 98.5 367 PHE B N 1
ATOM 6358 C CA . PHE B 1 367 ? 0.767 7.613 -2.84 1 98.5 367 PHE B CA 1
ATOM 6359 C C . PHE B 1 367 ? -0.651 8.156 -2.705 1 98.5 367 PHE B C 1
ATOM 6361 O O . PHE B 1 367 ? -1.538 7.785 -3.477 1 98.5 367 PHE B O 1
ATOM 6368 N N . ASP B 1 368 ? -0.881 8.977 -1.711 1 98.62 368 ASP B N 1
ATOM 6369 C CA . ASP B 1 368 ? -2.152 9.68 -1.572 1 98.62 368 ASP B CA 1
ATOM 6370 C C . ASP B 1 368 ? -2.197 10.914 -2.469 1 98.62 368 ASP B C 1
ATOM 6372 O O . ASP B 1 368 ? -1.479 11.891 -2.229 1 98.62 368 ASP B O 1
ATOM 6376 N N . THR B 1 369 ? -3.045 10.859 -3.484 1 98.44 369 THR B N 1
ATOM 6377 C CA . THR B 1 369 ? -3.018 11.93 -4.477 1 98.44 369 THR B CA 1
ATOM 6378 C C . THR B 1 369 ? -4.418 12.203 -5.02 1 98.44 369 THR B C 1
ATOM 6380 O O . THR B 1 369 ? -5.336 11.398 -4.816 1 98.44 369 THR B O 1
ATOM 6383 N N . ALA B 1 370 ? -4.547 13.383 -5.602 1 97.75 370 ALA B N 1
ATOM 6384 C CA . ALA B 1 370 ? -5.777 13.734 -6.309 1 97.75 370 ALA B CA 1
ATOM 6385 C C . ALA B 1 370 ? -5.512 13.953 -7.793 1 97.75 370 ALA B C 1
ATOM 6387 O O . ALA B 1 370 ? -6.43 14.273 -8.555 1 97.75 370 ALA B O 1
ATOM 6388 N N . ILE B 1 371 ? -4.281 13.758 -8.211 1 97.88 371 ILE B N 1
ATOM 6389 C CA . ILE B 1 371 ? -3.979 14.023 -9.609 1 97.88 371 ILE B CA 1
ATOM 6390 C C . ILE B 1 371 ? -4.152 12.742 -10.43 1 97.88 371 ILE B C 1
ATOM 6392 O O . ILE B 1 371 ? -4.152 11.641 -9.875 1 97.88 371 ILE B O 1
ATOM 6396 N N . TYR B 1 372 ? -4.363 12.859 -11.664 1 97.38 372 TYR B N 1
ATOM 6397 C CA . TYR B 1 372 ? -4.473 11.781 -12.641 1 97.38 372 TYR B CA 1
ATOM 6398 C C . TYR B 1 372 ? -3.961 12.227 -14.008 1 97.38 372 TYR B C 1
ATOM 6400 O O . TYR B 1 372 ? -3.605 13.391 -14.195 1 97.38 372 TYR B O 1
ATOM 6408 N N . GLN B 1 373 ? -3.785 11.312 -14.859 1 96.62 373 GLN B N 1
ATOM 6409 C CA . GLN B 1 373 ? -3.273 11.625 -16.188 1 96.62 373 GLN B CA 1
ATOM 6410 C C . GLN B 1 373 ? -4.094 12.727 -16.844 1 96.62 373 GLN B C 1
ATOM 6412 O O . GLN B 1 373 ? -5.328 12.664 -16.875 1 96.62 373 GLN B O 1
ATOM 6417 N N . ASP B 1 374 ? -3.445 13.773 -17.359 1 96.5 374 ASP B N 1
ATOM 6418 C CA . ASP B 1 374 ? -4.008 14.898 -18.109 1 96.5 374 ASP B CA 1
ATOM 6419 C C . ASP B 1 374 ? -4.785 15.836 -17.188 1 96.5 374 ASP B C 1
ATOM 6421 O O . ASP B 1 374 ? -5.555 16.672 -17.656 1 96.5 374 ASP B O 1
ATOM 6425 N N . TYR B 1 375 ? -4.609 15.688 -15.922 1 97.56 375 TYR B N 1
ATOM 6426 C CA . TYR B 1 375 ? -5.211 16.594 -14.961 1 97.56 375 TYR B CA 1
ATOM 6427 C C . TYR B 1 375 ? -4.586 17.984 -15.062 1 97.56 375 TYR B C 1
ATOM 6429 O O . TYR B 1 375 ? -3.369 18.109 -15.219 1 97.56 375 TYR B O 1
ATOM 6437 N N . TYR B 1 376 ? -5.41 19.016 -14.922 1 98.12 376 TYR B N 1
ATOM 6438 C CA . TYR B 1 376 ? -4.934 20.391 -14.859 1 98.12 376 TYR B CA 1
ATOM 6439 C C . TYR B 1 376 ? -4.848 20.875 -13.422 1 98.12 376 TYR B C 1
ATOM 6441 O O . TYR B 1 376 ? -5.867 20.984 -12.734 1 98.12 376 TYR B O 1
ATOM 6449 N N . VAL B 1 377 ? -3.676 21.141 -12.984 1 98.12 377 VAL B N 1
ATOM 6450 C CA . VAL B 1 377 ? -3.449 21.688 -11.648 1 98.12 377 VAL B CA 1
ATOM 6451 C C . VAL B 1 377 ? -3.785 23.172 -11.625 1 98.12 377 VAL B C 1
ATOM 6453 O O . VAL B 1 377 ? -3.082 23.984 -12.234 1 98.12 377 VAL B O 1
ATOM 6456 N N . PRO B 1 378 ? -4.77 23.531 -10.859 1 97.19 378 PRO B N 1
ATOM 6457 C CA . PRO B 1 378 ? -5.176 24.938 -10.859 1 97.19 378 PRO B CA 1
ATOM 6458 C C . PRO B 1 378 ? -4.25 25.828 -10.023 1 97.19 378 PRO B C 1
ATOM 6460 O O . PRO B 1 378 ? -3.641 25.344 -9.062 1 97.19 378 PRO B O 1
ATOM 6463 N N . PRO B 1 379 ? -4.176 27.109 -10.297 1 96.44 379 PRO B N 1
ATOM 6464 C CA . PRO B 1 379 ? -3.307 28.031 -9.57 1 96.44 379 PRO B CA 1
ATOM 6465 C C . PRO B 1 379 ? -3.99 28.656 -8.352 1 96.44 379 PRO B C 1
ATOM 6467 O O . PRO B 1 379 ? -3.453 29.594 -7.75 1 96.44 379 PRO B O 1
ATOM 6470 N N . PHE B 1 380 ? -5.055 28.172 -7.898 1 94.88 380 PHE B N 1
ATOM 6471 C CA . PHE B 1 380 ? -5.895 28.875 -6.941 1 94.88 380 PHE B CA 1
ATOM 6472 C C . PHE B 1 380 ? -5.727 28.297 -5.543 1 94.88 380 PHE B C 1
ATOM 6474 O O . PHE B 1 380 ? -6.074 28.938 -4.551 1 94.88 380 PHE B O 1
ATOM 6481 N N . TYR B 1 381 ? -5.219 27.125 -5.512 1 95 381 TYR B N 1
ATOM 6482 C CA . TYR B 1 381 ? -5.266 26.422 -4.238 1 95 381 TYR B CA 1
ATOM 6483 C C . TYR B 1 381 ? -3.879 25.938 -3.826 1 95 381 TYR B C 1
ATOM 6485 O O . TYR B 1 381 ? -2.883 26.281 -4.469 1 95 381 TYR B O 1
ATOM 6493 N N . ASP B 1 382 ? -3.885 25.188 -2.643 1 90.5 382 ASP B N 1
ATOM 6494 C CA . ASP B 1 382 ? -2.621 24.609 -2.191 1 90.5 382 ASP B CA 1
ATOM 6495 C C . ASP B 1 382 ? -1.972 23.781 -3.293 1 90.5 382 ASP B C 1
ATOM 6497 O O . ASP B 1 382 ? -2.664 23.094 -4.051 1 90.5 382 ASP B O 1
ATOM 6501 N N . SER B 1 383 ? -0.685 23.75 -3.336 1 94.06 383 SER B N 1
ATOM 6502 C CA . SER B 1 383 ? 0.065 23.172 -4.441 1 94.06 383 SER B CA 1
ATOM 6503 C C . SER B 1 383 ? 0.297 21.672 -4.223 1 94.06 383 SER B C 1
ATOM 6505 O O . SER B 1 383 ? 1.009 21.031 -4.996 1 94.06 383 SER B O 1
ATOM 6507 N N . MET B 1 384 ? -0.285 21.078 -3.264 1 96.31 384 MET B N 1
ATOM 6508 C CA . MET B 1 384 ? -0.056 19.672 -2.957 1 96.31 384 MET B CA 1
ATOM 6509 C C . MET B 1 384 ? -0.545 18.781 -4.098 1 96.31 384 MET B C 1
ATOM 6511 O O . MET B 1 384 ? -1.718 18.828 -4.473 1 96.31 384 MET B O 1
ATOM 6515 N N . LEU B 1 385 ? 0.382 18.031 -4.652 1 98.31 385 LEU B N 1
ATOM 6516 C CA . LEU B 1 385 ? 0.052 17.062 -5.688 1 98.31 385 LEU B CA 1
ATOM 6517 C C . LEU B 1 385 ? -0.262 15.703 -5.074 1 98.31 385 LEU B C 1
ATOM 6519 O O . LEU B 1 385 ? -1.087 14.953 -5.605 1 98.31 385 LEU B O 1
ATOM 6523 N N . GLY B 1 386 ? 0.44 15.414 -4.047 1 98.31 386 GLY B N 1
ATOM 6524 C CA . GLY B 1 386 ? 0.258 14.148 -3.352 1 98.31 386 GLY B CA 1
ATOM 6525 C C . GLY B 1 386 ? 1.271 13.93 -2.244 1 98.31 386 GLY B C 1
ATOM 6526 O O . GLY B 1 386 ? 2.166 14.75 -2.039 1 98.31 386 GLY B O 1
ATOM 6527 N N . LYS B 1 387 ? 1.066 12.93 -1.484 1 98.75 387 LYS B N 1
ATOM 6528 C CA . LYS B 1 387 ? 1.96 12.461 -0.427 1 98.75 387 LYS B CA 1
ATOM 6529 C C . LYS B 1 387 ? 2.535 11.086 -0.758 1 98.75 387 LYS B C 1
ATOM 6531 O O . LYS B 1 387 ? 1.791 10.117 -0.917 1 98.75 387 LYS B O 1
ATOM 6536 N N . LEU B 1 388 ? 3.846 11.062 -0.919 1 98.81 388 LEU B N 1
ATOM 6537 C CA . LEU B 1 388 ? 4.508 9.773 -1.122 1 98.81 388 LEU B CA 1
ATOM 6538 C C . LEU B 1 388 ? 4.926 9.164 0.21 1 98.81 388 LEU B C 1
ATOM 6540 O O . LEU B 1 388 ? 5.723 9.75 0.945 1 98.81 388 LEU B O 1
ATOM 6544 N N . ILE B 1 389 ? 4.34 7.98 0.569 1 98.88 389 ILE B N 1
ATOM 6545 C CA . ILE B 1 389 ? 4.523 7.34 1.866 1 98.88 389 ILE B CA 1
ATOM 6546 C C . ILE B 1 389 ? 5.125 5.949 1.675 1 98.88 389 ILE B C 1
ATOM 6548 O O . ILE B 1 389 ? 4.656 5.172 0.84 1 98.88 389 ILE B O 1
ATOM 6552 N N . VAL B 1 390 ? 6.18 5.676 2.398 1 98.81 390 VAL B N 1
ATOM 6553 C CA . VAL B 1 390 ? 6.777 4.348 2.326 1 98.81 390 VAL B CA 1
ATOM 6554 C C . VAL B 1 390 ? 6.957 3.783 3.734 1 98.81 390 VAL B C 1
ATOM 6556 O O . VAL B 1 390 ? 7.145 4.539 4.691 1 98.81 390 VAL B O 1
ATOM 6559 N N . TYR B 1 391 ? 6.871 2.475 3.895 1 98.62 391 TYR B N 1
ATOM 6560 C CA . TYR B 1 391 ? 7.039 1.754 5.152 1 98.62 391 TYR B CA 1
ATOM 6561 C C . TYR B 1 391 ? 8.07 0.639 5.008 1 98.62 391 TYR B C 1
ATOM 6563 O O . TYR B 1 391 ? 8.109 -0.051 3.986 1 98.62 391 TYR B O 1
ATOM 6571 N N . GLY B 1 392 ? 8.914 0.565 5.91 1 97.69 392 GLY B N 1
ATOM 6572 C CA . GLY B 1 392 ? 9.867 -0.527 6.035 1 97.69 392 GLY B CA 1
ATOM 6573 C C . GLY B 1 392 ? 10 -1.045 7.453 1 97.69 392 GLY B C 1
ATOM 6574 O O . GLY B 1 392 ? 9.5 -0.425 8.398 1 97.69 392 GLY B O 1
ATOM 6575 N N . ARG B 1 393 ? 10.656 -2.154 7.656 1 94.75 393 ARG B N 1
ATOM 6576 C CA . ARG B 1 393 ? 10.875 -2.748 8.969 1 94.75 393 ARG B CA 1
ATOM 6577 C C . ARG B 1 393 ? 11.867 -1.918 9.781 1 94.75 393 ARG B C 1
ATOM 6579 O O . ARG B 1 393 ? 11.805 -1.904 11.016 1 94.75 393 ARG B O 1
ATOM 6586 N N . THR B 1 394 ? 12.766 -1.266 9.008 1 96.56 394 THR B N 1
ATOM 6587 C CA . THR B 1 394 ? 13.75 -0.386 9.625 1 96.56 394 THR B CA 1
ATOM 6588 C C . THR B 1 394 ? 13.766 0.979 8.945 1 96.56 394 THR B C 1
ATOM 6590 O O . THR B 1 394 ? 13.258 1.127 7.828 1 96.56 394 THR B O 1
ATOM 6593 N N . ARG B 1 395 ? 14.32 1.925 9.625 1 98.06 395 ARG B N 1
ATOM 6594 C CA . ARG B 1 395 ? 14.445 3.258 9.039 1 98.06 395 ARG B CA 1
ATOM 6595 C C . ARG B 1 395 ? 15.289 3.225 7.773 1 98.06 395 ARG B C 1
ATOM 6597 O O . ARG B 1 395 ? 14.977 3.902 6.793 1 98.06 395 ARG B O 1
ATOM 6604 N N . GLU B 1 396 ? 16.344 2.43 7.789 1 97.38 396 GLU B N 1
ATOM 6605 C CA . GLU B 1 396 ? 17.219 2.305 6.629 1 97.38 396 GLU B CA 1
ATOM 6606 C C . GLU B 1 396 ? 16.469 1.747 5.426 1 97.38 396 GLU B C 1
ATOM 6608 O O . GLU B 1 396 ? 16.625 2.229 4.301 1 97.38 396 GLU B O 1
ATOM 6613 N N . GLU B 1 397 ? 15.664 0.764 5.668 1 97.06 397 GLU B N 1
ATOM 6614 C CA . GLU B 1 397 ? 14.852 0.2 4.598 1 97.06 397 GLU B CA 1
ATOM 6615 C C . GLU B 1 397 ? 13.883 1.239 4.035 1 97.06 397 GLU B C 1
ATOM 6617 O O . GLU B 1 397 ? 13.656 1.294 2.826 1 97.06 397 GLU B O 1
ATOM 6622 N N . SER B 1 398 ? 13.312 1.999 4.914 1 98.44 398 SER B N 1
ATOM 6623 C CA . SER B 1 398 ? 12.383 3.033 4.477 1 98.44 398 SER B CA 1
ATOM 6624 C C . SER B 1 398 ? 13.086 4.098 3.643 1 98.44 398 SER B C 1
ATOM 6626 O O . SER B 1 398 ? 12.531 4.594 2.662 1 98.44 398 SER B O 1
ATOM 6628 N N . ILE B 1 399 ? 14.266 4.422 4.07 1 98.5 399 ILE B N 1
ATOM 6629 C CA . ILE B 1 399 ? 15.039 5.422 3.338 1 98.5 399 ILE B CA 1
ATOM 6630 C C . ILE B 1 399 ? 15.32 4.914 1.927 1 98.5 399 ILE B C 1
ATOM 6632 O O . ILE B 1 399 ? 15.086 5.625 0.946 1 98.5 399 ILE B O 1
ATOM 6636 N N . ARG B 1 400 ? 15.781 3.725 1.775 1 97.69 400 ARG B N 1
ATOM 6637 C CA . ARG B 1 400 ? 16.078 3.146 0.47 1 97.69 400 ARG B CA 1
ATOM 6638 C C . ARG B 1 400 ? 14.828 3.055 -0.392 1 97.69 400 ARG B C 1
ATOM 6640 O O . ARG B 1 400 ? 14.867 3.363 -1.585 1 97.69 400 ARG B O 1
ATOM 6647 N N . LYS B 1 401 ? 13.828 2.625 0.203 1 98.44 401 LYS B N 1
ATOM 6648 C CA . LYS B 1 401 ? 12.555 2.498 -0.512 1 98.44 401 LYS B CA 1
ATOM 6649 C C . LYS B 1 401 ? 12.062 3.855 -1.005 1 98.44 401 LYS B C 1
ATOM 6651 O O . LYS B 1 401 ? 11.547 3.969 -2.117 1 98.44 401 LYS B O 1
ATOM 6656 N N . MET B 1 402 ? 12.188 4.84 -0.171 1 98.75 402 MET B N 1
ATOM 6657 C CA . MET B 1 402 ? 11.766 6.18 -0.577 1 98.75 402 MET B CA 1
ATOM 6658 C C . MET B 1 402 ? 12.602 6.684 -1.749 1 98.75 402 MET B C 1
ATOM 6660 O O . MET B 1 402 ? 12.07 7.285 -2.684 1 98.75 402 MET B O 1
ATOM 6664 N N . MET B 1 403 ? 13.867 6.434 -1.656 1 98.06 403 MET B N 1
ATOM 6665 C CA . MET B 1 403 ? 14.734 6.848 -2.756 1 98.06 403 MET B CA 1
ATOM 6666 C C . MET B 1 403 ? 14.32 6.172 -4.059 1 98.06 403 MET B C 1
ATOM 6668 O O . MET B 1 403 ? 14.258 6.82 -5.105 1 98.06 403 MET B O 1
ATOM 6672 N N . VAL B 1 404 ? 14.008 4.926 -3.98 1 97.88 404 VAL B N 1
ATOM 6673 C CA . VAL B 1 404 ? 13.57 4.18 -5.156 1 97.88 404 VAL B CA 1
ATOM 6674 C C . VAL B 1 404 ? 12.234 4.719 -5.652 1 97.88 404 VAL B C 1
ATOM 6676 O O . VAL B 1 404 ? 12.047 4.938 -6.852 1 97.88 404 VAL B O 1
ATOM 6679 N N . ALA B 1 405 ? 11.305 4.922 -4.758 1 98.5 405 ALA B N 1
ATOM 6680 C CA . ALA B 1 405 ? 9.984 5.426 -5.109 1 98.5 405 ALA B CA 1
ATOM 6681 C C . ALA B 1 405 ? 10.07 6.805 -5.754 1 98.5 405 ALA B C 1
ATOM 6683 O O . ALA B 1 405 ? 9.406 7.074 -6.758 1 98.5 405 ALA B O 1
ATOM 6684 N N . LEU B 1 406 ? 10.891 7.641 -5.168 1 98.44 406 LEU B N 1
ATOM 6685 C CA . LEU B 1 406 ? 11.07 8.977 -5.719 1 98.44 406 LEU B CA 1
ATOM 6686 C C . LEU B 1 406 ? 11.68 8.914 -7.117 1 98.44 406 LEU B C 1
ATOM 6688 O O . LEU B 1 406 ? 11.312 9.695 -7.996 1 98.44 406 LEU B O 1
ATOM 6692 N N . SER B 1 407 ? 12.594 8.016 -7.309 1 96.94 407 SER B N 1
ATOM 6693 C CA . SER B 1 407 ? 13.25 7.883 -8.602 1 96.94 407 SER B CA 1
ATOM 6694 C C . SER B 1 407 ? 12.281 7.383 -9.672 1 96.94 407 SER B C 1
ATOM 6696 O O . SER B 1 407 ? 12.469 7.648 -10.859 1 96.94 407 SER B O 1
ATOM 6698 N N . GLU B 1 408 ? 11.312 6.684 -9.25 1 97.31 408 GLU B N 1
ATOM 6699 C CA . GLU B 1 408 ? 10.344 6.105 -10.18 1 97.31 408 GLU B CA 1
ATOM 6700 C C . GLU B 1 408 ? 9.203 7.074 -10.469 1 97.31 408 GLU B C 1
ATOM 6702 O O . GLU B 1 408 ? 8.516 6.953 -11.484 1 97.31 408 GLU B O 1
ATOM 6707 N N . LEU B 1 409 ? 8.961 8.023 -9.609 1 98 409 LEU B N 1
ATOM 6708 C CA . LEU B 1 409 ? 7.867 8.977 -9.758 1 98 409 LEU B CA 1
ATOM 6709 C C . LEU B 1 409 ? 8.102 9.906 -10.945 1 98 409 LEU B C 1
ATOM 6711 O O . LEU B 1 409 ? 9.156 10.547 -11.039 1 98 409 LEU B O 1
ATOM 6715 N N . VAL B 1 410 ? 7.082 9.969 -11.852 1 97.62 410 VAL B N 1
ATOM 6716 C CA . VAL B 1 410 ? 7.172 10.859 -13.008 1 97.62 410 VAL B CA 1
ATOM 6717 C C . VAL B 1 410 ? 5.941 11.758 -13.062 1 97.62 410 VAL B C 1
ATOM 6719 O O . VAL B 1 410 ? 4.809 11.273 -13.102 1 97.62 410 VAL B O 1
ATOM 6722 N N . ILE B 1 411 ? 6.137 12.969 -12.992 1 97.94 411 ILE B N 1
ATOM 6723 C CA . ILE B 1 411 ? 5.129 13.992 -13.227 1 97.94 411 ILE B CA 1
ATOM 6724 C C . ILE B 1 411 ? 5.664 15.023 -14.219 1 97.94 411 ILE B C 1
ATOM 6726 O O . ILE B 1 411 ? 6.504 15.859 -13.867 1 97.94 411 ILE B O 1
ATOM 6730 N N . GLU B 1 412 ? 5.164 15.008 -15.391 1 97.62 412 GLU B N 1
ATOM 6731 C CA . GLU B 1 412 ? 5.641 15.922 -16.422 1 97.62 412 GLU B CA 1
ATOM 6732 C C . GLU B 1 412 ? 4.578 16.953 -16.781 1 97.62 412 GLU B C 1
ATOM 6734 O O . GLU B 1 412 ? 3.385 16.734 -16.578 1 97.62 412 GLU B O 1
ATOM 6739 N N . GLY B 1 413 ? 4.992 18.016 -17.266 1 98.06 413 GLY B N 1
ATOM 6740 C CA . GLY B 1 413 ? 4.113 19.109 -17.656 1 98.06 413 GLY B CA 1
ATOM 6741 C C . GLY B 1 413 ? 4.078 20.234 -16.656 1 98.06 413 GLY B C 1
ATOM 6742 O O . GLY B 1 413 ? 3.713 21.359 -16.984 1 98.06 413 GLY B O 1
ATOM 6743 N N . ILE B 1 414 ? 4.492 19.953 -15.477 1 98.12 414 ILE B N 1
ATOM 6744 C CA . ILE B 1 414 ? 4.613 20.969 -14.43 1 98.12 414 ILE B CA 1
ATOM 6745 C C . ILE B 1 414 ? 5.871 20.703 -13.602 1 98.12 414 ILE B C 1
ATOM 6747 O O . ILE B 1 414 ? 6.449 19.625 -13.664 1 98.12 414 ILE B O 1
ATOM 6751 N N . GLU B 1 415 ? 6.27 21.703 -12.859 1 97.81 415 GLU B N 1
ATOM 6752 C CA . GLU B 1 415 ? 7.395 21.531 -11.945 1 97.81 415 GLU B CA 1
ATOM 6753 C C . GLU B 1 415 ? 6.926 21.047 -10.578 1 97.81 415 GLU B C 1
ATOM 6755 O O . GLU B 1 415 ? 5.801 21.328 -10.164 1 97.81 415 GLU B O 1
ATOM 6760 N N . HIS B 1 416 ? 7.754 20.312 -9.977 1 98.12 416 HIS B N 1
ATOM 6761 C CA . HIS B 1 416 ? 7.438 19.812 -8.648 1 98.12 416 HIS B CA 1
ATOM 6762 C C . HIS B 1 416 ? 8.695 19.625 -7.809 1 98.12 416 HIS B C 1
ATOM 6764 O O . HIS B 1 416 ? 9.812 19.719 -8.336 1 98.12 416 HIS B O 1
ATOM 6770 N N . ASN B 1 417 ? 8.578 19.297 -6.523 1 97.38 417 ASN B N 1
ATOM 6771 C CA . ASN B 1 417 ? 9.703 19.375 -5.594 1 97.38 417 ASN B CA 1
ATOM 6772 C C . ASN B 1 417 ? 10.273 17.984 -5.289 1 97.38 417 ASN B C 1
ATOM 6774 O O . ASN B 1 417 ? 10.969 17.812 -4.289 1 97.38 417 ASN B O 1
ATOM 6778 N N . SER B 1 418 ? 10.008 16.969 -6.113 1 97.69 418 SER B N 1
ATOM 6779 C CA . SER B 1 418 ? 10.453 15.602 -5.84 1 97.69 418 SER B CA 1
ATOM 6780 C C . SER B 1 418 ? 11.977 15.523 -5.809 1 97.69 418 SER B C 1
ATOM 6782 O O . SER B 1 418 ? 12.547 14.742 -5.043 1 97.69 418 SER B O 1
ATOM 6784 N N . LEU B 1 419 ? 12.672 16.312 -6.625 1 96.62 419 LEU B N 1
ATOM 6785 C CA . LEU B 1 419 ? 14.133 16.297 -6.637 1 96.62 419 LEU B CA 1
ATOM 6786 C C . LEU B 1 419 ? 14.695 16.812 -5.32 1 96.62 419 LEU B C 1
ATOM 6788 O O . LEU B 1 419 ? 15.734 16.359 -4.855 1 96.62 419 LEU B O 1
ATOM 6792 N N . LEU B 1 420 ? 14.086 17.875 -4.781 1 97.12 420 LEU B N 1
ATOM 6793 C CA . LEU B 1 420 ? 14.484 18.344 -3.455 1 97.12 420 LEU B CA 1
ATOM 6794 C C . LEU B 1 420 ? 14.391 17.203 -2.432 1 97.12 420 LEU B C 1
ATOM 6796 O O . LEU B 1 420 ? 15.297 17.016 -1.627 1 97.12 420 LEU B O 1
ATOM 6800 N N . HIS B 1 421 ? 13.289 16.469 -2.439 1 98.19 421 HIS B N 1
ATOM 6801 C CA . HIS B 1 421 ? 13.094 15.367 -1.504 1 98.19 421 HIS B CA 1
ATOM 6802 C C . HIS B 1 421 ? 14.172 14.305 -1.671 1 98.19 421 HIS B C 1
ATOM 6804 O O . HIS B 1 421 ? 14.672 13.758 -0.684 1 98.19 421 HIS B O 1
ATOM 6810 N N . MET B 1 422 ? 14.508 13.992 -2.947 1 97.81 422 MET B N 1
ATOM 6811 C CA . MET B 1 422 ? 15.594 13.055 -3.201 1 97.81 422 MET B CA 1
ATOM 6812 C C . MET B 1 422 ? 16.875 13.516 -2.523 1 97.81 422 MET B C 1
ATOM 6814 O O . MET B 1 422 ? 17.578 12.719 -1.894 1 97.81 422 MET B O 1
ATOM 6818 N N . ASN B 1 423 ? 17.141 14.797 -2.637 1 97.56 423 ASN B N 1
ATOM 6819 C CA . ASN B 1 423 ? 18.359 15.352 -2.053 1 97.56 423 ASN B CA 1
ATOM 6820 C C . ASN B 1 423 ? 18.281 15.391 -0.528 1 97.56 423 ASN B C 1
ATOM 6822 O O . ASN B 1 423 ? 19.297 15.203 0.153 1 97.56 423 ASN B O 1
ATOM 6826 N N . ILE B 1 424 ? 17.141 15.617 0.016 1 97.69 424 ILE B N 1
ATOM 6827 C CA . ILE B 1 424 ? 16.953 15.609 1.464 1 97.69 424 ILE B CA 1
ATOM 6828 C C . ILE B 1 424 ? 17.188 14.195 2.002 1 97.69 424 ILE B C 1
ATOM 6830 O O . ILE B 1 424 ? 18.016 13.992 2.893 1 97.69 424 ILE B O 1
ATOM 6834 N N . ILE B 1 425 ? 16.531 13.219 1.444 1 97.88 425 ILE B N 1
ATOM 6835 C CA . ILE B 1 425 ? 16.547 11.836 1.919 1 97.88 425 ILE B CA 1
ATOM 6836 C C . ILE B 1 425 ? 17.953 11.266 1.778 1 97.88 425 ILE B C 1
ATOM 6838 O O . ILE B 1 425 ? 18.391 10.469 2.613 1 97.88 425 ILE B O 1
ATOM 6842 N N . SER B 1 426 ? 18.656 11.711 0.771 1 95.38 426 SER B N 1
ATOM 6843 C CA . SER B 1 426 ? 19.984 11.195 0.501 1 95.38 426 SER B CA 1
ATOM 6844 C C . SER B 1 426 ? 21.047 11.914 1.338 1 95.38 426 SER B C 1
ATOM 6846 O O . SER B 1 426 ? 22.188 11.469 1.408 1 95.38 426 SER B O 1
ATOM 6848 N N . SER B 1 427 ? 20.719 12.977 1.954 1 96.19 427 SER B N 1
ATOM 6849 C CA . SER B 1 427 ? 21.688 13.789 2.686 1 96.19 427 SER B CA 1
ATOM 6850 C C . SER B 1 427 ? 22.156 13.086 3.947 1 96.19 427 SER B C 1
ATOM 6852 O O . SER B 1 427 ? 21.438 12.258 4.512 1 96.19 427 SER B O 1
ATOM 6854 N N . GLN B 1 428 ? 23.328 13.438 4.379 1 95.12 428 GLN B N 1
ATOM 6855 C CA . GLN B 1 428 ? 23.906 12.867 5.586 1 95.12 428 GLN B CA 1
ATOM 6856 C C . GLN B 1 428 ? 23.109 13.266 6.824 1 95.12 428 GLN B C 1
ATOM 6858 O O . GLN B 1 428 ? 22.891 12.453 7.727 1 95.12 428 GLN B O 1
ATOM 6863 N N . ILE B 1 429 ? 22.672 14.492 6.844 1 95.06 429 ILE B N 1
ATOM 6864 C CA . ILE B 1 429 ? 21.953 15.008 8 1 95.06 429 ILE B CA 1
ATOM 6865 C C . ILE B 1 429 ? 20.656 14.227 8.195 1 95.06 429 ILE B C 1
ATOM 6867 O O . ILE B 1 429 ? 20.234 13.984 9.328 1 95.06 429 ILE B O 1
ATOM 6871 N N . PHE B 1 430 ? 20.016 13.844 7.164 1 97.5 430 PHE B N 1
ATOM 6872 C CA . PHE B 1 430 ? 18.797 13.055 7.27 1 97.5 430 PHE B CA 1
ATOM 6873 C C . PHE B 1 430 ? 19.109 11.633 7.707 1 97.5 430 PHE B C 1
ATOM 6875 O O . PHE B 1 430 ? 18.438 11.086 8.594 1 97.5 430 PHE B O 1
ATOM 6882 N N . ARG B 1 431 ? 20.016 11.023 7.074 1 96.5 431 ARG B N 1
ATOM 6883 C CA . ARG B 1 431 ? 20.359 9.633 7.352 1 96.5 431 ARG B CA 1
ATOM 6884 C C . ARG B 1 431 ? 20.781 9.453 8.805 1 96.5 431 ARG B C 1
ATOM 6886 O O . ARG B 1 431 ? 20.5 8.422 9.414 1 96.5 431 ARG B O 1
ATOM 6893 N N . GLU B 1 432 ? 21.359 10.492 9.328 1 95.88 432 GLU B N 1
ATOM 6894 C CA . GLU B 1 432 ? 21.828 10.43 10.711 1 95.88 432 GLU B CA 1
ATOM 6895 C C . GLU B 1 432 ? 20.703 10.805 11.68 1 95.88 432 GLU B C 1
ATOM 6897 O O . GLU B 1 432 ? 20.797 10.539 12.883 1 95.88 432 GLU B O 1
ATOM 6902 N N . GLY B 1 433 ? 19.719 11.43 11.164 1 95.06 433 GLY B N 1
ATOM 6903 C CA . GLY B 1 433 ? 18.609 11.859 12 1 95.06 433 GLY B CA 1
ATOM 6904 C C . GLY B 1 433 ? 18.953 13.07 12.852 1 95.06 433 GLY B C 1
ATOM 6905 O O . GLY B 1 433 ? 18.281 13.328 13.859 1 95.06 433 GLY B O 1
ATOM 6906 N N . SER B 1 434 ? 19.922 13.883 12.461 1 93.81 434 SER B N 1
ATOM 6907 C CA . SER B 1 434 ? 20.422 14.984 13.289 1 93.81 434 SER B CA 1
ATOM 6908 C C . SER B 1 434 ? 19.797 16.312 12.867 1 93.81 434 SER B C 1
ATOM 6910 O O . SER B 1 434 ? 20.156 17.359 13.391 1 93.81 434 SER B O 1
ATOM 6912 N N . TYR B 1 435 ? 18.812 16.266 12.031 1 94.88 435 TYR B N 1
ATOM 6913 C CA . TYR B 1 435 ? 18.156 17.484 11.562 1 94.88 435 TYR B CA 1
ATOM 6914 C C . TYR B 1 435 ? 17.266 18.078 12.648 1 94.88 435 TYR B C 1
ATOM 6916 O O . TYR B 1 435 ? 16.875 17.375 13.586 1 94.88 435 TYR B O 1
ATOM 6924 N N . SER B 1 436 ? 17.016 19.375 12.555 1 94.75 436 SER B N 1
ATOM 6925 C CA . SER B 1 436 ? 16.141 20.156 13.422 1 94.75 436 SER B CA 1
ATOM 6926 C C . SER B 1 436 ? 15.227 21.062 12.609 1 94.75 436 SER B C 1
ATOM 6928 O O . SER B 1 436 ? 15.133 20.922 11.391 1 94.75 436 SER B O 1
ATOM 6930 N N . THR B 1 437 ? 14.547 21.906 13.289 1 92 437 THR B N 1
ATOM 6931 C CA . THR B 1 437 ? 13.648 22.828 12.602 1 92 437 THR B CA 1
ATOM 6932 C C . THR B 1 437 ? 14.43 23.984 11.969 1 92 437 THR B C 1
ATOM 6934 O O . THR B 1 437 ? 13.844 24.859 11.344 1 92 437 THR B O 1
ATOM 6937 N N . ASP B 1 438 ? 15.734 23.953 12.117 1 90.38 438 ASP B N 1
ATOM 6938 C CA . ASP B 1 438 ? 16.562 25.016 11.562 1 90.38 438 ASP B CA 1
ATOM 6939 C C . ASP B 1 438 ? 16.469 25.062 10.039 1 90.38 438 ASP B C 1
ATOM 6941 O O . ASP B 1 438 ? 16.734 24.062 9.367 1 90.38 438 ASP B O 1
ATOM 6945 N N . PRO B 1 439 ? 16.188 26.188 9.516 1 87.56 439 PRO B N 1
ATOM 6946 C CA . PRO B 1 439 ? 16.031 26.312 8.062 1 87.56 439 PRO B CA 1
ATOM 6947 C C . PRO B 1 439 ? 17.344 26.062 7.312 1 87.56 439 PRO B C 1
ATOM 6949 O O . PRO B 1 439 ? 17.328 25.812 6.105 1 87.56 439 PRO B O 1
ATOM 6952 N N . ILE B 1 440 ? 18.391 26.094 8.062 1 88.44 440 ILE B N 1
ATOM 6953 C CA . ILE B 1 440 ? 19.719 25.969 7.453 1 88.44 440 ILE B CA 1
ATOM 6954 C C . ILE B 1 440 ? 19.844 24.609 6.773 1 88.44 440 ILE B C 1
ATOM 6956 O O . ILE B 1 440 ? 20.562 24.469 5.781 1 88.44 440 ILE B O 1
ATOM 6960 N N . HIS B 1 441 ? 19.219 23.656 7.289 1 92.25 441 HIS B N 1
ATOM 6961 C CA . HIS B 1 441 ? 19.297 22.312 6.723 1 92.25 441 HIS B CA 1
ATOM 6962 C C . HIS B 1 441 ? 18.812 22.297 5.281 1 92.25 441 HIS B C 1
ATOM 6964 O O . HIS B 1 441 ? 19.516 21.797 4.391 1 92.25 441 HIS B O 1
ATOM 6970 N N . ILE B 1 442 ? 17.719 22.906 5.023 1 92.38 442 ILE B N 1
ATOM 6971 C CA . ILE B 1 442 ? 17.125 22.922 3.691 1 92.38 442 ILE B CA 1
ATOM 6972 C C . ILE B 1 442 ? 17.891 23.891 2.797 1 92.38 442 ILE B C 1
ATOM 6974 O O . ILE B 1 442 ? 18.094 23.609 1.611 1 92.38 442 ILE B O 1
ATOM 6978 N N . GLU B 1 443 ? 18.297 24.969 3.42 1 93 443 GLU B N 1
ATOM 6979 C CA . GLU B 1 443 ? 19.062 25.953 2.66 1 93 443 GLU B CA 1
ATOM 6980 C C . GLU B 1 443 ? 20.344 25.344 2.123 1 93 443 GLU B C 1
ATOM 6982 O O . GLU B 1 443 ? 20.719 25.594 0.971 1 93 443 GLU B O 1
ATOM 6987 N N . ASN B 1 444 ? 21.016 24.594 2.918 1 94.19 444 ASN B N 1
ATOM 6988 C CA . ASN B 1 444 ? 22.25 23.938 2.496 1 94.19 444 ASN B CA 1
ATOM 6989 C C . ASN B 1 444 ? 22 22.953 1.36 1 94.19 444 ASN B C 1
ATOM 6991 O O . ASN B 1 444 ? 22.781 22.891 0.411 1 94.19 444 ASN B O 1
ATOM 6995 N N . ILE B 1 445 ? 20.984 22.25 1.43 1 94.69 445 ILE B N 1
ATOM 6996 C CA . ILE B 1 445 ? 20.641 21.266 0.408 1 94.69 445 ILE B CA 1
ATOM 6997 C C . ILE B 1 445 ? 20.312 21.969 -0.904 1 94.69 445 ILE B C 1
ATOM 6999 O O . ILE B 1 445 ? 20.766 21.547 -1.973 1 94.69 445 ILE B O 1
ATOM 7003 N N . LEU B 1 446 ? 19.594 23.047 -0.83 1 94.31 446 LEU B N 1
ATOM 7004 C CA . LEU B 1 446 ? 19.234 23.828 -2.012 1 94.31 446 LEU B CA 1
ATOM 7005 C C . LEU B 1 446 ? 20.5 24.391 -2.674 1 94.31 446 LEU B C 1
ATOM 7007 O O . LEU B 1 446 ? 20.594 24.406 -3.902 1 94.31 446 LEU B O 1
ATOM 7011 N N . ASN B 1 447 ? 21.359 24.844 -1.823 1 93.94 447 ASN B N 1
ATOM 7012 C CA . ASN B 1 447 ? 22.609 25.391 -2.344 1 93.94 447 ASN B CA 1
ATOM 7013 C C . ASN B 1 447 ? 23.438 24.312 -3.062 1 93.94 447 ASN B C 1
ATOM 7015 O O . ASN B 1 447 ? 24.031 24.578 -4.102 1 93.94 447 ASN B O 1
ATOM 7019 N N . GLU B 1 448 ? 23.422 23.188 -2.527 1 93.06 448 GLU B N 1
ATOM 7020 C CA . GLU B 1 448 ? 24.109 22.078 -3.166 1 93.06 448 GLU B CA 1
ATOM 7021 C C . GLU B 1 448 ? 23.484 21.719 -4.508 1 93.06 448 GLU B C 1
ATOM 7023 O O . GLU B 1 448 ? 24.188 21.422 -5.477 1 93.06 448 GLU B O 1
ATOM 7028 N N . MET B 1 449 ? 22.25 21.766 -4.594 1 92.31 449 MET B N 1
ATOM 7029 C CA . MET B 1 449 ? 21.516 21.469 -5.828 1 92.31 449 MET B CA 1
ATOM 7030 C C . MET B 1 449 ? 21.844 22.5 -6.906 1 92.31 449 MET B C 1
ATOM 7032 O O . MET B 1 449 ? 22.062 22.156 -8.062 1 92.31 449 MET B O 1
ATOM 7036 N N . LYS B 1 450 ? 21.891 23.719 -6.516 1 90.62 450 LYS B N 1
ATOM 7037 C CA . LYS B 1 450 ? 22.172 24.797 -7.445 1 90.62 450 LYS B CA 1
ATOM 7038 C C . LYS B 1 450 ? 23.578 24.703 -8.016 1 90.62 450 LYS B C 1
ATOM 7040 O O . LYS B 1 450 ? 23.828 25.062 -9.164 1 90.62 450 LYS B O 1
ATOM 7045 N N . ASN B 1 451 ? 24.453 24.141 -7.234 1 87.75 451 ASN B N 1
ATOM 7046 C CA . ASN B 1 451 ? 25.844 24.031 -7.645 1 87.75 451 ASN B CA 1
ATOM 7047 C C . ASN B 1 451 ? 26.109 22.734 -8.414 1 87.75 451 ASN B C 1
ATOM 7049 O O . ASN B 1 451 ? 27.25 22.438 -8.758 1 87.75 451 ASN B O 1
ATOM 7053 N N . GLY B 1 452 ? 25.094 21.953 -8.719 1 79.25 452 GLY B N 1
ATOM 7054 C CA . GLY B 1 452 ? 25.203 20.719 -9.5 1 79.25 452 GLY B CA 1
ATOM 7055 C C . GLY B 1 452 ? 25.688 19.547 -8.68 1 79.25 452 GLY B C 1
ATOM 7056 O O . GLY B 1 452 ? 26.047 18.5 -9.234 1 79.25 452 GLY B O 1
ATOM 7057 N N . ASN B 1 453 ? 25.781 19.688 -7.402 1 73.56 453 ASN B N 1
ATOM 7058 C CA . ASN B 1 453 ? 26.297 18.641 -6.527 1 73.56 453 ASN B CA 1
ATOM 7059 C C . ASN B 1 453 ? 25.172 17.828 -5.902 1 73.56 453 ASN B C 1
ATOM 7061 O O . ASN B 1 453 ? 25.406 17.031 -4.988 1 73.56 453 ASN B O 1
ATOM 7065 N N . GLY B 1 454 ? 24.109 17.969 -6.297 1 70.88 454 GLY B N 1
ATOM 7066 C CA . GLY B 1 454 ? 23 17.234 -5.715 1 70.88 454 GLY B CA 1
ATOM 7067 C C . GLY B 1 454 ? 22.766 15.883 -6.371 1 70.88 454 GLY B C 1
ATOM 7068 O O . GLY B 1 454 ? 23.406 15.555 -7.375 1 70.88 454 GLY B O 1
ATOM 7069 N N . ALA B 1 455 ? 21.953 15.086 -5.617 1 70.5 455 ALA B N 1
ATOM 7070 C CA . ALA B 1 455 ? 21.547 13.797 -6.18 1 70.5 455 ALA B CA 1
ATOM 7071 C C . ALA B 1 455 ? 20.688 13.992 -7.422 1 70.5 455 ALA B C 1
ATOM 7073 O O . ALA B 1 455 ? 19.969 14.984 -7.531 1 70.5 455 ALA B O 1
ATOM 7074 N N . THR B 1 456 ? 21.016 13.141 -8.43 1 58.97 456 THR B N 1
ATOM 7075 C CA . THR B 1 456 ? 20.203 13.195 -9.633 1 58.97 456 THR B CA 1
ATOM 7076 C C . THR B 1 456 ? 19.234 12.008 -9.68 1 58.97 456 THR B C 1
ATOM 7078 O O . THR B 1 456 ? 19.5 10.961 -9.086 1 58.97 456 THR B O 1
ATOM 7081 N N . ILE B 1 457 ? 18.031 12.258 -9.969 1 54.53 457 ILE B N 1
ATOM 7082 C CA . ILE B 1 457 ? 17.109 11.156 -10.242 1 54.53 457 ILE B CA 1
ATOM 7083 C C . ILE B 1 457 ? 17.375 10.594 -11.641 1 54.53 457 ILE B C 1
ATOM 7085 O O . ILE B 1 457 ? 17.375 11.336 -12.625 1 54.53 457 ILE B O 1
ATOM 7089 N N . CYS B 1 458 ? 18.109 9.359 -11.695 1 43.16 458 CYS B N 1
ATOM 7090 C CA . CYS B 1 458 ? 18.375 8.75 -12.984 1 43.16 458 CYS B CA 1
ATOM 7091 C C . CYS B 1 458 ? 17.203 7.898 -13.453 1 43.16 458 CYS B C 1
ATOM 7093 O O . CYS B 1 458 ? 16.453 7.367 -12.633 1 43.16 458 CYS B O 1
#

Sequence (916 aa):
MFNKILIANRGEVAVRIIRACKEMGISTVAIFSEADRHALHVTLADESYCIGPAQTGKSYLNMVAIITVAIACNAQAIHPGYGLLSENAKFVSLCEKCNIVFIGPSADIISKMGDKDNARRMMQNASVPVIPGSDIIENPKDAIKIANDIGYPLLIKARAGGGGKGIRLVNKEDEFESAYLTASSEAKSAFGDGACYIEKYLSPVKHVEMQILCDNYGKVICLGERECSLQRKHQKLVEESPSTAIDTELRKKMMEVSVKVAKATNYTGVGTVEFLLDKDSNFYFMEMNTRLQVEHPVTEMVTGIDIVKWQIRIAAGMPLNVEQENIQVKGHCIECRINAENPLMNFRPSSGNISLLHIPGGPWVRFDTAIYQDYYVPPFYDSMLGKLIVYGRTREESIRKMMVALSELVIEGIEHNSLLHMNIISSQIFREGSYSTDPIHIENILNEMKNGNGATICMFNKILIANRGEVAVRIIRACKEMGISTVAIFSEADRHALHVTLADESYCIGPAQTGKSYLNMVAIITVAIACNAQAIHPGYGLLSENAKFVSLCEKCNIVFIGPSADIISKMGDKDNARRMMQNASVPVIPGSDIIENPKDAIKIANDIGYPLLIKARAGGGGKGIRLVNKEDEFESAYLTASSEAKSAFGDGACYIEKYLSPVKHVEMQILCDNYGKVICLGERECSLQRKHQKLVEESPSTAIDTELRKKMMEVSVKVAKATNYTGVGTVEFLLDKDSNFYFMEMNTRLQVEHPVTEMVTGIDIVKWQIRIAAGMPLNVEQENIQVKGHCIECRINAENPLMNFRPSSGNISLLHIPGGPWVRFDTAIYQDYYVPPFYDSMLGKLIVYGRTREESIRKMMVALSELVIEGIEHNSLLHMNIISSQIFREGSYSTDPIHIENILNEMKNGNGATIC

Foldseek 3Di:
DWQEEEELDAWLQLVVLQVLCVVVNHAYEYEDAPVCCPWQSCVSHPHYYYQYHLACVRGSQPLVSSVVVCVVVVGQEYEHGDDRCQLPLVSQVVCVVSNHQYLFWHSVLSVQQVQPVSLVVLLVVLVAFAFQKDDWDPDVVVQLVSDVVSDDQKWKAFNQDDLCQLIDTDGDSVCRVVSLVRSLVRCCVVPVGSTIMMGHDAPQKWKKKWKWAAALPLDIAIQWMKTQFDDDSPHGFKIKPPAPLDDPVLGVVVRVSVSSSCNSSVGHAIKMWIWIAHPVRDIHTDGMGRHDDPPCVNSCLQFVDDRSSSSVCRSVRHDDPDDNVNGDGFFMKMKGFKFQFDVLVVGHHKWAFFQDWDADDDPQWDKRARDDHRDTGDPNDGRTGIMIMGTDRYPVVNLVVLLVRLLRTDTPGTDICSQLVNQLSPDPCVVVSVGGNDNVSSVVSSVCVVVVNGDDSD/DWQEEEELDAWLQLVVLQVLCVVVNHAYEYEDAPVCCPWQSCVSHPHYYYQYHLACVRGSQPLVSSVVVCVVVVGQEYEHGDDRCQLPLVSQVVCVVSNHQYLFWHSVLSVQQVQPVSLVVLLVVLVAFAFQKDDWDPDVVVQLVSDVVNDDQKWKAFNQDDLCQLIDTDGDSVCRVVSLVRSLVRCCVVPVGSTIMMGHDAPQKWKKKWKWAAALPLDIAIQWMKTQFDDDSPHGFKIKPPAPLDDPVLGVVVRVSVSSSCNSSVGHAIKMWIWIAHPVRDIHTDGMGRHDDPPCVNSCLQFVDDRSSSSVCRSVRHDDPDDNVSGDGFFMKMKGFKFQFDVLVVGHHKWAFFQDWDADDDPQWDKRARDDHRDTGDPNDGRTGIMIMGTDRYPVVNLVVLLVRLLRTDTPGTDICSQLVNQLSPDPCVVVSVGGNDNVSSVVSSVCVVVVNGDDSD

Secondary structure (DSSP, 8-state):
--SEEEE---HHHHHHHHHHHHHTT-EEEEEEEGGGTT-HHHHHSSEEEEEE-SSGGGTTT-HHHHHHHHHHTT-SEEE--SSTTTT-HHHHHHHHHTT-EESSS-HHHHHHHHSHHHHHHHHHHTT--B--B-S-BS-HHHHHHHHHHH-SSEEEEETT--TTTTEEEE-SHHHHHHHHHHHHHHHHHHHS---EEEEE---S-EEEEEEEEE-TTS-EEEEEEEEEEEEETTEEEEEEES-TT--HHHHHHHHHHHHHHHHHTT--EEEEEEEEE-TTS-EEEEEEE-S--TTHHHHHHHH---HHHHHHHHHTTPPP---GGG----SEEEEEEEESEEGGGTTEE--EE--EEE---STTEEEEE---TT-EE-TTS--EEEEEEEEESSHHHHHHHHHHHHHH-EEESS--SHHHHHHHHHSHHHHHT---S-THHHHHHHHHHHTT-S----/--SEEEE---HHHHHHHHHHHHHTT-EEEEEEEGGGTT-HHHHHSSEEEEEE-SSGGGTTT-HHHHHHHHHHTT-SEEE--SSTTTT-HHHHHHHHHTT-EESSS-HHHHHHHHSHHHHHHHHHHTT--B--B-S-BS-HHHHHHHHHHH-SSEEEEETT--TTTTEEEE-SHHHHHHHHHHHHHHHHHHHS---EEEEE---S-EEEEEEEEE-TTS-EEEEEEEEEEEEETTEEEEEEES-TT--HHHHHHHHHHHHHHHHHTT--EEEEEEEEE-TTS-EEEEEEE-S--TTHHHHHHHH---HHHHHHHHHTTPPP---GGG----SEEEEEEEESEEGGGTTEE--EE--EEE---STTEEEEE---TT-EE-TTS--EEEEEEEEESSHHHHHHHHHHHHHH-EEESS--SHHHHHHHHHSHHHHHT---S-THHHHHHHHHHHTT-SPP--

Radius of gyration: 30.99 Å; Cα contacts (8 Å, |Δi|>4): 2097; chains: 2; bounding box: 59×104×66 Å

InterPro domains:
  IPR004549 Acetyl-CoA carboxylase, biotin carboxylase [TIGR00514] (1-440)
  IPR005479 Carbamoyl phosphate synthase, ATP-binding domain [PF02786] (115-321)
  IPR005479 Carbamoyl phosphate synthase, ATP-binding domain [PS00867] (285-292)
  IPR005481 Biotin carboxylase-like, N-terminal domain [PF00289] (1-110)
  IPR005482 Biotin carboxylase, C-terminal [PF02785] (335-440)
  IPR005482 Biotin carboxylase, C-terminal [SM00878] (335-441)
  IPR011054 Rudiment single hybrid motif [SSF51246] (330-441)
  IPR011761 ATP-grasp fold [PS50975] (120-316)
  IPR011764 Biotin carboxylation domain [PS50979] (1-445)
  IPR016185 Pre-ATP-grasp domain superfamily [SSF52440] (1-113)
  IPR051602 Acetyl-CoA Carboxylase Biotin Carboxylase Component [PTHR48095] (2-440)

Solvent-accessible surface area (backbone atoms only — not comparable to full-atom values): 47204 Å² total; per-residue (Å²): 122,68,61,28,38,27,34,58,43,60,54,33,54,32,34,54,47,46,53,47,33,49,43,70,70,24,45,34,32,24,50,31,28,61,72,38,67,82,35,45,37,43,70,71,28,78,36,63,45,77,46,34,52,60,52,49,76,52,16,74,56,26,58,67,53,52,52,50,49,32,60,74,71,61,31,50,28,37,38,27,50,61,58,85,56,31,71,35,31,68,56,40,45,50,29,53,75,68,71,26,45,54,49,45,46,53,31,66,49,36,47,46,48,66,34,62,68,54,35,48,52,52,32,52,75,67,72,40,54,55,63,52,60,51,65,77,48,87,45,72,77,58,42,54,56,51,44,60,73,65,35,70,36,26,29,37,34,18,71,68,39,64,93,69,48,18,54,32,83,27,70,45,77,88,44,39,64,62,43,47,51,48,21,20,49,47,14,28,73,73,61,71,36,40,46,28,27,41,31,53,50,76,78,70,25,32,33,37,32,36,39,37,42,18,20,86,81,75,53,70,38,63,71,48,53,35,29,44,20,43,33,57,95,86,37,72,42,42,36,28,16,61,35,85,85,53,51,73,66,58,45,51,52,52,44,53,49,48,48,48,52,37,60,74,59,67,48,37,24,39,31,33,40,32,29,39,32,39,89,85,73,48,62,22,51,69,50,58,43,60,31,58,58,94,68,48,59,30,50,24,70,23,49,71,47,62,62,68,55,49,29,52,40,25,58,56,65,38,73,75,89,71,56,65,86,73,62,51,81,47,50,16,18,39,33,39,60,32,29,23,16,31,67,91,60,79,46,39,76,35,55,39,46,26,74,40,63,41,78,55,65,52,87,58,40,40,61,47,44,36,70,53,71,65,35,67,45,65,84,77,59,82,48,69,48,30,36,45,34,26,49,23,80,37,62,69,51,18,50,36,40,41,50,49,39,56,46,53,45,41,68,34,63,43,46,48,35,58,63,58,50,48,37,47,64,67,29,67,51,52,73,68,52,72,66,30,50,55,54,60,62,55,50,53,51,50,53,35,44,74,71,70,69,43,69,73,79,114,120,67,61,28,37,27,35,58,42,61,55,34,54,31,34,54,49,44,53,47,32,49,44,70,70,22,46,34,33,23,49,32,28,60,72,37,67,82,37,44,38,43,70,71,28,77,35,63,46,78,46,35,51,59,53,49,74,53,14,75,58,27,59,66,52,52,51,50,51,32,61,74,71,61,32,50,29,37,39,26,49,59,59,84,54,31,72,35,32,68,56,40,46,50,29,54,75,69,71,27,45,54,49,42,46,52,32,64,50,35,47,46,48,67,33,62,68,54,35,50,51,53,33,51,75,67,71,41,55,55,63,52,60,51,65,76,47,85,45,72,74,57,42,53,55,52,44,60,72,64,35,69,36,26,30,37,34,18,71,68,38,63,93,70,46,19,53,32,81,30,70,46,77,89,44,37,63,62,44,46,51,47,21,21,48,47,15,28,72,73,62,72,35,42,45,28,27,42,31,52,49,75,78,69,25,32,35,37,32,37,39,37,43,20,19,85,80,74,52,71,38,62,70,48,52,35,28,45,21,44,30,57,94,85,38,72,43,41,36,26,16,61,36,84,84,54,50,72,67,58,45,52,53,51,44,52,49,48,47,48,52,38,60,75,57,67,48,37,23,40,31,33,40,33,28,38,32,38,90,84,73,48,61,22,51,69,50,60,44,60,29,59,58,95,70,48,58,31,49,25,70,23,51,70,48,63,62,69,57,48,28,51,40,26,58,56,66,38,73,75,89,71,55,65,87,74,62,50,81,45,51,15,17,39,34,40,61,32,28,23,16,31,66,91,59,80,48,39,75,35,54,38,46,27,74,42,61,42,78,55,63,52,88,58,41,39,61,47,43,36,70,53,73,66,35,68,46,65,84,77,57,82,50,70,47,29,36,45,35,26,52,22,79,37,61,68,51,17,52,35,41,42,51,48,39,56,46,52,45,40,68,33,62,43,45,48,34,56,61,58,49,49,37,48,65,68,29,68,52,51,71,69,52,71,65,31,49,53,53,61,62,54,50,54,52,52,52,34,44,74,70,70,68,44,68,74,80,116

Organism: Ruminiclostridium cellulolyticum (strain ATCC 35319 / DSM 5812 / JCM 6584 / H10) (NCBI:txid394503)